Protein 4XQC (pdb70)

InterPro domains:
  IPR005097 Saccharopine dehydrogenase, NADP binding domain [PF03435] (14-156)
  IPR023181 Homospermidine synthase-like, C-terminal [G3DSA:3.30.360.30] (160-470)
  IPR032095 Saccharopine dehydrogenase-like, C-terminal [PF16653] (160-441)

Structure (mmCIF, N/CA/C/O backbone):
data_4XQC
#
_entry.id   4XQC
#
_cell.length_a   60.075
_cell.length_b   109.791
_cell.length_c   157.342
_cell.angle_alpha   90.000
_cell.angle_beta   90.000
_cell.angle_gamma   90.000
#
_symmetry.space_group_name_H-M   'P 2 21 21'
#
loop_
_entity.id
_entity.type
_entity.pdbx_description
1 polymer 'Homospermidine synthase'
2 non-polymer NICOTINAMIDE-ADENINE-DINUCLEOTIDE
3 non-polymer 1,3-DIAMINOPROPANE
4 non-polymer 3-PYRIDINIUM-1-YLPROPANE-1-SULFONATE
5 non-polymer 'ACETATE ION'
6 water water
#
loop_
_atom_site.group_PDB
_atom_site.id
_atom_site.type_symbol
_atom_site.label_atom_id
_atom_site.label_alt_id
_atom_site.label_comp_id
_atom_site.label_asym_id
_atom_site.label_entity_id
_atom_site.label_seq_id
_atom_site.pdbx_PDB_ins_code
_atom_site.Cartn_x
_atom_site.Cartn_y
_atom_site.Cartn_z
_atom_site.occupancy
_atom_site.B_iso_or_equiv
_atom_site.auth_seq_id
_atom_site.auth_comp_id
_atom_site.auth_asym_id
_atom_site.auth_atom_id
_atom_site.pdbx_PDB_model_num
ATOM 1 N N . ASP A 1 1 ? -23.275 44.123 30.708 1.00 29.72 3 ASP A N 1
ATOM 2 C CA . ASP A 1 1 ? -22.023 44.849 30.545 1.00 30.86 3 ASP A CA 1
ATOM 3 C C . ASP A 1 1 ? -20.927 44.210 31.394 1.00 27.16 3 ASP A C 1
ATOM 4 O O . ASP A 1 1 ? -21.122 43.133 31.951 1.00 27.87 3 ASP A O 1
ATOM 12 N N . TRP A 1 2 ? -19.784 44.879 31.497 1.00 22.26 4 TRP A N 1
ATOM 13 C CA . TRP A 1 2 ? -18.611 44.281 32.125 1.00 19.07 4 TRP A CA 1
ATOM 14 C C . TRP A 1 2 ? -18.740 44.275 33.650 1.00 17.56 4 TRP A C 1
ATOM 15 O O . TRP A 1 2 ? -19.219 45.238 34.247 1.00 17.66 4 TRP A O 1
ATOM 36 N N . PRO A 1 3 ? -18.298 43.187 34.288 1.00 16.11 5 PRO A N 1
ATOM 37 C CA . PRO A 1 3 ? -18.385 43.142 35.747 1.00 15.95 5 PRO A CA 1
ATOM 38 C C . PRO A 1 3 ? -17.448 44.117 36.426 1.00 15.15 5 PRO A C 1
ATOM 39 O O . PRO A 1 3 ? -16.300 44.276 36.024 1.00 14.85 5 PRO A O 1
ATOM 50 N N . VAL A 1 4 ? -17.945 44.767 37.471 1.00 14.54 6 VAL A N 1
ATOM 51 C CA . VAL A 1 4 ? -17.107 45.584 38.330 1.00 14.64 6 VAL A CA 1
ATOM 52 C C . VAL A 1 4 ? -16.870 44.758 39.587 1.00 14.83 6 VAL A C 1
ATOM 53 O O . VAL A 1 4 ? -17.766 44.528 40.393 1.00 16.40 6 VAL A O 1
ATOM 66 N N . TYR A 1 5 ? -15.650 44.283 39.744 1.00 12.44 7 TYR A N 1
ATOM 67 C CA . TYR A 1 5 ? -15.368 43.288 40.758 1.00 12.19 7 TYR A CA 1
ATOM 68 C C . TYR A 1 5 ? -15.199 43.855 42.162 1.00 12.59 7 TYR A C 1
ATOM 69 O O . TYR A 1 5 ? -15.466 43.171 43.137 1.00 13.82 7 TYR A O 1
ATOM 87 N N . HIS A 1 6 ? -14.738 45.086 42.282 1.00 11.14 8 HIS A N 1
ATOM 88 C CA . HIS A 1 6 ? -14.316 45.583 43.589 1.00 11.89 8 HIS A CA 1
ATOM 89 C C . HIS A 1 6 ? -14.090 47.077 43.521 1.00 12.25 8 HIS A C 1
ATOM 90 O O . HIS A 1 6 ? -13.763 47.620 42.468 1.00 12.91 8 HIS A O 1
ATOM 104 N N . ARG A 1 7 ? -14.268 47.741 44.658 1.00 12.31 9 ARG A N 1
ATOM 105 C CA . ARG A 1 7 ? -13.865 49.121 44.803 1.00 14.23 9 ARG A CA 1
ATOM 106 C C . ARG A 1 7 ? -12.434 49.159 45.292 1.00 14.39 9 ARG A C 1
ATOM 107 O O . ARG A 1 7 ? -12.072 48.409 46.186 1.00 15.64 9 ARG A O 1
ATOM 128 N N . ILE A 1 8 ? -11.619 50.030 44.709 1.00 13.34 10 ILE A N 1
ATOM 129 C CA . ILE A 1 8 ? -10.298 50.304 45.229 1.00 12.17 10 ILE A CA 1
ATOM 130 C C . ILE A 1 8 ? -10.380 51.624 45.975 1.00 13.08 10 ILE A C 1
ATOM 131 O O . ILE A 1 8 ? -10.673 52.673 45.396 1.00 14.95 10 ILE A O 1
ATOM 147 N N . ASP A 1 9 ? -10.109 51.539 47.269 1.00 12.91 11 ASP A N 1
ATOM 148 C CA . ASP A 1 9 ? -10.362 52.619 48.215 1.00 14.52 11 ASP A CA 1
ATOM 149 C C . ASP A 1 9 ? -9.117 53.432 48.500 1.00 15.20 11 ASP A C 1
ATOM 150 O O . ASP A 1 9 ? -8.891 53.868 49.622 1.00 17.10 11 ASP A O 1
ATOM 159 N N . GLY A 1 10 ? -8.303 53.650 47.483 1.00 13.71 12 GLY A N 1
ATOM 160 C CA . GLY A 1 10 ? -7.037 54.314 47.655 1.00 12.31 12 GLY A CA 1
ATOM 161 C C . GLY A 1 10 ? -6.375 54.552 46.310 1.00 12.39 12 GLY A C 1
ATOM 162 O O . GLY A 1 10 ? -6.959 54.276 45.281 1.00 12.49 12 GLY A O 1
ATOM 166 N N . PRO A 1 11 ? -5.166 55.094 46.336 1.00 11.64 13 PRO A N 1
ATOM 167 C CA . PRO A 1 11 ? -4.445 55.394 45.102 1.00 11.55 13 PRO A CA 1
ATOM 168 C C . PRO A 1 11 ? -4.137 54.139 44.310 1.00 10.20 13 PRO A C 1
ATOM 169 O O . PRO A 1 11 ? -3.857 53.099 44.885 1.00 10.94 13 PRO A O 1
ATOM 180 N N . ILE A 1 12 ? -4.202 54.261 42.997 1.00 10.11 14 ILE A N 1
ATOM 181 C CA . ILE A 1 12 ? -3.727 53.216 42.099 1.00 9.84 14 ILE A CA 1
ATOM 182 C C . ILE A 1 12 ? -2.514 53.787 41.410 1.00 9.48 14 ILE A C 1
ATOM 183 O O . ILE A 1 12 ? -2.635 54.746 40.641 1.00 11.00 14 ILE A O 1
ATOM 199 N N . VAL A 1 13 ? -1.345 53.231 41.713 1.00 9.65 15 VAL A N 1
ATOM 200 C CA . VAL A 1 13 ? -0.092 53.726 41.189 1.00 10.15 15 VAL A CA 1
ATOM 201 C C . VAL A 1 13 ? 0.459 52.692 40.224 1.00 8.78 15 VAL A C 1
ATOM 202 O O . VAL A 1 13 ? 0.895 51.625 40.625 1.00 9.51 15 VAL A O 1
ATOM 215 N N . MET A 1 14 ? 0.393 53.030 38.942 1.00 9.08 16 MET A N 1
ATOM 216 C CA A MET A 1 14 ? 0.904 52.151 37.902 0.74 9.92 16 MET A CA 1
ATOM 217 C CA B MET A 1 14 ? 0.888 52.160 37.882 0.26 8.74 16 MET A CA 1
ATOM 218 C C . MET A 1 14 ? 2.313 52.566 37.538 1.00 9.08 16 MET A C 1
ATOM 219 O O . MET A 1 14 ? 2.546 53.667 37.048 1.00 9.96 16 MET A O 1
ATOM 246 N N . ILE A 1 15 ? 3.262 51.688 37.808 1.00 8.64 17 ILE A N 1
ATOM 247 C CA . ILE A 1 15 ? 4.644 51.946 37.487 1.00 9.03 17 ILE A CA 1
ATOM 248 C C . ILE A 1 15 ? 4.934 51.251 36.178 1.00 8.33 17 ILE A C 1
ATOM 249 O O . ILE A 1 15 ? 4.948 50.018 36.105 1.00 9.05 17 ILE A O 1
ATOM 265 N N . GLY A 1 16 ? 5.195 52.056 35.152 1.00 8.70 18 GLY A N 1
ATOM 266 C CA . GLY A 1 16 ? 5.444 51.530 33.819 1.00 9.56 18 GLY A CA 1
ATOM 267 C C . GLY A 1 16 ? 4.215 51.616 32.938 1.00 9.61 18 GLY A C 1
ATOM 268 O O . GLY A 1 16 ? 3.123 51.192 33.308 1.00 10.46 18 GLY A O 1
ATOM 272 N N . PHE A 1 17 ? 4.404 52.182 31.746 1.00 9.50 19 PHE A N 1
ATOM 273 C CA . PHE A 1 17 ? 3.328 52.352 30.788 1.00 8.95 19 PHE A CA 1
ATOM 274 C C . PHE A 1 17 ? 3.827 52.007 29.400 1.00 9.51 19 PHE A C 1
ATOM 275 O O . PHE A 1 17 ? 3.690 52.790 28.472 1.00 9.76 19 PHE A O 1
ATOM 292 N N . GLY A 1 18 ? 4.415 50.815 29.298 1.00 8.15 20 GLY A N 1
ATOM 293 C CA . GLY A 1 18 ? 4.791 50.223 28.026 1.00 8.74 20 GLY A CA 1
ATOM 294 C C . GLY A 1 18 ? 3.659 49.337 27.548 1.00 8.47 20 GLY A C 1
ATOM 295 O O . GLY A 1 18 ? 2.500 49.591 27.830 1.00 8.55 20 GLY A O 1
ATOM 299 N N . SER A 1 19 ? 3.994 48.279 26.814 1.00 7.76 21 SER A N 1
ATOM 300 C CA . SER A 1 19 ? 2.938 47.495 26.191 1.00 7.96 21 SER A CA 1
ATOM 301 C C . SER A 1 19 ? 1.969 46.902 27.224 1.00 8.95 21 SER A C 1
ATOM 302 O O . SER A 1 19 ? 0.770 46.871 26.985 1.00 8.90 21 SER A O 1
ATOM 310 N N . ILE A 1 20 ? 2.476 46.454 28.368 1.00 8.03 22 ILE A N 1
ATOM 311 C CA . ILE A 1 20 ? 1.582 45.854 29.356 1.00 8.32 22 ILE A CA 1
ATOM 312 C C . ILE A 1 20 ? 0.778 46.897 30.149 1.00 7.91 22 ILE A C 1
ATOM 313 O O . ILE A 1 20 ? -0.408 46.718 30.360 1.00 8.33 22 ILE A O 1
ATOM 329 N N . GLY A 1 21 ? 1.418 47.975 30.563 1.00 8.36 23 GLY A N 1
ATOM 330 C CA . GLY A 1 21 ? 0.685 49.033 31.246 1.00 8.90 23 GLY A CA 1
ATOM 331 C C . GLY A 1 21 ? -0.420 49.588 30.380 1.00 8.76 23 GLY A C 1
ATOM 332 O O . GLY A 1 21 ? -1.502 49.876 30.843 1.00 8.30 23 GLY A O 1
ATOM 336 N N . ARG A 1 22 ? -0.137 49.744 29.094 1.00 8.56 24 ARG A N 1
ATOM 337 C CA . ARG A 1 22 ? -1.124 50.282 28.191 1.00 8.50 24 ARG A CA 1
ATOM 338 C C . ARG A 1 22 ? -2.322 49.351 28.045 1.00 8.95 24 ARG A C 1
ATOM 339 O O . ARG A 1 22 ? -3.439 49.815 27.892 1.00 9.90 24 ARG A O 1
ATOM 360 N N . GLY A 1 23 ? -2.083 48.036 28.128 1.00 9.07 25 GLY A N 1
ATOM 361 C CA . GLY A 1 23 ? -3.172 47.077 28.027 1.00 8.74 25 GLY A CA 1
ATOM 362 C C . GLY A 1 23 ? -3.911 46.884 29.336 1.00 7.39 25 GLY A C 1
ATOM 363 O O . GLY A 1 23 ? -5.057 46.468 29.355 1.00 9.06 25 GLY A O 1
ATOM 367 N N . THR A 1 24 ? -3.225 47.159 30.439 1.00 8.10 26 THR A N 1
ATOM 368 C CA . THR A 1 24 ? -3.809 46.895 31.749 1.00 7.85 26 THR A CA 1
ATOM 369 C C . THR A 1 24 ? -4.669 48.067 32.200 1.00 8.34 26 THR A C 1
ATOM 370 O O . THR A 1 24 ? -5.702 47.861 32.832 1.00 9.28 26 THR A O 1
ATOM 381 N N . LEU A 1 25 ? -4.235 49.287 31.888 1.00 8.55 27 LEU A N 1
ATOM 382 C CA . LEU A 1 25 ? -5.001 50.464 32.287 1.00 10.21 27 LEU A CA 1
ATOM 383 C C . LEU A 1 25 ? -6.485 50.366 31.920 1.00 9.07 27 LEU A C 1
ATOM 384 O O . LEU A 1 25 ? -7.349 50.571 32.781 1.00 10.03 27 LEU A O 1
ATOM 400 N N . PRO A 1 26 ? -6.816 50.051 30.661 1.00 9.84 28 PRO A N 1
ATOM 401 C CA . PRO A 1 26 ? -8.252 49.999 30.367 1.00 11.18 28 PRO A CA 1
ATOM 402 C C . PRO A 1 26 ? -8.995 48.940 31.173 1.00 9.23 28 PRO A C 1
ATOM 403 O O . PRO A 1 26 ? -10.178 49.119 31.447 1.00 10.06 28 PRO A O 1
ATOM 414 N N . LEU A 1 27 ? -8.316 47.855 31.537 1.00 8.85 29 LEU A N 1
ATOM 415 C CA . LEU A 1 27 ? -8.985 46.789 32.280 1.00 7.80 29 LEU A CA 1
ATOM 416 C C . LEU A 1 27 ? -9.230 47.231 33.710 1.00 8.81 29 LEU A C 1
ATOM 417 O O . LEU A 1 27 ? -10.249 46.888 34.277 1.00 9.60 29 LEU A O 1
ATOM 433 N N . ILE A 1 28 ? -8.294 47.985 34.269 1.00 8.86 30 ILE A N 1
ATOM 434 C CA . ILE A 1 28 ? -8.455 48.502 35.626 1.00 9.45 30 ILE A CA 1
ATOM 435 C C . ILE A 1 28 ? -9.622 49.481 35.644 1.00 9.47 30 ILE A C 1
ATOM 436 O O . ILE A 1 28 ? -10.466 49.436 36.536 1.00 9.44 30 ILE A O 1
ATOM 452 N N . GLU A 1 29 ? -9.681 50.359 34.650 1.00 10.44 31 GLU A N 1
ATOM 453 C CA . GLU A 1 29 ? -10.764 51.337 34.571 1.00 10.75 31 GLU A CA 1
ATOM 454 C C . GLU A 1 29 ? -12.098 50.651 34.392 1.00 11.53 31 GLU A C 1
ATOM 455 O O . GLU A 1 29 ? -13.107 51.093 34.928 1.00 12.79 31 GLU A O 1
ATOM 467 N N . ARG A 1 30 ? -12.094 49.569 33.630 1.00 9.95 32 ARG A N 1
ATOM 468 C CA . ARG A 1 30 ? -13.297 48.837 33.310 1.00 10.85 32 ARG A CA 1
ATOM 469 C C . ARG A 1 30 ? -13.878 48.060 34.501 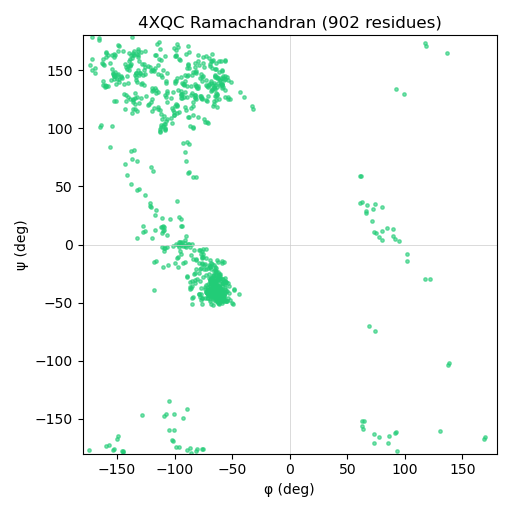1.00 11.70 32 ARG A C 1
ATOM 470 O O . ARG A 1 30 ? -15.091 48.018 34.701 1.00 11.59 32 ARG A O 1
ATOM 491 N N . HIS A 1 31 ? -13.005 47.448 35.281 1.00 10.45 33 HIS A N 1
ATOM 492 C CA . HIS A 1 31 ? -13.411 46.405 36.222 1.00 10.97 33 HIS A CA 1
ATOM 493 C C . HIS A 1 31 ? -13.345 46.801 37.695 1.00 10.45 33 HIS A C 1
ATOM 494 O O . HIS A 1 31 ? -13.746 46.010 38.555 1.00 10.96 33 HIS A O 1
ATOM 509 N N . PHE A 1 32 ? -12.834 47.984 37.998 1.00 10.69 34 PHE A N 1
ATOM 510 C CA . PHE A 1 32 ? -12.774 48.441 39.387 1.00 10.53 34 PHE A CA 1
ATOM 511 C C . PHE A 1 32 ? -13.449 49.794 39.546 1.00 10.82 34 PHE A C 1
ATOM 512 O O . PHE A 1 32 ? -13.428 50.611 38.642 1.00 11.99 34 PHE A O 1
ATOM 529 N N . ALA A 1 33 ? -14.064 50.003 40.705 1.00 12.29 35 ALA A N 1
ATOM 530 C CA . ALA A 1 33 ? -14.660 51.280 41.054 1.00 13.74 35 ALA A CA 1
ATOM 531 C C . ALA A 1 33 ? -13.660 52.110 41.838 1.00 13.12 35 ALA A C 1
ATOM 532 O O . ALA A 1 33 ? -13.064 51.635 42.801 1.00 14.03 35 ALA A O 1
ATOM 539 N N . PHE A 1 34 ? -13.482 53.349 41.397 1.00 12.30 36 PHE A N 1
ATOM 540 C CA . PHE A 1 34 ? -12.601 54.298 42.057 1.00 14.84 36 PHE A CA 1
ATOM 541 C C . PHE A 1 34 ? -12.768 55.645 41.384 1.00 16.67 36 PHE A C 1
ATOM 542 O O . PHE A 1 34 ? -13.141 55.721 40.223 1.00 17.65 36 PHE A O 1
ATOM 559 N N . ASP A 1 35 ? -12.488 56.712 42.117 1.00 19.70 37 ASP A N 1
ATOM 560 C CA . ASP A 1 35 ? -12.525 58.034 41.522 1.00 22.65 37 ASP A CA 1
ATOM 561 C C . ASP A 1 35 ? -11.341 58.174 40.596 1.00 21.54 37 ASP A C 1
ATOM 562 O O . ASP A 1 35 ? -10.248 57.748 40.938 1.00 18.40 37 ASP A O 1
ATOM 571 N N . ARG A 1 36 ? -11.575 58.742 39.413 1.00 22.75 38 ARG A N 1
ATOM 572 C CA . ARG A 1 36 ? -10.587 58.744 38.345 1.00 23.19 38 ARG A CA 1
ATOM 573 C C . ARG A 1 36 ? -9.285 59.368 38.793 1.00 19.89 38 ARG A C 1
ATOM 574 O O . ARG A 1 36 ? -8.216 58.909 38.409 1.00 21.04 38 ARG A O 1
ATOM 595 N N . SER A 1 37 ? -9.365 60.373 39.658 1.00 18.63 39 SER A N 1
ATOM 596 C CA . SER A 1 37 ? -8.161 61.079 40.064 1.00 16.64 39 SER A CA 1
ATOM 597 C C . SER A 1 37 ? -7.287 60.245 41.003 1.00 14.36 39 SER A C 1
ATOM 598 O O . SER A 1 37 ? -6.216 60.684 41.367 1.00 14.61 39 SER A O 1
ATOM 606 N N . LYS A 1 38 ? -7.751 59.056 41.382 1.00 13.07 40 LYS A N 1
ATOM 607 C CA . LYS A 1 38 ? -6.958 58.159 42.232 1.00 12.79 40 LYS A CA 1
ATOM 608 C C . LYS A 1 38 ? -5.813 57.483 41.492 1.00 11.63 40 LYS A C 1
ATOM 609 O O . LYS A 1 38 ? -4.857 57.007 42.095 1.00 11.28 40 LYS A O 1
ATOM 628 N N . LEU A 1 39 ? -5.925 57.429 40.174 1.00 11.57 41 LEU A N 1
ATOM 629 C CA . LEU A 1 39 ? -4.975 56.653 39.370 1.00 10.59 41 LEU A CA 1
ATOM 630 C C . LEU A 1 39 ? -3.887 57.552 38.819 1.00 10.10 41 LEU A C 1
ATOM 631 O O . LEU A 1 39 ? -4.156 58.613 38.305 1.00 10.86 41 LEU A O 1
ATOM 647 N N . VAL A 1 40 ? -2.655 57.113 38.958 1.00 10.05 42 VAL A N 1
ATOM 648 C CA . VAL A 1 40 ? -1.527 57.835 38.401 1.00 9.94 42 VAL A CA 1
ATOM 649 C C . VAL A 1 40 ? -0.524 56.834 37.829 1.00 8.64 42 VAL A C 1
ATOM 650 O O . VAL A 1 40 ? -0.262 55.793 38.422 1.00 9.23 42 VAL A O 1
ATOM 663 N N . VAL A 1 41 ? 0.015 57.176 36.675 1.00 9.47 43 VAL A N 1
ATOM 664 C CA . VAL A 1 41 ? 0.989 56.362 35.966 1.00 10.43 43 VAL A CA 1
ATOM 665 C C . VAL A 1 41 ? 2.346 57.019 36.087 1.00 10.61 43 VAL A C 1
ATOM 666 O O . VAL A 1 41 ? 2.457 58.241 35.950 1.00 10.41 43 VAL A O 1
ATOM 679 N N . ILE A 1 42 ? 3.386 56.222 36.300 1.00 11.26 44 ILE A N 1
ATOM 680 C CA . ILE A 1 42 ? 4.747 56.723 36.385 1.00 10.87 44 ILE A CA 1
ATOM 681 C C . ILE A 1 42 ? 5.599 56.016 35.332 1.00 10.30 44 ILE A C 1
ATOM 682 O O . ILE A 1 42 ? 5.701 54.787 35.334 1.00 10.90 44 ILE A O 1
ATOM 698 N N . ASP A 1 43 ? 6.196 56.789 34.416 1.00 9.92 45 ASP A N 1
ATOM 699 C CA . ASP A 1 43 ? 7.064 56.216 33.391 1.00 9.77 45 ASP A CA 1
ATOM 700 C C . ASP A 1 43 ? 7.936 57.339 32.844 1.00 10.41 45 ASP A C 1
ATOM 701 O O . ASP A 1 43 ? 7.439 58.434 32.650 1.00 10.77 45 ASP A O 1
ATOM 710 N N . PRO A 1 44 ? 9.245 57.093 32.666 1.00 10.61 46 PRO A N 1
ATOM 711 C CA . PRO A 1 44 ? 10.128 58.164 32.173 1.00 11.12 46 PRO A CA 1
ATOM 712 C C . PRO A 1 44 ? 9.976 58.533 30.689 1.00 11.81 46 PRO A C 1
ATOM 713 O O . PRO A 1 44 ? 10.487 59.571 30.258 1.00 12.78 46 PRO A O 1
ATOM 724 N N . SER A 1 45 ? 9.261 57.726 29.927 1.00 11.70 47 SER A N 1
ATOM 725 C CA . SER A 1 45 ? 9.238 57.868 28.476 1.00 13.65 47 SER A CA 1
ATOM 726 C C . SER A 1 45 ? 8.279 58.950 27.965 1.00 13.16 47 SER A C 1
ATOM 727 O O . SER A 1 45 ? 7.136 59.067 28.399 1.00 13.15 47 SER A O 1
ATOM 735 N N . ASP A 1 46 ? 8.767 59.735 27.002 1.00 14.96 48 ASP A N 1
ATOM 736 C CA . ASP A 1 46 ? 7.942 60.724 26.327 1.00 14.99 48 ASP A CA 1
ATOM 737 C C . ASP A 1 46 ? 6.803 60.084 25.565 1.00 15.16 48 ASP A C 1
ATOM 738 O O . ASP A 1 46 ? 5.708 60.600 25.556 1.00 15.44 48 ASP A O 1
ATOM 747 N N . GLU A 1 47 ? 7.088 58.973 24.894 1.00 15.28 49 GLU A N 1
ATOM 748 C CA . GLU A 1 47 ? 6.058 58.233 24.172 1.00 16.25 49 GLU A CA 1
ATOM 749 C C . GLU A 1 47 ? 4.931 57.827 25.120 1.00 13.36 49 GLU A C 1
ATOM 750 O O . GLU A 1 47 ? 3.765 57.948 24.789 1.00 13.37 49 GLU A O 1
ATOM 762 N N . ALA A 1 48 ? 5.295 57.347 26.299 1.00 13.22 50 ALA A N 1
ATOM 763 C CA . ALA A 1 48 ? 4.301 56.937 27.274 1.00 12.88 50 ALA A CA 1
ATOM 764 C C . ALA A 1 48 ? 3.494 58.139 27.770 1.00 12.64 50 ALA A C 1
ATOM 765 O O . ALA A 1 48 ? 2.285 58.057 27.902 1.00 12.43 50 ALA A O 1
ATOM 772 N N . ARG A 1 49 ? 4.183 59.245 28.031 1.00 12.46 51 ARG A N 1
ATOM 773 C CA . ARG A 1 49 ? 3.501 60.442 28.506 1.00 12.84 51 ARG A CA 1
ATOM 774 C C . ARG A 1 49 ? 2.420 60.863 27.508 1.00 13.35 51 ARG A C 1
ATOM 775 O O . ARG A 1 49 ? 1.299 61.159 27.884 1.00 14.17 51 ARG A O 1
ATOM 796 N N . LYS A 1 50 ? 2.774 60.903 26.228 1.00 14.09 52 LYS A N 1
ATOM 797 C CA . LYS A 1 50 ? 1.822 61.357 25.228 1.00 14.67 52 LYS A CA 1
ATOM 798 C C . LYS A 1 50 ? 0.595 60.461 25.157 1.00 15.34 52 LYS A C 1
ATOM 799 O O . LYS A 1 50 ? -0.514 60.938 24.989 1.00 15.71 52 LYS A O 1
ATOM 818 N N . LEU A 1 51 ? 0.791 59.155 25.285 1.00 15.44 53 LEU A N 1
ATOM 819 C CA . LEU A 1 51 ? -0.327 58.238 25.238 1.00 16.83 53 LEU A CA 1
ATOM 820 C C . LEU A 1 51 ? -1.184 58.395 26.489 1.00 16.12 53 LEU A C 1
ATOM 821 O O . LEU A 1 51 ? -2.413 58.337 26.420 1.00 17.27 53 LEU A O 1
ATOM 837 N N . ALA A 1 52 ? -0.531 58.594 27.629 1.00 14.99 54 ALA A N 1
ATOM 838 C CA . ALA A 1 52 ? -1.253 58.793 28.883 1.00 13.28 54 ALA A CA 1
ATOM 839 C C . ALA A 1 52 ? -2.096 60.060 28.807 1.00 13.32 54 ALA A C 1
ATOM 840 O O . ALA A 1 52 ? -3.250 60.093 29.244 1.00 15.57 54 ALA A O 1
ATOM 847 N N . GLU A 1 53 ? -1.511 61.112 28.251 1.00 13.38 55 GLU A N 1
ATOM 848 C CA . GLU A 1 53 ? -2.239 62.366 28.087 1.00 16.67 55 GLU A CA 1
ATOM 849 C C . GLU A 1 53 ? -3.488 62.152 27.242 1.00 18.11 55 GLU A C 1
ATOM 850 O O . GLU A 1 53 ? -4.553 62.643 27.580 1.00 18.48 55 GLU A O 1
ATOM 862 N N . ALA A 1 54 ? -3.355 61.407 26.153 1.00 18.48 56 ALA A N 1
ATOM 863 C CA . ALA A 1 54 ? -4.489 61.135 25.267 1.00 20.22 56 ALA A CA 1
ATOM 864 C C . ALA A 1 54 ? -5.559 60.289 25.944 1.00 21.03 56 ALA A C 1
ATOM 865 O O . ALA A 1 54 ? -6.724 60.347 25.574 1.00 22.49 56 ALA A O 1
ATOM 872 N N A ARG A 1 55 ? -5.160 59.503 26.937 0.56 20.17 57 ARG A N 1
ATOM 873 N N B ARG A 1 55 ? -5.153 59.499 26.932 0.44 20.62 57 ARG A N 1
ATOM 874 C CA A ARG A 1 55 ? -6.105 58.652 27.654 0.56 21.76 57 ARG A CA 1
ATOM 875 C CA B ARG A 1 55 ? -6.085 58.644 27.663 0.44 21.97 57 ARG A CA 1
ATOM 876 C C A ARG A 1 55 ? -6.654 59.352 28.896 0.56 20.67 57 ARG A C 1
ATOM 877 C C B ARG A 1 55 ? -6.657 59.354 28.890 0.44 20.67 57 ARG A C 1
ATOM 878 O O A ARG A 1 55 ? -7.450 58.779 29.649 0.56 22.32 57 ARG A O 1
ATOM 879 O O B ARG A 1 55 ? -7.474 58.789 29.626 0.44 22.05 57 ARG A O 1
ATOM 920 N N . GLY A 1 56 ? -6.229 60.593 29.105 1.00 18.15 58 GLY A N 1
ATOM 921 C CA . GLY A 1 56 ? -6.772 61.419 30.175 1.00 17.22 58 GLY A CA 1
ATOM 922 C C . GLY A 1 56 ? -6.388 61.026 31.590 1.00 16.43 58 GLY A C 1
ATOM 923 O O . GLY A 1 56 ? -7.100 61.347 32.537 1.00 18.35 58 GLY A O 1
ATOM 927 N N . VAL A 1 57 ? -5.257 60.356 31.745 1.00 13.32 59 VAL A N 1
ATOM 928 C CA . VAL A 1 57 ? -4.855 59.903 33.070 1.00 12.88 59 VAL A CA 1
ATOM 929 C C . VAL A 1 57 ? -3.655 60.689 33.564 1.00 13.85 59 VAL A C 1
ATOM 930 O O . VAL A 1 57 ? -2.833 61.183 32.793 1.00 13.64 59 VAL A O 1
ATOM 943 N N . ARG A 1 58 ? -3.591 60.822 34.880 1.00 12.53 60 ARG A N 1
ATOM 944 C CA . ARG A 1 58 ? -2.466 61.452 35.537 1.00 11.18 60 ARG A CA 1
ATOM 945 C C . ARG A 1 58 ? -1.180 60.704 35.206 1.00 10.46 60 ARG A C 1
ATOM 946 O O . ARG A 1 58 ? -1.155 59.479 35.239 1.00 10.71 60 ARG A O 1
ATOM 967 N N . PHE A 1 59 ? -0.113 61.440 34.951 1.00 11.23 61 PHE A N 1
ATOM 968 C CA . PHE A 1 59 ? 1.141 60.836 34.531 1.00 10.88 61 PHE A CA 1
ATOM 969 C C . PHE A 1 59 ? 2.293 61.608 35.125 1.00 10.39 61 PHE A C 1
ATOM 970 O O . PHE A 1 59 ? 2.322 62.834 35.046 1.00 11.72 61 PHE A O 1
ATOM 987 N N . ILE A 1 60 ? 3.217 60.895 35.749 1.00 10.82 62 ILE A N 1
ATOM 988 C CA . ILE A 1 60 ? 4.421 61.495 36.280 1.00 10.57 62 ILE A CA 1
ATOM 989 C C . ILE A 1 60 ? 5.589 60.940 35.498 1.00 12.13 62 ILE A C 1
ATOM 990 O O . ILE A 1 60 ? 5.832 59.736 35.512 1.00 12.72 62 ILE A O 1
ATOM 1006 N N . GLN A 1 61 ? 6.286 61.819 34.787 1.00 11.77 63 GLN A N 1
ATOM 1007 C CA . GLN A 1 61 ? 7.353 61.390 33.909 1.00 11.85 63 GLN A CA 1
ATOM 1008 C C . GLN A 1 61 ? 8.647 61.308 34.676 1.00 12.55 63 GLN A C 1
ATOM 1009 O O . GLN A 1 61 ? 9.416 62.267 34.744 1.00 14.99 63 GLN A O 1
ATOM 1023 N N . GLN A 1 62 ? 8.871 60.161 35.299 1.00 11.51 64 GLN A N 1
ATOM 1024 C CA . GLN A 1 62 ? 10.035 59.969 36.137 1.00 12.60 64 GLN A CA 1
ATOM 1025 C C . GLN A 1 62 ? 10.431 58.499 36.136 1.00 12.88 64 GLN A C 1
ATOM 1026 O O . GLN A 1 62 ? 9.565 57.635 36.210 1.00 13.72 64 GLN A O 1
ATOM 1040 N N . ALA A 1 63 ? 11.729 58.229 36.048 1.00 12.69 65 ALA A N 1
ATOM 1041 C CA . ALA A 1 63 ? 12.252 56.887 36.279 1.00 11.90 65 ALA A CA 1
ATOM 1042 C C . ALA A 1 63 ? 12.304 56.633 37.768 1.00 11.97 65 ALA A C 1
ATOM 1043 O O . ALA A 1 63 ? 12.852 57.450 38.526 1.00 13.08 65 ALA A O 1
ATOM 1050 N N . VAL A 1 64 ? 11.721 55.519 38.194 1.00 12.40 66 VAL A N 1
ATOM 1051 C CA . VAL A 1 64 ? 11.846 55.066 39.567 1.00 12.78 66 VAL A CA 1
ATOM 1052 C C . VAL A 1 64 ? 13.219 54.433 39.748 1.00 12.91 66 VAL A C 1
ATOM 1053 O O . VAL A 1 64 ? 13.603 53.530 39.018 1.00 12.27 66 VAL A O 1
ATOM 1066 N N . THR A 1 65 ? 13.966 54.902 40.732 1.00 12.77 67 THR A N 1
ATOM 1067 C CA . THR A 1 65 ? 15.321 54.433 40.935 1.00 13.23 67 THR A CA 1
ATOM 1068 C C . THR A 1 65 ? 15.564 54.076 42.384 1.00 13.47 67 THR A C 1
ATOM 1069 O O . THR A 1 65 ? 14.768 54.390 43.239 1.00 13.60 67 THR A O 1
ATOM 1080 N N . ARG A 1 66 ? 16.682 53.415 42.644 1.00 15.05 68 ARG A N 1
ATOM 1081 C CA . ARG A 1 66 ? 17.022 53.028 43.998 1.00 18.45 68 ARG A CA 1
ATOM 1082 C C . ARG A 1 66 ? 17.111 54.295 44.840 1.00 17.18 68 ARG A C 1
ATOM 1083 O O . ARG A 1 66 ? 16.792 54.292 46.024 1.00 19.27 68 ARG A O 1
ATOM 1104 N N A ASP A 1 67 ? 17.505 55.395 44.213 0.53 17.63 69 ASP A N 1
ATOM 1105 N N B ASP A 1 67 ? 17.540 55.388 44.245 0.47 17.63 69 ASP A N 1
ATOM 1106 C CA A ASP A 1 67 ? 17.745 56.629 44.957 0.53 18.95 69 ASP A CA 1
ATOM 1107 C CA B ASP A 1 67 ? 17.753 56.665 44.978 0.47 18.95 69 ASP A CA 1
ATOM 1108 C C A ASP A 1 67 ? 16.474 57.429 45.245 0.53 17.67 69 ASP A C 1
ATOM 1109 C C B ASP A 1 67 ? 16.481 57.453 45.222 0.47 17.67 69 ASP A C 1
ATOM 1110 O O A ASP A 1 67 ? 16.426 58.157 46.229 0.53 19.88 69 ASP A O 1
ATOM 1111 O O B ASP A 1 67 ? 16.397 58.103 46.223 0.47 19.88 69 ASP A O 1
ATOM 1128 N N . ASN A 1 68 ? 15.422 57.270 44.440 1.00 15.26 70 ASN A N 1
ATOM 1129 C CA . ASN A 1 68 ? 14.218 58.084 44.627 1.00 15.52 70 ASN A CA 1
ATOM 1130 C C . ASN A 1 68 ? 12.941 57.322 44.991 1.00 16.17 70 ASN A C 1
ATOM 1131 O O . ASN A 1 68 ? 11.907 57.928 45.255 1.00 16.70 70 ASN A O 1
ATOM 1142 N N . TYR A 1 69 ? 12.995 55.990 45.007 1.00 14.40 71 TYR A N 1
ATOM 1143 C CA . TYR A 1 69 ? 11.738 55.252 45.045 1.00 12.28 71 TYR A CA 1
ATOM 1144 C C . TYR A 1 69 ? 10.951 55.461 46.346 1.00 12.78 71 TYR A C 1
ATOM 1145 O O . TYR A 1 69 ? 9.742 55.498 46.327 1.00 12.84 71 TYR A O 1
ATOM 1163 N N . ARG A 1 70 ? 11.646 55.621 47.469 1.00 13.94 72 ARG A N 1
ATOM 1164 C CA . ARG A 1 70 ? 10.944 55.847 48.719 1.00 14.35 72 ARG A CA 1
ATOM 1165 C C . ARG A 1 70 ? 10.281 57.213 48.745 1.00 14.47 72 ARG A C 1
ATOM 1166 O O . ARG A 1 70 ? 9.131 57.324 49.095 1.00 15.66 72 ARG A O 1
ATOM 1187 N N . GLU A 1 71 ? 11.028 58.233 48.349 1.00 14.24 73 GLU A N 1
ATOM 1188 C CA . GLU A 1 71 ? 10.510 59.600 48.356 1.00 15.70 73 GLU A CA 1
ATOM 1189 C C . GLU A 1 71 ? 9.367 59.781 47.385 1.00 15.43 73 GLU A C 1
ATOM 1190 O O . GLU A 1 71 ? 8.458 60.557 47.618 1.00 15.85 73 GLU A O 1
ATOM 1202 N N . LEU A 1 72 ? 9.392 59.030 46.290 1.00 16.17 74 LEU A N 1
ATOM 1203 C CA . LEU A 1 72 ? 8.343 59.137 45.289 1.00 15.95 74 LEU A CA 1
ATOM 1204 C C . LEU A 1 72 ? 7.132 58.269 45.646 1.00 15.94 74 LEU A C 1
ATOM 1205 O O . LEU A 1 72 ? 6.001 58.726 45.647 1.00 16.14 74 LEU A O 1
ATOM 1221 N N . LEU A 1 73 ? 7.370 56.995 45.943 1.00 14.21 75 LEU A N 1
ATOM 1222 C CA . LEU A 1 73 ? 6.254 56.076 46.043 1.00 14.85 75 LEU A CA 1
ATOM 1223 C C . LEU A 1 73 ? 5.501 56.073 47.368 1.00 14.33 75 LEU A C 1
ATOM 1224 O O . LEU A 1 73 ? 4.330 55.781 47.398 1.00 14.68 75 LEU A O 1
ATOM 1240 N N . VAL A 1 74 ? 6.177 56.368 48.469 1.00 12.92 76 VAL A N 1
ATOM 1241 C CA . VAL A 1 74 ? 5.482 56.323 49.747 1.00 12.83 76 VAL A CA 1
ATOM 1242 C C . VAL A 1 74 ? 4.336 57.348 49.818 1.00 12.53 76 VAL A C 1
ATOM 1243 O O . VAL A 1 74 ? 3.237 56.988 50.150 1.00 12.56 76 VAL A O 1
ATOM 1256 N N . PRO A 1 75 ? 4.590 58.627 49.471 1.00 13.29 77 PRO A N 1
ATOM 1257 C CA . PRO A 1 75 ? 3.453 59.565 49.498 1.00 14.16 77 PRO A CA 1
ATOM 1258 C C . PRO A 1 75 ? 2.341 59.167 48.523 1.00 13.99 77 PRO A C 1
ATOM 1259 O O . PRO A 1 75 ? 1.174 59.255 48.836 1.00 14.32 77 PRO A O 1
ATOM 1270 N N . LEU A 1 76 ? 2.716 58.669 47.352 1.00 13.47 78 LEU A N 1
ATOM 1271 C CA . LEU A 1 76 ? 1.710 58.354 46.352 1.00 12.70 78 LEU A CA 1
ATOM 1272 C C . LEU A 1 76 ? 0.843 57.184 46.799 1.00 13.73 78 LEU A C 1
ATOM 1273 O O . LEU A 1 76 ? -0.361 57.188 46.614 1.00 14.19 78 LEU A O 1
ATOM 1289 N N . LEU A 1 77 ? 1.459 56.183 47.408 1.00 12.03 79 LEU A N 1
ATOM 1290 C CA . LEU A 1 77 ? 0.712 54.984 47.795 1.00 13.18 79 LEU A CA 1
ATOM 1291 C C . LEU A 1 77 ? -0.102 55.165 49.067 1.00 12.94 79 LEU A C 1
ATOM 1292 O O . LEU A 1 77 ? -1.007 54.382 49.335 1.00 14.32 79 LEU A O 1
ATOM 1308 N N . THR A 1 78 ? 0.209 56.210 49.832 1.00 13.18 80 THR A N 1
ATOM 1309 C CA . THR A 1 78 ? -0.469 56.447 51.110 1.00 14.10 80 THR A CA 1
ATOM 1310 C C . THR A 1 78 ? -1.379 57.668 51.069 1.00 15.25 80 THR A C 1
ATOM 1311 O O . THR A 1 78 ? -1.779 58.195 52.103 1.00 17.60 80 THR A O 1
ATOM 1322 N N . ALA A 1 79 ? -1.704 58.140 49.880 1.00 13.90 81 ALA A N 1
ATOM 1323 C CA . ALA A 1 79 ? -2.547 59.332 49.782 1.00 14.41 81 ALA A CA 1
ATOM 1324 C C . ALA A 1 79 ? -3.962 59.148 50.354 1.00 15.58 81 ALA A C 1
ATOM 1325 O O . ALA A 1 79 ? -4.640 60.133 50.649 1.00 18.28 81 ALA A O 1
ATOM 1332 N N . GLY A 1 80 ? -4.428 57.910 50.482 1.00 16.91 82 GLY A N 1
ATOM 1333 C CA . GLY A 1 80 ? -5.690 57.623 51.153 1.00 17.23 82 GLY A CA 1
ATOM 1334 C C . GLY A 1 80 ? -6.892 57.546 50.224 1.00 16.09 82 GLY A C 1
ATOM 1335 O O . GLY A 1 80 ? -6.746 57.703 49.035 1.00 16.42 82 GLY A O 1
ATOM 1339 N N . PRO A 1 81 ? -8.099 57.337 50.772 1.00 15.45 83 PRO A N 1
ATOM 1340 C CA . PRO A 1 81 ? -8.373 57.283 52.211 1.00 15.79 83 PRO A CA 1
ATOM 1341 C C . PRO A 1 81 ? -8.037 55.938 52.808 1.00 16.45 83 PRO A C 1
ATOM 1342 O O . PRO A 1 81 ? -7.880 55.819 54.028 1.00 20.19 83 PRO A O 1
ATOM 1353 N N . GLY A 1 82 ? -7.975 54.927 51.958 1.00 16.17 84 GLY A N 1
ATOM 1354 C CA . GLY A 1 82 ? -7.759 53.581 52.417 1.00 16.63 84 GLY A CA 1
ATOM 1355 C C . GLY A 1 82 ? -6.616 52.986 51.655 1.00 15.53 84 GLY A C 1
ATOM 1356 O O . GLY A 1 82 ? -5.687 53.669 51.257 1.00 16.48 84 GLY A O 1
ATOM 1360 N N . GLN A 1 83 ? -6.739 51.697 51.436 1.00 13.01 85 GLN A N 1
ATOM 1361 C CA . GLN A 1 83 ? -5.670 50.911 50.873 1.00 12.37 85 GLN A CA 1
ATOM 1362 C C . GLN A 1 83 ? -5.524 51.130 49.368 1.00 12.80 85 GLN A C 1
ATOM 1363 O O . GLN A 1 83 ? -6.469 50.942 48.603 1.00 13.41 85 GLN A O 1
ATOM 1377 N N . GLY A 1 84 ? -4.314 51.495 48.973 1.00 11.70 86 GLY A N 1
ATOM 1378 C CA . GLY A 1 84 ? -3.986 51.658 47.563 1.00 13.35 86 GLY A CA 1
ATOM 1379 C C . GLY A 1 84 ? -3.486 50.364 46.936 1.00 11.46 86 GLY A C 1
ATOM 1380 O O . GLY A 1 84 ? -3.434 49.305 47.571 1.00 11.15 86 GLY A O 1
ATOM 1384 N N . PHE A 1 85 ? -3.104 50.476 45.674 1.00 10.59 87 PHE A N 1
ATOM 1385 C CA . PHE A 1 85 ? -2.665 49.343 44.901 1.00 9.87 87 PHE A CA 1
ATOM 1386 C C . PHE A 1 85 ? -1.530 49.802 44.000 1.00 9.75 87 PHE A C 1
ATOM 1387 O O . PHE A 1 85 ? -1.710 50.681 43.151 1.00 9.91 87 PHE A O 1
ATOM 1404 N N . CYS A 1 86 ? -0.359 49.226 44.223 1.00 9.11 88 CYS A N 1
ATOM 1405 C CA . CYS A 1 86 ? 0.799 49.439 43.358 1.00 10.18 88 CYS A CA 1
ATOM 1406 C C . CYS A 1 86 ? 0.781 48.373 42.269 1.00 9.46 88 CYS A C 1
ATOM 1407 O O . CYS A 1 86 ? 0.885 47.186 42.557 1.00 8.99 88 CYS A O 1
ATOM 1415 N N . VAL A 1 87 ? 0.624 48.820 41.031 1.00 7.96 89 VAL A N 1
ATOM 1416 C CA . VAL A 1 87 ? 0.564 47.937 39.870 1.00 7.58 89 VAL A CA 1
ATOM 1417 C C . VAL A 1 87 ? 1.863 48.140 39.111 1.00 8.38 89 VAL A C 1
ATOM 1418 O O . VAL A 1 87 ? 2.033 49.123 38.405 1.00 8.55 89 VAL A O 1
ATOM 1431 N N . ASN A 1 88 ? 2.811 47.235 39.300 1.00 8.04 90 ASN A N 1
ATOM 1432 C CA . ASN A 1 88 ? 4.150 47.431 38.795 1.00 8.65 90 ASN A CA 1
ATOM 1433 C C . ASN A 1 88 ? 4.353 46.642 37.515 1.00 7.70 90 ASN A C 1
ATOM 1434 O O . ASN A 1 88 ? 4.379 45.417 37.532 1.00 8.62 90 ASN A O 1
ATOM 1445 N N . LEU A 1 89 ? 4.481 47.383 36.411 1.00 8.30 91 LEU A N 1
ATOM 1446 C CA . LEU A 1 89 ? 4.571 46.823 35.054 1.00 8.21 91 LEU A CA 1
ATOM 1447 C C . LEU A 1 89 ? 5.767 47.470 34.335 1.00 7.90 91 LEU A C 1
ATOM 1448 O O . LEU A 1 89 ? 5.695 47.906 33.192 1.00 8.88 91 LEU A O 1
ATOM 1464 N N . SER A 1 90 ? 6.885 47.506 35.020 1.00 7.65 92 SER A N 1
ATOM 1465 C CA . SER A 1 90 ? 8.035 48.269 34.558 1.00 7.83 92 SER A CA 1
ATOM 1466 C C . SER A 1 90 ? 9.225 47.376 34.231 1.00 8.54 92 SER A C 1
ATOM 1467 O O . SER A 1 90 ? 9.194 46.181 34.447 1.00 9.22 92 SER A O 1
ATOM 1475 N N . VAL A 1 91 ? 10.252 47.998 33.667 1.00 9.20 93 VAL A N 1
ATOM 1476 C CA . VAL A 1 91 ? 11.574 47.410 33.616 1.00 9.60 93 VAL A CA 1
ATOM 1477 C C . VAL A 1 91 ? 12.524 48.294 34.438 1.00 10.34 93 VAL A C 1
ATOM 1478 O O . VAL A 1 91 ? 12.188 49.434 34.762 1.00 10.56 93 VAL A O 1
ATOM 1491 N N . ASP A 1 92 ? 13.676 47.738 34.785 1.00 10.09 94 ASP A N 1
ATOM 1492 C CA . ASP A 1 92 ? 14.786 48.481 35.387 1.00 11.36 94 ASP A CA 1
ATOM 1493 C C . ASP A 1 92 ? 14.549 48.891 36.849 1.00 11.18 94 ASP A C 1
ATOM 1494 O O . ASP A 1 92 ? 15.341 49.660 37.397 1.00 11.54 94 ASP A O 1
ATOM 1503 N N . THR A 1 93 ? 13.502 48.353 37.467 1.00 9.79 95 THR A N 1
ATOM 1504 C CA . THR A 1 93 ? 13.153 48.668 38.854 1.00 9.88 95 THR A CA 1
ATOM 1505 C C . THR A 1 93 ? 13.161 47.386 39.675 1.00 9.19 95 THR A C 1
ATOM 1506 O O . THR A 1 93 ? 12.909 46.304 39.156 1.00 11.50 95 THR A O 1
ATOM 1517 N N . SER A 1 94 ? 13.422 47.498 40.973 1.00 9.74 96 SER A N 1
ATOM 1518 C CA . SER A 1 94 ? 13.472 46.327 41.832 1.00 9.92 96 SER A CA 1
ATOM 1519 C C . SER A 1 94 ? 12.087 45.937 42.303 1.00 9.05 96 SER A C 1
ATOM 1520 O O . SER A 1 94 ? 11.472 46.628 43.089 1.00 9.28 96 SER A O 1
ATOM 1528 N N . SER A 1 95 ? 11.615 44.800 41.818 1.00 9.63 97 SER A N 1
ATOM 1529 C CA . SER A 1 95 ? 10.352 44.261 42.276 1.00 7.72 97 SER A CA 1
ATOM 1530 C C . SER A 1 95 ? 10.367 44.033 43.775 1.00 8.94 97 SER A C 1
ATOM 1531 O O . SER A 1 95 ? 9.395 44.301 44.452 1.00 9.92 97 SER A O 1
ATOM 1539 N N . LEU A 1 96 ? 11.472 43.480 44.260 1.00 9.34 98 LEU A N 1
ATOM 1540 C CA . LEU A 1 96 ? 11.589 43.178 45.673 1.00 10.65 98 LEU A CA 1
ATOM 1541 C C . LEU A 1 96 ? 11.483 44.440 46.525 1.00 10.83 98 LEU A C 1
ATOM 1542 O O . LEU A 1 96 ? 10.696 44.498 47.460 1.00 10.91 98 LEU A O 1
ATOM 1558 N N . ASP A 1 97 ? 12.258 45.454 46.189 1.00 10.39 99 ASP A N 1
ATOM 1559 C CA . ASP A 1 97 ? 12.262 46.661 47.015 1.00 9.67 99 ASP A CA 1
ATOM 1560 C C . ASP A 1 97 ? 10.930 47.408 46.945 1.00 10.07 99 ASP A C 1
ATOM 1561 O O . ASP A 1 97 ? 10.463 47.947 47.936 1.00 10.47 99 ASP A O 1
ATOM 1570 N N . ILE A 1 98 ? 10.319 47.455 45.765 1.00 10.75 100 ILE A N 1
ATOM 1571 C CA . ILE A 1 98 ? 9.050 48.155 45.627 1.00 10.31 100 ILE A CA 1
ATOM 1572 C C . ILE A 1 98 ? 7.934 47.385 46.352 1.00 10.29 100 ILE A C 1
ATOM 1573 O O . ILE A 1 98 ? 7.096 47.971 47.023 1.00 12.14 100 ILE A O 1
ATOM 1589 N N . MET A 1 99 ? 7.935 46.065 46.211 1.00 9.65 101 MET A N 1
ATOM 1590 C CA . MET A 1 99 ? 7.005 45.221 46.925 1.00 10.47 101 MET A CA 1
ATOM 1591 C C . MET A 1 99 ? 7.107 45.428 48.432 1.00 11.04 101 MET A C 1
ATOM 1592 O O . MET A 1 99 ? 6.101 45.571 49.120 1.00 12.06 101 MET A O 1
ATOM 1606 N N . GLU A 1 100 ? 8.330 45.423 48.927 1.00 10.62 102 GLU A N 1
ATOM 1607 C CA . GLU A 1 100 ? 8.545 45.585 50.372 1.00 10.77 102 GLU A CA 1
ATOM 1608 C C . GLU A 1 100 ? 8.071 46.954 50.848 1.00 11.11 102 GLU A C 1
ATOM 1609 O O . GLU A 1 100 ? 7.462 47.071 51.907 1.00 11.92 102 GLU A O 1
ATOM 1621 N N . LEU A 1 101 ? 8.298 47.972 50.031 1.00 10.04 103 LEU A N 1
ATOM 1622 C CA A LEU A 1 101 ? 7.856 49.314 50.357 0.60 11.65 103 LEU A CA 1
ATOM 1623 C CA B LEU A 1 101 ? 7.849 49.327 50.340 0.40 11.12 103 LEU A CA 1
ATOM 1624 C C . LEU A 1 101 ? 6.333 49.377 50.386 1.00 11.49 103 LEU A C 1
ATOM 1625 O O . LEU A 1 101 ? 5.743 49.969 51.290 1.00 11.63 103 LEU A O 1
ATOM 1656 N N . ALA A 1 102 ? 5.684 48.791 49.388 1.00 10.45 104 ALA A N 1
ATOM 1657 C CA . ALA A 1 102 ? 4.228 48.773 49.349 1.00 11.75 104 ALA A CA 1
ATOM 1658 C C . ALA A 1 102 ? 3.688 48.084 50.605 1.00 12.07 104 ALA A C 1
ATOM 1659 O O . ALA A 1 102 ? 2.815 48.606 51.281 1.00 12.54 104 ALA A O 1
ATOM 1666 N N . ARG A 1 103 ? 4.247 46.929 50.937 1.00 11.18 105 ARG A N 1
ATOM 1667 C CA . ARG A 1 103 ? 3.805 46.195 52.123 1.00 12.25 105 ARG A CA 1
ATOM 1668 C C . ARG A 1 103 ? 4.009 46.967 53.419 1.00 12.86 105 ARG A C 1
ATOM 1669 O O . ARG A 1 103 ? 3.140 46.939 54.287 1.00 13.99 105 ARG A O 1
ATOM 1690 N N . GLU A 1 104 ? 5.155 47.613 53.555 1.00 13.14 106 GLU A N 1
ATOM 1691 C CA . GLU A 1 104 ? 5.458 48.375 54.769 1.00 15.19 106 GLU A CA 1
ATOM 1692 C C . GLU A 1 104 ? 4.448 49.502 54.971 1.00 14.73 106 GLU A C 1
ATOM 1693 O O . GLU A 1 104 ? 4.236 49.971 56.086 1.00 15.90 106 GLU A O 1
ATOM 1705 N N . ASN A 1 105 ? 3.861 49.957 53.869 1.00 14.01 107 ASN A N 1
ATOM 1706 C CA . ASN A 1 105 ? 2.913 51.062 53.883 1.00 13.79 107 ASN A CA 1
ATOM 1707 C C . ASN A 1 105 ? 1.470 50.653 53.668 1.00 14.44 107 ASN A C 1
ATOM 1708 O O . ASN A 1 105 ? 0.593 51.499 53.524 1.00 16.46 107 ASN A O 1
ATOM 1719 N N . GLY A 1 106 ? 1.209 49.355 53.659 1.00 13.70 108 GLY A N 1
ATOM 1720 C CA . GLY A 1 106 ? -0.155 48.873 53.642 1.00 13.01 108 GLY A CA 1
ATOM 1721 C C . GLY A 1 106 ? -0.842 48.875 52.286 1.00 11.18 108 GLY A C 1
ATOM 1722 O O . GLY A 1 106 ? -2.049 48.670 52.201 1.00 12.48 108 GLY A O 1
ATOM 1726 N N . ALA A 1 107 ? -0.064 49.090 51.229 1.00 10.57 109 ALA A N 1
ATOM 1727 C CA . ALA A 1 107 ? -0.604 49.050 49.872 1.00 10.75 109 ALA A CA 1
ATOM 1728 C C . ALA A 1 107 ? -0.483 47.642 49.288 1.00 11.08 109 ALA A C 1
ATOM 1729 O O . ALA A 1 107 ? 0.504 46.958 49.501 1.00 10.79 109 ALA A O 1
ATOM 1736 N N . LEU A 1 108 ? -1.510 47.231 48.561 1.00 9.42 110 LEU A N 1
ATOM 1737 C CA . LEU A 1 108 ? -1.448 46.001 47.788 1.00 9.95 110 LEU A CA 1
ATOM 1738 C C . LEU A 1 108 ? -0.452 46.193 46.652 1.00 9.37 110 LEU A C 1
ATOM 1739 O O . LEU A 1 108 ? -0.160 47.300 46.256 1.00 9.80 110 LEU A O 1
ATOM 1755 N N . TYR A 1 109 ? 0.058 45.085 46.143 1.00 9.09 111 TYR A N 1
ATOM 1756 C CA . TYR A 1 109 ? 1.109 45.108 45.132 1.00 9.00 111 TYR A CA 1
ATOM 1757 C C . TYR A 1 109 ? 0.948 43.944 44.164 1.00 7.57 111 TYR A C 1
ATOM 1758 O O . TYR A 1 109 ? 0.579 42.839 44.562 1.00 8.62 111 TYR A O 1
ATOM 1776 N N . ILE A 1 110 ? 1.243 44.189 42.899 1.00 7.86 112 ILE A N 1
ATOM 1777 C CA . ILE A 1 110 ? 1.327 43.122 41.913 1.00 7.70 112 ILE A CA 1
ATOM 1778 C C . ILE A 1 110 ? 2.398 43.452 40.878 1.00 8.25 112 ILE A C 1
ATOM 1779 O O . ILE A 1 110 ? 2.618 44.616 40.558 1.00 7.86 112 ILE A O 1
ATOM 1795 N N . ASP A 1 111 ? 3.087 42.418 40.395 1.00 7.66 113 ASP A N 1
ATOM 1796 C CA . ASP A 1 111 ? 3.992 42.576 39.270 1.00 7.79 113 ASP A CA 1
ATOM 1797 C C . ASP A 1 111 ? 3.946 41.315 38.412 1.00 7.76 113 ASP A C 1
ATOM 1798 O O . ASP A 1 111 ? 3.169 40.396 38.695 1.00 8.25 113 ASP A O 1
ATOM 1807 N N . THR A 1 112 ? 4.777 41.298 37.362 1.00 7.76 114 THR A N 1
ATOM 1808 C CA . THR A 1 112 ? 4.746 40.221 36.386 1.00 7.23 114 THR A CA 1
ATOM 1809 C C . THR A 1 112 ? 6.134 39.620 36.189 1.00 6.92 114 THR A C 1
ATOM 1810 O O . THR A 1 112 ? 6.335 38.826 35.275 1.00 7.61 114 THR A O 1
ATOM 1821 N N . VAL A 1 113 ? 7.075 39.979 37.054 1.00 7.45 115 VAL A N 1
ATOM 1822 C CA . VAL A 1 113 ? 8.464 39.578 36.923 1.00 8.36 115 VAL A CA 1
ATOM 1823 C C . VAL A 1 113 ? 9.201 39.990 38.189 1.00 7.88 115 VAL A C 1
ATOM 1824 O O . VAL A 1 113 ? 8.817 40.965 38.829 1.00 8.69 115 VAL A O 1
ATOM 1837 N N . VAL A 1 114 ? 10.244 39.245 38.551 1.00 7.73 116 VAL A N 1
ATOM 1838 C CA . VAL A 1 114 ? 11.145 39.669 39.628 1.00 8.40 116 VAL A CA 1
ATOM 1839 C C . VAL A 1 114 ? 12.273 40.429 38.955 1.00 8.54 116 VAL A C 1
ATOM 1840 O O . VAL A 1 114 ? 13.280 39.862 38.544 1.00 9.87 116 VAL A O 1
ATOM 1853 N N . GLU A 1 115 ? 12.039 41.719 38.780 1.00 9.12 117 GLU A N 1
ATOM 1854 C CA . GLU A 1 115 ? 12.987 42.584 38.091 1.00 9.77 117 GLU A CA 1
ATOM 1855 C C . GLU A 1 115 ? 13.973 43.161 39.097 1.00 9.46 117 GLU A C 1
ATOM 1856 O O . GLU A 1 115 ? 13.603 43.423 40.231 1.00 9.32 117 GLU A O 1
ATOM 1868 N N . PRO A 1 116 ? 15.224 43.334 38.690 1.00 10.03 118 PRO A N 1
ATOM 1869 C CA . PRO A 1 116 ? 16.215 43.985 39.551 1.00 10.79 118 PRO A CA 1
ATOM 1870 C C . PRO A 1 116 ? 16.387 45.453 39.187 1.00 11.30 118 PRO A C 1
ATOM 1871 O O . PRO A 1 116 ? 16.012 45.887 38.109 1.00 11.23 118 PRO A O 1
ATOM 1882 N N . TRP A 1 117 ? 16.981 46.222 40.089 1.00 10.89 119 TRP A N 1
ATOM 1883 C CA . TRP A 1 117 ? 17.354 47.589 39.743 1.00 11.18 119 TRP A CA 1
ATOM 1884 C C . TRP A 1 117 ? 18.280 47.596 38.541 1.00 13.44 119 TRP A C 1
ATOM 1885 O O . TRP A 1 117 ? 19.116 46.710 38.387 1.00 13.48 119 TRP A O 1
ATOM 1906 N N . LEU A 1 118 ? 18.129 48.620 37.717 1.00 13.46 120 LEU A N 1
ATOM 1907 C CA . LEU A 1 118 ? 19.002 48.838 36.577 1.00 15.66 120 LEU A CA 1
ATOM 1908 C C . LEU A 1 118 ? 20.472 48.617 36.923 1.00 16.50 120 LEU A C 1
ATOM 1909 O O . LEU A 1 118 ? 20.952 49.120 37.935 1.00 16.71 120 LEU A O 1
ATOM 1925 N N . GLY A 1 119 ? 21.169 47.845 36.090 1.00 17.46 121 GLY A N 1
ATOM 1926 C CA . GLY A 1 119 ? 22.591 47.578 36.282 1.00 19.01 121 GLY A CA 1
ATOM 1927 C C . GLY A 1 119 ? 22.884 46.115 36.521 1.00 20.68 121 GLY A C 1
ATOM 1928 O O . GLY A 1 119 ? 23.939 45.599 36.162 1.00 21.94 121 GLY A O 1
ATOM 1932 N N . PHE A 1 120 ? 21.920 45.436 37.112 1.00 19.13 122 PHE A N 1
ATOM 1933 C CA . PHE A 1 120 ? 22.051 44.034 37.474 1.00 19.85 122 PHE A CA 1
ATOM 1934 C C . PHE A 1 120 ? 22.287 43.060 36.300 1.00 21.50 122 PHE A C 1
ATOM 1935 O O . PHE A 1 120 ? 23.192 42.225 36.347 1.00 23.52 122 PHE A O 1
ATOM 1952 N N . TYR A 1 121 ? 21.452 43.127 35.274 1.00 22.64 123 TYR A N 1
ATOM 1953 C CA . TYR A 1 121 ? 21.417 42.080 34.242 1.00 23.57 123 TYR A CA 1
ATOM 1954 C C . TYR A 1 121 ? 22.709 41.974 33.433 1.00 26.06 123 TYR A C 1
ATOM 1955 O O . TYR A 1 121 ? 22.955 40.948 32.797 1.00 25.93 123 TYR A O 1
ATOM 1973 N N . PHE A 1 122 ? 23.528 43.026 33.452 1.00 27.78 124 PHE A N 1
ATOM 1974 C CA . PHE A 1 122 ? 24.746 43.067 32.641 1.00 28.87 124 PHE A CA 1
ATOM 1975 C C . PHE A 1 122 ? 25.972 43.396 33.485 1.00 29.52 124 PHE A C 1
ATOM 1976 O O . PHE A 1 122 ? 27.030 43.743 32.956 1.00 29.88 124 PHE A O 1
ATOM 1993 N N . ASP A 1 123 ? 25.826 43.266 34.798 1.00 29.52 125 ASP A N 1
ATOM 1994 C CA . ASP A 1 123 ? 26.918 43.529 35.723 1.00 29.64 125 ASP A CA 1
ATOM 1995 C C . ASP A 1 123 ? 27.998 42.473 35.503 1.00 29.17 125 ASP A C 1
ATOM 1996 O O . ASP A 1 123 ? 27.738 41.287 35.681 1.00 28.92 125 ASP A O 1
ATOM 2005 N N . PRO A 1 124 ? 29.216 42.897 35.121 1.00 30.81 126 PRO A N 1
ATOM 2006 C CA . PRO A 1 124 ? 30.258 41.918 34.791 1.00 31.39 126 PRO A CA 1
ATOM 2007 C C . PRO A 1 124 ? 30.791 41.160 36.004 1.00 30.70 126 PRO A C 1
ATOM 2008 O O . PRO A 1 124 ? 31.393 40.102 35.827 1.00 32.70 126 PRO A O 1
ATOM 2019 N N . ASP A 1 125 ? 30.564 41.683 37.203 1.00 29.51 127 ASP A N 1
ATOM 2020 C CA . ASP A 1 125 ? 31.079 41.065 38.422 1.00 30.26 127 ASP A CA 1
ATOM 2021 C C . ASP A 1 125 ? 30.137 40.019 39.020 1.00 29.52 127 ASP A C 1
ATOM 2022 O O . ASP A 1 125 ? 30.436 39.426 40.056 1.00 29.31 127 ASP A O 1
ATOM 2031 N N . LEU A 1 126 ? 28.996 39.801 38.376 1.00 27.39 128 LEU A N 1
ATOM 2032 C CA . LEU A 1 126 ? 28.073 38.756 38.800 1.00 25.74 128 LEU A CA 1
ATOM 2033 C C . LEU A 1 126 ? 28.370 37.442 38.093 1.00 24.87 128 LEU A C 1
ATOM 2034 O O . LEU A 1 126 ? 28.509 37.401 36.875 1.00 27.06 128 LEU A O 1
ATOM 2050 N N . LYS A 1 127 ? 28.453 36.369 38.870 1.00 23.93 129 LYS A N 1
ATOM 2051 C CA . LYS A 1 127 ? 28.530 35.027 38.310 1.00 23.17 129 LYS A CA 1
ATOM 2052 C C . LYS A 1 127 ? 27.178 34.687 37.678 1.00 20.56 129 LYS A C 1
ATOM 2053 O O . LYS A 1 127 ? 26.156 35.218 38.101 1.00 19.57 129 LYS A O 1
ATOM 2072 N N . PRO A 1 128 ? 27.166 33.794 36.677 1.00 19.16 130 PRO A N 1
ATOM 2073 C CA . PRO A 1 128 ? 25.909 33.375 36.048 1.00 18.85 130 PRO A CA 1
ATOM 2074 C C . PRO A 1 128 ? 24.818 32.967 37.052 1.00 17.44 130 PRO A C 1
ATOM 2075 O O . PRO A 1 128 ? 23.676 33.358 36.868 1.00 17.08 130 PRO A O 1
ATOM 2086 N N A GLU A 1 129 ? 25.160 32.231 38.105 0.79 17.10 131 GLU A N 1
ATOM 2087 N N B GLU A 1 129 ? 25.156 32.256 38.085 0.21 17.10 131 GLU A N 1
ATOM 2088 C CA A GLU A 1 129 ? 24.160 31.797 39.081 0.79 17.71 131 GLU A CA 1
ATOM 2089 C CA B GLU A 1 129 ? 24.189 31.845 39.024 0.21 17.71 131 GLU A CA 1
ATOM 2090 C C A GLU A 1 129 ? 23.438 32.995 39.672 0.79 15.60 131 GLU A C 1
ATOM 2091 C C B GLU A 1 129 ? 23.451 33.014 39.637 0.21 15.60 131 GLU A C 1
ATOM 2092 O O A GLU A 1 129 ? 22.231 32.966 39.899 0.79 15.81 131 GLU A O 1
ATOM 2093 O O B GLU A 1 129 ? 22.279 32.950 39.881 0.21 15.81 131 GLU A O 1
ATOM 2116 N N . ALA A 1 130 ? 24.197 34.051 39.934 1.00 15.29 132 ALA A N 1
ATOM 2117 C CA . ALA A 1 130 ? 23.647 35.243 40.548 1.00 16.96 132 ALA A CA 1
ATOM 2118 C C . ALA A 1 130 ? 22.712 35.994 39.607 1.00 15.93 132 ALA A C 1
ATOM 2119 O O . ALA A 1 130 ? 21.891 36.765 40.050 1.00 18.13 132 ALA A O 1
ATOM 2126 N N A ARG A 1 131 ? 22.844 35.751 38.306 0.38 15.24 133 ARG A N 1
ATOM 2127 N N B ARG A 1 131 ? 22.845 35.767 38.305 0.62 15.04 133 ARG A N 1
ATOM 2128 C CA A ARG A 1 131 ? 21.984 36.387 37.309 0.38 14.92 133 ARG A CA 1
ATOM 2129 C CA B ARG A 1 131 ? 21.967 36.409 37.325 0.62 14.98 133 ARG A CA 1
ATOM 2130 C C A ARG A 1 131 ? 20.732 35.565 37.033 0.38 14.24 133 ARG A C 1
ATOM 2131 C C B ARG A 1 131 ? 20.748 35.549 37.012 0.62 14.12 133 ARG A C 1
ATOM 2132 O O A ARG A 1 131 ? 19.922 35.934 36.183 0.38 14.81 133 ARG A O 1
ATOM 2133 O O B ARG A 1 131 ? 19.966 35.884 36.122 0.62 15.25 133 ARG A O 1
ATOM 2174 N N . SER A 1 132 ? 20.570 34.457 37.744 1.00 13.57 134 SER A N 1
ATOM 2175 C CA . SER A 1 132 ? 19.484 33.529 37.467 1.00 12.47 134 SER A CA 1
ATOM 2176 C C . SER A 1 132 ? 18.158 33.978 38.053 1.00 10.41 134 SER A C 1
ATOM 2177 O O . SER A 1 132 ? 18.104 34.656 39.076 1.00 11.29 134 SER A O 1
ATOM 2185 N N . ASN A 1 133 ? 17.070 33.579 37.405 1.00 10.02 135 ASN A N 1
ATOM 2186 C CA . ASN A 1 133 ? 15.765 33.814 37.990 1.00 10.09 135 ASN A CA 1
ATOM 2187 C C . ASN A 1 133 ? 15.533 33.008 39.258 1.00 10.52 135 ASN A C 1
ATOM 2188 O O . ASN A 1 133 ? 14.766 33.419 40.097 1.00 9.12 135 ASN A O 1
ATOM 2199 N N . TYR A 1 134 ? 16.194 31.866 39.398 1.00 10.67 136 TYR A N 1
ATOM 2200 C CA . TYR A 1 134 ? 16.137 31.120 40.661 1.00 10.09 136 TYR A CA 1
ATOM 2201 C C . TYR A 1 134 ? 16.615 32.008 41.802 1.00 10.00 136 TYR A C 1
ATOM 2202 O O . TYR A 1 134 ? 15.937 32.135 42.802 1.00 10.45 136 TYR A O 1
ATOM 2220 N N . ALA A 1 135 ? 17.752 32.656 41.617 1.00 10.90 137 ALA A N 1
ATOM 2221 C CA . ALA A 1 135 ? 18.287 33.526 42.665 1.00 11.07 137 ALA A CA 1
ATOM 2222 C C . ALA A 1 135 ? 17.388 34.734 42.943 1.00 10.40 137 ALA A C 1
ATOM 2223 O O . ALA A 1 135 ? 17.178 35.113 44.089 1.00 10.51 137 ALA A O 1
ATOM 2230 N N . LEU A 1 136 ? 16.839 35.343 41.901 1.00 9.35 138 LEU A N 1
ATOM 2231 C CA . LEU A 1 136 ? 15.927 36.458 42.107 1.00 9.76 138 LEU A CA 1
ATOM 2232 C C . LEU A 1 136 ? 14.675 35.987 42.843 1.00 10.43 138 LEU A C 1
ATOM 2233 O O . LEU A 1 136 ? 14.211 36.645 43.759 1.00 10.37 138 LEU A O 1
ATOM 2249 N N . ARG A 1 137 ? 14.137 34.836 42.472 1.00 9.25 139 ARG A N 1
ATOM 2250 C CA . ARG A 1 137 ? 12.977 34.317 43.152 1.00 9.75 139 ARG A CA 1
ATOM 2251 C C . ARG A 1 137 ? 13.314 34.032 44.624 1.00 9.83 139 ARG A C 1
ATOM 2252 O O . ARG A 1 137 ? 12.479 34.252 45.503 1.00 9.41 139 ARG A O 1
ATOM 2273 N N . GLU A 1 138 ? 14.519 33.536 44.897 1.00 8.92 140 GLU A N 1
ATOM 2274 C CA . GLU A 1 138 ? 14.851 33.258 46.298 1.00 9.90 140 GLU A CA 1
ATOM 2275 C C . GLU A 1 138 ? 14.794 34.522 47.165 1.00 10.45 140 GLU A C 1
ATOM 2276 O O . GLU A 1 138 ? 14.486 34.433 48.345 1.00 10.39 140 GLU A O 1
ATOM 2288 N N . THR A 1 139 ? 15.055 35.687 46.592 1.00 10.19 141 THR A N 1
ATOM 2289 C CA . THR A 1 139 ? 14.964 36.912 47.393 1.00 10.64 141 THR A CA 1
ATOM 2290 C C . THR A 1 139 ? 13.530 37.149 47.824 1.00 10.15 141 THR A C 1
ATOM 2291 O O . THR A 1 139 ? 13.274 37.621 48.925 1.00 10.65 141 THR A O 1
ATOM 2302 N N . VAL A 1 140 ? 12.572 36.794 46.978 1.00 10.80 142 VAL A N 1
ATOM 2303 C CA . VAL A 1 140 ? 11.169 36.942 47.320 1.00 10.91 142 VAL A CA 1
ATOM 2304 C C . VAL A 1 140 ? 10.761 35.906 48.378 1.00 10.78 142 VAL A C 1
ATOM 2305 O O . VAL A 1 140 ? 10.018 36.214 49.314 1.00 11.94 142 VAL A O 1
ATOM 2318 N N . LEU A 1 141 ? 11.233 34.672 48.228 1.00 9.97 143 LEU A N 1
ATOM 2319 C CA . LEU A 1 141 ? 10.911 33.632 49.205 1.00 10.87 143 LEU A CA 1
ATOM 2320 C C . LEU A 1 141 ? 11.479 33.990 50.570 1.00 12.23 143 LEU A C 1
ATOM 2321 O O . LEU A 1 141 ? 10.840 33.734 51.580 1.00 12.81 143 LEU A O 1
ATOM 2337 N N . ALA A 1 142 ? 12.658 34.595 50.571 1.00 11.68 144 ALA A N 1
ATOM 2338 C CA . ALA A 1 142 ? 13.296 35.009 51.818 1.00 11.94 144 ALA A CA 1
ATOM 2339 C C . ALA A 1 142 ? 12.493 36.129 52.458 1.00 12.22 144 ALA A C 1
ATOM 2340 O O . ALA A 1 142 ? 12.296 36.131 53.675 1.00 12.83 144 ALA A O 1
ATOM 2347 N N . ALA A 1 143 ? 12.038 37.080 51.649 1.00 11.04 145 ALA A N 1
ATOM 2348 C CA . ALA A 1 143 ? 11.230 38.186 52.162 1.00 11.66 145 ALA A CA 1
ATOM 2349 C C . ALA A 1 143 ? 9.980 37.624 52.826 1.00 12.70 145 ALA A C 1
ATOM 2350 O O . ALA A 1 143 ? 9.537 38.110 53.857 1.00 12.72 145 ALA A O 1
ATOM 2357 N N . ARG A 1 144 ? 9.400 36.595 52.241 1.00 12.74 146 ARG A N 1
ATOM 2358 C CA . ARG A 1 144 ? 8.206 35.987 52.800 1.00 12.70 146 ARG A CA 1
ATOM 2359 C C . ARG A 1 144 ? 8.477 35.285 54.129 1.00 12.96 146 ARG A C 1
ATOM 2360 O O . ARG A 1 144 ? 7.670 35.392 55.058 1.00 12.63 146 ARG A O 1
ATOM 2381 N N . ARG A 1 145 ? 9.599 34.581 54.214 1.00 12.84 147 ARG A N 1
ATOM 2382 C CA . ARG A 1 145 ? 9.961 33.933 55.487 1.00 13.54 147 ARG A CA 1
ATOM 2383 C C . ARG A 1 145 ? 10.216 34.984 56.548 1.00 15.02 147 ARG A C 1
ATOM 2384 O O . ARG A 1 145 ? 9.873 34.789 57.720 1.00 17.15 147 ARG A O 1
ATOM 2405 N N . ASN A 1 146 ? 10.822 36.090 56.143 1.00 14.79 148 ASN A N 1
ATOM 2406 C CA . ASN A 1 146 ? 11.186 37.151 57.085 1.00 15.90 148 ASN A CA 1
ATOM 2407 C C . ASN A 1 146 ? 9.967 37.867 57.640 1.00 16.97 148 ASN A C 1
ATOM 2408 O O . ASN A 1 146 ? 9.960 38.283 58.804 1.00 16.63 148 ASN A O 1
ATOM 2419 N N . LYS A 1 147 ? 8.946 38.039 56.810 1.00 15.77 149 LYS A N 1
ATOM 2420 C CA A LYS A 1 147 ? 7.737 38.746 57.207 0.23 15.29 149 LYS A CA 1
ATOM 2421 C CA B LYS A 1 147 ? 7.740 38.743 57.206 0.77 14.70 149 LYS A CA 1
ATOM 2422 C C . LYS A 1 147 ? 6.501 38.010 56.709 1.00 14.81 149 LYS A C 1
ATOM 2423 O O . LYS A 1 147 ? 5.882 38.411 55.721 1.00 15.42 149 LYS A O 1
ATOM 2459 N N . PRO A 1 148 ? 6.142 36.921 57.385 1.00 15.83 150 PRO A N 1
ATOM 2460 C CA . PRO A 1 148 ? 4.984 36.152 56.939 1.00 16.64 150 PRO A CA 1
ATOM 2461 C C . PRO A 1 148 ? 3.675 36.907 57.146 1.00 16.49 150 PRO A C 1
ATOM 2462 O O . PRO A 1 148 ? 3.593 37.796 57.996 1.00 18.09 150 PRO A O 1
ATOM 2473 N N . GLY A 1 149 ? 2.661 36.564 56.360 1.00 16.67 151 GLY A N 1
ATOM 2474 C CA . GLY A 1 149 ? 1.396 37.260 56.426 1.00 15.87 151 GLY A CA 1
ATOM 2475 C C . GLY A 1 149 ? 1.543 38.721 56.052 1.00 14.65 151 GLY A C 1
ATOM 2476 O O . GLY A 1 149 ? 2.485 39.098 55.366 1.00 14.69 151 GLY A O 1
ATOM 2480 N N . GLY A 1 150 ? 0.615 39.542 56.529 1.00 14.44 152 GLY A N 1
ATOM 2481 C CA . GLY A 1 150 ? 0.606 40.948 56.190 1.00 15.62 152 GLY A CA 1
ATOM 2482 C C . GLY A 1 150 ? -0.117 41.197 54.872 1.00 14.33 152 GLY A C 1
ATOM 2483 O O . GLY A 1 150 ? -0.768 40.315 54.331 1.00 14.58 152 GLY A O 1
ATOM 2487 N N . THR A 1 151 ? -0.009 42.418 54.383 1.00 12.10 153 THR A N 1
ATOM 2488 C CA . THR A 1 151 ? -0.688 42.848 53.169 1.00 12.62 153 THR A CA 1
ATOM 2489 C C . THR A 1 151 ? -0.273 41.985 51.974 1.00 11.52 153 THR A C 1
ATOM 2490 O O . THR A 1 151 ? 0.882 41.636 51.806 1.00 13.02 153 THR A O 1
ATOM 2501 N N . THR A 1 152 ? -1.256 41.623 51.166 1.00 8.70 154 THR A N 1
ATOM 2502 C CA . THR A 1 152 ? -1.017 40.799 49.995 1.00 8.74 154 THR A CA 1
ATOM 2503 C C . THR A 1 152 ? -0.150 41.509 48.974 1.00 8.63 154 THR A C 1
ATOM 2504 O O . THR A 1 152 ? -0.373 42.677 48.636 1.00 10.30 154 THR A O 1
ATOM 2515 N N . ALA A 1 153 ? 0.839 40.767 48.489 1.00 8.24 155 ALA A N 1
ATOM 2516 C CA . ALA A 1 153 ? 1.682 41.208 47.382 1.00 8.66 155 ALA A CA 1
ATOM 2517 C C . ALA A 1 153 ? 1.831 40.026 46.467 1.00 8.59 155 ALA A C 1
ATOM 2518 O O . ALA A 1 153 ? 2.277 38.978 46.888 1.00 9.87 155 ALA A O 1
ATOM 2525 N N . VAL A 1 154 ? 1.438 40.204 45.212 1.00 8.37 156 VAL A N 1
ATOM 2526 C CA . VAL A 1 154 ? 1.445 39.135 44.235 1.00 8.66 156 VAL A CA 1
ATOM 2527 C C . VAL A 1 154 ? 2.651 39.260 43.314 1.00 9.17 156 VAL A C 1
ATOM 2528 O O . VAL A 1 154 ? 2.782 40.237 42.579 1.00 9.38 156 VAL A O 1
ATOM 2541 N N . SER A 1 155 ? 3.540 38.276 43.383 1.00 8.46 157 SER A N 1
ATOM 2542 C CA . SER A 1 155 ? 4.742 38.233 42.563 1.00 8.42 157 SER A CA 1
ATOM 2543 C C . SER A 1 155 ? 4.500 37.413 41.293 1.00 7.81 157 SER A C 1
ATOM 2544 O O . SER A 1 155 ? 3.966 36.317 41.332 1.00 9.56 157 SER A O 1
ATOM 2552 N N . CYS A 1 156 ? 4.911 37.979 40.165 1.00 8.05 158 CYS A N 1
ATOM 2553 C CA . CYS A 1 156 ? 4.954 37.247 38.890 1.00 6.79 158 CYS A CA 1
ATOM 2554 C C . CYS A 1 156 ? 3.590 36.742 38.451 1.00 8.40 158 CYS A C 1
ATOM 2555 O O . CYS A 1 156 ? 3.411 35.558 38.228 1.00 8.95 158 CYS A O 1
ATOM 2563 N N . CYS A 1 157 ? 2.659 37.676 38.283 1.00 7.57 159 CYS A N 1
ATOM 2564 C CA . CYS A 1 157 ? 1.301 37.369 37.875 1.00 8.09 159 CYS A CA 1
ATOM 2565 C C . CYS A 1 157 ? 0.954 38.080 36.574 1.00 7.84 159 CYS A C 1
ATOM 2566 O O . CYS A 1 157 ? 0.061 38.901 36.514 1.00 8.65 159 CYS A O 1
ATOM 2574 N N . GLY A 1 158 ? 1.644 37.648 35.531 1.00 7.58 160 GLY A N 1
ATOM 2575 C CA . GLY A 1 158 ? 1.271 37.968 34.158 1.00 7.62 160 GLY A CA 1
ATOM 2576 C C . GLY A 1 158 ? 0.742 36.724 33.477 1.00 7.61 160 GLY A C 1
ATOM 2577 O O . GLY A 1 158 ? 0.084 35.897 34.100 1.00 7.22 160 GLY A O 1
ATOM 2581 N N . ALA A 1 159 ? 0.983 36.615 32.176 1.00 7.34 161 ALA A N 1
ATOM 2582 C CA . ALA A 1 159 ? 0.579 35.427 31.436 1.00 6.93 161 ALA A CA 1
ATOM 2583 C C . ALA A 1 159 ? 1.485 34.251 31.766 1.00 7.10 161 ALA A C 1
ATOM 2584 O O . ALA A 1 159 ? 1.017 33.139 31.986 1.00 7.97 161 ALA A O 1
ATOM 2591 N N . ASN A 1 160 ? 2.778 34.506 31.771 1.00 6.93 162 ASN A N 1
ATOM 2592 C CA . ASN A 1 160 ? 3.763 33.469 31.998 1.00 7.38 162 ASN A CA 1
ATOM 2593 C C . ASN A 1 160 ? 5.082 34.131 32.321 1.00 7.65 162 ASN A C 1
ATOM 2594 O O . ASN A 1 160 ? 5.743 34.657 31.449 1.00 8.51 162 ASN A O 1
ATOM 2605 N N . PRO A 1 161 ? 5.442 34.183 33.607 1.00 7.55 163 PRO A N 1
ATOM 2606 C CA . PRO A 1 161 ? 4.743 33.599 34.760 1.00 7.20 163 PRO A CA 1
ATOM 2607 C C . PRO A 1 161 ? 3.406 34.240 35.065 1.00 7.11 163 PRO A C 1
ATOM 2608 O O . PRO A 1 161 ? 3.178 35.414 34.774 1.00 7.91 163 PRO A O 1
ATOM 2619 N N . GLY A 1 162 ? 2.523 33.439 35.643 1.00 8.59 164 GLY A N 1
ATOM 2620 C CA . GLY A 1 162 ? 1.249 33.902 36.162 1.00 8.34 164 GLY A CA 1
ATOM 2621 C C . GLY A 1 162 ? 0.165 32.909 35.816 1.00 6.63 164 GLY A C 1
ATOM 2622 O O . GLY A 1 162 ? 0.031 31.853 36.434 1.00 8.23 164 GLY A O 1
ATOM 2626 N N . MET A 1 163 ? -0.597 33.263 34.790 1.00 7.96 165 MET A N 1
ATOM 2627 C CA . MET A 1 163 ? -1.689 32.432 34.307 1.00 7.79 165 MET A CA 1
ATOM 2628 C C . MET A 1 163 ? -1.311 30.971 34.105 1.00 7.48 165 MET A C 1
ATOM 2629 O O . MET A 1 163 ? -2.108 30.078 34.410 1.00 7.03 165 MET A O 1
ATOM 2643 N N . VAL A 1 164 ? -0.118 30.712 33.599 1.00 7.53 166 VAL A N 1
ATOM 2644 C CA . VAL A 1 164 ? 0.241 29.331 33.332 1.00 7.09 166 VAL A CA 1
ATOM 2645 C C . VAL A 1 164 ? 0.238 28.465 34.585 1.00 6.83 166 VAL A C 1
ATOM 2646 O O . VAL A 1 164 ? 0.009 27.271 34.469 1.00 8.05 166 VAL A O 1
ATOM 2659 N N . SER A 1 165 ? 0.441 29.040 35.773 1.00 7.87 167 SER A N 1
ATOM 2660 C CA . SER A 1 165 ? 0.329 28.248 36.998 1.00 8.06 167 SER A CA 1
ATOM 2661 C C . SER A 1 165 ? -1.104 27.767 37.197 1.00 8.63 167 SER A C 1
ATOM 2662 O O . SER A 1 165 ? -1.322 26.642 37.651 1.00 9.53 167 SER A O 1
ATOM 2670 N N . TRP A 1 166 ? -2.076 28.598 36.848 1.00 9.08 168 TRP A N 1
ATOM 2671 C CA . TRP A 1 166 ? -3.484 28.222 36.938 1.00 9.50 168 TRP A CA 1
ATOM 2672 C C . TRP A 1 166 ? -3.801 27.154 35.903 1.00 8.09 168 TRP A C 1
ATOM 2673 O O . TRP A 1 166 ? -4.533 26.214 36.171 1.00 9.00 168 TRP A O 1
ATOM 2694 N N . PHE A 1 167 ? -3.246 27.302 34.702 1.00 7.82 169 PHE A N 1
ATOM 2695 C CA . PHE A 1 167 ? -3.419 26.278 33.670 1.00 8.40 169 PHE A CA 1
ATOM 2696 C C . PHE A 1 167 ? -2.848 24.937 34.136 1.00 8.91 169 PHE A C 1
ATOM 2697 O O . PHE A 1 167 ? -3.405 23.908 33.802 1.00 8.67 169 PHE A O 1
ATOM 2714 N N . VAL A 1 168 ? -1.714 24.921 34.825 1.00 8.38 170 VAL A N 1
ATOM 2715 C CA . VAL A 1 168 ? -1.166 23.635 35.306 1.00 8.46 170 VAL A CA 1
ATOM 2716 C C . VAL A 1 168 ? -2.170 22.954 36.230 1.00 9.27 170 VAL A C 1
ATOM 2717 O O . VAL A 1 168 ? -2.406 21.763 36.115 1.00 9.54 170 VAL A O 1
ATOM 2730 N N . LYS A 1 169 ? -2.768 23.716 37.133 1.00 8.84 171 LYS A N 1
ATOM 2731 C CA . LYS A 1 169 ? -3.745 23.130 38.053 1.00 9.05 171 LYS A CA 1
ATOM 2732 C C . LYS A 1 169 ? -4.948 22.611 37.278 1.00 9.52 171 LYS A C 1
ATOM 2733 O O . LYS A 1 169 ? -5.420 21.517 37.531 1.00 10.42 171 LYS A O 1
ATOM 2752 N N . GLN A 1 170 ? -5.443 23.375 36.309 1.00 8.77 172 GLN A N 1
ATOM 2753 C CA . GLN A 1 170 ? -6.600 22.914 35.560 1.00 9.39 172 GLN A CA 1
ATOM 2754 C C . GLN A 1 170 ? -6.238 21.688 34.726 1.00 9.34 172 GLN A C 1
ATOM 2755 O O . GLN A 1 170 ? -7.029 20.747 34.589 1.00 10.41 172 GLN A O 1
ATOM 2769 N N . ALA A 1 171 ? -5.033 21.696 34.179 1.00 8.63 173 ALA A N 1
ATOM 2770 C CA . ALA A 1 171 ? -4.583 20.570 33.370 1.00 10.39 173 ALA A CA 1
ATOM 2771 C C . ALA A 1 171 ? -4.488 19.304 34.203 1.00 10.43 173 ALA A C 1
ATOM 2772 O O . ALA A 1 171 ? -4.839 18.224 33.725 1.00 9.81 173 ALA A O 1
ATOM 2779 N N . LEU A 1 172 ? -3.988 19.410 35.432 1.00 9.87 174 LEU A N 1
ATOM 2780 C CA . LEU A 1 172 ? -3.908 18.240 36.309 1.00 10.42 174 LEU A CA 1
ATOM 2781 C C . LEU A 1 172 ? -5.291 17.678 36.613 1.00 10.65 174 LEU A C 1
ATOM 2782 O O . LEU A 1 172 ? -5.477 16.482 36.599 1.00 11.60 174 LEU A O 1
ATOM 2798 N N . VAL A 1 173 ? -6.247 18.550 36.897 1.00 10.69 175 VAL A N 1
ATOM 2799 C CA . VAL A 1 173 ? -7.622 18.140 37.159 1.00 12.46 175 VAL A CA 1
ATOM 2800 C C . VAL A 1 173 ? -8.211 17.456 35.939 1.00 11.32 175 VAL A C 1
ATOM 2801 O O . VAL A 1 173 ? -8.913 16.455 36.047 1.00 12.13 175 VAL A O 1
ATOM 2814 N N . ASN A 1 174 ? -7.926 18.001 34.769 1.00 11.05 176 ASN A N 1
ATOM 2815 C CA . ASN A 1 174 ? -8.456 17.449 33.542 1.00 11.79 176 ASN A CA 1
ATOM 2816 C C . ASN A 1 174 ? -7.840 16.092 33.239 1.00 10.70 176 ASN A C 1
ATOM 2817 O O . ASN A 1 174 ? -8.546 15.180 32.840 1.00 11.36 176 ASN A O 1
ATOM 2828 N N . LEU A 1 175 ? -6.529 15.957 33.408 1.00 10.41 177 LEU A N 1
ATOM 2829 C CA . LEU A 1 175 ? -5.880 14.666 33.193 1.00 12.03 177 LEU A CA 1
ATOM 2830 C C . LEU A 1 175 ? -6.499 13.600 34.083 1.00 11.96 177 LEU A C 1
ATOM 2831 O O . LEU A 1 175 ? -6.774 12.502 33.624 1.00 13.11 177 LEU A O 1
ATOM 2847 N N . ALA A 1 176 ? -6.697 13.922 35.353 1.00 11.28 178 ALA A N 1
ATOM 2848 C CA . ALA A 1 176 ? -7.312 12.969 36.268 1.00 11.10 178 ALA A CA 1
ATOM 2849 C C . ALA A 1 176 ? -8.710 12.609 35.797 1.00 11.06 178 ALA A C 1
ATOM 2850 O O . ALA A 1 176 ? -9.067 11.424 35.744 1.00 12.82 178 ALA A O 1
ATOM 2857 N N . ALA A 1 177 ? -9.510 13.605 35.451 1.00 11.22 179 ALA A N 1
ATOM 2858 C CA . ALA A 1 177 ? -10.879 13.346 34.989 1.00 12.92 179 ALA A CA 1
ATOM 2859 C C . ALA A 1 177 ? -10.885 12.486 33.733 1.00 14.36 179 ALA A C 1
ATOM 2860 O O . ALA A 1 177 ? -11.687 11.570 33.594 1.00 14.84 179 ALA A O 1
ATOM 2867 N N . ASP A 1 178 ? -9.974 12.760 32.824 1.00 13.55 180 ASP A N 1
ATOM 2868 C CA . ASP A 1 178 ? -9.933 12.040 31.563 1.00 14.03 180 ASP A CA 1
ATOM 2869 C C . ASP A 1 178 ? -9.496 10.586 31.734 1.00 14.96 180 ASP A C 1
ATOM 2870 O O . ASP A 1 178 ? -9.720 9.769 30.843 1.00 16.90 180 ASP A O 1
ATOM 2879 N N . LEU A 1 179 ? -8.858 10.271 32.856 1.00 14.96 181 LEU A N 1
ATOM 2880 C CA . LEU A 1 179 ? -8.490 8.893 33.186 1.00 17.15 181 LEU A CA 1
ATOM 2881 C C . LEU A 1 179 ? -9.587 8.172 33.977 1.00 18.35 181 LEU A C 1
ATOM 2882 O O . LEU A 1 179 ? -9.442 6.994 34.314 1.00 20.84 181 LEU A O 1
ATOM 2898 N N . GLY A 1 180 ? -10.675 8.868 34.286 1.00 18.39 182 GLY A N 1
ATOM 2899 C CA . GLY A 1 180 ? -11.749 8.296 35.080 1.00 19.32 182 GLY A CA 1
ATOM 2900 C C . GLY A 1 180 ? -11.528 8.384 36.579 1.00 19.59 182 GLY A C 1
ATOM 2901 O O . GLY A 1 180 ? -12.211 7.698 37.368 1.00 19.91 182 GLY A O 1
ATOM 2905 N N . VAL A 1 181 ? -10.564 9.198 36.986 1.00 19.88 183 VAL A N 1
ATOM 2906 C CA . VAL A 1 181 ? -10.315 9.445 38.389 1.00 19.61 183 VAL A CA 1
ATOM 2907 C C . VAL A 1 181 ? -11.228 10.567 38.853 1.00 20.98 183 VAL A C 1
ATOM 2908 O O . VAL A 1 181 ? -11.140 11.693 38.354 1.00 24.21 183 VAL A O 1
ATOM 2921 N N . THR A 1 182 ? -12.106 10.259 39.797 1.00 21.83 184 THR A N 1
ATOM 2922 C CA . THR A 1 182 ? -13.068 11.231 40.307 1.00 23.16 184 THR A CA 1
ATOM 2923 C C . THR A 1 182 ? -12.749 11.566 41.756 1.00 25.28 184 THR A C 1
ATOM 2924 O O . THR A 1 182 ? -11.952 10.891 42.398 1.00 26.21 184 THR A O 1
ATOM 2935 N N . GLY A 1 183 ? -13.381 12.608 42.273 1.00 28.45 185 GLY A N 1
ATOM 2936 C CA . GLY A 1 183 ? -13.316 12.886 43.692 1.00 30.76 185 GLY A CA 1
ATOM 2937 C C . GLY A 1 183 ? -12.966 14.320 43.994 1.00 32.06 185 GLY A C 1
ATOM 2938 O O . GLY A 1 183 ? -13.115 15.201 43.149 1.00 33.16 185 GLY A O 1
ATOM 2942 N N . GLU A 1 184 ? -12.501 14.549 45.213 1.00 32.19 186 GLU A N 1
ATOM 2943 C CA . GLU A 1 184 ? -12.157 15.893 45.646 1.00 32.28 186 GLU A CA 1
ATOM 2944 C C . GLU A 1 184 ? -10.886 16.387 44.954 1.00 31.52 186 GLU A C 1
ATOM 2945 O O . GLU A 1 184 ? -9.853 15.726 44.931 1.00 32.84 186 GLU A O 1
ATOM 2957 N N . GLU A 1 185 ? -11.001 17.566 44.372 1.00 29.86 187 GLU A N 1
ATOM 2958 C CA . GLU A 1 185 ? -9.872 18.292 43.827 1.00 27.77 187 GLU A CA 1
ATOM 2959 C C . GLU A 1 185 ? -8.872 18.600 44.949 1.00 22.68 187 GLU A C 1
ATOM 2960 O O . GLU A 1 185 ? -9.266 18.801 46.084 1.00 22.93 187 GLU A O 1
ATOM 2972 N N . PRO A 1 186 ? -7.566 18.654 44.635 1.00 19.27 188 PRO A N 1
ATOM 2973 C CA . PRO A 1 186 ? -6.595 19.034 45.663 1.00 17.20 188 PRO A CA 1
ATOM 2974 C C . PRO A 1 186 ? -6.888 20.407 46.219 1.00 17.44 188 PRO A C 1
ATOM 2975 O O . PRO A 1 186 ? -7.427 21.252 45.503 1.00 17.56 188 PRO A O 1
ATOM 2986 N N . THR A 1 187 ? -6.537 20.624 47.481 1.00 18.64 189 THR A N 1
ATOM 2987 C CA . THR A 1 187 ? -6.721 21.922 48.107 1.00 20.04 189 THR A CA 1
ATOM 2988 C C . THR A 1 187 ? -5.373 22.496 48.520 1.00 20.70 189 THR A C 1
ATOM 2989 O O . THR A 1 187 ? -5.122 23.680 48.341 1.00 25.76 189 THR A O 1
ATOM 3000 N N . THR A 1 188 ? -4.485 21.656 49.025 1.00 17.64 190 THR A N 1
ATOM 3001 C CA . THR A 1 188 ? -3.210 22.112 49.542 1.00 16.00 190 THR A CA 1
ATOM 3002 C C . THR A 1 188 ? -2.091 21.904 48.522 1.00 14.64 190 THR A C 1
ATOM 3003 O O . THR A 1 188 ? -2.226 21.114 47.598 1.00 14.80 190 THR A O 1
ATOM 3014 N N . ARG A 1 189 ? -0.980 22.595 48.722 1.00 14.06 191 ARG A N 1
ATOM 3015 C CA . ARG A 1 189 ? 0.192 22.433 47.876 1.00 13.86 191 ARG A CA 1
ATOM 3016 C C . ARG A 1 189 ? 0.604 20.963 47.812 1.00 13.96 191 ARG A C 1
ATOM 3017 O O . ARG A 1 189 ? 0.891 20.412 46.752 1.00 12.12 191 ARG A O 1
ATOM 3038 N N . GLU A 1 190 ? 0.644 20.330 48.970 1.00 15.55 192 GLU A N 1
ATOM 3039 C CA . GLU A 1 190 ? 1.093 18.967 49.056 1.00 14.85 192 GLU A CA 1
ATOM 3040 C C . GLU A 1 190 ? 0.181 18.060 48.222 1.00 13.43 192 GLU A C 1
ATOM 3041 O O . GLU A 1 190 ? 0.658 17.157 47.534 1.00 14.81 192 GLU A O 1
ATOM 3053 N N . GLU A 1 191 ? -1.116 18.326 48.247 1.00 13.61 193 GLU A N 1
ATOM 3054 C CA . GLU A 1 191 ? -2.068 17.533 47.485 1.00 13.19 193 GLU A CA 1
ATOM 3055 C C . GLU A 1 191 ? -1.886 17.742 45.979 1.00 11.48 193 GLU A C 1
ATOM 3056 O O . GLU A 1 191 ? -2.005 16.807 45.205 1.00 12.04 193 GLU A O 1
ATOM 3068 N N . TRP A 1 192 ? -1.606 18.973 45.564 1.00 11.79 194 TRP A N 1
ATOM 3069 C CA . TRP A 1 192 ? -1.343 19.236 44.141 1.00 10.61 194 TRP A CA 1
ATOM 3070 C C . TRP A 1 192 ? -0.089 18.508 43.678 1.00 9.87 194 TRP A C 1
ATOM 3071 O O . TRP A 1 192 ? -0.062 17.888 42.619 1.00 10.11 194 TRP A O 1
ATOM 3092 N N . ALA A 1 193 ? 0.957 18.593 44.480 1.00 10.10 195 ALA A N 1
ATOM 3093 C CA . ALA A 1 193 ? 2.196 17.907 44.166 1.00 10.45 195 ALA A CA 1
ATOM 3094 C C . ALA A 1 193 ? 1.980 16.394 44.035 1.00 11.16 195 ALA A C 1
ATOM 3095 O O . ALA A 1 193 ? 2.464 15.754 43.096 1.00 10.86 195 ALA A O 1
ATOM 3102 N N . ARG A 1 194 ? 1.219 15.830 44.958 1.00 11.30 196 ARG A N 1
ATOM 3103 C CA . ARG A 1 194 ? 0.942 14.405 44.907 1.00 11.75 196 ARG A CA 1
ATOM 3104 C C . ARG A 1 194 ? 0.083 14.030 43.713 1.00 11.57 196 ARG A C 1
ATOM 3105 O O . ARG A 1 194 ? 0.246 12.967 43.154 1.00 12.63 196 ARG A O 1
ATOM 3126 N N . LEU A 1 195 ? -0.806 14.914 43.286 1.00 11.91 197 LEU A N 1
ATOM 3127 C CA . LEU A 1 195 ? -1.607 14.623 42.108 1.00 11.75 197 LEU A CA 1
ATOM 3128 C C . LEU A 1 195 ? -0.705 14.523 40.889 1.00 11.49 197 LEU A C 1
ATOM 3129 O O . LEU A 1 195 ? -0.823 13.602 40.081 1.00 10.57 197 LEU A O 1
ATOM 3145 N N . ALA A 1 196 ? 0.224 15.453 40.754 1.00 10.74 198 ALA A N 1
ATOM 3146 C CA . ALA A 1 196 ? 1.146 15.403 39.628 1.00 10.52 198 ALA A CA 1
ATOM 3147 C C . ALA A 1 196 ? 1.993 14.134 39.675 1.00 11.01 198 ALA A C 1
ATOM 3148 O O . ALA A 1 196 ? 2.179 13.440 38.666 1.00 11.03 198 ALA A O 1
ATOM 3155 N N . MET A 1 197 ? 2.478 13.794 40.860 1.00 10.98 199 MET A N 1
ATOM 3156 C CA . MET A 1 197 ? 3.247 12.564 41.047 1.00 10.93 199 MET A CA 1
ATOM 3157 C C . MET A 1 197 ? 2.424 11.338 40.710 1.00 10.17 199 MET A C 1
ATOM 3158 O O . MET A 1 197 ? 2.881 10.460 39.982 1.00 11.33 199 MET A O 1
ATOM 3172 N N . ASP A 1 198 ? 1.199 11.301 41.209 1.00 9.63 200 ASP A N 1
ATOM 3173 C CA . ASP A 1 198 ? 0.362 10.113 41.096 1.00 10.67 200 ASP A CA 1
ATOM 3174 C C . ASP A 1 198 ? -0.035 9.894 39.642 1.00 11.48 200 ASP A C 1
ATOM 3175 O O . ASP A 1 198 ? -0.092 8.766 39.171 1.00 11.38 200 ASP A O 1
ATOM 3184 N N . LEU A 1 199 ? -0.290 10.982 38.919 1.00 11.82 201 LEU A N 1
ATOM 3185 C CA . LEU A 1 199 ? -0.629 10.895 37.500 1.00 12.64 201 LEU A CA 1
ATOM 3186 C C . LEU A 1 199 ? 0.573 10.595 36.608 1.00 12.96 201 LEU A C 1
ATOM 3187 O O . LEU A 1 199 ? 0.404 10.320 35.434 1.00 12.79 201 LEU A O 1
ATOM 3203 N N . GLY A 1 200 ? 1.776 10.664 37.148 1.00 11.95 202 GLY A N 1
ATOM 3204 C CA . GLY A 1 200 ? 2.971 10.350 36.385 1.00 11.30 202 GLY A CA 1
ATOM 3205 C C . GLY A 1 200 ? 3.419 11.488 35.485 1.00 10.96 202 GLY A C 1
ATOM 3206 O O . GLY A 1 200 ? 3.965 11.245 34.414 1.00 11.58 202 GLY A O 1
ATOM 3210 N N . VAL A 1 201 ? 3.185 12.725 35.908 1.00 10.31 203 VAL A N 1
ATOM 3211 C CA . VAL A 1 201 ? 3.657 13.875 35.137 1.00 11.01 203 VAL A CA 1
ATOM 3212 C C . VAL A 1 201 ? 5.166 14.016 35.322 1.00 11.80 203 VAL A C 1
ATOM 3213 O O . VAL A 1 201 ? 5.644 14.392 36.384 1.00 15.08 203 VAL A O 1
ATOM 3226 N N . LYS A 1 202 ? 5.931 13.701 34.287 1.00 10.28 204 LYS A N 1
ATOM 3227 C CA . LYS A 1 202 ? 7.374 13.784 34.366 1.00 10.45 204 LYS A CA 1
ATOM 3228 C C . LYS A 1 202 ? 7.878 15.217 34.258 1.00 9.43 204 LYS A C 1
ATOM 3229 O O . LYS A 1 202 ? 8.853 15.601 34.894 1.00 10.37 204 LYS A O 1
ATOM 3248 N N . GLY A 1 203 ? 7.211 15.996 33.414 1.00 9.25 205 GLY A N 1
ATOM 3249 C CA . GLY A 1 203 ? 7.604 17.375 33.254 1.00 9.59 205 GLY A CA 1
ATOM 3250 C C . GLY A 1 203 ? 6.544 18.177 32.546 1.00 8.90 205 GLY A C 1
ATOM 3251 O O . GLY A 1 203 ? 5.518 17.657 32.130 1.00 8.94 205 GLY A O 1
ATOM 3255 N N . ILE A 1 204 ? 6.829 19.478 32.455 1.00 7.51 206 ILE A N 1
ATOM 3256 C CA . ILE A 1 204 ? 5.915 20.460 31.923 1.00 7.22 206 ILE A CA 1
ATOM 3257 C C . ILE A 1 204 ? 6.702 21.466 31.084 1.00 8.10 206 ILE A C 1
ATOM 3258 O O . ILE A 1 204 ? 7.657 22.039 31.556 1.00 8.80 206 ILE A O 1
ATOM 3274 N N . HIS A 1 205 ? 6.291 21.700 29.836 1.00 7.36 207 HIS A N 1
ATOM 3275 C CA . HIS A 1 205 ? 6.788 22.858 29.102 1.00 7.53 207 HIS A CA 1
ATOM 3276 C C . HIS A 1 205 ? 5.763 23.952 29.172 1.00 8.27 207 HIS A C 1
ATOM 3277 O O . HIS A 1 205 ? 4.565 23.709 29.041 1.00 8.71 207 HIS A O 1
ATOM 3291 N N . ILE A 1 206 ? 6.255 25.176 29.331 1.00 7.50 208 ILE A N 1
ATOM 3292 C CA . ILE A 1 206 ? 5.432 26.333 29.052 1.00 8.34 208 ILE A CA 1
ATOM 3293 C C . ILE A 1 206 ? 5.601 26.498 27.549 1.00 7.43 208 ILE A C 1
ATOM 3294 O O . ILE A 1 206 ? 6.603 26.981 27.070 1.00 7.84 208 ILE A O 1
ATOM 3310 N N . ALA A 1 207 ? 4.601 26.014 26.831 1.00 7.60 209 ALA A N 1
ATOM 3311 C CA . ALA A 1 207 ? 4.709 25.764 25.407 1.00 8.21 209 ALA A CA 1
ATOM 3312 C C . ALA A 1 207 ? 3.920 26.831 24.664 1.00 8.24 209 ALA A C 1
ATOM 3313 O O . ALA A 1 207 ? 2.702 26.869 24.708 1.00 8.27 209 ALA A O 1
ATOM 3320 N N . GLU A 1 208 ? 4.659 27.736 24.015 1.00 7.67 210 GLU A N 1
ATOM 3321 C CA . GLU A 1 208 ? 4.082 28.932 23.445 1.00 7.35 210 GLU A CA 1
ATOM 3322 C C . GLU A 1 208 ? 4.500 29.094 21.980 1.00 7.79 210 GLU A C 1
ATOM 3323 O O . GLU A 1 208 ? 5.647 28.870 21.636 1.00 7.64 210 GLU A O 1
ATOM 3335 N N . ARG A 1 209 ? 3.534 29.490 21.155 1.00 7.82 211 ARG A N 1
ATOM 3336 C CA . ARG A 1 209 ? 3.770 29.829 19.762 1.00 7.71 211 ARG A CA 1
ATOM 3337 C C . ARG A 1 209 ? 2.993 31.085 19.451 1.00 8.20 211 ARG A C 1
ATOM 3338 O O . ARG A 1 209 ? 1.779 31.093 19.464 1.00 8.37 211 ARG A O 1
ATOM 3359 N N . ASP A 1 210 ? 3.739 32.153 19.182 1.00 7.24 212 ASP A N 1
ATOM 3360 C CA . ASP A 1 210 ? 3.164 33.430 18.776 1.00 7.37 212 ASP A CA 1
ATOM 3361 C C . ASP A 1 210 ? 3.240 33.510 17.260 1.00 7.35 212 ASP A C 1
ATOM 3362 O O . ASP A 1 210 ? 4.322 33.429 16.682 1.00 7.93 212 ASP A O 1
ATOM 3371 N N . THR A 1 211 ? 2.078 33.613 16.628 1.00 8.64 213 THR A N 1
ATOM 3372 C CA . THR A 1 211 ? 2.026 33.674 15.161 1.00 8.91 213 THR A CA 1
ATOM 3373 C C . THR A 1 211 ? 1.625 35.045 14.646 1.00 9.77 213 THR A C 1
ATOM 3374 O O . THR A 1 211 ? 1.311 35.212 13.470 1.00 11.01 213 THR A O 1
ATOM 3385 N N . GLN A 1 212 ? 1.677 36.055 15.501 1.00 9.15 214 GLN A N 1
ATOM 3386 C CA . GLN A 1 212 ? 1.370 37.409 15.056 1.00 10.22 214 GLN A CA 1
ATOM 3387 C C . GLN A 1 212 ? 2.406 37.920 14.033 1.00 11.14 214 GLN A C 1
ATOM 3388 O O . GLN A 1 212 ? 3.603 37.709 14.166 1.00 9.52 214 GLN A O 1
ATOM 3402 N N . ARG A 1 213 ? 1.888 38.542 12.976 1.00 12.56 215 ARG A N 1
ATOM 3403 C CA . ARG A 1 213 ? 2.704 38.989 11.836 1.00 14.37 215 ARG A CA 1
ATOM 3404 C C . ARG A 1 213 ? 2.354 40.430 11.544 1.00 14.65 215 ARG A C 1
ATOM 3405 O O . ARG A 1 213 ? 1.226 40.803 11.712 1.00 13.01 215 ARG A O 1
ATOM 3426 N N . ALA A 1 214 ? 3.325 41.232 11.101 1.00 14.99 216 ALA A N 1
ATOM 3427 C CA . ALA A 1 214 ? 3.078 42.649 10.879 1.00 17.03 216 ALA A CA 1
ATOM 3428 C C . ALA A 1 214 ? 2.816 42.952 9.410 1.00 15.94 216 ALA A C 1
ATOM 3429 O O . ALA A 1 214 ? 3.049 42.112 8.550 1.00 16.25 216 ALA A O 1
ATOM 3436 N N . SER A 1 215 ? 2.326 44.156 9.150 1.00 16.03 217 SER A N 1
ATOM 3437 C CA . SER A 1 215 ? 1.981 44.590 7.801 1.00 17.47 217 SER A CA 1
ATOM 3438 C C . SER A 1 215 ? 3.218 45.091 7.075 1.00 17.06 217 SER A C 1
ATOM 3439 O O . SER A 1 215 ? 3.155 45.434 5.905 1.00 19.72 217 SER A O 1
ATOM 3447 N N . PHE A 1 216 ? 4.336 45.140 7.777 1.00 15.19 218 PHE A N 1
ATOM 3448 C CA . PHE A 1 216 ? 5.609 45.483 7.174 1.00 14.95 218 PHE A CA 1
ATOM 3449 C C . PHE A 1 216 ? 6.575 44.380 7.523 1.00 14.90 218 PHE A C 1
ATOM 3450 O O . PHE A 1 216 ? 6.463 43.758 8.583 1.00 15.79 218 PHE A O 1
ATOM 3467 N N . PRO A 1 217 ? 7.538 44.138 6.645 1.00 15.47 219 PRO A N 1
ATOM 3468 C CA . PRO A 1 217 ? 8.531 43.106 6.927 1.00 16.45 219 PRO A CA 1
ATOM 3469 C C . PRO A 1 217 ? 9.535 43.579 7.957 1.00 15.87 219 PRO A C 1
ATOM 3470 O O . PRO A 1 217 ? 9.658 44.772 8.202 1.00 15.24 219 PRO A O 1
ATOM 3481 N N . LYS A 1 218 ? 10.241 42.636 8.568 1.00 17.04 220 LYS A N 1
ATOM 3482 C CA . LYS A 1 218 ? 11.191 42.990 9.599 1.00 15.24 220 LYS A CA 1
ATOM 3483 C C . LYS A 1 218 ? 12.280 43.885 9.024 1.00 13.98 220 LYS A C 1
ATOM 3484 O O . LYS A 1 218 ? 12.939 43.541 8.049 1.00 15.45 220 LYS A O 1
ATOM 3503 N N . PRO A 1 219 ? 12.467 45.044 9.635 1.00 13.84 221 PRO A N 1
ATOM 3504 C CA . PRO A 1 219 ? 13.553 45.911 9.172 1.00 12.60 221 PRO A CA 1
ATOM 3505 C C . PRO A 1 219 ? 14.920 45.432 9.617 1.00 12.57 221 PRO A C 1
ATOM 3506 O O . PRO A 1 219 ? 15.076 44.919 10.712 1.00 11.20 221 PRO A O 1
ATOM 3517 N N . PHE A 1 220 ? 15.917 45.624 8.769 1.00 13.28 222 PHE A N 1
ATOM 3518 C CA . PHE A 1 220 ? 17.284 45.302 9.120 1.00 12.93 222 PHE A CA 1
ATOM 3519 C C . PHE A 1 220 ? 17.691 46.118 10.343 1.00 11.83 222 PHE A C 1
ATOM 3520 O O . PHE A 1 220 ? 17.375 47.290 10.450 1.00 11.91 222 PHE A O 1
ATOM 3537 N N . ASP A 1 221 ? 18.385 45.468 11.266 1.00 11.34 223 ASP A N 1
ATOM 3538 C CA . ASP A 1 221 ? 18.953 46.135 12.434 1.00 10.41 223 ASP A CA 1
ATOM 3539 C C . ASP A 1 221 ? 17.874 46.777 13.305 1.00 10.47 223 ASP A C 1
ATOM 3540 O O . ASP A 1 221 ? 18.081 47.806 13.923 1.00 11.47 223 ASP A O 1
ATOM 3549 N N . VAL A 1 222 ? 16.730 46.111 13.373 1.00 9.65 224 VAL A N 1
ATOM 3550 C CA . VAL A 1 222 ? 15.671 46.498 14.283 1.00 9.67 224 VAL A CA 1
ATOM 3551 C C . VAL A 1 222 ? 15.172 45.208 14.906 1.00 8.53 224 VAL A C 1
ATOM 3552 O O . VAL A 1 222 ? 14.806 44.280 14.197 1.00 10.47 224 VAL A O 1
ATOM 3565 N N . PHE A 1 223 ? 15.181 45.146 16.228 1.00 8.57 225 PHE A N 1
ATOM 3566 C CA . PHE A 1 223 ? 14.618 44.010 16.949 1.00 8.81 225 PHE A CA 1
ATOM 3567 C C . PHE A 1 223 ? 13.116 44.238 17.043 1.00 8.95 225 PHE A C 1
ATOM 3568 O O . PHE A 1 223 ? 12.684 45.286 17.509 1.00 9.64 225 PHE A O 1
ATOM 3585 N N . VAL A 1 224 ? 12.325 43.242 16.646 1.00 8.33 226 VAL A N 1
ATOM 3586 C CA . VAL A 1 224 ? 10.876 43.346 16.646 1.00 8.83 226 VAL A CA 1
ATOM 3587 C C . VAL A 1 224 ? 10.296 42.270 17.562 1.00 8.03 226 VAL A C 1
ATOM 3588 O O . VAL A 1 224 ? 10.714 41.121 17.518 1.00 8.95 226 VAL A O 1
ATOM 3601 N N . ASN A 1 225 ? 9.330 42.651 18.393 1.00 8.02 227 ASN A N 1
ATOM 3602 C CA . ASN A 1 225 ? 8.666 41.704 19.276 1.00 8.47 227 ASN A CA 1
ATOM 3603 C C . ASN A 1 225 ? 7.233 42.156 19.506 1.00 7.87 227 ASN A C 1
ATOM 3604 O O . ASN A 1 225 ? 6.861 43.258 19.116 1.00 8.45 227 ASN A O 1
ATOM 3615 N N . THR A 1 226 ? 6.435 41.306 20.151 1.00 8.66 228 THR A N 1
ATOM 3616 C CA . THR A 1 226 ? 5.038 41.640 20.454 1.00 7.41 228 THR A CA 1
ATOM 3617 C C . THR A 1 226 ? 4.840 42.132 21.890 1.00 7.51 228 THR A C 1
ATOM 3618 O O . THR A 1 226 ? 3.720 42.432 22.295 1.00 7.97 228 THR A O 1
ATOM 3629 N N . TRP A 1 227 ? 5.932 42.188 22.633 1.00 7.15 229 TRP A N 1
ATOM 3630 C CA . TRP A 1 227 ? 5.953 42.731 23.991 1.00 7.12 229 TRP A CA 1
ATOM 3631 C C . TRP A 1 227 ? 7.385 43.215 24.214 1.00 7.54 229 TRP A C 1
ATOM 3632 O O . TRP A 1 227 ? 8.189 43.187 23.296 1.00 8.53 229 TRP A O 1
ATOM 3653 N N . SER A 1 228 ? 7.687 43.697 25.422 1.00 7.39 230 SER A N 1
ATOM 3654 C CA . SER A 1 228 ? 8.989 44.300 25.711 1.00 7.77 230 SER A CA 1
ATOM 3655 C C . SER A 1 228 ? 10.144 43.689 24.937 1.00 8.11 230 SER A C 1
ATOM 3656 O O . SER A 1 228 ? 10.440 42.521 25.074 1.00 8.62 230 SER A O 1
ATOM 3664 N N . VAL A 1 229 ? 10.806 44.505 24.126 1.00 8.32 231 VAL A N 1
ATOM 3665 C CA . VAL A 1 229 ? 12.082 44.079 23.559 1.00 8.52 231 VAL A CA 1
ATOM 3666 C C . VAL A 1 229 ? 13.146 44.083 24.641 1.00 8.46 231 VAL A C 1
ATOM 3667 O O . VAL A 1 229 ? 13.909 43.146 24.761 1.00 8.52 231 VAL A O 1
ATOM 3680 N N . GLU A 1 230 ? 13.196 45.148 25.439 1.00 8.30 232 GLU A N 1
ATOM 3681 C CA . GLU A 1 230 ? 14.212 45.216 26.486 1.00 8.76 232 GLU A CA 1
ATOM 3682 C C . GLU A 1 230 ? 14.068 44.033 27.444 1.00 9.14 232 GLU A C 1
ATOM 3683 O O . GLU A 1 230 ? 15.056 43.393 27.791 1.00 9.45 232 GLU A O 1
ATOM 3695 N N . GLY A 1 231 ? 12.836 43.747 27.856 1.00 8.97 233 GLY A N 1
ATOM 3696 C CA . GLY A 1 231 ? 12.603 42.658 28.782 1.00 9.62 233 GLY A CA 1
ATOM 3697 C C . GLY A 1 231 ? 12.889 41.301 28.184 1.00 8.91 233 GLY A C 1
ATOM 3698 O O . GLY A 1 231 ? 13.434 40.420 28.845 1.00 9.54 233 GLY A O 1
ATOM 3702 N N . PHE A 1 232 ? 12.548 41.117 26.913 1.00 8.81 234 PHE A N 1
ATOM 3703 C CA . PHE A 1 232 ? 12.779 39.830 26.254 1.00 8.61 234 PHE A CA 1
ATOM 3704 C C . PHE A 1 232 ? 14.269 39.597 26.086 1.00 8.51 234 PHE A C 1
ATOM 3705 O O . PHE A 1 232 ? 14.786 38.528 26.389 1.00 8.30 234 PHE A O 1
ATOM 3722 N N . VAL A 1 233 ? 14.971 40.620 25.637 1.00 7.57 235 VAL A N 1
ATOM 3723 C CA . VAL A 1 233 ? 16.411 40.469 25.458 1.00 8.92 235 VAL A CA 1
ATOM 3724 C C . VAL A 1 233 ? 17.094 40.216 26.808 1.00 9.81 235 VAL A C 1
ATOM 3725 O O . VAL A 1 233 ? 17.964 39.386 26.909 1.00 9.64 235 VAL A O 1
ATOM 3738 N N A SER A 1 234 ? 16.692 40.936 27.856 0.70 9.80 236 SER A N 1
ATOM 3739 N N B SER A 1 234 ? 16.668 40.937 27.834 0.30 9.88 236 SER A N 1
ATOM 3740 C CA A SER A 1 234 ? 17.302 40.715 29.166 0.70 10.71 236 SER A CA 1
ATOM 3741 C CA B SER A 1 234 ? 17.228 40.749 29.156 0.30 10.30 236 SER A CA 1
ATOM 3742 C C A SER A 1 234 ? 17.115 39.279 29.647 0.70 9.86 236 SER A C 1
ATOM 3743 C C B SER A 1 234 ? 17.107 39.302 29.632 0.30 10.29 236 SER A C 1
ATOM 3744 O O A SER A 1 234 ? 18.070 38.643 30.069 0.70 9.76 236 SER A O 1
ATOM 3745 O O B SER A 1 234 ? 18.091 38.694 30.045 0.30 10.63 236 SER A O 1
ATOM 3760 N N . GLU A 1 235 ? 15.904 38.746 29.573 1.00 10.13 237 GLU A N 1
ATOM 3761 C CA . GLU A 1 235 ? 15.717 37.366 29.995 1.00 10.02 237 GLU A CA 1
ATOM 3762 C C . GLU A 1 235 ? 16.416 36.392 29.030 1.00 8.39 237 GLU A C 1
ATOM 3763 O O . GLU A 1 235 ? 16.936 35.359 29.443 1.00 8.78 237 GLU A O 1
ATOM 3775 N N . GLY A 1 236 ? 16.471 36.767 27.759 1.00 8.06 238 GLY A N 1
ATOM 3776 C CA . GLY A 1 236 ? 17.099 35.939 26.746 1.00 9.74 238 GLY A CA 1
ATOM 3777 C C . GLY A 1 236 ? 18.593 35.792 26.952 1.00 9.99 238 GLY A C 1
ATOM 3778 O O . GLY A 1 236 ? 19.193 34.812 26.528 1.00 9.03 238 GLY A O 1
ATOM 3782 N N . LEU A 1 237 ? 19.201 36.778 27.604 1.00 8.79 239 LEU A N 1
ATOM 3783 C CA . LEU A 1 237 ? 20.633 36.773 27.845 1.00 8.61 239 LEU A CA 1
ATOM 3784 C C . LEU A 1 237 ? 21.004 36.243 29.231 1.00 9.72 239 LEU A C 1
ATOM 3785 O O . LEU A 1 237 ? 22.176 35.965 29.494 1.00 11.73 239 LEU A O 1
ATOM 3801 N N . GLN A 1 238 ? 20.012 36.074 30.095 1.00 9.08 240 GLN A N 1
ATOM 3802 C CA . GLN A 1 238 ? 20.202 35.327 31.328 1.00 9.10 240 GLN A CA 1
ATOM 3803 C C . GLN A 1 238 ? 20.452 33.860 30.996 1.00 8.55 240 GLN A C 1
ATOM 3804 O O . GLN A 1 238 ? 20.110 33.398 29.912 1.00 8.80 240 GLN A O 1
ATOM 3818 N N . PRO A 1 239 ? 21.058 33.116 31.924 1.00 9.04 241 PRO A N 1
ATOM 3819 C CA . PRO A 1 239 ? 21.290 31.700 31.658 1.00 9.36 241 PRO A CA 1
ATOM 3820 C C . PRO A 1 239 ? 19.994 30.971 31.320 1.00 8.26 241 PRO A C 1
ATOM 3821 O O . PRO A 1 239 ? 18.933 31.297 31.847 1.00 8.98 241 PRO A O 1
ATOM 3832 N N . ALA A 1 240 ? 20.067 29.996 30.427 1.00 8.77 242 ALA A N 1
ATOM 3833 C CA . ALA A 1 240 ? 18.954 29.076 30.255 1.00 10.17 242 ALA A CA 1
ATOM 3834 C C . ALA A 1 240 ? 18.679 28.441 31.600 1.00 9.56 242 ALA A C 1
ATOM 3835 O O . ALA A 1 240 ? 19.611 28.125 32.341 1.00 9.90 242 ALA A O 1
ATOM 3842 N N . GLU A 1 241 ? 17.413 28.231 31.928 1.00 8.57 243 GLU A N 1
ATOM 3843 C CA . GLU A 1 241 ? 17.101 27.793 33.273 1.00 7.98 243 GLU A CA 1
ATOM 3844 C C . GLU A 1 241 ? 15.865 26.934 33.258 1.00 8.70 243 GLU A C 1
ATOM 3845 O O . GLU A 1 241 ? 14.976 27.132 32.462 1.00 9.16 243 GLU A O 1
ATOM 3857 N N . LEU A 1 242 ? 15.823 25.962 34.156 1.00 9.45 244 LEU A N 1
ATOM 3858 C CA . LEU A 1 242 ? 14.694 25.058 34.223 1.00 10.79 244 LEU A CA 1
ATOM 3859 C C . LEU A 1 242 ? 14.511 24.478 35.610 1.00 9.53 244 LEU A C 1
ATOM 3860 O O . LEU A 1 242 ? 15.469 24.286 36.364 1.00 10.09 244 LEU A O 1
ATOM 3876 N N . GLY A 1 243 ? 13.256 24.246 35.946 1.00 9.04 245 GLY A N 1
ATOM 3877 C CA . GLY A 1 243 ? 12.931 23.400 37.074 1.00 8.17 245 GLY A CA 1
ATOM 3878 C C . GLY A 1 243 ? 13.296 21.987 36.670 1.00 7.70 245 GLY A C 1
ATOM 3879 O O . GLY A 1 243 ? 13.077 21.561 35.541 1.00 8.65 245 GLY A O 1
ATOM 3883 N N . TRP A 1 244 ? 13.898 21.257 37.597 1.00 9.63 246 TRP A N 1
ATOM 3884 C CA . TRP A 1 244 ? 14.595 20.035 37.250 1.00 9.70 246 TRP A CA 1
ATOM 3885 C C . TRP A 1 244 ? 13.912 18.835 37.861 1.00 10.13 246 TRP A C 1
ATOM 3886 O O . TRP A 1 244 ? 13.861 18.676 39.068 1.00 11.27 246 TRP A O 1
ATOM 3907 N N . GLY A 1 245 ? 13.447 17.938 37.013 1.00 10.30 247 GLY A N 1
ATOM 3908 C CA . GLY A 1 245 ? 12.627 16.837 37.448 1.00 10.84 247 GLY A CA 1
ATOM 3909 C C . GLY A 1 245 ? 13.400 15.670 38.008 1.00 11.73 247 GLY A C 1
ATOM 3910 O O . GLY A 1 245 ? 14.509 15.370 37.588 1.00 11.76 247 GLY A O 1
ATOM 3914 N N . THR A 1 246 ? 12.778 15.002 38.963 1.00 10.63 248 THR A N 1
ATOM 3915 C CA . THR A 1 246 ? 13.388 13.823 39.535 1.00 11.72 248 THR A CA 1
ATOM 3916 C C . THR A 1 246 ? 13.590 12.701 38.511 1.00 12.49 248 THR A C 1
ATOM 3917 O O . THR A 1 246 ? 14.462 11.862 38.704 1.00 13.77 248 THR A O 1
ATOM 3928 N N . PHE A 1 247 ? 12.808 12.687 37.428 1.00 11.62 249 PHE A N 1
ATOM 3929 C CA . PHE A 1 247 ? 12.918 11.591 36.449 1.00 12.11 249 PHE A CA 1
ATOM 3930 C C . PHE A 1 247 ? 14.138 11.744 35.566 1.00 11.61 249 PHE A C 1
ATOM 3931 O O . PHE A 1 247 ? 14.544 10.779 34.924 1.00 13.25 249 PHE A O 1
ATOM 3948 N N . GLU A 1 248 ? 14.729 12.929 35.523 1.00 12.16 250 GLU A N 1
ATOM 3949 C CA . GLU A 1 248 ? 15.829 13.183 34.590 1.00 11.96 250 GLU A CA 1
ATOM 3950 C C . GLU A 1 248 ? 17.045 12.345 34.949 1.00 13.11 250 GLU A C 1
ATOM 3951 O O . GLU A 1 248 ? 17.394 12.212 36.128 1.00 16.03 250 GLU A O 1
ATOM 3963 N N . ARG A 1 249 ? 17.704 11.801 33.927 1.00 12.53 251 ARG A N 1
ATOM 3964 C CA . ARG A 1 249 ? 18.885 10.967 34.154 1.00 13.68 251 ARG A CA 1
ATOM 3965 C C . ARG A 1 249 ? 20.146 11.519 33.486 1.00 14.80 251 ARG A C 1
ATOM 3966 O O . ARG A 1 249 ? 21.200 10.884 33.526 1.00 16.55 251 ARG A O 1
ATOM 3987 N N . TRP A 1 250 ? 20.042 12.707 32.899 1.00 14.10 252 TRP A N 1
ATOM 3988 C CA . TRP A 1 250 ? 21.152 13.347 32.201 1.00 13.79 252 TRP A CA 1
ATOM 3989 C C . TRP A 1 250 ? 21.010 14.870 32.233 1.00 13.20 252 TRP A C 1
ATOM 3990 O O . TRP A 1 250 ? 19.912 15.406 32.120 1.00 13.79 252 TRP A O 1
ATOM 4011 N N . MET A 1 251 ? 22.135 15.559 32.370 1.00 14.90 253 MET A N 1
ATOM 4012 C CA . MET A 1 251 ? 22.170 16.993 32.125 1.00 15.30 253 MET A CA 1
ATOM 4013 C C . MET A 1 251 ? 23.455 17.337 31.392 1.00 14.51 253 MET A C 1
ATOM 4014 O O . MET A 1 251 ? 24.418 16.587 31.448 1.00 15.98 253 MET A O 1
ATOM 4028 N N . PRO A 1 252 ? 23.474 18.474 30.701 1.00 14.41 254 PRO A N 1
ATOM 4029 C CA . PRO A 1 252 ? 24.660 18.885 29.956 1.00 14.62 254 PRO A CA 1
ATOM 4030 C C . PRO A 1 252 ? 25.835 19.151 30.876 1.00 15.67 254 PRO A C 1
ATOM 4031 O O . PRO A 1 252 ? 25.652 19.492 32.047 1.00 14.81 254 PRO A O 1
ATOM 4042 N N . ASP A 1 253 ? 27.034 19.041 30.325 1.00 16.76 255 ASP A N 1
ATOM 4043 C CA . ASP A 1 253 ? 28.241 19.332 31.082 1.00 17.63 255 ASP A CA 1
ATOM 4044 C C . ASP A 1 253 ? 28.218 20.742 31.663 1.00 15.74 255 ASP A C 1
ATOM 4045 O O . ASP A 1 253 ? 28.771 20.976 32.728 1.00 16.32 255 ASP A O 1
ATOM 4054 N N . ASN A 1 254 ? 27.580 21.672 30.952 1.00 15.33 256 ASN A N 1
ATOM 4055 C CA . ASN A 1 254 ? 27.552 23.075 31.381 1.00 14.48 256 ASN A CA 1
ATOM 4056 C C . ASN A 1 254 ? 26.323 23.424 32.213 1.00 14.67 256 ASN A C 1
ATOM 4057 O O . ASN A 1 254 ? 26.045 24.598 32.426 1.00 14.19 256 ASN A O 1
ATOM 4068 N N . ALA A 1 255 ? 25.636 22.396 32.708 1.00 14.31 257 ALA A N 1
ATOM 4069 C CA . ALA A 1 255 ? 24.543 22.588 33.661 1.00 14.48 257 ALA A CA 1
ATOM 4070 C C . ALA A 1 255 ? 25.093 22.694 35.069 1.00 13.04 257 ALA A C 1
ATOM 4071 O O . ALA A 1 255 ? 26.056 22.010 35.425 1.00 14.07 257 ALA A O 1
ATOM 4078 N N . ARG A 1 256 ? 24.432 23.518 35.867 1.00 12.34 258 ARG A N 1
ATOM 4079 C CA . ARG A 1 256 ? 24.809 23.754 37.253 1.00 12.79 258 ARG A CA 1
ATOM 4080 C C . ARG A 1 256 ? 23.567 23.838 38.129 1.00 12.98 258 ARG A C 1
ATOM 4081 O O . ARG A 1 256 ? 22.508 24.260 37.686 1.00 12.01 258 ARG A O 1
ATOM 4102 N N . GLY A 1 257 ? 23.727 23.434 39.386 1.00 13.80 259 GLY A N 1
ATOM 4103 C CA . GLY A 1 257 ? 22.686 23.532 40.385 1.00 13.07 259 GLY A CA 1
ATOM 4104 C C . GLY A 1 257 ? 22.913 24.736 41.276 1.00 12.72 259 GLY A C 1
ATOM 4105 O O . GLY A 1 257 ? 23.604 25.678 40.902 1.00 15.27 259 GLY A O 1
ATOM 4109 N N . HIS A 1 258 ? 22.305 24.705 42.455 1.00 12.42 260 HIS A N 1
ATOM 4110 C CA . HIS A 1 258 ? 22.385 25.799 43.413 1.00 12.66 260 HIS A CA 1
ATOM 4111 C C . HIS A 1 258 ? 22.690 25.240 44.797 1.00 12.96 260 HIS A C 1
ATOM 4112 O O . HIS A 1 258 ? 22.157 24.208 45.173 1.00 14.71 260 HIS A O 1
ATOM 4127 N N . ASP A 1 259 ? 23.519 25.952 45.547 1.00 12.98 261 ASP A N 1
ATOM 4128 C CA . ASP A 1 259 ? 23.874 25.525 46.901 1.00 13.59 261 ASP A CA 1
ATOM 4129 C C . ASP A 1 259 ? 22.709 25.625 47.869 1.00 12.42 261 ASP A C 1
ATOM 4130 O O . ASP A 1 259 ? 22.652 24.921 48.882 1.00 13.14 261 ASP A O 1
ATOM 4139 N N . SER A 1 260 ? 21.838 26.580 47.601 1.00 11.49 262 SER A N 1
ATOM 4140 C CA . SER A 1 260 ? 20.834 26.986 48.561 1.00 11.82 262 SER A CA 1
ATOM 4141 C C . SER A 1 260 ? 19.515 27.165 47.864 1.00 12.24 262 SER A C 1
ATOM 4142 O O . SER A 1 260 ? 19.417 26.993 46.646 1.00 12.29 262 SER A O 1
ATOM 4150 N N . GLY A 1 261 ? 18.509 27.502 48.645 1.00 11.75 263 GLY A N 1
ATOM 4151 C CA . GLY A 1 261 ? 17.196 27.783 48.115 1.00 12.16 263 GLY A CA 1
ATOM 4152 C C . GLY A 1 261 ? 16.276 26.592 48.077 1.00 11.80 263 GLY A C 1
ATOM 4153 O O . GLY A 1 261 ? 16.490 25.599 48.750 1.00 12.23 263 GLY A O 1
ATOM 4157 N N . CYS A 1 262 ? 15.225 26.689 47.269 1.00 11.31 264 CYS A N 1
ATOM 4158 C CA . CYS A 1 262 ? 14.163 25.697 47.311 1.00 11.22 264 CYS A CA 1
ATOM 4159 C C . CYS A 1 262 ? 14.577 24.350 46.741 1.00 10.87 264 CYS A C 1
ATOM 4160 O O . CYS A 1 262 ? 13.928 23.372 47.023 1.00 12.83 264 CYS A O 1
ATOM 4168 N N . GLY A 1 263 ? 15.630 24.328 45.934 1.00 10.44 265 GLY A N 1
ATOM 4169 C CA . GLY A 1 263 ? 16.207 23.086 45.458 1.00 11.31 265 GLY A CA 1
ATOM 4170 C C . GLY A 1 263 ? 15.724 22.617 44.101 1.00 11.31 265 GLY A C 1
ATOM 4171 O O . GLY A 1 263 ? 16.154 21.578 43.634 1.00 12.28 265 GLY A O 1
ATOM 4175 N N . ALA A 1 264 ? 14.871 23.412 43.456 1.00 9.67 266 ALA A N 1
ATOM 4176 C CA . ALA A 1 264 ? 14.129 22.918 42.302 1.00 9.90 266 ALA A CA 1
ATOM 4177 C C . ALA A 1 264 ? 14.742 23.206 40.946 1.00 10.91 266 ALA A C 1
ATOM 4178 O O . ALA A 1 264 ? 14.165 22.807 39.957 1.00 11.60 266 ALA A O 1
ATOM 4185 N N . GLY A 1 265 ? 15.879 23.878 40.900 1.00 10.94 267 GLY A N 1
ATOM 4186 C CA . GLY A 1 265 ? 16.381 24.417 39.640 1.00 11.77 267 GLY A CA 1
ATOM 4187 C C . GLY A 1 265 ? 17.764 23.987 39.212 1.00 10.44 267 GLY A C 1
ATOM 4188 O O . GLY A 1 265 ? 18.608 23.647 40.020 1.00 10.67 267 GLY A O 1
ATOM 4192 N N . ILE A 1 266 ? 17.973 24.009 37.903 1.00 10.12 268 ILE A N 1
ATOM 4193 C CA . ILE A 1 266 ? 19.306 24.055 37.341 1.00 9.68 268 ILE A CA 1
ATOM 4194 C C . ILE A 1 266 ? 19.373 25.191 36.326 1.00 9.18 268 ILE A C 1
ATOM 4195 O O . ILE A 1 266 ? 18.350 25.740 35.921 1.00 9.19 268 ILE A O 1
ATOM 4211 N N . TYR A 1 267 ? 20.581 25.555 35.950 1.00 9.98 269 TYR A N 1
ATOM 4212 C CA . TYR A 1 267 ? 20.765 26.537 34.899 1.00 10.12 269 TYR A CA 1
ATOM 4213 C C . TYR A 1 267 ? 21.903 26.059 34.021 1.00 9.53 269 TYR A C 1
ATOM 4214 O O . TYR A 1 267 ? 22.705 25.229 34.441 1.00 10.83 269 TYR A O 1
ATOM 4232 N N . LEU A 1 268 ? 21.950 26.570 32.798 1.00 9.24 270 LEU A N 1
ATOM 4233 C CA . LEU A 1 268 ? 23.009 26.216 31.854 1.00 9.70 270 LEU A CA 1
ATOM 4234 C C . LEU A 1 268 ? 23.871 27.445 31.633 1.00 10.35 270 LEU A C 1
ATOM 4235 O O . LEU A 1 268 ? 23.375 28.560 31.631 1.00 10.64 270 LEU A O 1
ATOM 4251 N N . LEU A 1 269 ? 25.170 27.235 31.438 1.00 10.30 271 LEU A N 1
ATOM 4252 C CA . LEU A 1 269 ? 26.092 28.345 31.231 1.00 11.75 271 LEU A CA 1
ATOM 4253 C C . LEU A 1 269 ? 26.081 28.842 29.778 1.00 11.55 271 LEU A C 1
ATOM 4254 O O . LEU A 1 269 ? 27.104 28.866 29.087 1.00 12.02 271 LEU A O 1
ATOM 4270 N N . GLN A 1 270 ? 24.898 29.251 29.338 1.00 10.55 272 GLN A N 1
ATOM 4271 C CA . GLN A 1 270 ? 24.712 29.792 28.005 1.00 10.36 272 GLN A CA 1
ATOM 4272 C C . GLN A 1 270 ? 23.384 30.558 28.006 1.00 10.09 272 GLN A C 1
ATOM 4273 O O . GLN A 1 270 ? 22.503 30.263 28.807 1.00 9.97 272 GLN A O 1
ATOM 4287 N N . PRO A 1 271 ? 23.232 31.532 27.105 1.00 9.93 273 PRO A N 1
ATOM 4288 C CA . PRO A 1 271 ? 22.026 32.357 27.109 1.00 10.00 273 PRO A CA 1
ATOM 4289 C C . PRO A 1 271 ? 20.798 31.586 26.643 1.00 9.01 273 PRO A C 1
ATOM 4290 O O . PRO A 1 271 ? 20.836 30.843 25.647 1.00 9.59 273 PRO A O 1
ATOM 4301 N N . GLY A 1 272 ? 19.688 31.747 27.355 1.00 8.66 274 GLY A N 1
ATOM 4302 C CA . GLY A 1 272 ? 18.509 30.964 27.050 1.00 7.88 274 GLY A CA 1
ATOM 4303 C C . GLY A 1 272 ? 17.904 31.259 25.688 1.00 8.25 274 GLY A C 1
ATOM 4304 O O . GLY A 1 272 ? 17.328 30.368 25.067 1.00 8.66 274 GLY A O 1
ATOM 4308 N N . ALA A 1 273 ? 18.010 32.502 25.210 1.00 8.45 275 ALA A N 1
ATOM 4309 C CA . ALA A 1 273 ? 17.411 32.816 23.907 1.00 8.36 275 ALA A CA 1
ATOM 4310 C C . ALA A 1 273 ? 18.226 32.284 22.747 1.00 9.29 275 ALA A C 1
ATOM 4311 O O . ALA A 1 273 ? 17.781 32.378 21.617 1.00 10.65 275 ALA A O 1
ATOM 4318 N N . ASN A 1 274 ? 19.398 31.728 23.032 1.00 8.13 276 ASN A N 1
ATOM 4319 C CA . ASN A 1 274 ? 20.173 31.020 22.004 1.00 9.26 276 ASN A CA 1
ATOM 4320 C C . ASN A 1 274 ? 20.307 29.547 22.386 1.00 10.36 276 ASN A C 1
ATOM 4321 O O . ASN A 1 274 ? 21.271 28.883 22.021 1.00 12.65 276 ASN A O 1
ATOM 4332 N N . THR A 1 275 ? 19.314 29.031 23.109 1.00 8.70 277 THR A N 1
ATOM 4333 C CA . THR A 1 275 ? 19.238 27.620 23.464 1.00 8.39 277 THR A CA 1
ATOM 4334 C C . THR A 1 275 ? 17.891 27.120 22.972 1.00 8.05 277 THR A C 1
ATOM 4335 O O . THR A 1 275 ? 16.876 27.719 23.268 1.00 8.53 277 THR A O 1
ATOM 4346 N N . ARG A 1 276 ? 17.889 26.028 22.209 1.00 8.60 278 ARG A N 1
ATOM 4347 C CA . ARG A 1 276 ? 16.673 25.484 21.602 1.00 9.02 278 ARG A CA 1
ATOM 4348 C C . ARG A 1 276 ? 16.303 24.160 22.256 1.00 8.76 278 ARG A C 1
ATOM 4349 O O . ARG A 1 276 ? 17.167 23.379 22.647 1.00 8.83 278 ARG A O 1
ATOM 4370 N N . VAL A 1 277 ? 15.002 23.948 22.378 1.00 8.32 279 VAL A N 1
ATOM 4371 C CA . VAL A 1 277 ? 14.407 22.723 22.865 1.00 8.26 279 VAL A CA 1
ATOM 4372 C C . VAL A 1 277 ? 13.322 22.278 21.902 1.00 7.41 279 VAL A C 1
ATOM 4373 O O . VAL A 1 277 ? 12.650 23.096 21.276 1.00 8.79 279 VAL A O 1
ATOM 4386 N N . ARG A 1 278 ? 13.164 20.966 21.794 1.00 8.37 280 ARG A N 1
ATOM 4387 C CA . ARG A 1 278 ? 12.076 20.367 21.022 1.00 8.46 280 ARG A CA 1
ATOM 4388 C C . ARG A 1 278 ? 10.799 20.348 21.839 1.00 9.08 280 ARG A C 1
ATOM 4389 O O . ARG A 1 278 ? 10.777 19.814 22.938 1.00 10.08 280 ARG A O 1
ATOM 4410 N N . SER A 1 279 ? 9.746 20.925 21.288 1.00 8.79 281 SER A N 1
ATOM 4411 C CA . SER A 1 279 ? 8.485 21.008 21.971 1.00 7.83 281 SER A CA 1
ATOM 4412 C C . SER A 1 279 ? 7.332 20.977 20.969 1.00 7.26 281 SER A C 1
ATOM 4413 O O . SER A 1 279 ? 7.528 20.632 19.805 1.00 7.91 281 SER A O 1
ATOM 4421 N N . TRP A 1 280 ? 6.145 21.348 21.428 1.00 7.91 282 TRP A N 1
ATOM 4422 C CA . TRP A 1 280 ? 4.931 21.109 20.671 1.00 7.79 282 TRP A CA 1
ATOM 4423 C C . TRP A 1 280 ? 3.809 21.993 21.186 1.00 7.69 282 TRP A C 1
ATOM 4424 O O . TRP A 1 280 ? 3.652 22.169 22.395 1.00 8.51 282 TRP A O 1
ATOM 4445 N N . THR A 1 281 ? 3.051 22.578 20.267 1.00 7.52 283 THR A N 1
ATOM 4446 C CA . THR A 1 281 ? 1.770 23.194 20.601 1.00 7.45 283 THR A CA 1
ATOM 4447 C C . THR A 1 281 ? 0.738 22.786 19.554 1.00 8.00 283 THR A C 1
ATOM 4448 O O . THR A 1 281 ? 1.098 22.269 18.510 1.00 8.10 283 THR A O 1
ATOM 4459 N N . PRO A 1 282 ? -0.538 23.026 19.829 1.00 8.70 284 PRO A N 1
ATOM 4460 C CA . PRO A 1 282 ? -1.526 22.497 18.893 1.00 10.17 284 PRO A CA 1
ATOM 4461 C C . PRO A 1 282 ? -1.447 23.125 17.508 1.00 9.68 284 PRO A C 1
ATOM 4462 O O . PRO A 1 282 ? -1.673 22.419 16.526 1.00 11.35 284 PRO A O 1
ATOM 4473 N N . THR A 1 283 ? -1.127 24.408 17.420 1.00 9.08 285 THR A N 1
ATOM 4474 C CA . THR A 1 283 ? -1.076 25.094 16.133 1.00 10.50 285 THR A CA 1
ATOM 4475 C C . THR A 1 283 ? 0.289 24.919 15.489 1.00 9.96 285 THR A C 1
ATOM 4476 O O . THR A 1 283 ? 0.394 24.775 14.269 1.00 10.87 285 THR A O 1
ATOM 4487 N N . ALA A 1 284 ? 1.345 24.907 16.285 1.00 9.65 286 ALA A N 1
ATOM 4488 C CA . ALA A 1 284 ? 2.692 24.720 15.749 1.00 9.35 286 ALA A CA 1
ATOM 4489 C C . ALA A 1 284 ? 2.987 23.275 15.372 1.00 8.97 286 ALA A C 1
ATOM 4490 O O . ALA A 1 284 ? 3.841 22.990 14.543 1.00 10.37 286 ALA A O 1
ATOM 4497 N N A MET A 1 285 ? 2.292 22.358 16.029 0.54 8.44 287 MET A N 1
ATOM 4498 N N B MET A 1 285 ? 2.283 22.364 16.030 0.46 8.26 287 MET A N 1
ATOM 4499 C CA A MET A 1 285 ? 2.731 20.970 16.100 0.54 9.49 287 MET A CA 1
ATOM 4500 C CA B MET A 1 285 ? 2.715 20.976 16.132 0.46 8.68 287 MET A CA 1
ATOM 4501 C C A MET A 1 285 ? 4.167 20.969 16.607 0.54 8.87 287 MET A C 1
ATOM 4502 C C B MET A 1 285 ? 4.169 20.972 16.608 0.46 8.46 287 MET A C 1
ATOM 4503 O O A MET A 1 285 ? 4.520 21.801 17.438 0.54 9.15 287 MET A O 1
ATOM 4504 O O B MET A 1 285 ? 4.533 21.807 17.431 0.46 8.64 287 MET A O 1
ATOM 4531 N N . ALA A 1 286 ? 5.008 20.062 16.134 1.00 8.98 288 ALA A N 1
ATOM 4532 C CA . ALA A 1 286 ? 6.385 20.016 16.617 1.00 9.79 288 ALA A CA 1
ATOM 4533 C C . ALA A 1 286 ? 7.125 21.271 16.222 1.00 9.15 288 ALA A C 1
ATOM 4534 O O . ALA A 1 286 ? 7.065 21.698 15.074 1.00 8.86 288 ALA A O 1
ATOM 4541 N N . GLN A 1 287 ? 7.827 21.873 17.176 1.00 7.97 289 GLN A N 1
ATOM 4542 C CA . GLN A 1 287 ? 8.572 23.108 16.908 1.00 8.35 289 GLN A CA 1
ATOM 4543 C C . GLN A 1 287 ? 9.764 23.221 17.838 1.00 8.04 289 GLN A C 1
ATOM 4544 O O . GLN A 1 287 ? 9.844 22.539 18.848 1.00 8.78 289 GLN A O 1
ATOM 4558 N N . TYR A 1 288 ? 10.696 24.081 17.491 1.00 7.74 290 TYR A N 1
ATOM 4559 C CA . TYR A 1 288 ? 11.686 24.520 18.450 1.00 7.71 290 TYR A CA 1
ATOM 4560 C C . TYR A 1 288 ? 11.114 25.628 19.314 1.00 8.40 290 TYR A C 1
ATOM 4561 O O . TYR A 1 288 ? 10.441 26.540 18.825 1.00 8.78 290 TYR A O 1
ATOM 4579 N N . GLY A 1 289 ? 11.403 25.544 20.606 1.00 7.41 291 GLY A N 1
ATOM 4580 C CA . GLY A 1 289 ? 11.218 26.662 21.512 1.00 7.22 291 GLY A CA 1
ATOM 4581 C C . GLY A 1 289 ? 12.587 27.112 21.952 1.00 8.43 291 GLY A C 1
ATOM 4582 O O . GLY A 1 289 ? 13.541 26.345 21.904 1.00 8.80 291 GLY A O 1
ATOM 4586 N N . PHE A 1 290 ? 12.677 28.352 22.412 1.00 8.31 292 PHE A N 1
ATOM 4587 C CA . PHE A 1 290 ? 13.875 28.820 23.090 1.00 7.79 292 PHE A CA 1
ATOM 4588 C C . PHE A 1 290 ? 13.721 28.621 24.593 1.00 7.76 292 PHE A C 1
ATOM 4589 O O . PHE A 1 290 ? 12.653 28.837 25.148 1.00 8.21 292 PHE A O 1
ATOM 4606 N N . LEU A 1 291 ? 14.798 28.155 25.214 1.00 8.05 293 LEU A N 1
ATOM 4607 C CA . LEU A 1 291 ? 14.802 27.807 26.633 1.00 7.83 293 LEU A CA 1
ATOM 4608 C C . LEU A 1 291 ? 15.135 29.037 27.482 1.00 7.47 293 LEU A C 1
ATOM 4609 O O . LEU A 1 291 ? 16.145 29.103 28.183 1.00 9.34 293 LEU A O 1
ATOM 4625 N N . VAL A 1 292 ? 14.260 30.029 27.383 1.00 7.82 294 VAL A N 1
ATOM 4626 C CA . VAL A 1 292 ? 14.436 31.279 28.071 1.00 6.58 294 VAL A CA 1
ATOM 4627 C C . VAL A 1 292 ? 14.012 31.115 29.531 1.00 6.93 294 VAL A C 1
ATOM 4628 O O . VAL A 1 292 ? 13.000 30.524 29.835 1.00 8.60 294 VAL A O 1
ATOM 4641 N N . THR A 1 293 ? 14.834 31.634 30.434 1.00 7.54 295 THR A N 1
ATOM 4642 C CA . THR A 1 293 ? 14.526 31.513 31.844 1.00 7.10 295 THR A CA 1
ATOM 4643 C C . THR A 1 293 ? 13.262 32.284 32.196 1.00 7.69 295 THR A C 1
ATOM 4644 O O . THR A 1 293 ? 12.993 33.344 31.631 1.00 9.20 295 THR A O 1
ATOM 4655 N N . HIS A 1 294 ? 12.490 31.725 33.118 1.00 8.09 296 HIS A N 1
ATOM 4656 C CA . HIS A 1 294 ? 11.229 32.285 33.550 1.00 8.71 296 HIS A CA 1
ATOM 4657 C C . HIS A 1 294 ? 11.020 31.872 34.989 1.00 8.25 296 HIS A C 1
ATOM 4658 O O . HIS A 1 294 ? 11.373 30.771 35.387 1.00 9.45 296 HIS A O 1
ATOM 4672 N N . ASN A 1 295 ? 10.391 32.762 35.753 1.00 7.64 297 ASN A N 1
ATOM 4673 C CA . ASN A 1 295 ? 10.106 32.492 37.149 1.00 7.90 297 ASN A CA 1
ATOM 4674 C C . ASN A 1 295 ? 9.322 31.197 37.357 1.00 7.90 297 ASN A C 1
ATOM 4675 O O . ASN A 1 295 ? 9.617 30.437 38.294 1.00 8.25 297 ASN A O 1
ATOM 4686 N N . GLU A 1 296 ? 8.345 30.922 36.493 1.00 7.39 298 GLU A N 1
ATOM 4687 C CA . GLU A 1 296 ? 7.449 29.795 36.729 1.00 8.26 298 GLU A CA 1
ATOM 4688 C C . GLU A 1 296 ? 8.155 28.480 36.474 1.00 7.77 298 GLU A C 1
ATOM 4689 O O . GLU A 1 296 ? 7.720 27.466 36.957 1.00 8.29 298 GLU A O 1
ATOM 4701 N N . SER A 1 297 ? 9.237 28.488 35.711 1.00 7.58 299 SER A N 1
ATOM 4702 C CA . SER A 1 297 ? 9.996 27.258 35.514 1.00 7.89 299 SER A CA 1
ATOM 4703 C C . SER A 1 297 ? 10.412 26.714 36.869 1.00 7.89 299 SER A C 1
ATOM 4704 O O . SER A 1 297 ? 10.328 25.520 37.119 1.00 9.00 299 SER A O 1
ATOM 4712 N N . ILE A 1 298 ? 10.816 27.624 37.758 1.00 8.86 300 ILE A N 1
ATOM 4713 C CA . ILE A 1 298 ? 11.191 27.234 39.108 1.00 9.17 300 ILE A CA 1
ATOM 4714 C C . ILE A 1 298 ? 9.958 27.133 39.995 1.00 9.25 300 ILE A C 1
ATOM 4715 O O . ILE A 1 298 ? 9.815 26.163 40.726 1.00 9.05 300 ILE A O 1
ATOM 4731 N N . SER A 1 299 ? 9.051 28.102 39.937 1.00 7.76 301 SER A N 1
ATOM 4732 C CA . SER A 1 299 ? 7.961 28.122 40.909 1.00 8.34 301 SER A CA 1
ATOM 4733 C C . SER A 1 299 ? 7.008 26.931 40.762 1.00 7.99 301 SER A C 1
ATOM 4734 O O . SER A 1 299 ? 6.536 26.390 41.754 1.00 8.56 301 SER A O 1
ATOM 4742 N N . ILE A 1 300 ? 6.745 26.499 39.532 1.00 7.72 302 ILE A N 1
ATOM 4743 C CA . ILE A 1 300 ? 5.856 25.372 39.313 1.00 8.10 302 ILE A CA 1
ATOM 4744 C C . ILE A 1 300 ? 6.523 24.077 39.742 1.00 8.78 302 ILE A C 1
ATOM 4745 O O . ILE A 1 300 ? 5.884 23.241 40.378 1.00 9.15 302 ILE A O 1
ATOM 4761 N N . ALA A 1 301 ? 7.801 23.912 39.426 1.00 8.56 303 ALA A N 1
ATOM 4762 C CA . ALA A 1 301 ? 8.534 22.709 39.833 1.00 8.44 303 ALA A CA 1
ATOM 4763 C C . ALA A 1 301 ? 8.583 22.637 41.357 1.00 8.19 303 ALA A C 1
ATOM 4764 O O . ALA A 1 301 ? 8.437 21.570 41.942 1.00 9.15 303 ALA A O 1
ATOM 4771 N N . ASP A 1 302 ? 8.831 23.777 41.992 1.00 8.43 304 ASP A N 1
ATOM 4772 C CA . ASP A 1 302 ? 8.871 23.845 43.457 1.00 9.41 304 ASP A CA 1
ATOM 4773 C C . ASP A 1 302 ? 7.492 23.515 44.019 1.00 9.37 304 ASP A C 1
ATOM 4774 O O . ASP A 1 302 ? 7.364 22.672 44.907 1.00 10.58 304 ASP A O 1
ATOM 4783 N N . PHE A 1 303 ? 6.455 24.152 43.482 1.00 9.50 305 PHE A N 1
ATOM 4784 C CA . PHE A 1 303 ? 5.106 23.920 43.954 1.00 10.03 305 PHE A CA 1
ATOM 4785 C C . PHE A 1 303 ? 4.718 22.436 43.921 1.00 9.02 305 PHE A C 1
ATOM 4786 O O . PHE A 1 303 ? 4.081 21.928 44.846 1.00 10.83 305 PHE A O 1
ATOM 4803 N N . LEU A 1 304 ? 5.119 21.741 42.865 1.00 9.00 306 LEU A N 1
ATOM 4804 C CA . LEU A 1 304 ? 4.736 20.355 42.660 1.00 8.75 306 LEU A CA 1
ATOM 4805 C C . LEU A 1 304 ? 5.765 19.346 43.184 1.00 9.67 306 LEU A C 1
ATOM 4806 O O . LEU A 1 304 ? 5.789 18.187 42.771 1.00 10.32 306 LEU A O 1
ATOM 4822 N N . THR A 1 305 ? 6.594 19.777 44.118 1.00 9.43 307 THR A N 1
ATOM 4823 C CA . THR A 1 305 ? 7.569 18.897 44.749 1.00 9.99 307 THR A CA 1
ATOM 4824 C C . THR A 1 305 ? 6.957 18.138 45.920 1.00 10.47 307 THR A C 1
ATOM 4825 O O . THR A 1 305 ? 6.326 18.731 46.790 1.00 11.31 307 THR A O 1
ATOM 4836 N N . VAL A 1 306 ? 7.162 16.826 45.922 1.00 10.99 308 VAL A N 1
ATOM 4837 C CA . VAL A 1 306 ? 6.784 15.963 47.039 1.00 10.72 308 VAL A CA 1
ATOM 4838 C C . VAL A 1 306 ? 8.064 15.575 47.722 1.00 12.57 308 VAL A C 1
ATOM 4839 O O . VAL A 1 306 ? 9.008 15.125 47.069 1.00 13.72 308 VAL A O 1
ATOM 4852 N N . ARG A 1 307 ? 8.084 15.732 49.047 1.00 14.04 309 ARG A N 1
ATOM 4853 C CA . ARG A 1 307 ? 9.234 15.369 49.864 1.00 15.64 309 ARG A CA 1
ATOM 4854 C C . ARG A 1 307 ? 8.899 14.215 50.796 1.00 17.32 309 ARG A C 1
ATOM 4855 O O . ARG A 1 307 ? 7.744 14.015 51.150 1.00 19.32 309 ARG A O 1
ATOM 4876 N N . ASP A 1 308 ? 9.923 13.474 51.189 1.00 19.65 310 ASP A N 1
ATOM 4877 C CA . ASP A 1 308 ? 9.740 12.412 52.175 1.00 21.67 310 ASP A CA 1
ATOM 4878 C C . ASP A 1 308 ? 9.839 12.993 53.578 1.00 24.33 310 ASP A C 1
ATOM 4879 O O . ASP A 1 308 ? 10.025 14.187 53.741 1.00 25.87 310 ASP A O 1
ATOM 4888 N N . ALA A 1 309 ? 9.711 12.138 54.590 1.00 26.05 311 ALA A N 1
ATOM 4889 C CA . ALA A 1 309 ? 9.705 12.589 55.981 1.00 26.17 311 ALA A CA 1
ATOM 4890 C C . ALA A 1 309 ? 10.978 13.347 56.342 1.00 26.51 311 ALA A C 1
ATOM 4891 O O . ALA A 1 309 ? 10.949 14.270 57.152 1.00 28.92 311 ALA A O 1
ATOM 4898 N N . ALA A 1 310 ? 12.095 12.955 55.743 1.00 25.30 312 ALA A N 1
ATOM 4899 C CA . ALA A 1 310 ? 13.373 13.603 56.012 1.00 25.42 312 ALA A CA 1
ATOM 4900 C C . ALA A 1 310 ? 13.527 14.928 55.259 1.00 25.46 312 ALA A C 1
ATOM 4901 O O . ALA A 1 310 ? 14.527 15.629 55.420 1.00 26.49 312 ALA A O 1
ATOM 4908 N N . GLY A 1 311 ? 12.550 15.254 54.415 1.00 24.27 313 GLY A N 1
ATOM 4909 C CA . GLY A 1 311 ? 12.561 16.506 53.679 1.00 24.39 313 GLY A CA 1
ATOM 4910 C C . GLY A 1 311 ? 13.266 16.431 52.338 1.00 22.86 313 GLY A C 1
ATOM 4911 O O . GLY A 1 311 ? 13.462 17.451 51.684 1.00 23.47 313 GLY A O 1
ATOM 4915 N N . GLN A 1 312 ? 13.654 15.230 51.923 1.00 21.65 314 GLN A N 1
ATOM 4916 C CA . GLN A 1 312 ? 14.289 15.050 50.630 1.00 22.17 314 GLN A CA 1
ATOM 4917 C C . GLN A 1 312 ? 13.223 15.036 49.541 1.00 18.77 314 GLN A C 1
ATOM 4918 O O . GLN A 1 312 ? 12.187 14.403 49.690 1.00 17.70 314 GLN A O 1
ATOM 4932 N N . ALA A 1 313 ? 13.484 15.737 48.444 1.00 18.85 315 ALA A N 1
ATOM 4933 C CA . ALA A 1 313 ? 12.587 15.677 47.299 1.00 17.94 315 ALA A CA 1
ATOM 4934 C C . ALA A 1 313 ? 12.567 14.268 46.727 1.00 18.32 315 ALA A C 1
ATOM 4935 O O . ALA A 1 313 ? 13.623 13.716 46.399 1.00 22.34 315 ALA A O 1
ATOM 4942 N N . VAL A 1 314 ? 11.386 13.673 46.624 1.00 16.75 316 VAL A N 1
ATOM 4943 C CA . VAL A 1 314 ? 11.280 12.370 45.979 1.00 15.53 316 VAL A CA 1
ATOM 4944 C C . VAL A 1 314 ? 10.555 12.450 44.638 1.00 13.59 316 VAL A C 1
ATOM 4945 O O . VAL A 1 314 ? 10.675 11.559 43.820 1.00 16.25 316 VAL A O 1
ATOM 4958 N N . TYR A 1 315 ? 9.795 13.517 44.434 1.00 12.68 317 TYR A N 1
ATOM 4959 C CA . TYR A 1 315 ? 9.182 13.771 43.132 1.00 11.67 317 TYR A CA 1
ATOM 4960 C C . TYR A 1 315 ? 9.183 15.265 42.874 1.00 10.37 317 TYR A C 1
ATOM 4961 O O . TYR A 1 315 ? 8.890 16.055 43.757 1.00 10.91 317 TYR A O 1
ATOM 4979 N N . ARG A 1 316 ? 9.497 15.622 41.635 1.00 10.26 318 ARG A N 1
ATOM 4980 C CA . ARG A 1 316 ? 9.417 16.987 41.163 1.00 11.37 318 ARG A CA 1
ATOM 4981 C C . ARG A 1 316 ? 9.361 16.893 39.649 1.00 8.81 318 ARG A C 1
ATOM 4982 O O . ARG A 1 316 ? 10.069 16.094 39.079 1.00 9.77 318 ARG A O 1
ATOM 5003 N N . PRO A 1 317 ? 8.499 17.687 38.993 1.00 8.31 319 PRO A N 1
ATOM 5004 C CA . PRO A 1 317 ? 8.503 17.685 37.530 1.00 8.26 319 PRO A CA 1
ATOM 5005 C C . PRO A 1 317 ? 9.590 18.595 36.983 1.00 8.94 319 PRO A C 1
ATOM 5006 O O . PRO A 1 317 ? 9.935 19.583 37.593 1.00 9.01 319 PRO A O 1
ATOM 5017 N N . THR A 1 318 ? 10.131 18.244 35.824 1.00 8.30 320 THR A N 1
ATOM 5018 C CA . THR A 1 318 ? 10.879 19.224 35.049 1.00 8.66 320 THR A CA 1
ATOM 5019 C C . THR A 1 318 ? 9.890 20.312 34.613 1.00 8.29 320 THR A C 1
ATOM 5020 O O . THR A 1 318 ? 8.733 20.030 34.377 1.00 8.59 320 THR A O 1
ATOM 5031 N N . CYS A 1 319 ? 10.351 21.552 34.560 1.00 7.80 321 CYS A N 1
ATOM 5032 C CA . CYS A 1 319 ? 9.494 22.637 34.097 1.00 8.60 321 CYS A CA 1
ATOM 5033 C C . CYS A 1 319 ? 10.331 23.706 33.462 1.00 8.40 321 CYS A C 1
ATOM 5034 O O . CYS A 1 319 ? 11.248 24.221 34.071 1.00 8.51 321 CYS A O 1
ATOM 5042 N N . HIS A 1 320 ? 10.020 24.033 32.213 1.00 7.21 322 HIS A N 1
ATOM 5043 C CA . HIS A 1 320 ? 10.690 25.161 31.577 1.00 7.79 322 HIS A CA 1
ATOM 5044 C C . HIS A 1 320 ? 9.923 25.720 30.402 1.00 7.65 322 HIS A C 1
ATOM 5045 O O . HIS A 1 320 ? 8.997 25.124 29.884 1.00 7.99 322 HIS A O 1
ATOM 5059 N N . TYR A 1 321 ? 10.338 26.913 30.026 1.00 7.39 323 TYR A N 1
ATOM 5060 C CA . TYR A 1 321 ? 9.809 27.600 28.861 1.00 7.04 323 TYR A CA 1
ATOM 5061 C C . TYR A 1 321 ? 10.313 26.934 27.587 1.00 7.95 323 TYR A C 1
ATOM 5062 O O . TYR A 1 321 ? 11.443 26.467 27.507 1.00 8.57 323 TYR A O 1
ATOM 5080 N N . ALA A 1 322 ? 9.416 26.867 26.615 1.00 7.11 324 ALA A N 1
ATOM 5081 C CA . ALA A 1 322 ? 9.758 26.404 25.275 1.00 7.02 324 ALA A CA 1
ATOM 5082 C C . ALA A 1 322 ? 9.081 27.407 24.336 1.00 7.28 324 ALA A C 1
ATOM 5083 O O . ALA A 1 322 ? 7.984 27.187 23.851 1.00 8.59 324 ALA A O 1
ATOM 5090 N N . TYR A 1 323 ? 9.742 28.543 24.146 1.00 7.10 325 TYR A N 1
ATOM 5091 C CA . TYR A 1 323 ? 9.111 29.706 23.524 1.00 6.43 325 TYR A CA 1
ATOM 5092 C C . TYR A 1 323 ? 9.436 29.829 22.054 1.00 7.01 325 TYR A C 1
ATOM 5093 O O . TYR A 1 323 ? 10.582 29.976 21.703 1.00 7.32 325 TYR A O 1
ATOM 5111 N N . HIS A 1 324 ? 8.399 29.802 21.232 1.00 6.58 326 HIS A N 1
ATOM 5112 C CA . HIS A 1 324 ? 8.546 30.206 19.827 1.00 7.49 326 HIS A CA 1
ATOM 5113 C C . HIS A 1 324 ? 7.834 31.544 19.698 1.00 8.37 326 HIS A C 1
ATOM 5114 O O . HIS A 1 324 ? 6.619 31.607 19.595 1.00 8.09 326 HIS A O 1
ATOM 5128 N N . PRO A 1 325 ? 8.604 32.620 19.708 1.00 6.35 327 PRO A N 1
ATOM 5129 C CA . PRO A 1 325 ? 7.998 33.944 19.581 1.00 7.16 327 PRO A CA 1
ATOM 5130 C C . PRO A 1 325 ? 7.585 34.206 18.143 1.00 7.02 327 PRO A C 1
ATOM 5131 O O . PRO A 1 325 ? 7.683 33.319 17.277 1.00 7.22 327 PRO A O 1
ATOM 5142 N N . CYS A 1 326 ? 7.098 35.405 17.876 1.00 7.79 328 CYS A N 1
ATOM 5143 C CA . CYS A 1 326 ? 6.650 35.706 16.535 1.00 7.65 328 CYS A CA 1
ATOM 5144 C C . CYS A 1 326 ? 7.823 35.593 15.555 1.00 7.80 328 CYS A C 1
ATOM 5145 O O . CYS A 1 326 ? 8.992 35.664 15.921 1.00 7.78 328 CYS A O 1
ATOM 5153 N N . ASN A 1 327 ? 7.480 35.384 14.293 1.00 7.56 329 ASN A N 1
ATOM 5154 C CA . ASN A 1 327 ? 8.504 35.213 13.275 1.00 7.85 329 ASN A CA 1
ATOM 5155 C C . ASN A 1 327 ? 9.529 36.341 13.270 1.00 8.64 329 ASN A C 1
ATOM 5156 O O . ASN A 1 327 ? 10.718 36.109 13.119 1.00 8.42 329 ASN A O 1
ATOM 5167 N N . ASP A 1 328 ? 9.071 37.573 13.422 1.00 8.28 330 ASP A N 1
ATOM 5168 C CA . ASP A 1 328 ? 10.012 38.675 13.378 1.00 8.23 330 ASP A CA 1
ATOM 5169 C C . ASP A 1 328 ? 10.939 38.688 14.584 1.00 7.89 330 ASP A C 1
ATOM 5170 O O . ASP A 1 328 ? 12.070 39.123 14.464 1.00 7.93 330 ASP A O 1
ATOM 5179 N N . ALA A 1 329 ? 10.460 38.169 15.714 1.00 8.10 331 ALA A N 1
ATOM 5180 C CA . ALA A 1 329 ? 11.314 37.972 16.887 1.00 7.62 331 ALA A CA 1
ATOM 5181 C C . ALA A 1 329 ? 12.332 36.846 16.690 1.00 8.06 331 ALA A C 1
ATOM 5182 O O . ALA A 1 329 ? 13.476 36.947 17.119 1.00 8.08 331 ALA A O 1
ATOM 5189 N N . VAL A 1 330 ? 11.913 35.776 16.025 1.00 7.15 332 VAL A N 1
ATOM 5190 C CA . VAL A 1 330 ? 12.845 34.706 15.658 1.00 7.37 332 VAL A CA 1
ATOM 5191 C C . VAL A 1 330 ? 13.975 35.295 14.799 1.00 8.47 332 VAL A C 1
ATOM 5192 O O . VAL A 1 330 ? 15.151 35.058 15.050 1.00 8.71 332 VAL A O 1
ATOM 5205 N N . LEU A 1 331 ? 13.602 36.089 13.799 1.00 7.99 333 LEU A N 1
ATOM 5206 C CA . LEU A 1 331 ? 14.613 36.717 12.955 1.00 8.72 333 LEU A CA 1
ATOM 5207 C C . LEU A 1 331 ? 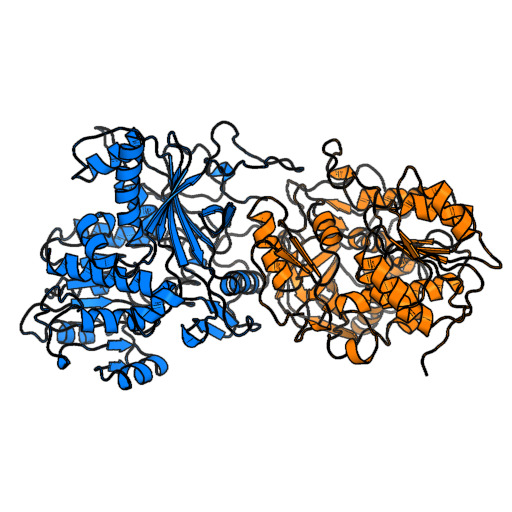15.467 37.687 13.763 1.00 7.95 333 LEU A C 1
ATOM 5208 O O . LEU A 1 331 ? 16.666 37.819 13.547 1.00 8.70 333 LEU A O 1
ATOM 5224 N N . SER A 1 332 ? 14.833 38.374 14.707 1.00 7.22 334 SER A N 1
ATOM 5225 C CA . SER A 1 332 ? 15.559 39.335 15.545 1.00 7.08 334 SER A CA 1
ATOM 5226 C C . SER A 1 332 ? 16.626 38.659 16.417 1.00 8.39 334 SER A C 1
ATOM 5227 O O . SER A 1 332 ? 17.710 39.199 16.610 1.00 8.13 334 SER A O 1
ATOM 5235 N N . LEU A 1 333 ? 16.309 37.477 16.932 1.00 8.17 335 LEU A N 1
ATOM 5236 C CA . LEU A 1 333 ? 17.284 36.745 17.734 1.00 8.64 335 LEU A CA 1
ATOM 5237 C C . LEU A 1 333 ? 18.448 36.260 16.877 1.00 8.56 335 LEU A C 1
ATOM 5238 O O . LEU A 1 333 ? 19.597 36.340 17.263 1.00 8.52 335 LEU A O 1
ATOM 5254 N N . HIS A 1 334 ? 18.122 35.763 15.697 1.00 8.95 336 HIS A N 1
ATOM 5255 C CA . HIS A 1 334 ? 19.148 35.291 14.765 1.00 8.62 336 HIS A CA 1
ATOM 5256 C C . HIS A 1 334 ? 20.081 36.451 14.403 1.00 9.14 336 HIS A C 1
ATOM 5257 O O . HIS A 1 334 ? 21.275 36.282 14.315 1.00 9.17 336 HIS A O 1
ATOM 5271 N N . GLU A 1 335 ? 19.506 37.626 14.177 1.00 8.40 337 GLU A N 1
ATOM 5272 C CA . GLU A 1 335 ? 20.282 38.822 13.875 1.00 8.07 337 GLU A CA 1
ATOM 5273 C C . GLU A 1 335 ? 21.161 39.255 15.050 1.00 8.55 337 GLU A C 1
ATOM 5274 O O . GLU A 1 335 ? 22.341 39.561 14.887 1.00 9.37 337 GLU A O 1
ATOM 5286 N N . MET A 1 336 ? 20.568 39.289 16.238 1.00 8.82 338 MET A N 1
ATOM 5287 C CA . MET A 1 336 ? 21.270 39.765 17.411 1.00 9.47 338 MET A CA 1
ATOM 5288 C C . MET A 1 336 ? 22.408 38.830 17.797 1.00 9.49 338 MET A C 1
ATOM 5289 O O . MET A 1 336 ? 23.532 39.270 17.997 1.00 9.59 338 MET A O 1
ATOM 5303 N N . PHE A 1 337 ? 22.120 37.549 17.937 1.00 8.94 339 PHE A N 1
ATOM 5304 C CA . PHE A 1 337 ? 23.159 36.601 18.320 1.00 9.80 339 PHE A CA 1
ATOM 5305 C C . PHE A 1 337 ? 24.214 36.487 17.212 1.00 9.54 339 PHE A C 1
ATOM 5306 O O . PHE A 1 337 ? 25.393 36.377 17.486 1.00 10.25 339 PHE A O 1
ATOM 5323 N N . GLY A 1 338 ? 23.788 36.610 15.966 1.00 8.97 340 GLY A N 1
ATOM 5324 C CA . GLY A 1 338 ? 24.721 36.538 14.850 1.00 9.78 340 GLY A CA 1
ATOM 5325 C C . GLY A 1 338 ? 25.645 37.737 14.775 1.00 10.51 340 GLY A C 1
ATOM 5326 O O . GLY A 1 338 ? 26.770 37.626 14.316 1.00 10.49 340 GLY A O 1
ATOM 5330 N N A SER A 1 339 ? 25.149 38.888 15.225 0.11 11.28 341 SER A N 1
ATOM 5331 N N B SER A 1 339 ? 25.159 38.879 15.246 0.60 9.90 341 SER A N 1
ATOM 5332 N N C SER A 1 339 ? 25.169 38.890 15.233 0.29 10.43 341 SER A N 1
ATOM 5333 C CA A SER A 1 339 ? 25.932 40.121 15.243 0.11 12.52 341 SER A CA 1
ATOM 5334 C CA B SER A 1 339 ? 25.928 40.120 15.242 0.60 11.92 341 SER A CA 1
ATOM 5335 C CA C SER A 1 339 ? 25.987 40.099 15.220 0.29 12.65 341 SER A CA 1
ATOM 5336 C C A SER A 1 339 ? 26.797 40.187 16.492 0.11 12.73 341 SER A C 1
ATOM 5337 C C B SER A 1 339 ? 26.783 40.207 16.497 0.60 12.21 341 SER A C 1
ATOM 5338 C C C SER A 1 339 ? 26.801 40.202 16.501 0.29 12.56 341 SER A C 1
ATOM 5339 O O A SER A 1 339 ? 27.864 40.800 16.491 0.11 13.58 341 SER A O 1
ATOM 5340 O O B SER A 1 339 ? 27.822 40.863 16.506 0.60 13.34 341 SER A O 1
ATOM 5341 O O C SER A 1 339 ? 27.839 40.859 16.530 0.29 13.84 341 SER A O 1
ATOM 5363 N N . GLY A 1 340 ? 26.322 39.556 17.560 1.00 12.31 342 GLY A N 1
ATOM 5364 C CA . GLY A 1 340 ? 26.989 39.616 18.848 1.00 14.16 342 GLY A CA 1
ATOM 5365 C C . GLY A 1 340 ? 26.663 40.874 19.617 1.00 15.38 342 GLY A C 1
ATOM 5366 O O . GLY A 1 340 ? 27.343 41.173 20.597 1.00 18.23 342 GLY A O 1
ATOM 5370 N N . LYS A 1 341 ? 25.650 41.610 19.181 1.00 14.76 343 LYS A N 1
ATOM 5371 C CA . LYS A 1 341 ? 25.244 42.827 19.873 1.00 15.47 343 LYS A CA 1
ATOM 5372 C C . LYS A 1 341 ? 23.792 43.151 19.584 1.00 13.33 343 LYS A C 1
ATOM 5373 O O . LYS A 1 341 ? 23.238 42.725 18.575 1.00 12.89 343 LYS A O 1
ATOM 5392 N N . ARG A 1 342 ? 23.186 43.903 20.485 1.00 13.95 344 ARG A N 1
ATOM 5393 C CA . ARG A 1 342 ? 21.837 44.393 20.292 1.00 14.20 344 ARG A CA 1
ATOM 5394 C C . ARG A 1 342 ? 21.749 45.275 19.059 1.00 14.10 344 ARG A C 1
ATOM 5395 O O . ARG A 1 342 ? 22.630 46.087 18.771 1.00 13.79 344 ARG A O 1
ATOM 5416 N N . GLN A 1 343 ? 20.649 45.128 18.346 1.00 12.65 345 GLN A N 1
ATOM 5417 C CA . GLN A 1 343 ? 20.343 45.992 17.221 1.00 12.00 345 GLN A CA 1
ATOM 5418 C C . GLN A 1 343 ? 20.339 47.463 17.640 1.00 13.03 345 GLN A C 1
ATOM 5419 O O . GLN A 1 343 ? 20.117 47.781 18.809 1.00 13.48 345 GLN A O 1
ATOM 5433 N N . SER A 1 344 ? 20.526 48.345 16.664 1.00 13.77 346 SER A N 1
ATOM 5434 C CA . SER A 1 344 ? 20.525 49.800 16.893 1.00 13.29 346 SER A CA 1
ATOM 5435 C C . SER A 1 344 ? 19.179 50.321 17.373 1.00 12.80 346 SER A C 1
ATOM 5436 O O . SER A 1 344 ? 19.121 51.354 18.027 1.00 14.19 346 SER A O 1
ATOM 5444 N N . ASP A 1 345 ? 18.103 49.608 17.045 1.00 12.57 347 ASP A N 1
ATOM 5445 C CA . ASP A 1 345 ? 16.755 50.088 17.305 1.00 12.84 347 ASP A CA 1
ATOM 5446 C C . ASP A 1 345 ? 15.847 48.887 17.552 1.00 11.18 347 ASP A C 1
ATOM 5447 O O . ASP A 1 345 ? 16.219 47.754 17.292 1.00 11.24 347 ASP A O 1
ATOM 5456 N N . TRP A 1 346 ? 14.667 49.161 18.070 1.00 11.20 348 TRP A N 1
ATOM 5457 C CA . TRP A 1 346 ? 13.696 48.111 18.297 1.00 10.64 348 TRP A CA 1
ATOM 5458 C C . TRP A 1 346 ? 12.300 48.666 18.231 1.00 10.02 348 TRP A C 1
ATOM 5459 O O . TRP A 1 346 ? 12.094 49.870 18.323 1.00 11.28 348 TRP A O 1
ATOM 5480 N N . ARG A 1 347 ? 11.330 47.774 18.088 1.00 9.99 349 ARG A N 1
ATOM 5481 C CA . ARG A 1 347 ? 9.945 48.189 18.122 1.00 11.04 349 ARG A CA 1
ATOM 5482 C C . ARG A 1 347 ? 9.065 47.032 18.567 1.00 10.02 349 ARG A C 1
ATOM 5483 O O . ARG A 1 347 ? 9.377 45.869 18.334 1.00 9.49 349 ARG A O 1
ATOM 5504 N N . ILE A 1 348 ? 7.962 47.392 19.199 1.00 9.72 350 ILE A N 1
ATOM 5505 C CA . ILE A 1 348 ? 6.969 46.447 19.673 1.00 9.44 350 ILE A CA 1
ATOM 5506 C C . ILE A 1 348 ? 5.778 46.598 18.752 1.00 10.22 350 ILE A C 1
ATOM 5507 O O . ILE A 1 348 ? 5.306 47.721 18.522 1.00 10.11 350 ILE A O 1
ATOM 5523 N N . LEU A 1 349 ? 5.322 45.496 18.191 1.00 9.46 351 LEU A N 1
ATOM 5524 C CA . LEU A 1 349 ? 4.185 45.530 17.278 1.00 9.46 351 LEU A CA 1
ATOM 5525 C C . LEU A 1 349 ? 2.893 45.947 17.960 1.00 9.88 351 LEU A C 1
ATOM 5526 O O . LEU A 1 349 ? 2.463 45.349 18.943 1.00 11.35 351 LEU A O 1
ATOM 5542 N N . ASP A 1 350 ? 2.292 47.001 17.415 1.00 10.85 352 ASP A N 1
ATOM 5543 C CA . ASP A 1 350 ? 0.993 47.488 17.839 1.00 11.93 352 ASP A CA 1
ATOM 5544 C C . ASP A 1 350 ? -0.088 46.664 17.172 1.00 11.02 352 ASP A C 1
ATOM 5545 O O . ASP A 1 350 ? 0.114 46.117 16.076 1.00 11.64 352 ASP A O 1
ATOM 5554 N N . GLU A 1 351 ? -1.267 46.623 17.772 1.00 10.94 353 GLU A N 1
ATOM 5555 C CA . GLU A 1 351 ? -2.349 45.880 17.156 1.00 12.53 353 GLU A CA 1
ATOM 5556 C C . GLU A 1 351 ? -2.646 46.436 15.755 1.00 14.14 353 GLU A C 1
ATOM 5557 O O . GLU A 1 351 ? -3.003 45.674 14.854 1.00 15.35 353 GLU A O 1
ATOM 5569 N N . THR A 1 352 ? -2.466 47.742 15.569 1.00 14.20 354 THR A N 1
ATOM 5570 C CA . THR A 1 352 ? -2.761 48.351 14.264 1.00 15.40 354 THR A CA 1
ATOM 5571 C C . THR A 1 352 ? -1.778 47.898 13.195 1.00 15.18 354 THR A C 1
ATOM 5572 O O . THR A 1 352 ? -2.030 48.090 12.003 1.00 18.38 354 THR A O 1
ATOM 5583 N N . GLU A 1 353 ? -0.653 47.325 13.612 1.00 14.25 355 GLU A N 1
ATOM 5584 C CA . GLU A 1 353 ? 0.380 46.867 12.698 1.00 15.57 355 GLU A CA 1
ATOM 5585 C C . GLU A 1 353 ? 0.291 45.369 12.416 1.00 15.24 355 GLU A C 1
ATOM 5586 O O . GLU A 1 353 ? 0.948 44.861 11.527 1.00 18.99 355 GLU A O 1
ATOM 5598 N N . ILE A 1 354 ? -0.520 44.650 13.175 1.00 14.40 356 ILE A N 1
ATOM 5599 C CA . ILE A 1 354 ? -0.549 43.208 13.066 1.00 13.33 356 ILE A CA 1
ATOM 5600 C C . ILE A 1 354 ? -1.641 42.794 12.105 1.00 13.91 356 ILE A C 1
ATOM 5601 O O . ILE A 1 354 ? -2.783 43.198 12.258 1.00 15.87 356 ILE A O 1
ATOM 5617 N N . VAL A 1 355 ? -1.272 42.000 11.106 1.00 13.26 357 VAL A N 1
ATOM 5618 C CA . VAL A 1 355 ? -2.220 41.582 10.067 1.00 14.48 357 VAL A CA 1
ATOM 5619 C C . VAL A 1 355 ? -3.048 40.361 10.453 1.00 13.48 357 VAL A C 1
ATOM 5620 O O . VAL A 1 355 ? -4.204 40.238 10.059 1.00 14.34 357 VAL A O 1
ATOM 5633 N N . ASP A 1 356 ? -2.471 39.474 11.255 1.00 12.33 358 ASP A N 1
ATOM 5634 C CA . ASP A 1 356 ? -3.173 38.296 11.719 1.00 11.74 358 ASP A CA 1
ATOM 5635 C C . ASP A 1 356 ? -2.329 37.594 12.777 1.00 10.69 358 ASP A C 1
ATOM 5636 O O . ASP A 1 356 ? -1.244 38.045 13.074 1.00 11.17 358 ASP A O 1
ATOM 5645 N N . GLY A 1 357 ? -2.856 36.506 13.313 1.00 9.83 359 GLY A N 1
ATOM 5646 C CA . GLY A 1 357 ? -2.129 35.659 14.242 1.00 10.28 359 GLY A CA 1
ATOM 5647 C C . GLY A 1 357 ? -2.722 35.555 15.623 1.00 10.04 359 GLY A C 1
ATOM 5648 O O . GLY A 1 357 ? -3.677 36.232 15.980 1.00 9.87 359 GLY A O 1
ATOM 5652 N N . ILE A 1 358 ? -2.104 34.663 16.387 1.00 8.05 360 ILE A N 1
ATOM 5653 C CA . ILE A 1 358 ? -2.543 34.331 17.738 1.00 8.28 360 ILE A CA 1
ATOM 5654 C C . ILE A 1 358 ? -1.322 34.267 18.651 1.00 8.27 360 ILE A C 1
ATOM 5655 O O . ILE A 1 358 ? -0.190 34.192 18.216 1.00 9.45 360 ILE A O 1
ATOM 5671 N N . ASP A 1 359 ? -1.593 34.328 19.946 1.00 7.88 361 ASP A N 1
ATOM 5672 C CA . ASP A 1 359 ? -0.577 33.971 20.919 1.00 7.81 361 ASP A CA 1
ATOM 5673 C C . ASP A 1 359 ? -1.046 32.704 21.590 1.00 8.37 361 ASP A C 1
ATOM 5674 O O . ASP A 1 359 ? -1.898 32.716 22.463 1.00 8.78 361 ASP A O 1
ATOM 5683 N N . GLU A 1 360 ? -0.521 31.594 21.103 1.00 7.47 362 GLU A N 1
ATOM 5684 C CA . GLU A 1 360 ? -0.912 30.318 21.627 1.00 7.48 362 GLU A CA 1
ATOM 5685 C C . GLU A 1 360 ? -0.021 29.982 22.805 1.00 8.10 362 GLU A C 1
ATOM 5686 O O . GLU A 1 360 ? 1.140 29.717 22.639 1.00 9.24 362 GLU A O 1
ATOM 5698 N N . LEU A 1 361 ? -0.605 30.015 24.002 1.00 7.36 363 LEU A N 1
ATOM 5699 C CA . LEU A 1 361 ? 0.181 29.923 25.216 1.00 7.96 363 LEU A CA 1
ATOM 5700 C C . LEU A 1 361 ? -0.492 28.953 26.146 1.00 7.76 363 LEU A C 1
ATOM 5701 O O . LEU A 1 361 ? -1.631 29.151 26.547 1.00 7.97 363 LEU A O 1
ATOM 5717 N N . GLY A 1 362 ? 0.240 27.909 26.501 1.00 7.39 364 GLY A N 1
ATOM 5718 C CA . GLY A 1 362 ? -0.294 26.893 27.364 1.00 7.25 364 GLY A CA 1
ATOM 5719 C C . GLY A 1 362 ? 0.792 26.102 28.032 1.00 7.55 364 GLY A C 1
ATOM 5720 O O . GLY A 1 362 ? 1.979 26.407 27.932 1.00 7.99 364 GLY A O 1
ATOM 5724 N N . VAL A 1 363 ? 0.345 25.071 28.729 1.00 7.47 365 VAL A N 1
ATOM 5725 C CA . VAL A 1 363 ? 1.228 24.177 29.431 1.00 7.62 365 VAL A CA 1
ATOM 5726 C C . VAL A 1 363 ? 1.108 22.786 28.835 1.00 8.80 365 VAL A C 1
ATOM 5727 O O . VAL A 1 363 ? 0.017 22.306 28.577 1.00 9.13 365 VAL A O 1
ATOM 5740 N N . LEU A 1 364 ? 2.262 22.176 28.613 1.00 7.69 366 LEU A N 1
ATOM 5741 C CA . LEU A 1 364 ? 2.359 20.857 28.003 1.00 7.78 366 LEU A CA 1
ATOM 5742 C C . LEU A 1 364 ? 2.860 19.905 29.077 1.00 7.89 366 LEU A C 1
ATOM 5743 O O . LEU A 1 364 ? 4.036 19.900 29.413 1.00 8.22 366 LEU A O 1
ATOM 5759 N N . LEU A 1 365 ? 1.938 19.121 29.615 1.00 8.09 367 LEU A N 1
ATOM 5760 C CA . LEU A 1 365 ? 2.256 18.146 30.645 1.00 9.77 367 LEU A CA 1
ATOM 5761 C C . LEU A 1 365 ? 2.555 16.836 29.969 1.00 8.91 367 LEU A C 1
ATOM 5762 O O . LEU A 1 365 ? 1.736 16.360 29.177 1.00 9.60 367 LEU A O 1
ATOM 5778 N N . TYR A 1 366 ? 3.710 16.254 30.274 1.00 8.35 368 TYR A N 1
ATOM 5779 C CA . TYR A 1 366 ? 4.113 15.034 29.592 1.00 7.89 368 TYR A CA 1
ATOM 5780 C C . TYR A 1 366 ? 4.582 13.931 30.522 1.00 8.76 368 TYR A C 1
ATOM 5781 O O . TYR A 1 366 ? 4.968 14.172 31.660 1.00 10.25 368 TYR A O 1
ATOM 5799 N N . GLY A 1 367 ? 4.579 12.716 29.982 1.00 9.85 369 GLY A N 1
ATOM 5800 C CA . GLY A 1 367 ? 5.117 11.559 30.688 1.00 11.01 369 GLY A CA 1
ATOM 5801 C C . GLY A 1 367 ? 4.070 10.645 31.310 1.00 11.89 369 GLY A C 1
ATOM 5802 O O . GLY A 1 367 ? 4.369 9.536 31.741 1.00 12.45 369 GLY A O 1
ATOM 5806 N N . HIS A 1 368 ? 2.851 11.148 31.387 1.00 11.62 370 HIS A N 1
ATOM 5807 C CA . HIS A 1 368 ? 1.739 10.428 31.977 1.00 11.74 370 HIS A CA 1
ATOM 5808 C C . HIS A 1 368 ? 1.191 9.433 30.958 1.00 12.95 370 HIS A C 1
ATOM 5809 O O . HIS A 1 368 ? 1.723 9.286 29.864 1.00 12.79 370 HIS A O 1
ATOM 5823 N N . GLY A 1 369 ? 0.116 8.749 31.317 1.00 12.92 371 GLY A N 1
ATOM 5824 C CA . GLY A 1 369 ? -0.375 7.665 30.495 1.00 13.91 371 GLY A CA 1
ATOM 5825 C C . GLY A 1 369 ? -0.878 8.043 29.116 1.00 14.88 371 GLY A C 1
ATOM 5826 O O . GLY A 1 369 ? -0.941 7.185 28.246 1.00 18.49 371 GLY A O 1
ATOM 5830 N N . LYS A 1 370 ? -1.248 9.309 28.920 1.00 13.69 372 LYS A N 1
ATOM 5831 C CA . LYS A 1 370 ? -1.730 9.777 27.622 1.00 11.71 372 LYS A CA 1
ATOM 5832 C C . LYS A 1 370 ? -0.644 10.601 26.907 1.00 11.86 372 LYS A C 1
ATOM 5833 O O . LYS A 1 370 ? -0.922 11.361 25.997 1.00 11.86 372 LYS A O 1
ATOM 5852 N N . ASN A 1 371 ? 0.590 10.368 27.323 1.00 11.12 373 ASN A N 1
ATOM 5853 C CA . ASN A 1 371 ? 1.800 10.941 26.746 1.00 11.31 373 ASN A CA 1
ATOM 5854 C C . ASN A 1 371 ? 1.985 12.435 26.964 1.00 11.00 373 ASN A C 1
ATOM 5855 O O . ASN A 1 371 ? 2.870 12.825 27.701 1.00 11.55 373 ASN A O 1
ATOM 5866 N N . ALA A 1 372 ? 1.174 13.252 26.309 1.00 9.02 374 ALA A N 1
ATOM 5867 C CA . ALA A 1 372 ? 1.320 14.700 26.425 1.00 10.16 374 ALA A CA 1
ATOM 5868 C C . ALA A 1 372 ? -0.023 15.359 26.246 1.00 9.57 374 ALA A C 1
ATOM 5869 O O . ALA A 1 372 ? -0.851 14.913 25.459 1.00 9.82 374 ALA A O 1
ATOM 5876 N N . TYR A 1 373 ? -0.227 16.412 27.026 1.00 8.96 375 TYR A N 1
ATOM 5877 C CA . TYR A 1 373 ? -1.469 17.162 27.043 1.00 9.34 375 TYR A CA 1
ATOM 5878 C C . TYR A 1 373 ? -1.118 18.640 27.122 1.00 8.45 375 TYR A C 1
ATOM 5879 O O . TYR A 1 373 ? -0.392 19.049 28.026 1.00 9.14 375 TYR A O 1
ATOM 5897 N N . TRP A 1 374 ? -1.636 19.421 26.183 1.00 8.26 376 TRP A N 1
ATOM 5898 C CA . TRP A 1 374 ? -1.417 20.861 26.161 1.00 7.71 376 TRP A CA 1
ATOM 5899 C C . TRP A 1 374 ? -2.713 21.537 26.541 1.00 9.06 376 TRP A C 1
ATOM 5900 O O . TRP A 1 374 ? -3.755 21.239 25.990 1.00 9.54 376 TRP A O 1
ATOM 5921 N N . TYR A 1 375 ? -2.644 22.431 27.513 1.00 8.47 377 TYR A N 1
ATOM 5922 C CA . TYR A 1 375 ? -3.818 23.170 27.951 1.00 8.85 377 TYR A CA 1
ATOM 5923 C C . TYR A 1 375 ? -3.501 24.656 27.974 1.00 8.55 377 TYR A C 1
ATOM 5924 O O . TYR A 1 375 ? -2.513 25.071 28.578 1.00 8.26 377 TYR A O 1
ATOM 5942 N N . GLY A 1 376 ? -4.318 25.446 27.293 1.00 8.22 378 GLY A N 1
ATOM 5943 C CA . GLY A 1 376 ? -4.070 26.876 27.288 1.00 8.81 378 GLY A CA 1
ATOM 5944 C C . GLY A 1 376 ? -4.898 27.662 26.305 1.00 8.60 378 GLY A C 1
ATOM 5945 O O . GLY A 1 376 ? -5.878 27.173 25.760 1.00 9.04 378 GLY A O 1
ATOM 5949 N N . SER A 1 377 ? -4.454 28.892 26.091 1.00 8.14 379 SER A N 1
ATOM 5950 C CA . SER A 1 377 ? -5.174 29.894 25.328 1.00 7.82 379 SER A CA 1
ATOM 5951 C C . SER A 1 377 ? -4.702 29.999 23.889 1.00 8.09 379 SER A C 1
ATOM 5952 O O . SER A 1 377 ? -3.522 29.906 23.623 1.00 7.96 379 SER A O 1
ATOM 5960 N N . GLN A 1 378 ? -5.655 30.234 22.992 1.00 8.52 380 GLN A N 1
ATOM 5961 C CA . GLN A 1 378 ? -5.348 30.425 21.577 1.00 8.43 380 GLN A CA 1
ATOM 5962 C C . GLN A 1 378 ? -5.826 31.785 21.095 1.00 8.45 380 GLN A C 1
ATOM 5963 O O . GLN A 1 378 ? -6.236 31.946 19.963 1.00 9.24 380 GLN A O 1
ATOM 5977 N N . LEU A 1 379 ? -5.727 32.773 21.966 1.00 7.98 381 LEU A N 1
ATOM 5978 C CA . LEU A 1 379 ? -6.246 34.089 21.707 1.00 7.72 381 LEU A CA 1
ATOM 5979 C C . LEU A 1 379 ? -5.696 34.707 20.429 1.00 8.52 381 LEU A C 1
ATOM 5980 O O . LEU A 1 379 ? -4.508 34.830 20.253 1.00 8.50 381 LEU A O 1
ATOM 5996 N N . SER A 1 380 ? -6.608 35.145 19.563 1.00 8.38 382 SER A N 1
ATOM 5997 C CA . SER A 1 380 ? -6.239 35.760 18.299 1.00 7.85 382 SER A CA 1
ATOM 5998 C C . SER A 1 380 ? -6.228 37.273 18.403 1.00 8.32 382 SER A C 1
ATOM 5999 O O . SER A 1 380 ? -6.865 37.858 19.254 1.00 8.10 382 SER A O 1
ATOM 6007 N N . ILE A 1 381 ? -5.516 37.907 17.481 1.00 9.00 383 ILE A N 1
ATOM 6008 C CA . ILE A 1 381 ? -5.491 39.361 17.416 1.00 9.38 383 ILE A CA 1
ATOM 6009 C C . ILE A 1 381 ? -6.882 39.914 17.094 1.00 9.26 383 ILE A C 1
ATOM 6010 O O . ILE A 1 381 ? -7.293 40.939 17.644 1.00 9.15 383 ILE A O 1
ATOM 6026 N N . GLU A 1 382 ? -7.631 39.214 16.252 1.00 10.42 384 GLU A N 1
ATOM 6027 C CA . GLU A 1 382 ? -8.942 39.743 15.878 1.00 10.56 384 GLU A CA 1
ATOM 6028 C C . GLU A 1 382 ? -9.889 39.730 17.077 1.00 9.75 384 GLU A C 1
ATOM 6029 O O . GLU A 1 382 ? -10.655 40.664 17.276 1.00 11.03 384 GLU A O 1
ATOM 6041 N N . GLU A 1 383 ? -9.860 38.658 17.870 1.00 9.84 385 GLU A N 1
ATOM 6042 C CA . GLU A 1 383 ? -10.702 38.633 19.068 1.00 10.06 385 GLU A CA 1
ATOM 6043 C C . GLU A 1 383 ? -10.250 39.692 20.065 1.00 9.45 385 GLU A C 1
ATOM 6044 O O . GLU A 1 383 ? -11.071 40.371 20.673 1.00 9.54 385 GLU A O 1
ATOM 6056 N N . THR A 1 384 ? -8.944 39.827 20.220 1.00 9.13 386 THR A N 1
ATOM 6057 C CA . THR A 1 384 ? -8.377 40.825 21.110 1.00 8.51 386 THR A CA 1
ATOM 6058 C C . THR A 1 384 ? -8.986 42.193 20.828 1.00 9.02 386 THR A C 1
ATOM 6059 O O . THR A 1 384 ? -9.455 42.884 21.726 1.00 9.50 386 THR A O 1
ATOM 6070 N N . ARG A 1 385 ? -8.989 42.591 19.564 1.00 8.62 387 ARG A N 1
ATOM 6071 C CA . ARG A 1 385 ? -9.450 43.922 19.207 1.00 10.50 387 ARG A CA 1
ATOM 6072 C C . ARG A 1 385 ? -10.914 44.130 19.543 1.00 12.90 387 ARG A C 1
ATOM 6073 O O . ARG A 1 385 ? -11.330 45.244 19.829 1.00 13.89 387 ARG A O 1
ATOM 6094 N N . ARG A 1 386 ? -11.684 43.057 19.510 1.00 11.84 388 ARG A N 1
ATOM 6095 C CA . ARG A 1 386 ? -13.108 43.133 19.828 1.00 12.80 388 ARG A CA 1
ATOM 6096 C C . ARG A 1 386 ? -13.373 43.392 21.290 1.00 13.13 388 ARG A C 1
ATOM 6097 O O . ARG A 1 386 ? -14.413 43.955 21.631 1.00 14.54 388 ARG A O 1
ATOM 6118 N N . ILE A 1 387 ? -12.466 42.944 22.160 1.00 11.09 389 ILE A N 1
ATOM 6119 C CA . ILE A 1 387 ? -12.780 42.862 23.587 1.00 11.15 389 ILE A CA 1
ATOM 6120 C C . ILE A 1 387 ? -11.930 43.727 24.508 1.00 10.68 389 ILE A C 1
ATOM 6121 O O . ILE A 1 387 ? -12.308 43.927 25.660 1.00 10.71 389 ILE A O 1
ATOM 6137 N N . ALA A 1 388 ? -10.807 44.248 24.036 1.00 10.01 390 ALA A N 1
ATOM 6138 C CA . ALA A 1 388 ? -9.973 45.106 24.861 1.00 9.86 390 ALA A CA 1
ATOM 6139 C C . ALA A 1 388 ? -9.104 45.979 23.984 1.00 9.84 390 ALA A C 1
ATOM 6140 O O . ALA A 1 388 ? -8.552 45.487 23.006 1.00 12.24 390 ALA A O 1
ATOM 6147 N N . PRO A 1 389 ? -8.981 47.269 24.326 1.00 10.31 391 PRO A N 1
ATOM 6148 C CA . PRO A 1 389 ? -8.223 48.213 23.495 1.00 10.63 391 PRO A CA 1
ATOM 6149 C C . PRO A 1 389 ? -6.743 48.270 23.822 1.00 10.37 391 PRO A C 1
ATOM 6150 O O . PRO A 1 389 ? -6.327 47.765 24.853 1.00 10.40 391 PRO A O 1
ATOM 6161 N N . ASP A 1 390 ? -5.968 48.876 22.926 1.00 10.88 392 ASP A N 1
ATOM 6162 C CA . ASP A 1 390 ? -4.601 49.312 23.176 1.00 10.77 392 ASP A CA 1
ATOM 6163 C C . ASP A 1 390 ? -3.610 48.197 23.418 1.00 9.50 392 ASP A C 1
ATOM 6164 O O . ASP A 1 390 ? -2.611 48.402 24.064 1.00 9.86 392 ASP A O 1
ATOM 6173 N N . GLN A 1 391 ? -3.890 47.041 22.857 1.00 8.70 393 GLN A N 1
ATOM 6174 C CA . GLN A 1 391 ? -2.982 45.915 23.008 1.00 8.62 393 GLN A CA 1
ATOM 6175 C C . GLN A 1 391 ? -3.165 44.856 21.948 1.00 7.45 393 GLN A C 1
ATOM 6176 O O . GLN A 1 391 ? -4.201 44.776 21.289 1.00 8.26 393 GLN A O 1
ATOM 6190 N N . ASN A 1 392 ? -2.142 44.020 21.808 1.00 7.81 394 ASN A N 1
ATOM 6191 C CA . ASN A 1 392 ? -2.215 42.866 20.934 1.00 8.61 394 ASN A CA 1
ATOM 6192 C C . ASN A 1 392 ? -2.527 41.620 21.766 1.00 7.27 394 ASN A C 1
ATOM 6193 O O . ASN A 1 392 ? -2.829 41.739 22.947 1.00 7.59 394 ASN A O 1
ATOM 6204 N N . ALA A 1 393 ? -2.520 40.447 21.151 1.00 7.30 395 ALA A N 1
ATOM 6205 C CA . ALA A 1 393 ? -2.948 39.243 21.844 1.00 7.49 395 ALA A CA 1
ATOM 6206 C C . ALA A 1 393 ? -1.965 38.871 22.958 1.00 7.87 395 ALA A C 1
ATOM 6207 O O . ALA A 1 393 ? -2.352 38.319 23.979 1.00 8.52 395 ALA A O 1
ATOM 6214 N N . THR A 1 394 ? -0.693 39.144 22.729 1.00 7.91 396 THR A N 1
ATOM 6215 C CA . THR A 1 394 ? 0.312 38.876 23.749 1.00 7.76 396 THR A CA 1
ATOM 6216 C C . THR A 1 394 ? 0.004 39.725 24.971 1.00 8.16 396 THR A C 1
ATOM 6217 O O . THR A 1 394 ? -0.043 39.245 26.102 1.00 7.84 396 THR A O 1
ATOM 6228 N N . GLY A 1 395 ? -0.237 40.998 24.724 1.00 8.16 397 GLY A N 1
ATOM 6229 C CA . GLY A 1 395 ? -0.519 41.934 25.792 1.00 8.36 397 GLY A CA 1
ATOM 6230 C C . GLY A 1 395 ? -1.750 41.561 26.580 1.00 8.03 397 GLY A C 1
ATOM 6231 O O . GLY A 1 395 ? -1.741 41.658 27.802 1.00 8.34 397 GLY A O 1
ATOM 6235 N N . LEU A 1 396 ? -2.807 41.139 25.898 1.00 7.53 398 LEU A N 1
ATOM 6236 C CA . LEU A 1 396 ? -4.071 40.892 26.577 1.00 7.44 398 LEU A CA 1
ATOM 6237 C C . LEU A 1 396 ? -4.010 39.693 27.503 1.00 7.65 398 LEU A C 1
ATOM 6238 O O . LEU A 1 396 ? -4.632 39.693 28.550 1.00 8.24 398 LEU A O 1
ATOM 6254 N N . GLN A 1 397 ? -3.236 38.680 27.161 1.00 7.59 399 GLN A N 1
ATOM 6255 C CA . GLN A 1 397 ? -3.093 37.545 28.074 1.00 7.79 399 GLN A CA 1
ATOM 6256 C C . GLN A 1 397 ? -2.413 38.000 29.356 1.00 7.34 399 GLN A C 1
ATOM 6257 O O . GLN A 1 397 ? -2.744 37.523 30.447 1.00 8.19 399 GLN A O 1
ATOM 6271 N N . VAL A 1 398 ? -1.485 38.937 29.239 1.00 7.02 400 VAL A N 1
ATOM 6272 C CA . VAL A 1 398 ? -0.771 39.421 30.409 1.00 7.19 400 VAL A CA 1
ATOM 6273 C C . VAL A 1 398 ? -1.620 40.378 31.223 1.00 7.87 400 VAL A C 1
ATOM 6274 O O . VAL A 1 398 ? -1.703 40.247 32.444 1.00 7.79 400 VAL A O 1
ATOM 6287 N N . SER A 1 399 ? -2.236 41.339 30.556 1.00 7.55 401 SER A N 1
ATOM 6288 C CA . SER A 1 399 ? -2.993 42.358 31.263 1.00 8.30 401 SER A CA 1
ATOM 6289 C C . SER A 1 399 ? -4.195 41.737 31.978 1.00 7.87 401 SER A C 1
ATOM 6290 O O . SER A 1 399 ? -4.544 42.162 33.079 1.00 7.81 401 SER A O 1
ATOM 6298 N N . SER A 1 400 ? -4.834 40.764 31.341 1.00 7.02 402 SER A N 1
ATOM 6299 C CA . SER A 1 400 ? -5.984 40.091 31.965 1.00 8.08 402 SER A CA 1
ATOM 6300 C C . SER A 1 400 ? -5.547 39.252 33.157 1.00 8.94 402 SER A C 1
ATOM 6301 O O . SER A 1 400 ? -6.321 39.080 34.093 1.00 8.26 402 SER A O 1
ATOM 6309 N N . ALA A 1 401 ? -4.314 38.763 33.133 1.00 8.14 403 ALA A N 1
ATOM 6310 C CA . ALA A 1 401 ? -3.777 38.034 34.281 1.00 7.21 403 ALA A CA 1
ATOM 6311 C C . ALA A 1 401 ? -3.508 38.991 35.426 1.00 7.40 403 ALA A C 1
ATOM 6312 O O . ALA A 1 401 ? -3.732 38.642 36.573 1.00 7.91 403 ALA A O 1
ATOM 6319 N N . VAL A 1 402 ? -2.995 40.176 35.131 1.00 7.69 404 VAL A N 1
ATOM 6320 C CA . VAL A 1 402 ? -2.800 41.189 36.160 1.00 7.75 404 VAL A CA 1
ATOM 6321 C C . VAL A 1 402 ? -4.151 41.563 36.754 1.00 7.75 404 VAL A C 1
ATOM 6322 O O . VAL A 1 402 ? -4.288 41.662 37.968 1.00 7.94 404 VAL A O 1
ATOM 6335 N N . LEU A 1 403 ? -5.154 41.725 35.911 1.00 8.19 405 LEU A N 1
ATOM 6336 C CA . LEU A 1 403 ? -6.516 41.983 36.377 1.00 9.02 405 LEU A CA 1
ATOM 6337 C C . LEU A 1 403 ? -6.961 40.887 37.343 1.00 7.43 405 LEU A C 1
ATOM 6338 O O . LEU A 1 403 ? -7.505 41.165 38.410 1.00 8.64 405 LEU A O 1
ATOM 6354 N N . ALA A 1 404 ? -6.763 39.633 36.967 1.00 8.03 406 ALA A N 1
ATOM 6355 C CA . ALA A 1 404 ? -7.198 38.538 37.828 1.00 7.93 406 ALA A CA 1
ATOM 6356 C C . ALA A 1 404 ? -6.457 38.554 39.168 1.00 8.34 406 ALA A C 1
ATOM 6357 O O . ALA A 1 404 ? -7.059 38.330 40.213 1.00 8.62 406 ALA A O 1
ATOM 6364 N N . GLY A 1 405 ? -5.167 38.827 39.141 1.00 8.41 407 GLY A N 1
ATOM 6365 C CA . GLY A 1 405 ? -4.397 38.877 40.358 1.00 7.22 407 GLY A CA 1
ATOM 6366 C C . GLY A 1 405 ? -4.819 40.032 41.232 1.00 6.90 407 GLY A C 1
ATOM 6367 O O . GLY A 1 405 ? -4.791 39.918 42.450 1.00 8.17 407 GLY A O 1
ATOM 6371 N N . MET A 1 406 ? -5.175 41.143 40.617 1.00 8.25 408 MET A N 1
ATOM 6372 C CA . MET A 1 406 ? -5.621 42.287 41.387 1.00 7.80 408 MET A CA 1
ATOM 6373 C C . MET A 1 406 ? -6.946 41.961 42.055 1.00 8.19 408 MET A C 1
ATOM 6374 O O . MET A 1 406 ? -7.158 42.308 43.214 1.00 9.02 408 MET A O 1
ATOM 6388 N N . VAL A 1 407 ? -7.847 41.314 41.332 1.00 9.41 409 VAL A N 1
ATOM 6389 C CA . VAL A 1 407 ? -9.113 40.912 41.941 1.00 9.52 409 VAL A CA 1
ATOM 6390 C C . VAL A 1 407 ? -8.819 39.991 43.106 1.00 9.52 409 VAL A C 1
ATOM 6391 O O . VAL A 1 407 ? -9.367 40.171 44.189 1.00 9.68 409 VAL A O 1
ATOM 6404 N N . TRP A 1 408 ? -7.970 38.999 42.891 1.00 9.52 410 TRP A N 1
ATOM 6405 C CA . TRP A 1 408 ? -7.678 38.060 43.963 1.00 9.01 410 TRP A CA 1
ATOM 6406 C C . TRP A 1 408 ? -7.094 38.780 45.168 1.00 9.48 410 TRP A C 1
ATOM 6407 O O . TRP A 1 408 ? -7.477 38.496 46.310 1.00 9.49 410 TRP A O 1
ATOM 6428 N N . ALA A 1 409 ? -6.160 39.682 44.944 1.00 9.18 411 ALA A N 1
ATOM 6429 C CA . ALA A 1 409 ? -5.530 40.393 46.047 1.00 8.92 411 ALA A CA 1
ATOM 6430 C C . ALA A 1 409 ? -6.527 41.244 46.825 1.00 8.82 411 ALA A C 1
ATOM 6431 O O . ALA A 1 409 ? -6.472 41.297 48.054 1.00 10.23 411 ALA A O 1
ATOM 6438 N N . LEU A 1 410 ? -7.435 41.901 46.136 1.00 8.82 412 LEU A N 1
ATOM 6439 C CA . LEU A 1 410 ? -8.457 42.697 46.811 1.00 9.23 412 LEU A CA 1
ATOM 6440 C C . LEU A 1 410 ? -9.385 41.793 47.612 1.00 10.71 412 LEU A C 1
ATOM 6441 O O . LEU A 1 410 ? -9.852 42.169 48.685 1.00 11.47 412 LEU A O 1
ATOM 6457 N N . GLU A 1 411 ? -9.653 40.604 47.091 1.00 9.60 413 GLU A N 1
ATOM 6458 C CA . GLU A 1 411 ? -10.549 39.633 47.743 1.00 9.89 413 GLU A CA 1
ATOM 6459 C C . GLU A 1 411 ? -9.845 38.910 48.882 1.00 10.08 413 GLU A C 1
ATOM 6460 O O . GLU A 1 411 ? -10.498 38.448 49.822 1.00 10.40 413 GLU A O 1
ATOM 6472 N N . ASN A 1 412 ? -8.520 38.841 48.826 1.00 9.42 414 ASN A N 1
ATOM 6473 C CA . ASN A 1 412 ? -7.714 38.139 49.828 1.00 10.61 414 ASN A CA 1
ATOM 6474 C C . ASN A 1 412 ? -6.576 39.082 50.214 1.00 11.49 414 ASN A C 1
ATOM 6475 O O . ASN A 1 412 ? -5.452 38.860 49.835 1.00 10.75 414 ASN A O 1
ATOM 6486 N N . PRO A 1 413 ? -6.885 40.159 50.951 1.00 10.94 415 PRO A N 1
ATOM 6487 C CA . PRO A 1 413 ? -5.909 41.238 51.092 1.00 10.64 415 PRO A CA 1
ATOM 6488 C C . PRO A 1 413 ? -4.915 41.081 52.233 1.00 10.43 415 PRO A C 1
ATOM 6489 O O . PRO A 1 413 ? -4.066 41.946 52.411 1.00 10.46 415 PRO A O 1
ATOM 6500 N N . ASN A 1 414 ? -5.029 39.988 52.977 1.00 10.48 416 ASN A N 1
ATOM 6501 C CA . ASN A 1 414 ? -4.182 39.745 54.132 1.00 10.84 416 ASN A CA 1
ATOM 6502 C C . ASN A 1 414 ? -3.384 38.463 53.992 1.00 11.66 416 ASN A C 1
ATOM 6503 O O . ASN A 1 414 ? -3.095 37.798 54.977 1.00 11.49 416 ASN A O 1
ATOM 6514 N N . ALA A 1 415 ? -3.020 38.126 52.755 1.00 10.82 417 ALA A N 1
ATOM 6515 C CA . ALA A 1 415 ? -2.422 36.839 52.440 1.00 10.62 417 ALA A CA 1
ATOM 6516 C C . ALA A 1 415 ? -0.894 36.842 52.380 1.00 11.32 417 ALA A C 1
ATOM 6517 O O . ALA A 1 415 ? -0.280 35.798 52.167 1.00 10.48 417 ALA A O 1
ATOM 6524 N N . GLY A 1 416 ? -0.274 38.000 52.565 1.00 11.20 418 GLY A N 1
ATOM 6525 C CA . GLY A 1 416 ? 1.170 38.109 52.476 1.00 9.74 418 GLY A CA 1
ATOM 6526 C C . GLY A 1 416 ? 1.692 38.020 51.049 1.00 7.98 418 GLY A C 1
ATOM 6527 O O . GLY A 1 416 ? 0.966 38.192 50.093 1.00 8.69 418 GLY A O 1
ATOM 6531 N N . ILE A 1 417 ? 2.976 37.770 50.948 1.00 8.68 419 ILE A N 1
ATOM 6532 C CA . ILE A 1 417 ? 3.641 37.609 49.660 1.00 8.78 419 ILE A CA 1
ATOM 6533 C C . ILE A 1 417 ? 3.214 36.277 49.060 1.00 8.84 419 ILE A C 1
ATOM 6534 O O . ILE A 1 417 ? 3.365 35.237 49.701 1.00 9.73 419 ILE A O 1
ATOM 6550 N N . VAL A 1 418 ? 2.659 36.317 47.853 1.00 8.75 420 VAL A N 1
ATOM 6551 C CA . VAL A 1 418 ? 2.143 35.117 47.200 1.00 9.09 420 VAL A CA 1
ATOM 6552 C C . VAL A 1 418 ? 2.607 35.061 45.761 1.00 8.90 420 VAL A C 1
ATOM 6553 O O . VAL A 1 418 ? 2.819 36.096 45.122 1.00 9.58 420 VAL A O 1
ATOM 6566 N N . GLU A 1 419 ? 2.798 33.843 45.282 1.00 9.54 421 GLU A N 1
ATOM 6567 C CA . GLU A 1 419 ? 3.081 33.582 43.882 1.00 9.90 421 GLU A CA 1
ATOM 6568 C C . GLU A 1 419 ? 1.786 33.201 43.180 1.00 9.19 421 GLU A C 1
ATOM 6569 O O . GLU A 1 419 ? 0.792 32.932 43.812 1.00 8.59 421 GLU A O 1
ATOM 6581 N N . ALA A 1 420 ? 1.826 33.130 41.850 1.00 8.57 422 ALA A N 1
ATOM 6582 C CA . ALA A 1 420 ? 0.643 32.735 41.102 1.00 9.78 422 ALA A CA 1
ATOM 6583 C C . ALA A 1 420 ? 0.169 31.341 41.517 1.00 9.72 422 ALA A C 1
ATOM 6584 O O . ALA A 1 420 ? -1.019 31.045 41.473 1.00 9.70 422 ALA A O 1
ATOM 6591 N N . ASP A 1 421 ? 1.121 30.508 41.932 1.00 9.71 423 ASP A N 1
ATOM 6592 C CA . ASP A 1 421 ? 0.820 29.157 42.397 1.00 9.12 423 ASP A CA 1
ATOM 6593 C C . ASP A 1 421 ? 0.037 29.119 43.714 1.00 9.63 423 ASP A C 1
ATOM 6594 O O . ASP A 1 421 ? -0.541 28.093 44.053 1.00 10.25 423 ASP A O 1
ATOM 6603 N N . ASP A 1 422 ? 0.020 30.233 44.440 1.00 9.32 424 ASP A N 1
ATOM 6604 C CA . ASP A 1 422 ? -0.640 30.313 45.742 1.00 10.64 424 ASP A CA 1
ATOM 6605 C C . ASP A 1 422 ? -2.076 30.801 45.628 1.00 11.20 424 ASP A C 1
ATOM 6606 O O . ASP A 1 422 ? -2.858 30.675 46.562 1.00 12.38 424 ASP A O 1
ATOM 6615 N N . LEU A 1 423 ? -2.439 31.387 44.497 1.00 10.13 425 LEU A N 1
ATOM 6616 C CA . LEU A 1 423 ? -3.761 31.972 44.363 1.00 11.59 425 LEU A CA 1
ATOM 6617 C C . LEU A 1 423 ? -4.807 30.910 44.075 1.00 10.92 425 LEU A C 1
ATOM 6618 O O . LEU A 1 423 ? -4.474 29.806 43.663 1.00 12.24 425 LEU A O 1
ATOM 6634 N N . ASP A 1 424 ? -6.071 31.260 44.268 1.00 10.93 426 ASP A N 1
ATOM 6635 C CA . ASP A 1 424 ? -7.191 30.391 43.921 1.00 10.19 426 ASP A CA 1
ATOM 6636 C C . ASP A 1 424 ? -7.293 30.369 42.404 1.00 10.49 426 ASP A C 1
ATOM 6637 O O . ASP A 1 424 ? -7.741 31.338 41.795 1.00 11.40 426 ASP A O 1
ATOM 6646 N N . PHE A 1 425 ? -6.869 29.269 41.800 1.00 9.80 427 PHE A N 1
ATOM 6647 C CA . PHE A 1 425 ? -6.759 29.217 40.344 1.00 10.01 427 PHE A CA 1
ATOM 6648 C C . PHE A 1 425 ? -8.114 29.310 39.681 1.00 9.92 427 PHE A C 1
ATOM 6649 O O . PHE A 1 425 ? -8.240 29.872 38.595 1.00 9.56 427 PHE A O 1
ATOM 6666 N N . ARG A 1 426 ? -9.141 28.772 40.314 1.00 10.18 428 ARG A N 1
ATOM 6667 C CA . ARG A 1 426 ? -10.456 28.833 39.706 1.00 10.07 428 ARG A CA 1
ATOM 6668 C C . ARG A 1 426 ? -11.004 30.261 39.687 1.00 10.48 428 ARG A C 1
ATOM 6669 O O . ARG A 1 426 ? -11.559 30.705 38.694 1.00 11.84 428 ARG A O 1
ATOM 6690 N N . ARG A 1 427 ? -10.833 30.991 40.777 1.00 10.26 429 ARG A N 1
ATOM 6691 C CA . ARG A 1 427 ? -11.278 32.376 40.813 1.00 9.62 429 ARG A CA 1
ATOM 6692 C C . ARG A 1 427 ? -10.508 33.226 39.789 1.00 9.52 429 ARG A C 1
ATOM 6693 O O . ARG A 1 427 ? -11.093 34.026 39.056 1.00 10.00 429 ARG A O 1
ATOM 6714 N N . CYS A 1 428 ? -9.197 33.031 39.747 1.00 8.98 430 CYS A N 1
ATOM 6715 C CA . CYS A 1 428 ? -8.381 33.795 38.816 1.00 9.59 430 CYS A CA 1
ATOM 6716 C C . CYS A 1 428 ? -8.778 33.511 37.379 1.00 9.33 430 CYS A C 1
ATOM 6717 O O . CYS A 1 428 ? -8.946 34.444 36.608 1.00 8.98 430 CYS A O 1
ATOM 6725 N N . LEU A 1 429 ? -8.936 32.241 37.011 1.00 9.59 431 LEU A N 1
ATOM 6726 C CA . LEU A 1 429 ? -9.379 31.920 35.648 1.00 9.54 431 LEU A CA 1
ATOM 6727 C C . LEU A 1 429 ? -10.798 32.401 35.352 1.00 10.45 431 LEU A C 1
ATOM 6728 O O . LEU A 1 429 ? -11.096 32.754 34.220 1.00 11.40 431 LEU A O 1
ATOM 6744 N N . GLU A 1 430 ? -11.670 32.439 36.349 1.00 10.21 432 GLU A N 1
ATOM 6745 C CA . GLU A 1 430 ? -13.013 32.968 36.134 1.00 11.70 432 GLU A CA 1
ATOM 6746 C C . GLU A 1 430 ? -12.934 34.431 35.699 1.00 11.52 432 GLU A C 1
ATOM 6747 O O . GLU A 1 430 ? -13.661 34.863 34.810 1.00 11.73 432 GLU A O 1
ATOM 6759 N N . VAL A 1 431 ? -12.046 35.190 36.329 1.00 9.65 433 VAL A N 1
ATOM 6760 C CA . VAL A 1 431 ? -11.886 36.596 35.989 1.00 9.29 433 VAL A CA 1
ATOM 6761 C C . VAL A 1 431 ? -11.195 36.727 34.631 1.00 9.39 433 VAL A C 1
ATOM 6762 O O . VAL A 1 431 ? -11.558 37.568 33.812 1.00 10.27 433 VAL A O 1
ATOM 6775 N N . GLN A 1 432 ? -10.191 35.898 34.399 1.00 8.73 434 GLN A N 1
ATOM 6776 C CA . GLN A 1 432 ? -9.355 36.072 33.198 1.00 8.48 434 GLN A CA 1
ATOM 6777 C C . GLN A 1 432 ? -9.969 35.562 31.890 1.00 9.76 434 GLN A C 1
ATOM 6778 O O . GLN A 1 432 ? -9.720 36.114 30.813 1.00 9.48 434 GLN A O 1
ATOM 6792 N N . THR A 1 433 ? -10.773 34.523 31.992 1.00 9.74 435 THR A N 1
ATOM 6793 C CA . THR A 1 433 ? -11.197 33.769 30.820 1.00 10.93 435 THR A CA 1
ATOM 6794 C C . THR A 1 433 ? -11.930 34.582 29.748 1.00 10.62 435 THR A C 1
ATOM 6795 O O . THR A 1 433 ? -11.740 34.309 28.571 1.00 10.10 435 THR A O 1
ATOM 6806 N N . PRO A 1 434 ? -12.707 35.600 30.123 1.00 11.52 436 PRO A N 1
ATOM 6807 C CA . PRO A 1 434 ? -13.324 36.418 29.068 1.00 11.79 436 PRO A CA 1
ATOM 6808 C C . PRO A 1 434 ? -12.316 37.068 28.124 1.00 9.52 436 PRO A C 1
ATOM 6809 O O . PRO A 1 434 ? -12.724 37.537 27.067 1.00 10.29 436 PRO A O 1
ATOM 6820 N N . TYR A 1 435 ? -11.037 37.085 28.490 1.00 8.30 437 TYR A N 1
ATOM 6821 C CA . TYR A 1 435 ? -9.993 37.708 27.667 1.00 8.85 437 TYR A CA 1
ATOM 6822 C C . TYR A 1 435 ? -9.014 36.718 27.046 1.00 8.53 437 TYR A C 1
ATOM 6823 O O . TYR A 1 435 ? -8.020 37.134 26.485 1.00 9.92 437 TYR A O 1
ATOM 6841 N N . LEU A 1 436 ? -9.304 35.428 27.127 1.00 9.17 438 LEU A N 1
ATOM 6842 C CA . LEU A 1 436 ? -8.348 34.406 26.698 1.00 8.81 438 LEU A CA 1
ATOM 6843 C C . LEU A 1 436 ? -8.687 33.712 25.380 1.00 8.67 438 LEU A C 1
ATOM 6844 O O . LEU A 1 436 ? -7.934 32.874 24.913 1.00 9.01 438 LEU A O 1
ATOM 6860 N N . GLY A 1 437 ? -9.808 34.058 24.770 1.00 8.77 439 GLY A N 1
ATOM 6861 C CA . GLY A 1 437 ? -10.181 33.393 23.531 1.00 8.48 439 GLY A CA 1
ATOM 6862 C C . GLY A 1 437 ? -10.442 31.925 23.781 1.00 10.02 439 GLY A C 1
ATOM 6863 O O . GLY A 1 437 ? -10.812 31.545 24.876 1.00 10.47 439 GLY A O 1
ATOM 6867 N N . PRO A 1 438 ? -10.230 31.074 22.770 1.00 10.37 440 PRO A N 1
ATOM 6868 C CA . PRO A 1 438 ? -10.397 29.638 22.996 1.00 11.00 440 PRO A CA 1
ATOM 6869 C C . PRO A 1 438 ? -9.395 29.141 24.025 1.00 11.67 440 PRO A C 1
ATOM 6870 O O . PRO A 1 438 ? -8.201 29.398 23.905 1.00 11.68 440 PRO A O 1
ATOM 6881 N N . VAL A 1 439 ? -9.899 28.442 25.031 1.00 10.54 441 VAL A N 1
ATOM 6882 C CA . VAL A 1 439 ? -9.041 27.779 25.998 1.00 10.00 441 VAL A CA 1
ATOM 6883 C C . VAL A 1 439 ? -9.326 26.295 25.898 1.00 10.77 441 VAL A C 1
ATOM 6884 O O . VAL A 1 439 ? -10.447 25.863 26.151 1.00 13.16 441 VAL A O 1
ATOM 6897 N N . VAL A 1 440 ? -8.322 25.519 25.514 1.00 10.14 442 VAL A N 1
ATOM 6898 C CA . VAL A 1 440 ? -8.555 24.135 25.112 1.00 10.92 442 VAL A CA 1
ATOM 6899 C C . VAL A 1 440 ? -7.483 23.225 25.665 1.00 10.16 442 VAL A C 1
ATOM 6900 O O . VAL A 1 440 ? -6.370 23.662 25.936 1.00 9.71 442 VAL A O 1
ATOM 6913 N N . GLY A 1 441 ? -7.849 21.956 25.831 1.00 10.24 443 GLY A N 1
ATOM 6914 C CA . GLY A 1 441 ? -6.907 20.907 26.178 1.00 11.22 443 GLY A CA 1
ATOM 6915 C C . GLY A 1 441 ? -6.831 19.902 25.045 1.00 11.86 443 GLY A C 1
ATOM 6916 O O . GLY A 1 441 ? -7.869 19.437 24.574 1.00 13.17 443 GLY A O 1
ATOM 6920 N N . VAL A 1 442 ? -5.609 19.588 24.625 1.00 11.41 444 VAL A N 1
ATOM 6921 C CA . VAL A 1 442 ? -5.351 18.760 23.453 1.00 11.30 444 VAL A CA 1
ATOM 6922 C C . VAL A 1 442 ? -4.300 17.731 23.795 1.00 10.45 444 VAL A C 1
ATOM 6923 O O . VAL A 1 442 ? -3.225 18.085 24.287 1.00 10.59 444 VAL A O 1
ATOM 6936 N N . TYR A 1 443 ? -4.602 16.455 23.565 1.00 10.64 445 TYR A N 1
ATOM 6937 C CA . TYR A 1 443 ? -3.599 15.406 23.709 1.00 10.45 445 TYR A CA 1
ATOM 6938 C C . TYR A 1 443 ? -2.830 15.230 22.419 1.00 10.47 445 TYR A C 1
ATOM 6939 O O . TYR A 1 443 ? -3.367 15.490 21.349 1.00 12.09 445 TYR A O 1
ATOM 6957 N N . THR A 1 444 ? -1.590 14.779 22.530 1.00 10.62 446 THR A N 1
ATOM 6958 C CA . THR A 1 444 ? -0.827 14.417 21.346 1.00 10.72 446 THR A CA 1
ATOM 6959 C C . THR A 1 444 ? 0.023 13.199 21.636 1.00 11.16 446 THR A C 1
ATOM 6960 O O . THR A 1 444 ? 0.409 12.948 22.773 1.00 11.82 446 THR A O 1
ATOM 6971 N N . ASP A 1 445 ? 0.311 12.439 20.583 1.00 11.38 447 ASP A N 1
ATOM 6972 C CA . ASP A 1 445 ? 1.241 11.332 20.688 1.00 13.04 447 ASP A CA 1
ATOM 6973 C C . ASP A 1 445 ? 2.640 11.710 20.263 1.00 12.03 447 ASP A C 1
ATOM 6974 O O . ASP A 1 445 ? 3.540 10.881 20.296 1.00 12.40 447 ASP A O 1
ATOM 6983 N N . TRP A 1 446 ? 2.840 12.971 19.899 1.00 11.38 448 TRP A N 1
ATOM 6984 C CA . TRP A 1 446 ? 4.192 13.443 19.602 1.00 10.87 448 TRP A CA 1
ATOM 6985 C C . TRP A 1 446 ? 5.101 13.309 20.817 1.00 10.50 448 TRP A C 1
ATOM 6986 O O . TRP A 1 446 ? 4.668 13.541 21.930 1.00 10.06 448 TRP A O 1
ATOM 7007 N N . THR A 1 447 ? 6.352 12.926 20.578 1.00 10.30 449 THR A N 1
ATOM 7008 C CA . THR A 1 447 ? 7.391 13.011 21.604 1.00 10.50 449 THR A CA 1
ATOM 7009 C C . THR A 1 447 ? 8.648 13.573 20.967 1.00 10.75 449 THR A C 1
ATOM 7010 O O . THR A 1 447 ? 8.769 13.583 19.747 1.00 10.52 449 THR A O 1
ATOM 7021 N N . PRO A 1 448 ? 9.606 14.013 21.781 1.00 10.30 450 PRO A N 1
ATOM 7022 C CA . PRO A 1 448 ? 10.884 14.522 21.271 1.00 10.37 450 PRO A CA 1
ATOM 7023 C C . PRO A 1 448 ? 11.653 13.535 20.408 1.00 11.82 450 PRO A C 1
ATOM 7024 O O . PRO A 1 448 ? 12.574 13.965 19.722 1.00 12.31 450 PRO A O 1
ATOM 7035 N N . LEU A 1 449 ? 11.288 12.258 20.434 1.00 10.80 451 LEU A N 1
ATOM 7036 C CA . LEU A 1 449 ? 12.024 11.272 19.633 1.00 11.10 451 LEU A CA 1
ATOM 7037 C C . LEU A 1 449 ? 11.375 11.002 18.293 1.00 11.88 451 LEU A C 1
ATOM 7038 O O . LEU A 1 449 ? 11.876 10.181 17.527 1.00 13.63 451 LEU A O 1
ATOM 7054 N N . ALA A 1 450 ? 10.283 11.686 17.986 1.00 11.75 452 ALA A N 1
ATOM 7055 C CA . ALA A 1 450 ? 9.652 11.509 16.681 1.00 13.61 452 ALA A CA 1
ATOM 7056 C C . ALA A 1 450 ? 10.671 11.716 15.575 1.00 14.76 452 ALA A C 1
ATOM 7057 O O . ALA A 1 450 ? 11.364 12.724 15.525 1.00 16.90 452 ALA A O 1
ATOM 7064 N N . GLY A 1 451 ? 10.769 10.715 14.714 1.00 15.99 453 GLY A N 1
ATOM 7065 C CA . GLY A 1 451 ? 11.616 10.803 13.540 1.00 15.75 453 GLY A CA 1
ATOM 7066 C C . GLY A 1 451 ? 13.088 10.611 13.807 1.00 17.15 453 GLY A C 1
ATOM 7067 O O . GLY A 1 451 ? 13.907 10.801 12.906 1.00 20.10 453 GLY A O 1
ATOM 7071 N N . ARG A 1 452 ? 13.443 10.254 15.038 1.00 16.12 454 ARG A N 1
ATOM 7072 C CA . ARG A 1 452 ? 14.836 10.134 15.416 1.00 15.56 454 ARG A CA 1
ATOM 7073 C C . ARG A 1 452 ? 15.182 8.710 15.805 1.00 17.02 454 ARG A C 1
ATOM 7074 O O . ARG A 1 452 ? 14.321 7.985 16.280 1.00 18.24 454 ARG A O 1
ATOM 7095 N N . PRO A 1 453 ? 16.451 8.314 15.609 1.00 18.65 455 PRO A N 1
ATOM 7096 C CA . PRO A 1 453 ? 17.501 9.157 15.023 1.00 20.68 455 PRO A CA 1
ATOM 7097 C C . PRO A 1 453 ? 17.346 9.306 13.518 1.00 21.88 455 PRO A C 1
ATOM 7098 O O . PRO A 1 453 ? 16.723 8.462 12.877 1.00 22.51 455 PRO A O 1
ATOM 7109 N N . GLY A 1 454 ? 17.894 10.390 12.981 1.00 21.36 456 GLY A N 1
ATOM 7110 C CA . GLY A 1 454 ? 17.939 10.603 11.553 1.00 21.26 456 GLY A CA 1
ATOM 7111 C C . GLY A 1 454 ? 19.217 9.981 11.024 1.00 20.93 456 GLY A C 1
ATOM 7112 O O . GLY A 1 454 ? 19.647 8.925 11.494 1.00 20.23 456 GLY A O 1
ATOM 7116 N N . LEU A 1 455 ? 19.849 10.644 10.067 1.00 20.61 457 LEU A N 1
ATOM 7117 C CA . LEU A 1 455 ? 20.994 10.034 9.405 1.00 20.03 457 LEU A CA 1
ATOM 7118 C C . LEU A 1 455 ? 22.321 10.346 10.068 1.00 18.38 457 LEU A C 1
ATOM 7119 O O . LEU A 1 455 ? 23.355 9.987 9.531 1.00 21.66 457 LEU A O 1
ATOM 7135 N N . PHE A 1 456 ? 22.304 10.994 11.232 1.00 16.87 458 PHE A N 1
ATOM 7136 C CA . PHE A 1 456 ? 23.532 11.207 11.987 1.00 16.35 458 PHE A CA 1
ATOM 7137 C C . P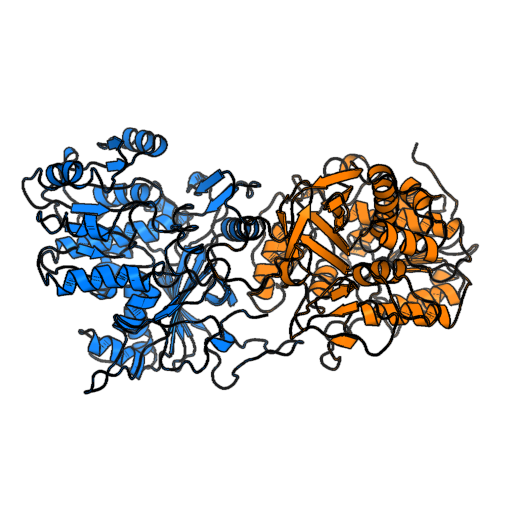HE A 1 456 ? 23.425 10.552 13.364 1.00 17.45 458 PHE A C 1
ATOM 7138 O O . PHE A 1 456 ? 22.335 10.453 13.914 1.00 18.09 458 PHE A O 1
ATOM 7155 N N . PRO A 1 457 ? 24.562 10.102 13.920 1.00 19.54 459 PRO A N 1
ATOM 7156 C CA . PRO A 1 457 ? 24.521 9.587 15.284 1.00 20.35 459 PRO A CA 1
ATOM 7157 C C . PRO A 1 457 ? 24.022 10.651 16.229 1.00 19.38 459 PRO A C 1
ATOM 7158 O O . PRO A 1 457 ? 24.410 11.806 16.105 1.00 20.57 459 PRO A O 1
ATOM 7169 N N . GLU A 1 458 ? 23.165 10.280 17.168 1.00 19.40 460 GLU A N 1
ATOM 7170 C CA . GLU A 1 458 ? 22.895 11.201 18.251 1.00 20.90 460 GLU A CA 1
ATOM 7171 C C . GLU A 1 458 ? 22.706 10.479 19.562 1.00 20.36 460 GLU A C 1
ATOM 7172 O O . GLU A 1 458 ? 22.373 9.302 19.609 1.00 21.37 460 GLU A O 1
ATOM 7184 N N . ASP A 1 459 ? 22.969 11.219 20.621 1.00 20.19 461 ASP A N 1
ATOM 7185 C CA . ASP A 1 459 ? 22.833 10.710 21.961 1.00 19.50 461 ASP A CA 1
ATOM 7186 C C . ASP A 1 459 ? 21.402 10.911 22.426 1.00 17.72 461 ASP A C 1
ATOM 7187 O O . ASP A 1 459 ? 21.011 12.017 22.800 1.00 21.33 461 ASP A O 1
ATOM 7196 N N . ILE A 1 460 ? 20.629 9.840 22.385 1.00 16.36 462 ILE A N 1
ATOM 7197 C CA . ILE A 1 460 ? 19.240 9.863 22.793 1.00 15.13 462 ILE A CA 1
ATOM 7198 C C . ILE A 1 460 ? 18.956 8.714 23.739 1.00 14.76 462 ILE A C 1
ATOM 7199 O O . ILE A 1 460 ? 19.688 7.718 23.776 1.00 16.37 462 ILE A O 1
ATOM 7215 N N . ASP A 1 461 ? 17.896 8.874 24.516 1.00 14.52 463 ASP A N 1
ATOM 7216 C CA . ASP A 1 461 ? 17.442 7.856 25.446 1.00 13.19 463 ASP A CA 1
ATOM 7217 C C . ASP A 1 461 ? 16.093 7.345 24.953 1.00 13.89 463 ASP A C 1
ATOM 7218 O O . ASP A 1 461 ? 15.058 7.970 25.158 1.00 14.10 463 ASP A O 1
ATOM 7227 N N . THR A 1 462 ? 16.110 6.197 24.279 1.00 16.42 464 THR A N 1
ATOM 7228 C CA . THR A 1 462 ? 14.896 5.668 23.671 1.00 16.63 464 THR A CA 1
ATOM 7229 C C . THR A 1 462 ? 13.947 5.044 24.678 1.00 16.60 464 THR A C 1
ATOM 7230 O O . THR A 1 462 ? 12.789 4.765 24.359 1.00 19.47 464 THR A O 1
ATOM 7241 N N . SER A 1 463 ? 14.421 4.853 25.903 1.00 15.10 465 SER A N 1
ATOM 7242 C CA . SER A 1 463 ? 13.595 4.258 26.947 1.00 15.91 465 SER A CA 1
ATOM 7243 C C . SER A 1 463 ? 12.667 5.280 27.585 1.00 15.36 465 SER A C 1
ATOM 7244 O O . SER A 1 463 ? 11.747 4.920 28.304 1.00 16.55 465 SER A O 1
ATOM 7252 N N . ASP A 1 464 ? 12.907 6.562 27.321 1.00 14.38 466 ASP A N 1
ATOM 7253 C CA . ASP A 1 464 ? 12.210 7.629 28.034 1.00 13.54 466 ASP A CA 1
ATOM 7254 C C . ASP A 1 464 ? 12.231 8.874 27.144 1.00 13.03 466 ASP A C 1
ATOM 7255 O O . ASP A 1 464 ? 13.094 9.722 27.276 1.00 14.00 466 ASP A O 1
ATOM 7264 N N . PRO A 1 465 ? 11.274 8.961 26.216 1.00 13.51 467 PRO A N 1
ATOM 7265 C CA . PRO A 1 465 ? 11.358 9.980 25.168 1.00 12.85 467 PRO A CA 1
ATOM 7266 C C . PRO A 1 465 ? 11.430 11.422 25.670 1.00 12.40 467 PRO A C 1
ATOM 7267 O O . PRO A 1 465 ? 12.001 12.250 24.993 1.00 12.51 467 PRO A O 1
ATOM 7278 N N . TRP A 1 466 ? 10.845 11.716 26.830 1.00 10.86 468 TRP A N 1
ATOM 7279 C CA . TRP A 1 466 ? 10.749 13.097 27.296 1.00 10.62 468 TRP A CA 1
ATOM 7280 C C . TRP A 1 466 ? 11.926 13.523 28.159 1.00 9.83 468 TRP A C 1
ATOM 7281 O O . TRP A 1 466 ? 11.961 14.645 28.628 1.00 10.96 468 TRP A O 1
ATOM 7302 N N . GLN A 1 467 ? 12.925 12.663 28.321 1.00 10.87 469 GLN A N 1
ATOM 7303 C CA . GLN A 1 467 ? 14.159 13.077 28.968 1.00 10.65 469 GLN A CA 1
ATOM 7304 C C . GLN A 1 467 ? 14.708 14.353 28.346 1.00 9.94 469 GLN A C 1
ATOM 7305 O O . GLN A 1 467 ? 14.694 14.506 27.125 1.00 10.73 469 GLN A O 1
ATOM 7319 N N . PHE A 1 468 ? 15.216 15.257 29.183 1.00 10.87 470 PHE A N 1
ATOM 7320 C CA . PHE A 1 468 ? 15.835 16.490 28.696 1.00 10.06 470 PHE A CA 1
ATOM 7321 C C . PHE A 1 468 ? 16.959 16.195 27.699 1.00 10.40 470 PHE A C 1
ATOM 7322 O O . PHE A 1 468 ? 17.179 16.960 26.752 1.00 10.38 470 PHE A O 1
ATOM 7339 N N . ARG A 1 469 ? 17.645 15.076 27.890 1.00 11.00 471 ARG A N 1
ATOM 7340 C CA . ARG A 1 469 ? 18.633 14.592 26.928 1.00 12.10 471 ARG A CA 1
ATOM 7341 C C . ARG A 1 469 ? 18.086 14.592 25.500 1.00 11.59 471 ARG A C 1
ATOM 7342 O O . ARG A 1 469 ? 18.815 14.916 24.572 1.00 12.94 471 ARG A O 1
ATOM 7363 N N . ASN A 1 470 ? 16.822 14.234 25.340 1.00 10.56 472 ASN A N 1
ATOM 7364 C CA . ASN A 1 470 ? 16.194 14.168 24.013 1.00 10.85 472 ASN A CA 1
ATOM 7365 C C . ASN A 1 470 ? 15.570 15.496 23.589 1.00 10.75 472 ASN A C 1
ATOM 7366 O O . ASN A 1 470 ? 15.436 15.772 22.403 1.00 11.32 472 ASN A O 1
ATOM 7377 N N . VAL A 1 471 ? 15.171 16.306 24.564 1.00 9.55 473 VAL A N 1
ATOM 7378 C CA . VAL A 1 471 ? 14.520 17.591 24.307 1.00 9.56 473 VAL A CA 1
ATOM 7379 C C . VAL A 1 471 ? 15.524 18.660 23.870 1.00 10.39 473 VAL A C 1
ATOM 7380 O O . VAL A 1 471 ? 15.299 19.391 22.920 1.00 9.60 473 VAL A O 1
ATOM 7393 N N . LEU A 1 472 ? 16.641 18.754 24.567 1.00 9.76 474 LEU A N 1
ATOM 7394 C CA . LEU A 1 472 ? 17.616 19.789 24.296 1.00 9.61 474 LEU A CA 1
ATOM 7395 C C . LEU A 1 472 ? 18.238 19.613 22.910 1.00 10.30 474 LEU A C 1
ATOM 7396 O O . LEU A 1 472 ? 18.625 18.515 22.535 1.00 11.35 474 LEU A O 1
ATOM 7412 N N . VAL A 1 473 ? 18.347 20.700 22.162 1.00 10.00 475 VAL A N 1
ATOM 7413 C CA . VAL A 1 473 ? 18.961 20.672 20.846 1.00 11.37 475 VAL A CA 1
ATOM 7414 C C . VAL A 1 473 ? 20.450 20.785 21.036 1.00 12.84 475 VAL A C 1
ATOM 7415 O O . VAL A 1 473 ? 20.927 21.751 21.605 1.00 13.57 475 VAL A O 1
ATOM 7428 N N . ARG A 1 474 ? 21.155 19.751 20.581 1.00 15.94 476 ARG A N 1
ATOM 7429 C CA . ARG A 1 474 ? 22.583 19.559 20.812 1.00 19.84 476 ARG A CA 1
ATOM 7430 C C . ARG A 1 474 ? 23.245 19.310 19.465 1.00 22.81 476 ARG A C 1
ATOM 7431 O O . ARG A 1 474 ? 22.587 18.856 18.526 1.00 25.08 476 ARG A O 1
ATOM 7452 N N . ASP A 1 475 ? 24.538 19.601 19.376 1.00 25.88 477 ASP A N 1
ATOM 7453 C CA . ASP A 1 475 ? 25.268 19.477 18.116 1.00 28.35 477 ASP A CA 1
ATOM 7454 C C . ASP A 1 475 ? 25.047 18.115 17.451 1.00 29.10 477 ASP A C 1
ATOM 7455 O O . ASP A 1 475 ? 25.271 17.058 18.046 1.00 28.39 477 ASP A O 1
ATOM 7465 N N . ASP B 1 1 ? 24.724 46.668 -28.334 1.00 30.80 3 ASP B N 1
ATOM 7466 C CA . ASP B 1 1 ? 23.866 45.494 -28.243 1.00 30.64 3 ASP B CA 1
ATOM 7467 C C . ASP B 1 1 ? 24.557 44.397 -27.454 1.00 27.57 3 ASP B C 1
ATOM 7468 O O . ASP B 1 1 ? 25.771 44.425 -27.250 1.00 28.55 3 ASP B O 1
ATOM 7476 N N . TRP B 1 2 ? 23.781 43.413 -27.017 1.00 24.71 4 TRP B N 1
ATOM 7477 C CA . TRP B 1 2 ? 24.352 42.284 -26.305 1.00 21.71 4 TRP B CA 1
ATOM 7478 C C . TRP B 1 2 ? 25.303 41.510 -27.202 1.00 19.31 4 TRP B C 1
ATOM 7479 O O . TRP B 1 2 ? 24.976 41.227 -28.355 1.00 20.83 4 TRP B O 1
ATOM 7500 N N . PRO B 1 3 ? 26.469 41.132 -26.667 1.00 16.76 5 PRO B N 1
ATOM 7501 C CA . PRO B 1 3 ? 27.436 40.375 -27.449 1.00 16.79 5 PRO B CA 1
ATOM 7502 C C . PRO B 1 3 ? 26.950 38.982 -27.770 1.00 16.60 5 PRO B C 1
ATOM 7503 O O . PRO B 1 3 ? 26.423 38.300 -26.903 1.00 15.29 5 PRO B O 1
ATOM 7514 N N . VAL B 1 4 ? 27.099 38.576 -29.022 1.00 17.19 6 VAL B N 1
ATOM 7515 C CA . VAL B 1 4 ? 26.869 37.202 -29.418 1.00 15.66 6 VAL B CA 1
ATOM 7516 C C . VAL B 1 4 ? 28.241 36.577 -29.555 1.00 16.19 6 VAL B C 1
ATOM 7517 O O . VAL B 1 4 ? 28.968 36.846 -30.507 1.00 18.29 6 VAL B O 1
ATOM 7530 N N . TYR B 1 5 ? 28.605 35.761 -28.577 1.00 14.98 7 TYR B N 1
ATOM 7531 C CA . TYR B 1 5 ? 29.973 35.296 -28.438 1.00 14.46 7 TYR B CA 1
ATOM 7532 C C . TYR B 1 5 ? 30.373 34.309 -29.514 1.00 15.88 7 TYR B C 1
ATOM 7533 O O . TYR B 1 5 ? 31.464 34.394 -30.054 1.00 16.99 7 TYR B O 1
ATOM 7551 N N . HIS B 1 6 ? 29.483 33.372 -29.813 1.00 15.81 8 HIS B N 1
ATOM 7552 C CA . HIS B 1 6 ? 29.768 32.290 -30.737 1.00 15.65 8 HIS B CA 1
ATOM 7553 C C . HIS B 1 6 ? 28.500 31.720 -31.300 1.00 17.33 8 HIS B C 1
ATOM 7554 O O . HIS B 1 6 ? 27.427 31.924 -30.760 1.00 15.91 8 HIS B O 1
ATOM 7568 N N . ARG B 1 7 ? 28.649 30.990 -32.395 1.00 17.84 9 ARG B N 1
ATOM 7569 C CA . ARG B 1 7 ? 27.573 30.169 -32.911 1.00 19.76 9 ARG B CA 1
ATOM 7570 C C . ARG B 1 7 ? 27.717 28.787 -32.306 1.00 20.80 9 ARG B C 1
ATOM 7571 O O . ARG B 1 7 ? 28.823 28.267 -32.193 1.00 21.97 9 ARG B O 1
ATOM 7592 N N . ILE B 1 8 ? 26.600 28.203 -31.894 1.00 19.88 10 ILE B N 1
ATOM 7593 C CA . ILE B 1 8 ? 26.568 26.804 -31.497 1.00 19.77 10 ILE B CA 1
ATOM 7594 C C . ILE B 1 8 ? 25.852 26.087 -32.640 1.00 19.96 10 ILE B C 1
ATOM 7595 O O . ILE B 1 8 ? 24.729 26.448 -32.988 1.00 21.99 10 ILE B O 1
ATOM 7611 N N . ASP B 1 9 ? 26.500 25.098 -33.243 1.00 21.66 11 ASP B N 1
ATOM 7612 C CA . ASP B 1 9 ? 25.930 24.485 -34.444 1.00 22.43 11 ASP B CA 1
ATOM 7613 C C . ASP B 1 9 ? 25.156 23.213 -34.177 1.00 21.36 11 ASP B C 1
ATOM 7614 O O . ASP B 1 9 ? 24.365 22.777 -35.020 1.00 25.61 11 ASP B O 1
ATOM 7623 N N . GLY B 1 10 ? 25.402 22.605 -33.025 1.00 17.68 12 GLY B N 1
ATOM 7624 C CA . GLY B 1 10 ? 24.791 21.338 -32.697 1.00 14.83 12 GLY B CA 1
ATOM 7625 C C . GLY B 1 10 ? 23.610 21.499 -31.751 1.00 15.62 12 GLY B C 1
ATOM 7626 O O . GLY B 1 10 ? 23.107 22.594 -31.511 1.00 16.51 12 GLY B O 1
ATOM 7630 N N . PRO B 1 11 ? 23.142 20.375 -31.223 1.00 15.33 13 PRO B N 1
ATOM 7631 C CA . PRO B 1 11 ? 22.030 20.419 -30.278 1.00 13.94 13 PRO B CA 1
ATOM 7632 C C . PRO B 1 11 ? 22.424 21.059 -28.958 1.00 14.68 13 PRO B C 1
ATOM 7633 O O . PRO B 1 11 ? 23.528 20.834 -28.489 1.00 14.16 13 PRO B O 1
ATOM 7644 N N . ILE B 1 12 ? 21.519 21.851 -28.411 1.00 14.21 14 ILE B N 1
ATOM 7645 C CA . ILE B 1 12 ? 21.667 22.368 -27.054 1.00 13.61 14 ILE B CA 1
ATOM 7646 C C . ILE B 1 12 ? 20.626 21.648 -26.207 1.00 12.84 14 ILE B C 1
ATOM 7647 O O . ILE B 1 12 ? 19.432 21.869 -26.361 1.00 13.71 14 ILE B O 1
ATOM 7663 N N . VAL B 1 13 ? 21.110 20.786 -25.322 1.00 12.13 15 VAL B N 1
ATOM 7664 C CA . VAL B 1 13 ? 20.253 19.883 -24.552 1.00 10.82 15 VAL B CA 1
ATOM 7665 C C . VAL B 1 13 ? 20.237 20.358 -23.101 1.00 11.59 15 VAL B C 1
ATOM 7666 O O . VAL B 1 13 ? 21.208 20.154 -22.376 1.00 11.00 15 VAL B O 1
ATOM 7679 N N . MET B 1 14 ? 19.141 20.997 -22.715 1.00 10.87 16 MET B N 1
ATOM 7680 C CA A MET B 1 14 ? 18.983 21.517 -21.362 0.45 10.90 16 MET B CA 1
ATOM 7681 C CA B MET B 1 14 ? 19.004 21.503 -21.357 0.55 11.31 16 MET B CA 1
ATOM 7682 C C . MET B 1 14 ? 18.244 20.496 -20.517 1.00 10.86 16 MET B C 1
ATOM 7683 O O . MET B 1 14 ? 17.080 20.224 -20.757 1.00 12.09 16 MET B O 1
ATOM 7710 N N . ILE B 1 15 ? 18.932 19.937 -19.534 1.00 10.31 17 ILE B N 1
ATOM 7711 C CA . ILE B 1 15 ? 18.334 18.995 -18.605 1.00 10.76 17 ILE B CA 1
ATOM 7712 C C . ILE B 1 15 ? 17.909 19.754 -17.359 1.00 10.81 17 ILE B C 1
ATOM 7713 O O . ILE B 1 15 ? 18.742 20.286 -16.617 1.00 10.86 17 ILE B O 1
ATOM 7729 N N . GLY B 1 16 ? 16.603 19.803 -17.135 1.00 10.47 18 GLY B N 1
ATOM 7730 C CA . GLY B 1 16 ? 16.038 20.540 -16.016 1.00 11.13 18 GLY B CA 1
ATOM 7731 C C . GLY B 1 16 ? 15.685 21.950 -16.414 1.00 12.18 18 GLY B C 1
ATOM 7732 O O . GLY B 1 16 ? 16.463 22.665 -17.048 1.00 12.87 18 GLY B O 1
ATOM 7736 N N . PHE B 1 17 ? 14.493 22.356 -16.027 1.00 10.50 19 PHE B N 1
ATOM 7737 C CA . PHE B 1 17 ? 13.989 23.672 -16.356 1.00 10.42 19 PHE B CA 1
ATOM 7738 C C . PHE B 1 17 ? 13.217 24.224 -15.159 1.00 10.89 19 PHE B C 1
ATOM 7739 O O . PHE B 1 17 ? 12.026 24.519 -15.230 1.00 11.53 19 PHE B O 1
ATOM 7756 N N . GLY B 1 18 ? 13.946 24.344 -14.049 1.00 10.78 20 GLY B N 1
ATOM 7757 C CA . GLY B 1 18 ? 13.439 24.994 -12.850 1.00 11.30 20 GLY B CA 1
ATOM 7758 C C . GLY B 1 18 ? 13.986 26.406 -12.788 1.00 10.34 20 GLY B C 1
ATOM 7759 O O . GLY B 1 18 ? 14.151 27.027 -13.818 1.00 10.24 20 GLY B O 1
ATOM 7763 N N . SER B 1 19 ? 14.263 26.931 -11.596 1.00 9.90 21 SER B N 1
ATOM 7764 C CA . SER B 1 19 ? 14.583 28.348 -11.497 1.00 10.58 21 SER B CA 1
ATOM 7765 C C . SER B 1 19 ? 15.832 28.696 -12.301 1.00 10.85 21 SER B C 1
ATOM 7766 O O . SER B 1 19 ? 15.879 29.738 -12.946 1.00 11.39 21 SER B O 1
ATOM 7774 N N . ILE B 1 20 ? 16.823 27.820 -12.296 1.00 9.98 22 ILE B N 1
ATOM 7775 C CA . ILE B 1 20 ? 18.078 28.151 -12.976 1.00 11.21 22 ILE B CA 1
ATOM 7776 C C . ILE B 1 20 ? 17.936 27.951 -14.500 1.00 10.70 22 ILE B C 1
ATOM 7777 O O . ILE B 1 20 ? 18.380 28.788 -15.267 1.00 10.63 22 ILE B O 1
ATOM 7793 N N . GLY B 1 21 ? 17.301 26.871 -14.930 1.00 10.28 23 GLY B N 1
ATOM 7794 C CA . GLY B 1 21 ? 17.058 26.670 -16.358 1.00 10.96 23 GLY B CA 1
ATOM 7795 C C . GLY B 1 21 ? 16.251 27.818 -16.951 1.00 10.70 23 GLY B C 1
ATOM 7796 O O . GLY B 1 21 ? 16.559 28.290 -18.045 1.00 11.45 23 GLY B O 1
ATOM 7800 N N . ARG B 1 22 ? 15.231 28.279 -16.227 1.00 10.57 24 ARG B N 1
ATOM 7801 C CA . ARG B 1 22 ? 14.411 29.400 -16.693 1.00 11.09 24 ARG B CA 1
ATOM 7802 C C . ARG B 1 22 ? 15.220 30.676 -16.814 1.00 12.06 24 ARG B C 1
ATOM 7803 O O . ARG B 1 22 ? 14.966 31.495 -17.684 1.00 13.19 24 ARG B O 1
ATOM 7824 N N . GLY B 1 23 ? 16.214 30.844 -15.956 1.00 11.28 25 GLY B N 1
ATOM 7825 C CA . GLY B 1 23 ? 17.040 32.040 -16.023 1.00 11.44 25 GLY B CA 1
ATOM 7826 C C . GLY B 1 23 ? 18.149 31.924 -17.072 1.00 10.79 25 GLY B C 1
ATOM 7827 O O . GLY B 1 23 ? 18.644 32.916 -17.590 1.00 11.60 25 GLY B O 1
ATOM 7831 N N . THR B 1 24 ? 18.558 30.700 -17.372 1.00 10.31 26 THR B N 1
ATOM 7832 C CA . THR B 1 24 ? 19.706 30.459 -18.250 1.00 10.32 26 THR B CA 1
ATOM 7833 C C . THR B 1 24 ? 19.288 30.435 -19.720 1.00 11.06 26 THR B C 1
ATOM 7834 O O . THR B 1 24 ? 20.002 30.949 -20.574 1.00 10.53 26 THR B O 1
ATOM 7845 N N . LEU B 1 25 ? 18.126 29.869 -20.002 1.00 11.34 27 LEU B N 1
ATOM 7846 C CA . LEU B 1 25 ? 17.655 29.796 -21.393 1.00 12.43 27 LEU B CA 1
ATOM 7847 C C . LEU B 1 25 ? 17.685 31.147 -22.112 1.00 12.66 27 LEU B C 1
ATOM 7848 O O . LEU B 1 25 ? 18.227 31.233 -23.208 1.00 14.38 27 LEU B O 1
ATOM 7864 N N . PRO B 1 26 ? 17.166 32.208 -21.492 1.00 13.27 28 PRO B N 1
ATOM 7865 C CA . PRO B 1 26 ? 17.186 33.484 -22.210 1.00 13.33 28 PRO B CA 1
ATOM 7866 C C . PRO B 1 26 ? 18.584 34.009 -22.438 1.00 13.16 28 PRO B C 1
ATOM 7867 O O . PRO B 1 26 ? 18.788 34.724 -23.414 1.00 14.56 28 PRO B O 1
ATOM 7878 N N . LEU B 1 27 ? 19.523 33.684 -21.564 1.00 12.35 29 LEU B N 1
ATOM 7879 C CA . LEU B 1 27 ? 20.901 34.120 -21.773 1.00 11.63 29 LEU B CA 1
ATOM 7880 C C . LEU B 1 27 ? 21.566 33.344 -22.902 1.00 12.61 29 LEU B C 1
ATOM 7881 O O . LEU B 1 27 ? 22.382 33.891 -23.639 1.00 11.13 29 LEU B O 1
ATOM 7897 N N . ILE B 1 28 ? 21.221 32.074 -23.027 1.00 12.97 30 ILE B N 1
ATOM 7898 C CA . ILE B 1 28 ? 21.737 31.259 -24.120 1.00 12.96 30 ILE B CA 1
ATOM 7899 C C . ILE B 1 28 ? 21.208 31.827 -25.439 1.00 14.05 30 ILE B C 1
ATOM 7900 O O . ILE B 1 28 ? 21.964 32.009 -26.394 1.00 13.05 30 ILE B O 1
ATOM 7916 N N . GLU B 1 29 ? 19.923 32.140 -25.476 1.00 14.62 31 GLU B N 1
ATOM 7917 C CA . GLU B 1 29 ? 19.311 32.701 -26.689 1.00 14.91 31 GLU B CA 1
ATOM 7918 C C . GLU B 1 29 ? 19.918 34.062 -27.032 1.00 14.93 31 GLU B C 1
ATOM 7919 O O . GLU B 1 29 ? 20.120 34.391 -28.202 1.00 17.14 31 GLU B O 1
ATOM 7931 N N . ARG B 1 30 ? 20.231 34.844 -26.015 1.00 14.28 32 ARG B N 1
ATOM 7932 C CA . ARG B 1 30 ? 20.740 36.180 -26.197 1.00 13.75 32 ARG B CA 1
ATOM 7933 C C . ARG B 1 30 ? 22.173 36.186 -26.720 1.00 14.78 32 ARG B C 1
ATOM 7934 O O . ARG B 1 30 ? 22.530 37.024 -27.556 1.00 14.88 32 ARG B O 1
ATOM 7955 N N . HIS B 1 31 ? 22.989 35.260 -26.229 1.00 13.89 33 HIS B N 1
ATOM 7956 C CA . HIS B 1 31 ? 24.441 35.358 -26.353 1.00 13.22 33 HIS B CA 1
ATOM 7957 C C . HIS B 1 31 ? 25.083 34.360 -27.307 1.00 13.31 33 HIS B C 1
ATOM 7958 O O . HIS B 1 31 ? 26.282 34.417 -27.530 1.00 14.02 33 HIS B O 1
ATOM 7973 N N . PHE B 1 32 ? 24.285 33.464 -27.883 1.00 13.17 34 PHE B N 1
ATOM 7974 C CA . PHE B 1 32 ? 24.805 32.512 -28.858 1.00 13.40 34 PHE B CA 1
ATOM 7975 C C . PHE B 1 32 ? 23.912 32.537 -30.086 1.00 13.55 34 PHE B C 1
ATOM 7976 O O . PHE B 1 32 ? 22.724 32.809 -29.988 1.00 14.75 34 PHE B O 1
ATOM 7993 N N . ALA B 1 33 ? 24.519 32.304 -31.247 1.00 15.54 35 ALA B N 1
ATOM 7994 C CA . ALA B 1 33 ? 23.770 32.189 -32.491 1.00 16.18 35 ALA B CA 1
ATOM 7995 C C . ALA B 1 33 ? 23.472 30.719 -32.756 1.00 16.69 35 ALA B C 1
ATOM 7996 O O . ALA B 1 33 ? 24.353 29.878 -32.681 1.00 17.96 35 ALA B O 1
ATOM 8003 N N . PHE B 1 34 ? 22.208 30.415 -33.016 1.00 16.09 36 PHE B N 1
ATOM 8004 C CA . PHE B 1 34 ? 21.782 29.043 -33.321 1.00 15.10 36 PHE B CA 1
ATOM 8005 C C . PHE B 1 34 ? 20.339 29.054 -33.770 1.00 16.38 36 PHE B C 1
ATOM 8006 O O . PHE B 1 34 ? 19.609 29.989 -33.480 1.00 19.16 36 PHE B O 1
ATOM 8023 N N . ASP B 1 35 ? 19.910 28.007 -34.463 1.00 18.75 37 ASP B N 1
ATOM 8024 C CA . ASP B 1 35 ? 18.498 27.885 -34.804 1.00 18.57 37 ASP B CA 1
ATOM 8025 C C . ASP B 1 35 ? 17.763 27.435 -33.562 1.00 16.53 37 ASP B C 1
ATOM 8026 O O . ASP B 1 35 ? 18.156 26.456 -32.937 1.00 16.62 37 ASP B O 1
ATOM 8035 N N . ARG B 1 36 ? 16.713 28.157 -33.193 1.00 17.48 38 ARG B N 1
ATOM 8036 C CA . ARG B 1 36 ? 15.981 27.838 -31.976 1.00 17.52 38 ARG B CA 1
ATOM 8037 C C . ARG B 1 36 ? 15.536 26.380 -31.936 1.00 15.97 38 ARG B C 1
ATOM 8038 O O . ARG B 1 36 ? 15.462 25.786 -30.874 1.00 15.45 38 ARG B O 1
ATOM 8059 N N . SER B 1 37 ? 15.228 25.805 -33.096 1.00 15.50 39 SER B N 1
ATOM 8060 C CA . SER B 1 37 ? 14.750 24.424 -33.155 1.00 15.87 39 SER B CA 1
ATOM 8061 C C . SER B 1 37 ? 15.782 23.391 -32.666 1.00 15.04 39 SER B C 1
ATOM 8062 O O . SER B 1 37 ? 15.422 22.244 -32.406 1.00 16.29 39 SER B O 1
ATOM 8070 N N . LYS B 1 38 ? 17.043 23.801 -32.507 1.00 14.67 40 LYS B N 1
ATOM 8071 C CA . LYS B 1 38 ? 18.095 22.896 -32.034 1.00 15.10 40 LYS B CA 1
ATOM 8072 C C . LYS B 1 38 ? 18.155 22.785 -30.504 1.00 14.93 40 LYS B C 1
ATOM 8073 O O . LYS B 1 38 ? 18.879 21.957 -29.973 1.00 15.29 40 LYS B O 1
ATOM 8092 N N A LEU B 1 39 ? 17.392 23.614 -29.811 0.49 12.71 41 LEU B N 1
ATOM 8093 N N B LEU B 1 39 ? 17.390 23.637 -29.827 0.51 12.91 41 LEU B N 1
ATOM 8094 C CA A LEU B 1 39 ? 17.377 23.545 -28.358 0.49 13.70 41 LEU B CA 1
ATOM 8095 C CA B LEU B 1 39 ? 17.250 23.575 -28.375 0.51 13.70 41 LEU B CA 1
ATOM 8096 C C A LEU B 1 39 ? 16.274 22.599 -27.927 0.49 12.43 41 LEU B C 1
ATOM 8097 C C B LEU B 1 39 ? 16.296 22.464 -28.030 0.51 12.35 41 LEU B C 1
ATOM 8098 O O A LEU B 1 39 ? 15.174 22.645 -28.471 0.49 14.34 41 LEU B O 1
ATOM 8099 O O B LEU B 1 39 ? 15.316 22.253 -28.736 0.51 13.51 41 LEU B O 1
ATOM 8130 N N . VAL B 1 40 ? 16.579 21.746 -26.955 1.00 11.53 42 VAL B N 1
ATOM 8131 C CA . VAL B 1 40 ? 15.609 20.812 -26.405 1.00 11.47 42 VAL B CA 1
ATOM 8132 C C . VAL B 1 40 ? 15.721 20.866 -24.885 1.00 12.00 42 VAL B C 1
ATOM 8133 O O . VAL B 1 40 ? 16.825 20.929 -24.332 1.00 12.53 42 VAL B O 1
ATOM 8146 N N . VAL B 1 41 ? 14.564 20.891 -24.239 1.00 11.02 43 VAL B N 1
ATOM 8147 C CA . VAL B 1 41 ? 14.492 20.971 -22.785 1.00 11.93 43 VAL B CA 1
ATOM 8148 C C . VAL B 1 41 ? 13.849 19.685 -22.306 1.00 11.55 43 VAL B C 1
ATOM 8149 O O . VAL B 1 41 ? 12.844 19.255 -22.850 1.00 11.89 43 VAL B O 1
ATOM 8162 N N . ILE B 1 42 ? 14.453 19.074 -21.295 1.00 11.20 44 ILE B N 1
ATOM 8163 C CA . ILE B 1 42 ? 13.968 17.836 -20.704 1.00 11.46 44 ILE B CA 1
ATOM 8164 C C . ILE B 1 42 ? 13.683 18.072 -19.229 1.00 12.09 44 ILE B C 1
ATOM 8165 O O . ILE B 1 42 ? 14.570 18.477 -18.487 1.00 11.76 44 ILE B O 1
ATOM 8181 N N . ASP B 1 43 ? 12.450 17.821 -18.823 1.00 12.06 45 ASP B N 1
ATOM 8182 C CA . ASP B 1 43 ? 12.061 17.990 -17.424 1.00 11.38 45 ASP B CA 1
ATOM 8183 C C . ASP B 1 43 ? 10.772 17.212 -17.215 1.00 11.54 45 ASP B C 1
ATOM 8184 O O . ASP B 1 43 ? 9.904 17.224 -18.079 1.00 12.60 45 ASP B O 1
ATOM 8193 N N . PRO B 1 44 ? 10.630 16.540 -16.066 1.00 10.73 46 PRO B N 1
ATOM 8194 C CA . PRO B 1 44 ? 9.403 15.760 -15.851 1.00 12.04 46 PRO B CA 1
ATOM 8195 C C . PRO B 1 44 ? 8.159 16.565 -15.502 1.00 13.29 46 PRO B C 1
ATOM 8196 O O . PRO B 1 44 ? 7.072 16.001 -15.541 1.00 12.29 46 PRO B O 1
ATOM 8207 N N . SER B 1 45 ? 8.283 17.842 -15.179 1.00 12.76 47 SER B N 1
ATOM 8208 C CA . SER B 1 45 ? 7.139 18.548 -14.619 1.00 14.49 47 SER B CA 1
ATOM 8209 C C . SER B 1 45 ? 6.252 19.245 -15.652 1.00 13.68 47 SER B C 1
ATOM 8210 O O . SER B 1 45 ? 6.716 19.750 -16.672 1.00 13.41 47 SER B O 1
ATOM 8218 N N . ASP B 1 46 ? 4.953 19.263 -15.361 1.00 14.79 48 ASP B N 1
ATOM 8219 C CA . ASP B 1 46 ? 3.992 19.992 -16.177 1.00 15.85 48 ASP B CA 1
ATOM 8220 C C . ASP B 1 46 ? 4.296 21.484 -16.151 1.00 15.90 48 ASP B C 1
ATOM 8221 O O . ASP B 1 46 ? 4.142 22.175 -17.145 1.00 15.70 48 ASP B O 1
ATOM 8230 N N . GLU B 1 47 ? 4.721 21.968 -14.993 1.00 15.44 49 GLU B N 1
ATOM 8231 C CA . GLU B 1 47 ? 5.051 23.374 -14.836 1.00 15.64 49 GLU B CA 1
ATOM 8232 C C . GLU B 1 47 ? 6.143 23.772 -15.828 1.00 14.91 49 GLU B C 1
ATOM 8233 O O . GLU B 1 47 ? 6.040 24.774 -16.523 1.00 16.46 49 GLU B O 1
ATOM 8245 N N . ALA B 1 48 ? 7.176 22.954 -15.904 1.00 14.18 50 ALA B N 1
ATOM 8246 C CA . ALA B 1 48 ? 8.259 23.221 -16.846 1.00 13.36 50 ALA B CA 1
ATOM 8247 C C . ALA B 1 48 ? 7.768 23.117 -18.295 1.00 13.76 50 ALA B C 1
ATOM 8248 O O . ALA B 1 48 ? 8.140 23.924 -19.151 1.00 13.23 50 ALA B O 1
ATOM 8255 N N . ARG B 1 49 ? 6.931 22.125 -18.562 1.00 13.48 51 ARG B N 1
ATOM 8256 C CA . ARG B 1 49 ? 6.456 21.946 -19.923 1.00 14.65 51 ARG B CA 1
ATOM 8257 C C . ARG B 1 49 ? 5.739 23.196 -20.413 1.00 15.19 51 ARG B C 1
ATOM 8258 O O . ARG B 1 49 ? 6.013 23.669 -21.509 1.00 16.16 51 ARG B O 1
ATOM 8279 N N . LYS B 1 50 ? 4.842 23.742 -19.600 1.00 15.80 52 LYS B N 1
ATOM 8280 C CA . LYS B 1 50 ? 4.065 24.891 -20.045 1.00 18.32 52 LYS B CA 1
ATOM 8281 C C . LYS B 1 50 ? 4.968 26.105 -20.269 1.00 17.10 52 LYS B C 1
ATOM 8282 O O . LYS B 1 50 ? 4.749 26.888 -21.185 1.00 16.97 52 LYS B O 1
ATOM 8301 N N . LEU B 1 51 ? 6.010 26.240 -19.459 1.00 15.79 53 LEU B N 1
ATOM 8302 C CA . LEU B 1 51 ? 6.926 27.357 -19.633 1.00 15.78 53 LEU B CA 1
ATOM 8303 C C . LEU B 1 51 ? 7.751 27.189 -20.906 1.00 15.79 53 LEU B C 1
ATOM 8304 O O . LEU B 1 51 ? 7.984 28.152 -21.626 1.00 17.11 53 LEU B O 1
ATOM 8320 N N . ALA B 1 52 ? 8.169 25.964 -21.195 1.00 14.82 54 ALA B N 1
ATOM 8321 C CA . ALA B 1 52 ? 8.930 25.702 -22.410 1.00 16.50 54 ALA B CA 1
ATOM 8322 C C . ALA B 1 52 ? 8.039 25.930 -23.633 1.00 16.37 54 ALA B C 1
ATOM 8323 O O . ALA B 1 52 ? 8.467 26.525 -24.625 1.00 17.65 54 ALA B O 1
ATOM 8330 N N . GLU B 1 53 ? 6.795 25.467 -23.550 1.00 16.17 55 GLU B N 1
ATOM 8331 C CA . GLU B 1 53 ? 5.863 25.634 -24.656 1.00 18.33 55 GLU B CA 1
ATOM 8332 C C . GLU B 1 53 ? 5.591 27.115 -24.900 1.00 20.37 55 GLU B C 1
ATOM 8333 O O . GLU B 1 53 ? 5.493 27.549 -26.047 1.00 22.37 55 GLU B O 1
ATOM 8345 N N . ALA B 1 54 ? 5.516 27.893 -23.827 1.00 20.31 56 ALA B N 1
ATOM 8346 C CA . ALA B 1 54 ? 5.336 29.336 -23.963 1.00 21.57 56 ALA B CA 1
ATOM 8347 C C . ALA B 1 54 ? 6.501 29.995 -24.702 1.00 23.07 56 ALA B C 1
ATOM 8348 O O . ALA B 1 54 ? 6.319 31.009 -25.377 1.00 24.12 56 ALA B O 1
ATOM 8355 N N . ARG B 1 55 ? 7.696 29.427 -24.577 1.00 22.64 57 ARG B N 1
ATOM 8356 C CA . ARG B 1 55 ? 8.865 29.952 -25.280 1.00 22.84 57 ARG B CA 1
ATOM 8357 C C . ARG B 1 55 ? 9.063 29.313 -26.654 1.00 21.47 57 ARG B C 1
ATOM 8358 O O . ARG B 1 55 ? 10.002 29.648 -27.375 1.00 22.15 57 ARG B O 1
ATOM 8379 N N . GLY B 1 56 ? 8.190 28.380 -27.002 1.00 20.33 58 GLY B N 1
ATOM 8380 C CA . GLY B 1 56 ? 8.236 27.764 -28.316 1.00 19.72 58 GLY B CA 1
ATOM 8381 C C . GLY B 1 56 ? 9.473 26.911 -28.507 1.00 17.90 58 GLY B C 1
ATOM 8382 O O . GLY B 1 56 ? 10.035 26.818 -29.604 1.00 20.60 58 GLY B O 1
ATOM 8386 N N . VAL B 1 57 ? 9.898 26.287 -27.416 1.00 15.78 59 VAL B N 1
ATOM 8387 C CA . VAL B 1 57 ? 11.072 25.437 -27.407 1.00 16.18 59 VAL B CA 1
ATOM 8388 C C . VAL B 1 57 ? 10.646 23.978 -27.297 1.00 14.70 59 VAL B C 1
ATOM 8389 O O . VAL B 1 57 ? 9.704 23.645 -26.577 1.00 14.71 59 VAL B O 1
ATOM 8402 N N . ARG B 1 58 ? 11.348 23.119 -28.021 1.00 13.96 60 ARG B N 1
ATOM 8403 C CA . ARG B 1 58 ? 11.106 21.686 -27.960 1.00 13.27 60 ARG B CA 1
ATOM 8404 C C . ARG B 1 58 ? 11.232 21.172 -26.528 1.00 11.97 60 ARG B C 1
ATOM 8405 O O . ARG B 1 58 ? 12.194 21.476 -25.822 1.00 12.17 60 ARG B O 1
ATOM 8426 N N . PHE B 1 59 ? 10.260 20.381 -26.104 1.00 11.61 61 PHE B N 1
ATOM 8427 C CA . PHE B 1 59 ? 10.239 19.887 -24.750 1.00 12.20 61 PHE B CA 1
ATOM 8428 C C . PHE B 1 59 ? 9.973 18.388 -24.724 1.00 11.87 61 PHE B C 1
ATOM 8429 O O . PHE B 1 59 ? 9.147 17.881 -25.481 1.00 12.10 61 PHE B O 1
ATOM 8446 N N . ILE B 1 60 ? 10.676 17.698 -23.837 1.00 11.37 62 ILE B N 1
ATOM 8447 C CA . ILE B 1 60 ? 10.458 16.288 -23.589 1.00 9.94 62 ILE B CA 1
ATOM 8448 C C . ILE B 1 60 ? 10.143 16.128 -22.099 1.00 9.76 62 ILE B C 1
ATOM 8449 O O . ILE B 1 60 ? 10.949 16.490 -21.240 1.00 11.30 62 ILE B O 1
ATOM 8465 N N . GLN B 1 61 ? 8.965 15.600 -21.804 1.00 10.29 63 GLN B N 1
ATOM 8466 C CA . GLN B 1 61 ? 8.527 15.475 -20.420 1.00 10.47 63 GLN B CA 1
ATOM 8467 C C . GLN B 1 61 ? 8.939 14.133 -19.829 1.00 12.48 63 GLN B C 1
ATOM 8468 O O . GLN B 1 61 ? 8.156 13.198 -19.758 1.00 14.03 63 GLN B O 1
ATOM 8482 N N . GLN B 1 62 ? 10.205 14.050 -19.433 1.00 11.49 64 GLN B N 1
ATOM 8483 C CA . GLN B 1 62 ? 10.744 12.835 -18.843 1.00 12.20 64 GLN B CA 1
ATOM 8484 C C . GLN B 1 62 ? 11.682 13.200 -17.720 1.00 11.83 64 GLN B C 1
ATOM 8485 O O . GLN B 1 62 ? 12.380 14.204 -17.785 1.00 13.19 64 GLN B O 1
ATOM 8499 N N . ALA B 1 63 ? 11.674 12.366 -16.689 1.00 12.06 65 ALA B N 1
ATOM 8500 C CA . ALA B 1 63 ? 12.738 12.374 -15.694 1.00 13.20 65 ALA B CA 1
ATOM 8501 C C . ALA B 1 63 ? 13.886 11.564 -16.267 1.00 13.11 65 ALA B C 1
ATOM 8502 O O . ALA B 1 63 ? 13.701 10.440 -16.714 1.00 14.95 65 ALA B O 1
ATOM 8509 N N . VAL B 1 64 ? 15.084 12.142 -16.261 1.00 11.88 66 VAL B N 1
ATOM 8510 C CA . VAL B 1 64 ? 16.287 11.407 -16.590 1.00 11.95 66 VAL B CA 1
ATOM 8511 C C . VAL B 1 64 ? 16.662 10.543 -15.398 1.00 12.10 66 VAL B C 1
ATOM 8512 O O . VAL B 1 64 ? 16.792 11.050 -14.291 1.00 12.71 66 VAL B O 1
ATOM 8525 N N . THR B 1 65 ? 16.836 9.249 -15.630 1.00 12.71 67 THR B N 1
ATOM 8526 C CA . THR B 1 65 ? 17.100 8.300 -14.565 1.00 12.19 67 THR B CA 1
ATOM 8527 C C . THR B 1 65 ? 18.274 7.409 -14.913 1.00 12.11 67 THR B C 1
ATOM 8528 O O . THR B 1 65 ? 18.716 7.362 -16.057 1.00 12.42 67 THR B O 1
ATOM 8539 N N . ARG B 1 66 ? 18.787 6.705 -13.922 1.00 12.56 68 ARG B N 1
ATOM 8540 C CA . ARG B 1 66 ? 19.852 5.758 -14.152 1.00 14.45 68 ARG B CA 1
ATOM 8541 C C . ARG B 1 66 ? 19.430 4.742 -15.214 1.00 14.58 68 ARG B C 1
ATOM 8542 O O . ARG B 1 66 ? 20.238 4.339 -16.048 1.00 15.12 68 ARG B O 1
ATOM 8563 N N A ASP B 1 67 ? 18.159 4.361 -15.203 0.58 14.60 69 ASP B N 1
ATOM 8564 N N B ASP B 1 67 ? 18.178 4.351 -15.211 0.42 14.60 69 ASP B N 1
ATOM 8565 C CA A ASP B 1 67 ? 17.658 3.353 -16.137 0.58 15.92 69 ASP B CA 1
ATOM 8566 C CA B ASP B 1 67 ? 17.688 3.360 -16.161 0.42 15.92 69 ASP B CA 1
ATOM 8567 C C A ASP B 1 67 ? 17.538 3.852 -17.578 0.58 15.52 69 ASP B C 1
ATOM 8568 C C B ASP B 1 67 ? 17.551 3.872 -17.585 0.42 15.52 69 ASP B C 1
ATOM 8569 O O A ASP B 1 67 ? 17.753 3.078 -18.521 0.58 18.40 69 ASP B O 1
ATOM 8570 O O B ASP B 1 67 ? 17.704 3.117 -18.496 0.42 18.40 69 ASP B O 1
ATOM 8587 N N . ASN B 1 68 ? 17.183 5.115 -17.771 1.00 14.58 70 ASN B N 1
ATOM 8588 C CA . ASN B 1 68 ? 16.886 5.604 -19.113 1.00 14.36 70 ASN B CA 1
ATOM 8589 C C . ASN B 1 68 ? 17.897 6.572 -19.698 1.00 14.49 70 ASN B C 1
ATOM 8590 O O . ASN B 1 68 ? 17.779 6.934 -20.848 1.00 14.82 70 ASN B O 1
ATOM 8601 N N . TYR B 1 69 ? 18.885 7.021 -18.942 1.00 13.65 71 TYR B N 1
ATOM 8602 C CA . TYR B 1 69 ? 19.625 8.189 -19.403 1.00 12.61 71 TYR B CA 1
ATOM 8603 C C . TYR B 1 69 ? 20.395 7.938 -20.708 1.00 12.28 71 TYR B C 1
ATOM 8604 O O . TYR B 1 69 ? 20.521 8.828 -21.536 1.00 12.26 71 TYR B O 1
ATOM 8622 N N . ARG B 1 70 ? 20.911 6.739 -20.884 1.00 12.14 72 ARG B N 1
ATOM 8623 C CA . ARG B 1 70 ? 21.697 6.465 -22.079 1.00 12.64 72 ARG B CA 1
ATOM 8624 C C . ARG B 1 70 ? 20.781 6.457 -23.300 1.00 13.78 72 ARG B C 1
ATOM 8625 O O . ARG B 1 70 ? 21.052 7.118 -24.296 1.00 14.63 72 ARG B O 1
ATOM 8646 N N . GLU B 1 71 ? 19.674 5.739 -23.200 1.00 14.38 73 GLU B N 1
ATOM 8647 C CA . GLU B 1 71 ? 18.802 5.606 -24.356 1.00 15.48 73 GLU B CA 1
ATOM 8648 C C . GLU B 1 71 ? 18.144 6.932 -24.684 1.00 14.03 73 GLU B C 1
ATOM 8649 O O . GLU B 1 71 ? 17.902 7.233 -25.853 1.00 15.54 73 GLU B O 1
ATOM 8661 N N . LEU B 1 72 ? 17.872 7.733 -23.652 1.00 13.62 74 LEU B N 1
ATOM 8662 C CA . LEU B 1 72 ? 17.195 9.010 -23.824 1.00 12.27 74 LEU B CA 1
ATOM 8663 C C . LEU B 1 72 ? 18.130 10.100 -24.337 1.00 12.91 74 LEU B C 1
ATOM 8664 O O . LEU B 1 72 ? 17.799 10.852 -25.245 1.00 15.22 74 LEU B O 1
ATOM 8680 N N . LEU B 1 73 ? 19.316 10.191 -23.756 1.00 11.93 75 LEU B N 1
ATOM 8681 C CA . LEU B 1 73 ? 20.193 11.317 -24.048 1.00 11.24 75 LEU B CA 1
ATOM 8682 C C . LEU B 1 73 ? 21.103 11.162 -25.255 1.00 12.80 75 LEU B C 1
ATOM 8683 O O . LEU B 1 73 ? 21.402 12.137 -25.898 1.00 12.44 75 LEU B O 1
ATOM 8699 N N . VAL B 1 74 ? 21.549 9.953 -25.557 1.00 13.10 76 VAL B N 1
ATOM 8700 C CA . VAL B 1 74 ? 22.531 9.812 -26.627 1.00 13.48 76 VAL B CA 1
ATOM 8701 C C . VAL B 1 74 ? 22.011 10.337 -27.983 1.00 14.10 76 VAL B C 1
ATOM 8702 O O . VAL B 1 74 ? 22.726 11.063 -28.648 1.00 13.43 76 VAL B O 1
ATOM 8715 N N . PRO B 1 75 ? 20.772 9.992 -28.375 1.00 14.59 77 PRO B N 1
ATOM 8716 C CA . PRO B 1 75 ? 20.315 10.541 -29.658 1.00 14.14 77 PRO B CA 1
ATOM 8717 C C . PRO B 1 75 ? 20.227 12.061 -29.650 1.00 14.04 77 PRO B C 1
ATOM 8718 O O . PRO B 1 75 ? 20.405 12.704 -30.668 1.00 15.75 77 PRO B O 1
ATOM 8729 N N . LEU B 1 76 ? 19.936 12.645 -28.494 1.00 14.05 78 LEU B N 1
ATOM 8730 C CA . LEU B 1 76 ? 19.816 14.093 -28.404 1.00 13.34 78 LEU B CA 1
ATOM 8731 C C . LEU B 1 76 ? 21.199 14.741 -28.489 1.00 14.41 78 LEU B C 1
ATOM 8732 O O . LEU B 1 76 ? 21.379 15.774 -29.123 1.00 15.72 78 LEU B O 1
ATOM 8748 N N . LEU B 1 77 ? 22.174 14.135 -27.831 1.00 13.62 79 LEU B N 1
ATOM 8749 C CA . LEU B 1 77 ? 23.514 14.689 -27.789 1.00 14.33 79 LEU B CA 1
ATOM 8750 C C . LEU B 1 77 ? 24.232 14.599 -29.123 1.00 15.50 79 LEU B C 1
ATOM 8751 O O . LEU B 1 77 ? 25.136 15.391 -29.392 1.00 17.76 79 LEU B O 1
ATOM 8767 N N . THR B 1 78 ? 23.819 13.630 -29.939 1.00 15.20 80 THR B N 1
ATOM 8768 C CA . THR B 1 78 ? 24.534 13.302 -31.169 1.00 15.54 80 THR B CA 1
ATOM 8769 C C . THR B 1 78 ? 23.733 13.671 -32.406 1.00 15.99 80 THR B C 1
ATOM 8770 O O . THR B 1 78 ? 24.078 13.235 -33.496 1.00 17.26 80 THR B O 1
ATOM 8781 N N . ALA B 1 79 ? 22.699 14.486 -32.245 1.00 17.32 81 ALA B N 1
ATOM 8782 C CA . ALA B 1 79 ? 21.798 14.827 -33.352 1.00 18.50 81 ALA B CA 1
ATOM 8783 C C . ALA B 1 79 ? 22.491 15.637 -34.445 1.00 19.78 81 ALA B C 1
ATOM 8784 O O . ALA B 1 79 ? 22.037 15.644 -35.594 1.00 21.12 81 ALA B O 1
ATOM 8791 N N . GLY B 1 80 ? 23.576 16.314 -34.095 1.00 19.49 82 GLY B N 1
ATOM 8792 C CA . GLY B 1 80 ? 24.344 17.093 -35.056 1.00 19.88 82 GLY B CA 1
ATOM 8793 C C . GLY B 1 80 ? 23.658 18.379 -35.473 1.00 21.49 82 GLY B C 1
ATOM 8794 O O . GLY B 1 80 ? 22.620 18.737 -34.930 1.00 21.53 82 GLY B O 1
ATOM 8798 N N . PRO B 1 81 ? 24.210 19.064 -36.491 1.00 22.35 83 PRO B N 1
ATOM 8799 C CA . PRO B 1 81 ? 25.361 18.651 -37.303 1.00 24.92 83 PRO B CA 1
ATOM 8800 C C . PRO B 1 81 ? 26.687 18.800 -36.594 1.00 26.17 83 PRO B C 1
ATOM 8801 O O . PRO B 1 81 ? 27.628 18.068 -36.886 1.00 29.01 83 PRO B O 1
ATOM 8812 N N . GLY B 1 82 ? 26.763 19.745 -35.672 1.00 24.76 84 GLY B N 1
ATOM 8813 C CA . GLY B 1 82 ? 28.008 20.006 -34.990 1.00 25.90 84 GLY B CA 1
ATOM 8814 C C . GLY B 1 82 ? 28.021 19.413 -33.602 1.00 24.91 84 GLY B C 1
ATOM 8815 O O . GLY B 1 82 ? 27.180 18.589 -33.227 1.00 24.37 84 GLY B O 1
ATOM 8819 N N . GLN B 1 83 ? 29.023 19.835 -32.849 1.00 22.79 85 GLN B N 1
ATOM 8820 C CA . GLN B 1 83 ? 29.154 19.488 -31.452 1.00 21.41 85 GLN B CA 1
ATOM 8821 C C . GLN B 1 83 ? 27.991 20.070 -30.675 1.00 20.07 85 GLN B C 1
ATOM 8822 O O . GLN B 1 83 ? 27.692 21.248 -30.792 1.00 20.74 85 GLN B O 1
ATOM 8836 N N . GLY B 1 84 ? 27.357 19.224 -29.871 1.00 18.67 86 GLY B N 1
ATOM 8837 C CA . GLY B 1 84 ? 26.269 19.637 -29.011 1.00 18.00 86 GLY B CA 1
ATOM 8838 C C . GLY B 1 84 ? 26.768 20.126 -27.666 1.00 16.06 86 GLY B C 1
ATOM 8839 O O . GLY B 1 84 ? 27.946 20.000 -27.344 1.00 15.87 86 GLY B O 1
ATOM 8843 N N . PHE B 1 85 ? 25.852 20.703 -26.905 1.00 14.99 87 PHE B N 1
ATOM 8844 C CA . PHE B 1 85 ? 26.172 21.216 -25.579 1.00 13.71 87 PHE B CA 1
ATOM 8845 C C . PHE B 1 85 ? 25.056 20.792 -24.631 1.00 13.83 87 PHE B C 1
ATOM 8846 O O . PHE B 1 85 ? 23.911 21.190 -24.791 1.00 13.09 87 PHE B O 1
ATOM 8863 N N . CYS B 1 86 ? 25.430 19.974 -23.657 1.00 13.17 88 CYS B N 1
ATOM 8864 C CA . CYS B 1 86 ? 24.528 19.559 -22.595 1.00 12.55 88 CYS B CA 1
ATOM 8865 C C . CYS B 1 86 ? 24.638 20.533 -21.426 1.00 11.73 88 CYS B C 1
ATOM 8866 O O . CYS B 1 86 ? 25.703 20.689 -20.846 1.00 11.36 88 CYS B O 1
ATOM 8874 N N . VAL B 1 87 ? 23.524 21.185 -21.136 1.00 11.47 89 VAL B N 1
ATOM 8875 C CA . VAL B 1 87 ? 23.451 22.195 -20.092 1.00 10.09 89 VAL B CA 1
ATOM 8876 C C . VAL B 1 87 ? 22.567 21.574 -19.015 1.00 10.63 89 VAL B C 1
ATOM 8877 O O . VAL B 1 87 ? 21.357 21.506 -19.139 1.00 10.32 89 VAL B O 1
ATOM 8890 N N . ASN B 1 88 ? 23.223 21.070 -17.981 1.00 10.35 90 ASN B N 1
ATOM 8891 C CA . ASN B 1 88 ? 22.545 20.288 -16.958 1.00 11.01 90 ASN B CA 1
ATOM 8892 C C . ASN B 1 88 ? 22.267 21.131 -15.731 1.00 9.74 90 ASN B C 1
ATOM 8893 O O . ASN B 1 88 ? 23.188 21.543 -15.030 1.00 9.64 90 ASN B O 1
ATOM 8904 N N . LEU B 1 89 ? 20.988 21.396 -15.513 1.00 9.95 91 LEU B N 1
ATOM 8905 C CA . LEU B 1 89 ? 20.502 22.283 -14.450 1.00 10.23 91 LEU B CA 1
ATOM 8906 C C . LEU B 1 89 ? 19.363 21.597 -13.704 1.00 9.89 91 LEU B C 1
ATOM 8907 O O . LEU B 1 89 ? 18.319 22.183 -13.446 1.00 10.33 91 LEU B O 1
ATOM 8923 N N . SER B 1 90 ? 19.594 20.341 -13.358 1.00 9.89 92 SER B N 1
ATOM 8924 C CA . SER B 1 90 ? 18.549 19.488 -12.815 1.00 9.23 92 SER B CA 1
ATOM 8925 C C . SER B 1 90 ? 18.813 19.107 -11.354 1.00 9.93 92 SER B C 1
ATOM 8926 O O . SER B 1 90 ? 19.872 19.413 -10.796 1.00 10.67 92 SER B O 1
ATOM 8934 N N . VAL B 1 91 ? 17.837 18.433 -10.755 1.00 10.36 93 VAL B N 1
ATOM 8935 C CA . VAL B 1 91 ? 18.054 17.688 -9.518 1.00 10.06 93 VAL B CA 1
ATOM 8936 C C . VAL B 1 91 ? 17.798 16.220 -9.815 1.00 9.98 93 VAL B C 1
ATOM 8937 O O . VAL B 1 91 ? 17.204 15.887 -10.839 1.00 10.76 93 VAL B O 1
ATOM 8950 N N . ASP B 1 92 ? 18.275 15.358 -8.923 1.00 10.82 94 ASP B N 1
ATOM 8951 C CA . ASP B 1 92 ? 17.949 13.930 -8.902 1.00 11.54 94 ASP B CA 1
ATOM 8952 C C . ASP B 1 92 ? 18.664 13.134 -9.997 1.00 10.08 94 ASP B C 1
ATOM 8953 O O . ASP B 1 92 ? 18.394 11.946 -10.166 1.00 11.63 94 ASP B O 1
ATOM 8962 N N . THR B 1 93 ? 19.618 13.770 -10.672 1.00 10.40 95 THR B N 1
ATOM 8963 C CA . THR B 1 93 ? 20.345 13.136 -11.774 1.00 10.24 95 THR B CA 1
ATOM 8964 C C . THR B 1 93 ? 21.830 13.051 -11.445 1.00 9.97 95 THR B C 1
ATOM 8965 O O . THR B 1 93 ? 22.359 13.907 -10.756 1.00 11.09 95 THR B O 1
ATOM 8976 N N . SER B 1 94 ? 22.520 12.042 -11.960 1.00 10.16 96 SER B N 1
ATOM 8977 C CA . SER B 1 94 ? 23.950 11.927 -11.746 1.00 11.09 96 SER B CA 1
ATOM 8978 C C . SER B 1 94 ? 24.742 12.831 -12.671 1.00 9.63 96 SER B C 1
ATOM 8979 O O . SER B 1 94 ? 24.819 12.590 -13.884 1.00 10.69 96 SER B O 1
ATOM 8987 N N . SER B 1 95 ? 25.349 13.866 -12.106 1.00 10.77 97 SER B N 1
ATOM 8988 C CA . SER B 1 95 ? 26.225 14.723 -12.865 1.00 10.86 97 SER B CA 1
ATOM 8989 C C . SER B 1 95 ? 27.347 13.920 -13.496 1.00 11.52 97 SER B C 1
ATOM 8990 O O . SER B 1 95 ? 27.683 14.115 -14.663 1.00 11.81 97 SER B O 1
ATOM 8998 N N . LEU B 1 96 ? 27.914 13.011 -12.727 1.00 11.60 98 LEU B N 1
ATOM 8999 C CA . LEU B 1 96 ? 29.042 12.229 -13.204 1.00 13.38 98 LEU B CA 1
ATOM 9000 C C . LEU B 1 96 ? 28.649 11.389 -14.411 1.00 12.74 98 LEU B C 1
ATOM 9001 O O . LEU B 1 96 ? 29.328 11.390 -15.422 1.00 13.31 98 LEU B O 1
ATOM 9017 N N . ASP B 1 97 ? 27.558 10.656 -14.296 1.00 11.24 99 ASP B N 1
ATOM 9018 C CA . ASP B 1 97 ? 27.197 9.747 -15.372 1.00 11.81 99 ASP B CA 1
ATOM 9019 C C . ASP B 1 97 ? 26.797 10.521 -16.615 1.00 12.15 99 ASP B C 1
ATOM 9020 O O . ASP B 1 97 ? 27.141 10.120 -17.732 1.00 12.57 99 ASP B O 1
ATOM 9029 N N . ILE B 1 98 ? 26.106 11.645 -16.457 1.00 11.35 100 ILE B N 1
ATOM 9030 C CA . ILE B 1 98 ? 25.682 12.405 -17.632 1.00 10.67 100 ILE B CA 1
ATOM 9031 C C . ILE B 1 98 ? 26.888 13.058 -18.281 1.00 10.64 100 ILE B C 1
ATOM 9032 O O . ILE B 1 98 ? 27.034 13.063 -19.495 1.00 11.46 100 ILE B O 1
ATOM 9048 N N . MET B 1 99 ? 27.780 13.589 -17.458 1.00 12.11 101 MET B N 1
ATOM 9049 C CA . MET B 1 99 ? 29.004 14.191 -17.953 1.00 12.91 101 MET B CA 1
ATOM 9050 C C . MET B 1 99 ? 29.823 13.183 -18.758 1.00 12.23 101 MET B C 1
ATOM 9051 O O . MET B 1 99 ? 30.366 13.514 -19.814 1.00 13.55 101 MET B O 1
ATOM 9065 N N . GLU B 1 100 ? 29.948 11.972 -18.233 1.00 13.69 102 GLU B N 1
ATOM 9066 C CA . GLU B 1 100 ? 30.739 10.944 -18.903 1.00 14.69 102 GLU B CA 1
ATOM 9067 C C . GLU B 1 100 ? 30.087 10.555 -20.226 1.00 13.66 102 GLU B C 1
ATOM 9068 O O . GLU B 1 100 ? 30.776 10.306 -21.222 1.00 13.61 102 GLU B O 1
ATOM 9080 N N . LEU B 1 101 ? 28.762 10.539 -20.237 1.00 12.92 103 LEU B N 1
ATOM 9081 C CA . LEU B 1 101 ? 28.018 10.224 -21.448 1.00 12.04 103 LEU B CA 1
ATOM 9082 C C . LEU B 1 101 ? 28.208 11.316 -22.495 1.00 11.89 103 LEU B C 1
ATOM 9083 O O . LEU B 1 101 ? 28.419 11.029 -23.667 1.00 12.55 103 LEU B O 1
ATOM 9099 N N . ALA B 1 102 ? 28.135 12.569 -22.077 1.00 12.30 104 ALA B N 1
ATOM 9100 C CA . ALA B 1 102 ? 28.368 13.678 -22.987 1.00 11.71 104 ALA B CA 1
ATOM 9101 C C . ALA B 1 102 ? 29.765 13.556 -23.581 1.00 13.14 104 ALA B C 1
ATOM 9102 O O . ALA B 1 102 ? 29.941 13.641 -24.800 1.00 13.39 104 ALA B O 1
ATOM 9109 N N . ARG B 1 103 ? 30.764 13.342 -22.739 1.00 13.49 105 ARG B N 1
ATOM 9110 C CA . ARG B 1 103 ? 32.140 13.242 -23.230 1.00 14.88 105 ARG B CA 1
ATOM 9111 C C . ARG B 1 103 ? 32.349 12.070 -24.182 1.00 15.18 105 ARG B C 1
ATOM 9112 O O . ARG B 1 103 ? 33.070 12.188 -25.177 1.00 15.55 105 ARG B O 1
ATOM 9133 N N . GLU B 1 104 ? 31.726 10.943 -23.868 1.00 15.07 106 GLU B N 1
ATOM 9134 C CA . GLU B 1 104 ? 31.841 9.745 -24.711 1.00 16.48 106 GLU B CA 1
ATOM 9135 C C . GLU B 1 104 ? 31.317 10.021 -26.104 1.00 16.74 106 GLU B C 1
ATOM 9136 O O . GLU B 1 104 ? 31.725 9.385 -27.076 1.00 17.97 106 GLU B O 1
ATOM 9148 N N . ASN B 1 105 ? 30.395 10.968 -26.184 1.00 14.87 107 ASN B N 1
ATOM 9149 C CA . ASN B 1 105 ? 29.708 11.275 -27.424 1.00 15.23 107 ASN B CA 1
ATOM 9150 C C . ASN B 1 105 ? 30.113 12.615 -28.019 1.00 16.50 107 ASN B C 1
ATOM 9151 O O . ASN B 1 105 ? 29.480 13.120 -28.953 1.00 18.09 107 ASN B O 1
ATOM 9162 N N . GLY B 1 106 ? 31.189 13.179 -27.481 1.00 15.82 108 GLY B N 1
ATOM 9163 C CA . GLY B 1 106 ? 31.755 14.399 -28.015 1.00 15.52 108 GLY B CA 1
ATOM 9164 C C . GLY B 1 106 ? 30.975 15.673 -27.794 1.00 15.47 108 GLY B C 1
ATOM 9165 O O . GLY B 1 106 ? 31.182 16.655 -28.484 1.00 17.74 108 GLY B O 1
ATOM 9169 N N . ALA B 1 107 ? 30.082 15.668 -26.814 1.00 14.23 109 ALA B N 1
ATOM 9170 C CA . ALA B 1 107 ? 29.258 16.829 -26.528 1.00 13.76 109 ALA B CA 1
ATOM 9171 C C . ALA B 1 107 ? 29.856 17.570 -25.349 1.00 13.07 109 ALA B C 1
ATOM 9172 O O . ALA B 1 107 ? 30.301 16.940 -24.399 1.00 14.04 109 ALA B O 1
ATOM 9179 N N . LEU B 1 108 ? 29.859 18.893 -25.435 1.00 12.44 110 LEU B N 1
ATOM 9180 C CA . LEU B 1 108 ? 30.274 19.727 -24.309 1.00 12.11 110 LEU B CA 1
ATOM 9181 C C . LEU B 1 108 ? 29.243 19.571 -23.192 1.00 12.02 110 LEU B C 1
ATOM 9182 O O . LEU B 1 108 ? 28.110 19.190 -23.430 1.00 13.21 110 LEU B O 1
ATOM 9198 N N . TYR B 1 109 ? 29.663 19.877 -21.970 1.00 11.08 111 TYR B N 1
ATOM 9199 C CA . TYR B 1 109 ? 28.826 19.672 -20.792 1.00 11.18 111 TYR B CA 1
ATOM 9200 C C . TYR B 1 109 ? 29.136 20.730 -19.743 1.00 10.93 111 TYR B C 1
ATOM 9201 O O . TYR B 1 109 ? 30.283 21.103 -19.559 1.00 11.25 111 TYR B O 1
ATOM 9219 N N . ILE B 1 110 ? 28.089 21.176 -19.054 1.00 9.51 112 ILE B N 1
ATOM 9220 C CA . ILE B 1 110 ? 28.219 22.066 -17.897 1.00 9.51 112 ILE B CA 1
ATOM 9221 C C . ILE B 1 110 ? 27.133 21.757 -16.885 1.00 9.95 112 ILE B C 1
ATOM 9222 O O . ILE B 1 110 ? 25.996 21.424 -17.250 1.00 9.78 112 ILE B O 1
ATOM 9238 N N . ASP B 1 111 ? 27.497 21.867 -15.604 1.00 9.47 113 ASP B N 1
ATOM 9239 C CA . ASP B 1 111 ? 26.519 21.800 -14.528 1.00 10.17 113 ASP B CA 1
ATOM 9240 C C . ASP B 1 111 ? 26.934 22.730 -13.416 1.00 10.61 113 ASP B C 1
ATOM 9241 O O . ASP B 1 111 ? 27.917 23.430 -13.536 1.00 9.89 113 ASP B O 1
ATOM 9250 N N . THR B 1 112 ? 26.139 22.729 -12.359 1.00 9.29 114 THR B N 1
ATOM 9251 C CA . THR B 1 112 ? 26.358 23.644 -11.244 1.00 8.92 114 THR B CA 1
ATOM 9252 C C . THR B 1 112 ? 26.455 22.896 -9.904 1.00 9.23 114 THR B C 1
ATOM 9253 O O . THR B 1 112 ? 26.462 23.526 -8.860 1.00 9.65 114 THR B O 1
ATOM 9264 N N . VAL B 1 113 ? 26.565 21.577 -9.932 1.00 9.09 115 VAL B N 1
ATOM 9265 C CA . VAL B 1 113 ? 26.535 20.763 -8.717 1.00 9.34 115 VAL B CA 1
ATOM 9266 C C . VAL B 1 113 ? 26.957 19.364 -9.114 1.00 9.03 115 VAL B C 1
ATOM 9267 O O . VAL B 1 113 ? 26.706 18.951 -10.247 1.00 10.77 115 VAL B O 1
ATOM 9280 N N . VAL B 1 114 ? 27.626 18.637 -8.223 1.00 9.69 116 VAL B N 1
ATOM 9281 C CA . VAL B 1 114 ? 27.827 17.217 -8.428 1.00 10.18 116 VAL B CA 1
ATOM 9282 C C . VAL B 1 114 ? 26.640 16.507 -7.790 1.00 9.95 116 VAL B C 1
ATOM 9283 O O . VAL B 1 114 ? 26.640 16.133 -6.604 1.00 11.33 116 VAL B O 1
ATOM 9296 N N . GLU B 1 115 ? 25.595 16.344 -8.585 1.00 10.18 117 GLU B N 1
ATOM 9297 C CA . GLU B 1 115 ? 24.366 15.738 -8.109 1.00 10.92 117 GLU B CA 1
ATOM 9298 C C . GLU B 1 115 ? 24.465 14.229 -8.296 1.00 10.83 117 GLU B C 1
ATOM 9299 O O . GLU B 1 115 ? 25.093 13.765 -9.251 1.00 10.07 117 GLU B O 1
ATOM 9311 N N . PRO B 1 116 ? 23.872 13.454 -7.373 1.00 11.32 118 PRO B N 1
ATOM 9312 C CA . PRO B 1 116 ? 23.794 11.996 -7.492 1.00 12.35 118 PRO B CA 1
ATOM 9313 C C . PRO B 1 116 ? 22.434 11.562 -8.041 1.00 12.03 118 PRO B C 1
ATOM 9314 O O . PRO B 1 116 ? 21.485 12.325 -8.012 1.00 11.31 118 PRO B O 1
ATOM 9325 N N . TRP B 1 117 ? 22.338 10.334 -8.543 1.00 11.71 119 TRP B N 1
ATOM 9326 C CA . TRP B 1 117 ? 21.026 9.793 -8.873 1.00 11.58 119 TRP B CA 1
ATOM 9327 C C . TRP B 1 117 ? 20.125 9.788 -7.651 1.00 12.70 119 TRP B C 1
ATOM 9328 O O . TRP B 1 117 ? 20.565 9.522 -6.531 1.00 12.59 119 TRP B O 1
ATOM 9349 N N . LEU B 1 118 ? 18.854 10.072 -7.901 1.00 13.24 120 LEU B N 1
ATOM 9350 C CA . LEU B 1 118 ? 17.808 9.972 -6.897 1.00 14.85 120 LEU B CA 1
ATOM 9351 C C . LEU B 1 118 ? 17.982 8.760 -6.006 1.00 14.10 120 LEU B C 1
ATOM 9352 O O . LEU B 1 118 ? 18.133 7.636 -6.472 1.00 14.55 120 LEU B O 1
ATOM 9368 N N . GLY B 1 119 ? 17.988 9.019 -4.704 1.00 14.94 121 GLY B N 1
ATOM 9369 C CA . GLY B 1 119 ? 18.103 7.965 -3.723 1.00 14.82 121 GLY B CA 1
ATOM 9370 C C . GLY B 1 119 ? 19.304 8.152 -2.821 1.00 15.15 121 GLY B C 1
ATOM 9371 O O . GLY B 1 119 ? 19.293 7.758 -1.670 1.00 17.88 121 GLY B O 1
ATOM 9375 N N . PHE B 1 120 ? 20.345 8.781 -3.337 1.00 14.31 122 PHE B N 1
ATOM 9376 C CA . PHE B 1 120 ? 21.610 8.927 -2.615 1.00 15.54 122 PHE B CA 1
ATOM 9377 C C . PHE B 1 120 ? 21.469 9.755 -1.337 1.00 17.20 122 PHE B C 1
ATOM 9378 O O . PHE B 1 120 ? 21.935 9.354 -0.267 1.00 17.53 122 PHE B O 1
ATOM 9395 N N . TYR B 1 121 ? 20.829 10.910 -1.435 1.00 16.67 123 TYR B N 1
ATOM 9396 C CA . TYR B 1 121 ? 20.900 11.873 -0.338 1.00 16.20 123 TYR B CA 1
ATOM 9397 C C . TYR B 1 121 ? 20.255 11.355 0.942 1.00 18.31 123 TYR B C 1
ATOM 9398 O O . TYR B 1 121 ? 20.639 11.783 2.036 1.00 20.58 123 TYR B O 1
ATOM 9416 N N . PHE B 1 122 ? 19.299 10.438 0.811 1.00 18.90 124 PHE B N 1
ATOM 9417 C CA . PHE B 1 122 ? 18.575 9.906 1.969 1.00 19.92 124 PHE B CA 1
ATOM 9418 C C . PHE B 1 122 ? 18.784 8.400 2.164 1.00 21.65 124 PHE B C 1
ATOM 9419 O O . PHE B 1 122 ? 18.095 7.767 2.964 1.00 22.17 124 PHE B O 1
ATOM 9436 N N . ASP B 1 123 ? 19.754 7.831 1.460 1.00 22.42 125 ASP B N 1
ATOM 9437 C CA . ASP B 1 123 ? 20.052 6.409 1.591 1.00 23.15 125 ASP B CA 1
ATOM 9438 C C . ASP B 1 123 ? 20.522 6.108 3.021 1.00 24.27 125 ASP B C 1
ATOM 9439 O O . ASP B 1 123 ? 21.549 6.620 3.450 1.00 24.55 125 ASP B O 1
ATOM 9448 N N . PRO B 1 124 ? 19.777 5.264 3.760 1.00 25.14 126 PRO B N 1
ATOM 9449 C CA . PRO B 1 124 ? 20.167 4.993 5.149 1.00 25.91 126 PRO B CA 1
ATOM 9450 C C . PRO B 1 124 ? 21.386 4.098 5.288 1.00 25.68 126 PRO B C 1
ATOM 9451 O O . PRO B 1 124 ? 21.962 4.033 6.369 1.00 26.46 126 PRO B O 1
ATOM 9462 N N . ASP B 1 125 ? 21.753 3.396 4.224 1.00 25.43 127 ASP B N 1
ATOM 9463 C CA . ASP B 1 125 ? 22.882 2.478 4.277 1.00 25.10 127 ASP B CA 1
ATOM 9464 C C . ASP B 1 125 ? 24.209 3.180 4.020 1.00 23.50 127 ASP B C 1
ATOM 9465 O O . ASP B 1 125 ? 25.269 2.591 4.182 1.00 24.71 127 ASP B O 1
ATOM 9474 N N . LEU B 1 126 ? 24.162 4.438 3.612 1.00 21.73 128 LEU B N 1
ATOM 9475 C CA . LEU B 1 126 ? 25.393 5.173 3.398 1.00 22.24 128 LEU B CA 1
ATOM 9476 C C . LEU B 1 126 ? 25.935 5.705 4.709 1.00 22.98 128 LEU B C 1
ATOM 9477 O O . LEU B 1 126 ? 25.193 6.217 5.538 1.00 24.96 128 LEU B O 1
ATOM 9493 N N A LYS B 1 127 ? 27.217 5.561 4.943 0.58 23.41 129 LYS B N 1
ATOM 9494 N N B LYS B 1 127 ? 27.238 5.584 4.892 0.42 23.43 129 LYS B N 1
ATOM 9495 C CA A LYS B 1 127 ? 27.898 6.224 6.063 0.58 23.56 129 LYS B CA 1
ATOM 9496 C CA B LYS B 1 127 ? 27.883 6.175 6.047 0.42 23.59 129 LYS B CA 1
ATOM 9497 C C A LYS B 1 127 ? 27.964 7.695 5.731 0.58 21.65 129 LYS B C 1
ATOM 9498 C C B LYS B 1 127 ? 28.044 7.662 5.736 0.42 21.51 129 LYS B C 1
ATOM 9499 O O A LYS B 1 127 ? 28.039 8.053 4.588 0.58 20.37 129 LYS B O 1
ATOM 9500 O O B LYS B 1 127 ? 28.153 8.036 4.569 0.42 19.70 129 LYS B O 1
ATOM 9537 N N . PRO B 1 128 ? 28.013 8.517 6.771 1.00 21.21 130 PRO B N 1
ATOM 9538 C CA . PRO B 1 128 ? 28.056 9.972 6.580 1.00 19.26 130 PRO B CA 1
ATOM 9539 C C . PRO B 1 128 ? 29.143 10.429 5.608 1.00 17.73 130 PRO B C 1
ATOM 9540 O O . PRO B 1 128 ? 28.898 11.330 4.811 1.00 18.04 130 PRO B O 1
ATOM 9551 N N . GLU B 1 129 ? 30.304 9.789 5.656 1.00 17.37 131 GLU B N 1
ATOM 9552 C CA . GLU B 1 129 ? 31.430 10.183 4.819 1.00 16.24 131 GLU B CA 1
ATOM 9553 C C . GLU B 1 129 ? 31.060 10.039 3.349 1.00 16.13 131 GLU B C 1
ATOM 9554 O O . GLU B 1 129 ? 31.461 10.830 2.493 1.00 16.91 131 GLU B O 1
ATOM 9566 N N . ALA B 1 130 ? 30.272 9.016 3.064 1.00 15.16 132 ALA B N 1
ATOM 9567 C CA . ALA B 1 130 ? 29.917 8.700 1.695 1.00 16.03 132 ALA B CA 1
ATOM 9568 C C . ALA B 1 130 ? 28.854 9.668 1.182 1.00 16.41 132 ALA B C 1
ATOM 9569 O O . ALA B 1 130 ? 28.683 9.829 -0.030 1.00 16.77 132 ALA B O 1
ATOM 9576 N N . ARG B 1 131 ? 28.153 10.320 2.101 1.00 15.74 133 ARG B N 1
ATOM 9577 C CA . ARG B 1 131 ? 27.134 11.298 1.735 1.00 15.43 133 ARG B CA 1
ATOM 9578 C C . ARG B 1 131 ? 27.744 12.675 1.481 1.00 14.15 133 ARG B C 1
ATOM 9579 O O . ARG B 1 131 ? 27.019 13.614 1.163 1.00 15.73 133 ARG B O 1
ATOM 9600 N N . SER B 1 132 ? 29.060 12.805 1.616 1.00 13.28 134 SER B N 1
ATOM 9601 C CA . SER B 1 132 ? 29.707 14.111 1.588 1.00 12.36 134 SER B CA 1
ATOM 9602 C C . SER B 1 132 ? 29.965 14.622 0.176 1.00 12.18 134 SER B C 1
ATOM 9603 O O . SER B 1 132 ? 30.108 13.845 -0.767 1.00 12.34 134 SER B O 1
ATOM 9611 N N . ASN B 1 133 ? 30.009 15.936 0.040 1.00 11.08 135 ASN B N 1
ATOM 9612 C CA . ASN B 1 133 ? 30.406 16.538 -1.232 1.00 9.86 135 ASN B CA 1
ATOM 9613 C C . ASN B 1 133 ? 31.836 16.231 -1.586 1.00 10.63 135 ASN B C 1
ATOM 9614 O O . ASN B 1 133 ? 32.175 16.167 -2.757 1.00 10.80 135 ASN B O 1
ATOM 9625 N N . TYR B 1 134 ? 32.669 16.038 -0.583 1.00 10.75 136 TYR B N 1
ATOM 9626 C CA . TYR B 1 134 ? 34.032 15.605 -0.850 1.00 11.08 136 TYR B CA 1
ATOM 9627 C C . TYR B 1 134 ? 34.010 14.283 -1.604 1.00 11.92 136 TYR B C 1
ATOM 9628 O O . TYR B 1 134 ? 34.686 14.139 -2.611 1.00 10.68 136 TYR B O 1
ATOM 9646 N N . ALA B 1 135 ? 33.220 13.329 -1.132 1.00 11.54 137 ALA B N 1
ATOM 9647 C CA . ALA B 1 135 ? 33.141 12.023 -1.779 1.00 12.93 137 ALA B CA 1
ATOM 9648 C C . ALA B 1 135 ? 32.604 12.147 -3.206 1.00 11.96 137 ALA B C 1
ATOM 9649 O O . ALA B 1 135 ? 33.123 11.528 -4.139 1.00 12.00 137 ALA B O 1
ATOM 9656 N N . LEU B 1 136 ? 31.569 12.944 -3.377 1.00 10.37 138 LEU B N 1
ATOM 9657 C CA . LEU B 1 136 ? 31.000 13.143 -4.702 1.00 10.41 138 LEU B CA 1
ATOM 9658 C C . LEU B 1 136 ? 32.031 13.774 -5.644 1.00 10.82 138 LEU B C 1
ATOM 9659 O O . LEU B 1 136 ? 32.203 13.347 -6.782 1.00 11.06 138 LEU B O 1
ATOM 9675 N N . ARG B 1 137 ? 32.720 14.797 -5.183 1.00 10.35 139 ARG B N 1
ATOM 9676 C CA . ARG B 1 137 ? 33.748 15.433 -5.990 1.00 10.97 139 ARG B CA 1
ATOM 9677 C C . ARG B 1 137 ? 34.847 14.439 -6.339 1.00 11.22 139 ARG B C 1
ATOM 9678 O O . ARG B 1 137 ? 35.398 14.475 -7.435 1.00 11.62 139 ARG B O 1
ATOM 9699 N N . GLU B 1 138 ? 35.192 13.563 -5.413 1.00 12.00 140 GLU B N 1
ATOM 9700 C CA . GLU B 1 138 ? 36.249 12.605 -5.707 1.00 12.50 140 GLU B CA 1
ATOM 9701 C C . GLU B 1 138 ? 35.841 11.703 -6.877 1.00 12.26 140 GLU B C 1
ATOM 9702 O O . GLU B 1 138 ? 36.702 11.239 -7.627 1.00 12.44 140 GLU B O 1
ATOM 9714 N N . THR B 1 139 ? 34.545 11.484 -7.090 1.00 11.84 141 THR B N 1
ATOM 9715 C CA . THR B 1 139 ? 34.176 10.634 -8.236 1.00 12.23 141 THR B CA 1
ATOM 9716 C C . THR B 1 139 ? 34.510 11.359 -9.530 1.00 11.99 141 THR B C 1
ATOM 9717 O O . THR B 1 139 ? 34.904 10.731 -10.513 1.00 13.10 141 THR B O 1
ATOM 9728 N N . VAL B 1 140 ? 34.377 12.675 -9.522 1.00 11.07 142 VAL B N 1
ATOM 9729 C CA . VAL B 1 140 ? 34.739 13.499 -10.661 1.00 11.27 142 VAL B CA 1
ATOM 9730 C C . VAL B 1 140 ? 36.253 13.556 -10.859 1.00 12.83 142 VAL B C 1
ATOM 9731 O O . VAL B 1 140 ? 36.720 13.475 -11.990 1.00 13.33 142 VAL B O 1
ATOM 9744 N N . LEU B 1 141 ? 37.014 13.712 -9.786 1.00 13.06 143 LEU B N 1
ATOM 9745 C CA . LEU B 1 141 ? 38.473 13.728 -9.927 1.00 12.59 143 LEU B CA 1
ATOM 9746 C C . LEU B 1 141 ? 38.970 12.392 -10.469 1.00 12.89 143 LEU B C 1
ATOM 9747 O O . LEU B 1 141 ? 39.936 12.340 -11.228 1.00 13.46 143 LEU B O 1
ATOM 9763 N N . ALA B 1 142 ? 38.323 11.311 -10.061 1.00 12.75 144 ALA B N 1
ATOM 9764 C CA . ALA B 1 142 ? 38.757 9.982 -10.493 1.00 13.61 144 ALA B CA 1
ATOM 9765 C C . ALA B 1 142 ? 38.475 9.818 -11.984 1.00 14.58 144 ALA B C 1
ATOM 9766 O O . ALA B 1 142 ? 39.281 9.239 -12.717 1.00 15.17 144 ALA B O 1
ATOM 9773 N N . ALA B 1 143 ? 37.336 10.331 -12.424 1.00 13.37 145 ALA B N 1
ATOM 9774 C CA . ALA B 1 143 ? 36.972 10.248 -13.835 1.00 13.86 145 ALA B CA 1
ATOM 9775 C C . ALA B 1 143 ? 37.992 10.999 -14.659 1.00 13.76 145 ALA B C 1
ATOM 9776 O O . ALA B 1 143 ? 38.367 10.569 -15.739 1.00 14.91 145 ALA B O 1
ATOM 9783 N N . ARG B 1 144 ? 38.465 12.116 -14.141 1.00 14.11 146 ARG B N 1
ATOM 9784 C CA . ARG B 1 144 ? 39.441 12.915 -14.841 1.00 15.34 146 ARG B CA 1
ATOM 9785 C C . ARG B 1 144 ? 40.775 12.181 -14.941 1.00 16.15 146 ARG B C 1
ATOM 9786 O O . ARG B 1 144 ? 41.423 12.215 -15.985 1.00 17.50 146 ARG B O 1
ATOM 9807 N N . ARG B 1 145 ? 41.192 11.518 -13.871 1.00 16.47 147 ARG B N 1
ATOM 9808 C CA . ARG B 1 145 ? 42.420 10.730 -13.906 1.00 17.69 147 ARG B CA 1
ATOM 9809 C C . ARG B 1 145 ? 42.282 9.571 -14.887 1.00 17.94 147 ARG B C 1
ATOM 9810 O O . ARG B 1 145 ? 43.225 9.241 -15.594 1.00 19.14 147 ARG B O 1
ATOM 9831 N N . ASN B 1 146 ? 41.095 8.977 -14.944 1.00 16.73 148 ASN B N 1
ATOM 9832 C CA . ASN B 1 146 ? 40.867 7.808 -15.793 1.00 17.72 148 ASN B CA 1
ATOM 9833 C C . ASN B 1 146 ? 40.854 8.169 -17.277 1.00 17.78 148 ASN B C 1
ATOM 9834 O O . ASN B 1 146 ? 41.294 7.390 -18.117 1.00 19.34 148 ASN B O 1
ATOM 9845 N N . LYS B 1 147 ? 40.357 9.360 -17.597 1.00 17.33 149 LYS B N 1
ATOM 9846 C CA . LYS B 1 147 ? 40.267 9.816 -18.979 1.00 18.17 149 LYS B CA 1
ATOM 9847 C C . LYS B 1 147 ? 40.690 11.268 -19.089 1.00 18.30 149 LYS B C 1
ATOM 9848 O O . LYS B 1 147 ? 39.851 12.154 -19.250 1.00 19.18 149 LYS B O 1
ATOM 9867 N N . PRO B 1 148 ? 41.999 11.520 -18.984 1.00 18.15 150 PRO B N 1
ATOM 9868 C CA . PRO B 1 148 ? 42.522 12.886 -19.055 1.00 18.92 150 PRO B CA 1
ATOM 9869 C C . PRO B 1 148 ? 42.292 13.505 -20.423 1.00 18.92 150 PRO B C 1
ATOM 9870 O O . PRO B 1 148 ? 42.225 12.787 -21.412 1.00 21.03 150 PRO B O 1
ATOM 9881 N N . GLY B 1 149 ? 42.158 14.824 -20.470 1.00 19.38 151 GLY B N 1
ATOM 9882 C CA . GLY B 1 149 ? 41.903 15.518 -21.716 1.00 19.00 151 GLY B CA 1
ATOM 9883 C C . GLY B 1 149 ? 40.569 15.129 -22.315 1.00 18.51 151 GLY B C 1
ATOM 9884 O O . GLY B 1 149 ? 39.679 14.627 -21.625 1.00 19.54 151 GLY B O 1
ATOM 9888 N N . GLY B 1 150 ? 40.439 15.357 -23.616 1.00 18.72 152 GLY B N 1
ATOM 9889 C CA . GLY B 1 150 ? 39.207 15.069 -24.322 1.00 18.77 152 GLY B CA 1
ATOM 9890 C C . GLY B 1 150 ? 38.224 16.221 -24.239 1.00 17.47 152 GLY B C 1
ATOM 9891 O O . GLY B 1 150 ? 38.582 17.347 -23.879 1.00 16.18 152 GLY B O 1
ATOM 9895 N N . THR B 1 151 ? 36.977 15.935 -24.578 1.00 17.40 153 THR B N 1
ATOM 9896 C CA . THR B 1 151 ? 35.944 16.953 -24.656 1.00 15.76 153 THR B CA 1
ATOM 9897 C C . THR B 1 151 ? 35.732 17.628 -23.297 1.00 14.69 153 THR B C 1
ATOM 9898 O O . THR B 1 151 ? 35.702 16.974 -22.272 1.00 15.92 153 THR B O 1
ATOM 9909 N N . THR B 1 152 ? 35.589 18.942 -23.324 1.00 13.43 154 THR B N 1
ATOM 9910 C CA . THR B 1 152 ? 35.448 19.724 -22.111 1.00 13.51 154 THR B CA 1
ATOM 9911 C C . THR B 1 152 ? 34.127 19.451 -21.427 1.00 13.66 154 THR B C 1
ATOM 9912 O O . THR B 1 152 ? 33.074 19.488 -22.038 1.00 13.81 154 THR B O 1
ATOM 9923 N N . ALA B 1 153 ? 34.215 19.211 -20.120 1.00 12.88 155 ALA B N 1
ATOM 9924 C CA . ALA B 1 153 ? 33.045 19.105 -19.252 1.00 12.93 155 ALA B CA 1
ATOM 9925 C C . ALA B 1 153 ? 33.328 19.992 -18.055 1.00 12.06 155 ALA B C 1
ATOM 9926 O O . ALA B 1 153 ? 34.312 19.786 -17.356 1.00 13.17 155 ALA B O 1
ATOM 9933 N N . VAL B 1 154 ? 32.454 20.969 -17.835 1.00 11.50 156 VAL B N 1
ATOM 9934 C CA . VAL B 1 154 ? 32.647 21.927 -16.756 1.00 10.87 156 VAL B CA 1
ATOM 9935 C C . VAL B 1 154 ? 31.764 21.542 -15.576 1.00 11.41 156 VAL B C 1
ATOM 9936 O O . VAL B 1 154 ? 30.549 21.584 -15.658 1.00 12.27 156 VAL B O 1
ATOM 9949 N N . SER B 1 155 ? 32.420 21.167 -14.490 1.00 11.69 157 SER B N 1
ATOM 9950 C CA . SER B 1 155 ? 31.761 20.754 -13.257 1.00 11.34 157 SER B CA 1
ATOM 9951 C C . SER B 1 155 ? 31.623 21.919 -12.285 1.00 12.53 157 SER B C 1
ATOM 9952 O O . SER B 1 155 ? 32.583 22.632 -12.026 1.00 12.73 157 SER B O 1
ATOM 9960 N N . CYS B 1 156 ? 30.408 22.107 -11.797 1.00 11.35 158 CYS B N 1
ATOM 9961 C CA . CYS B 1 156 ? 30.135 23.051 -10.712 1.00 10.12 158 CYS B CA 1
ATOM 9962 C C . CYS B 1 156 ? 30.473 24.482 -11.068 1.00 9.94 158 CYS B C 1
ATOM 9963 O O . CYS B 1 156 ? 31.253 25.152 -10.392 1.00 10.94 158 CYS B O 1
ATOM 9971 N N . CYS B 1 157 ? 29.816 24.954 -12.118 1.00 10.23 159 CYS B N 1
ATOM 9972 C CA . CYS B 1 157 ? 30.005 26.303 -12.613 1.00 10.19 159 CYS B CA 1
ATOM 9973 C C . CYS B 1 157 ? 28.716 27.109 -12.547 1.00 10.07 159 CYS B C 1
ATOM 9974 O O . CYS B 1 157 ? 28.172 27.511 -13.563 1.00 10.62 159 CYS B O 1
ATOM 9982 N N . GLY B 1 158 ? 28.227 27.323 -11.324 1.00 9.84 160 GLY B N 1
ATOM 9983 C CA . GLY B 1 158 ? 27.156 28.265 -11.044 1.00 9.35 160 GLY B CA 1
ATOM 9984 C C . GLY B 1 158 ? 27.723 29.483 -10.343 1.00 9.13 160 GLY B C 1
ATOM 9985 O O . GLY B 1 158 ? 28.842 29.885 -10.598 1.00 8.72 160 GLY B O 1
ATOM 9989 N N . ALA B 1 159 ? 26.942 30.065 -9.433 1.00 8.95 161 ALA B N 1
ATOM 9990 C CA . ALA B 1 159 ? 27.408 31.192 -8.652 1.00 9.67 161 ALA B CA 1
ATOM 9991 C C . ALA B 1 159 ? 28.364 30.721 -7.566 1.00 9.22 161 ALA B C 1
ATOM 9992 O O . ALA B 1 159 ? 29.413 31.320 -7.335 1.00 9.66 161 ALA B O 1
ATOM 9999 N N . ASN B 1 160 ? 27.974 29.661 -6.879 1.00 9.05 162 ASN B N 1
ATOM 10000 C CA . ASN B 1 160 ? 28.758 29.108 -5.783 1.00 9.15 162 ASN B CA 1
ATOM 10001 C C . ASN B 1 160 ? 28.255 27.712 -5.478 1.00 8.96 162 ASN B C 1
ATOM 10002 O O . ASN B 1 160 ? 27.191 27.560 -4.907 1.00 9.45 162 ASN B O 1
ATOM 10013 N N . PRO B 1 161 ? 28.990 26.678 -5.923 1.00 9.25 163 PRO B N 1
ATOM 10014 C CA . PRO B 1 161 ? 30.270 26.717 -6.642 1.00 9.15 163 PRO B CA 1
ATOM 10015 C C . PRO B 1 161 ? 30.196 27.369 -8.010 1.00 9.44 163 PRO B C 1
ATOM 10016 O O . PRO B 1 161 ? 29.148 27.328 -8.640 1.00 9.49 163 PRO B O 1
ATOM 10027 N N . GLY B 1 162 ? 31.312 27.951 -8.431 1.00 9.40 164 GLY B N 1
ATOM 10028 C CA . GLY B 1 162 ? 31.483 28.474 -9.776 1.00 9.47 164 GLY B CA 1
ATOM 10029 C C . GLY B 1 162 ? 32.182 29.819 -9.722 1.00 9.30 164 GLY B C 1
ATOM 10030 O O . GLY B 1 162 ? 33.381 29.908 -9.499 1.00 10.30 164 GLY B O 1
ATOM 10034 N N . MET B 1 163 ? 31.399 30.865 -9.911 1.00 9.36 165 MET B N 1
ATOM 10035 C CA . MET B 1 163 ? 31.873 32.249 -9.854 1.00 9.26 165 MET B CA 1
ATOM 10036 C C . MET B 1 163 ? 32.809 32.548 -8.696 1.00 8.98 165 MET B C 1
ATOM 10037 O O . MET B 1 163 ? 33.791 33.241 -8.858 1.00 10.22 165 MET B O 1
ATOM 10051 N N . VAL B 1 164 ? 32.503 32.036 -7.516 1.00 9.95 166 VAL B N 1
ATOM 10052 C CA . VAL B 1 164 ? 33.308 32.377 -6.352 1.00 10.25 166 VAL B CA 1
ATOM 10053 C C . VAL B 1 164 ? 34.774 31.940 -6.491 1.00 10.79 166 VAL B C 1
ATOM 10054 O O . VAL B 1 164 ? 35.643 32.570 -5.911 1.00 9.96 166 VAL B O 1
ATOM 10067 N N . SER B 1 165 ? 35.052 30.920 -7.308 1.00 10.42 167 SER B N 1
ATOM 10068 C CA . SER B 1 165 ? 36.443 30.551 -7.601 1.00 10.46 167 SER B CA 1
ATOM 10069 C C . SER B 1 165 ? 37.163 31.675 -8.323 1.00 11.82 167 SER B C 1
ATOM 10070 O O . SER B 1 165 ? 38.341 31.932 -8.060 1.00 11.59 167 SER B O 1
ATOM 10078 N N . TRP B 1 166 ? 36.452 32.345 -9.223 1.00 10.59 168 TRP B N 1
ATOM 10079 C CA . TRP B 1 166 ? 37.031 33.466 -9.970 1.00 9.96 168 TRP B CA 1
ATOM 10080 C C . TRP B 1 166 ? 37.234 34.656 -9.031 1.00 10.77 168 TRP B C 1
ATOM 10081 O O . TRP B 1 166 ? 38.239 35.354 -9.112 1.00 11.09 168 TRP B O 1
ATOM 10102 N N . PHE B 1 167 ? 36.273 34.872 -8.132 1.00 10.35 169 PHE B N 1
ATOM 10103 C CA . PHE B 1 167 ? 36.417 35.914 -7.119 1.00 9.82 169 PHE B CA 1
ATOM 10104 C C . PHE B 1 167 ? 37.626 35.666 -6.210 1.00 10.58 169 PHE B C 1
ATOM 10105 O O . PHE B 1 167 ? 38.290 36.607 -5.817 1.00 11.97 169 PHE B O 1
ATOM 10122 N N . VAL B 1 168 ? 37.909 34.407 -5.879 1.00 11.74 170 VAL B N 1
ATOM 10123 C CA . VAL B 1 168 ? 39.066 34.108 -5.037 1.00 12.03 170 VAL B CA 1
ATOM 10124 C C . VAL B 1 168 ? 40.333 34.559 -5.756 1.00 11.54 170 VAL B C 1
ATOM 10125 O O . VAL B 1 168 ? 41.204 35.191 -5.160 1.00 11.28 170 VAL B O 1
ATOM 10138 N N . LYS B 1 169 ? 40.437 34.243 -7.040 1.00 11.39 171 LYS B N 1
ATOM 10139 C CA . LYS B 1 169 ? 41.612 34.661 -7.789 1.00 12.20 171 LYS B CA 1
ATOM 10140 C C . LYS B 1 169 ? 41.739 36.181 -7.857 1.00 12.95 171 LYS B C 1
ATOM 10141 O O . LYS B 1 169 ? 42.808 36.719 -7.607 1.00 13.33 171 LYS B O 1
ATOM 10160 N N . GLN B 1 170 ? 40.656 36.886 -8.139 1.00 12.73 172 GLN B N 1
ATOM 10161 C CA . GLN B 1 170 ? 40.721 38.338 -8.182 1.00 13.50 172 GLN B CA 1
ATOM 10162 C C . GLN B 1 170 ? 41.068 38.905 -6.810 1.00 12.28 172 GLN B C 1
ATOM 10163 O O . GLN B 1 170 ? 41.841 39.852 -6.703 1.00 13.03 172 GLN B O 1
ATOM 10177 N N . ALA B 1 171 ? 40.514 38.304 -5.760 1.00 12.06 173 ALA B N 1
ATOM 10178 C CA . ALA B 1 171 ? 40.763 38.779 -4.405 1.00 11.87 173 ALA B CA 1
ATOM 10179 C C . ALA B 1 171 ? 42.231 38.598 -4.035 1.00 12.01 173 ALA B C 1
ATOM 10180 O O . ALA B 1 171 ? 42.820 39.449 -3.383 1.00 12.25 173 ALA B O 1
ATOM 10187 N N . LEU B 1 172 ? 42.826 37.488 -4.451 1.00 12.46 174 LEU B N 1
ATOM 10188 C CA . LEU B 1 172 ? 44.245 37.257 -4.187 1.00 12.33 174 LEU B CA 1
ATOM 10189 C C . LEU B 1 172 ? 45.111 38.311 -4.895 1.00 14.31 174 LEU B C 1
ATOM 10190 O O . LEU B 1 172 ? 46.061 38.838 -4.330 1.00 14.88 174 LEU B O 1
ATOM 10206 N N . VAL B 1 173 ? 44.776 38.609 -6.145 1.00 13.81 175 VAL B N 1
ATOM 10207 C CA . VAL B 1 173 ? 45.486 39.644 -6.892 1.00 14.90 175 VAL B CA 1
ATOM 10208 C C . VAL B 1 173 ? 45.347 41.000 -6.175 1.00 13.98 175 VAL B C 1
ATOM 10209 O O . VAL B 1 173 ? 46.323 41.743 -5.996 1.00 14.91 175 VAL B O 1
ATOM 10222 N N . ASN B 1 174 ? 44.143 41.340 -5.751 1.00 13.93 176 ASN B N 1
ATOM 10223 C CA . ASN B 1 174 ? 43.933 42.609 -5.072 1.00 14.27 176 ASN B CA 1
ATOM 10224 C C . ASN B 1 174 ? 44.682 42.678 -3.750 1.00 14.38 176 ASN B C 1
ATOM 10225 O O . ASN B 1 174 ? 45.283 43.700 -3.428 1.00 15.02 176 ASN B O 1
ATOM 10236 N N . LEU B 1 175 ? 44.629 41.600 -2.974 1.00 14.90 177 LEU B N 1
ATOM 10237 C CA . LEU B 1 175 ? 45.381 41.530 -1.724 1.00 15.23 177 LEU B CA 1
ATOM 10238 C C . LEU B 1 175 ? 46.875 41.681 -1.935 1.00 16.04 177 LEU B C 1
ATOM 10239 O O . LEU B 1 175 ? 47.544 42.375 -1.181 1.00 17.26 177 LEU B O 1
ATOM 10255 N N . ALA B 1 176 ? 47.398 41.026 -2.960 1.00 16.24 178 ALA B N 1
ATOM 10256 C CA . ALA B 1 176 ? 48.823 41.125 -3.248 1.00 16.97 178 ALA B CA 1
ATOM 10257 C C . ALA B 1 176 ? 49.215 42.576 -3.489 1.00 17.63 178 ALA B C 1
ATOM 10258 O O . ALA B 1 176 ? 50.228 43.044 -2.979 1.00 17.66 178 ALA B O 1
ATOM 10265 N N . ALA B 1 177 ? 48.412 43.297 -4.261 1.00 18.22 179 ALA B N 1
ATOM 10266 C CA . ALA B 1 177 ? 48.706 44.698 -4.516 1.00 18.52 179 ALA B CA 1
ATOM 10267 C C . ALA B 1 177 ? 48.637 45.509 -3.229 1.00 18.61 179 ALA B C 1
ATOM 10268 O O . ALA B 1 177 ? 49.508 46.343 -2.971 1.00 18.75 179 ALA B O 1
ATOM 10275 N N . ASP B 1 178 ? 47.610 45.260 -2.424 1.00 18.17 180 ASP B N 1
ATOM 10276 C CA . ASP B 1 178 ? 47.369 46.050 -1.223 1.00 19.94 180 ASP B CA 1
ATOM 10277 C C . ASP B 1 178 ? 48.368 45.748 -0.111 1.00 20.52 180 ASP B C 1
ATOM 10278 O O . ASP B 1 178 ? 48.636 46.604 0.738 1.00 21.92 180 ASP B O 1
ATOM 10287 N N . LEU B 1 179 ? 48.918 44.539 -0.117 1.00 21.47 181 LEU B N 1
ATOM 10288 C CA . LEU B 1 179 ? 49.894 44.128 0.887 1.00 21.90 181 LEU B CA 1
ATOM 10289 C C . LEU B 1 179 ? 51.322 44.335 0.372 1.00 23.87 181 LEU B C 1
ATOM 10290 O O . LEU B 1 179 ? 52.286 44.148 1.110 1.00 24.37 181 LEU B O 1
ATOM 10306 N N . GLY B 1 180 ? 51.442 44.727 -0.892 1.00 24.75 182 GLY B N 1
ATOM 10307 C CA . GLY B 1 180 ? 52.734 45.020 -1.484 1.00 26.91 182 GLY B CA 1
ATOM 10308 C C . GLY B 1 180 ? 53.564 43.779 -1.731 1.00 28.71 182 GLY B C 1
ATOM 10309 O O . GLY B 1 180 ? 54.796 43.820 -1.683 1.00 29.06 182 GLY B O 1
ATOM 10313 N N . VAL B 1 181 ? 52.888 42.669 -1.995 1.00 28.18 183 VAL B N 1
ATOM 10314 C CA . VAL B 1 181 ? 53.561 41.424 -2.311 1.00 28.63 183 VAL B CA 1
ATOM 10315 C C . VAL B 1 181 ? 53.898 41.403 -3.798 1.00 29.42 183 VAL B C 1
ATOM 10316 O O . VAL B 1 181 ? 53.026 41.551 -4.653 1.00 29.57 183 VAL B O 1
ATOM 10329 N N . THR B 1 182 ? 55.187 41.242 -4.079 1.00 30.51 184 THR B N 1
ATOM 10330 C CA . THR B 1 182 ? 55.731 41.384 -5.420 1.00 31.02 184 THR B CA 1
ATOM 10331 C C . THR B 1 182 ? 55.679 40.062 -6.164 1.00 29.48 184 THR B C 1
ATOM 10332 O O . THR B 1 182 ? 55.657 38.997 -5.556 1.00 29.92 184 THR B O 1
ATOM 10343 N N . GLY B 1 183 ? 55.641 40.143 -7.487 1.00 29.16 185 GLY B N 1
ATOM 10344 C CA . GLY B 1 183 ? 55.693 38.964 -8.326 1.00 29.46 185 GLY B CA 1
ATOM 10345 C C . GLY B 1 183 ? 54.677 39.070 -9.437 1.00 29.20 185 GLY B C 1
ATOM 10346 O O . GLY B 1 183 ? 53.778 39.909 -9.396 1.00 29.45 185 GLY B O 1
ATOM 10350 N N . GLU B 1 184 ? 54.827 38.227 -10.448 1.00 28.62 186 GLU B N 1
ATOM 10351 C CA . GLU B 1 184 ? 53.890 38.234 -11.551 1.00 27.80 186 GLU B CA 1
ATOM 10352 C C . GLU B 1 184 ? 52.631 37.495 -11.133 1.00 25.36 186 GLU B C 1
ATOM 10353 O O . GLU B 1 184 ? 52.662 36.647 -10.239 1.00 24.56 186 GLU B O 1
ATOM 10365 N N . GLU B 1 185 ? 51.524 37.840 -11.774 1.00 22.95 187 GLU B N 1
ATOM 10366 C CA . GLU B 1 185 ? 50.262 37.169 -11.512 1.00 21.84 187 GLU B CA 1
ATOM 10367 C C . GLU B 1 185 ? 50.435 35.682 -11.799 1.00 21.61 187 GLU B C 1
ATOM 10368 O O . GLU B 1 185 ? 51.021 35.310 -12.808 1.00 22.33 187 GLU B O 1
ATOM 10380 N N . PRO B 1 186 ? 49.949 34.819 -10.897 1.00 19.35 188 PRO B N 1
ATOM 10381 C CA . PRO B 1 186 ? 50.068 33.379 -11.132 1.00 19.01 188 PRO B CA 1
ATOM 10382 C C . PRO B 1 186 ? 49.389 32.953 -12.414 1.00 18.65 188 PRO B C 1
ATOM 10383 O O . PRO B 1 186 ? 48.400 33.560 -12.807 1.00 18.64 188 PRO B O 1
ATOM 10394 N N . THR B 1 187 ? 49.927 31.915 -13.041 1.00 20.01 189 THR B N 1
ATOM 10395 C CA . THR B 1 187 ? 49.365 31.362 -14.273 1.00 22.27 189 THR B CA 1
ATOM 10396 C C . THR B 1 187 ? 49.252 29.848 -14.202 1.00 22.03 189 THR B C 1
ATOM 10397 O O . THR B 1 187 ? 48.908 29.208 -15.192 1.00 24.04 189 THR B O 1
ATOM 10408 N N . THR B 1 188 ? 49.553 29.288 -13.033 1.00 20.43 190 THR B N 1
ATOM 10409 C CA . THR B 1 188 ? 49.384 27.866 -12.772 1.00 19.57 190 THR B CA 1
ATOM 10410 C C . THR B 1 188 ? 48.770 27.662 -11.386 1.00 17.96 190 THR B C 1
ATOM 10411 O O . THR B 1 188 ? 48.835 28.550 -10.533 1.00 18.21 190 THR B O 1
ATOM 10422 N N . ARG B 1 189 ? 48.200 26.486 -11.161 1.00 17.32 191 ARG B N 1
ATOM 10423 C CA . ARG B 1 189 ? 47.595 26.163 -9.871 1.00 17.01 191 ARG B CA 1
ATOM 10424 C C . ARG B 1 189 ? 48.640 26.308 -8.762 1.00 17.05 191 ARG B C 1
ATOM 10425 O O . ARG B 1 189 ? 48.380 26.873 -7.705 1.00 16.58 191 ARG B O 1
ATOM 10446 N N . GLU B 1 190 ? 49.833 25.783 -9.019 1.00 17.32 192 GLU B N 1
ATOM 10447 C CA . GLU B 1 190 ? 50.919 25.828 -8.048 1.00 18.26 192 GLU B CA 1
ATOM 10448 C C . GLU B 1 190 ? 51.267 27.265 -7.675 1.00 17.48 192 GLU B C 1
ATOM 10449 O O . GLU B 1 190 ? 51.517 27.575 -6.509 1.00 16.08 192 GLU B O 1
ATOM 10461 N N . GLU B 1 191 ? 51.262 28.150 -8.662 1.00 17.38 193 GLU B N 1
ATOM 10462 C CA . GLU B 1 191 ? 51.548 29.556 -8.409 1.00 17.60 193 GLU B CA 1
ATOM 10463 C C . GLU B 1 191 ? 50.430 30.258 -7.618 1.00 16.84 193 GLU B C 1
ATOM 10464 O O . GLU B 1 191 ? 50.706 31.097 -6.770 1.00 15.98 193 GLU B O 1
ATOM 10476 N N . TRP B 1 192 ? 49.174 29.930 -7.915 1.00 15.79 194 TRP B N 1
ATOM 10477 C CA . TRP B 1 192 ? 48.056 30.471 -7.135 1.00 15.13 194 TRP B CA 1
ATOM 10478 C C . TRP B 1 192 ? 48.133 30.009 -5.683 1.00 14.54 194 TRP B C 1
ATOM 10479 O O . TRP B 1 192 ? 47.966 30.815 -4.768 1.00 14.74 194 TRP B O 1
ATOM 10500 N N . ALA B 1 193 ? 48.385 28.723 -5.470 1.00 14.99 195 ALA B N 1
ATOM 10501 C CA . ALA B 1 193 ? 48.485 28.193 -4.118 1.00 15.52 195 ALA B CA 1
ATOM 10502 C C . ALA B 1 193 ? 49.621 28.895 -3.372 1.00 15.07 195 ALA B C 1
ATOM 10503 O O . ALA B 1 193 ? 49.465 29.316 -2.234 1.00 13.92 195 ALA B O 1
ATOM 10510 N N . ARG B 1 194 ? 50.762 29.054 -4.032 1.00 15.93 196 ARG B N 1
ATOM 10511 C CA . ARG B 1 194 ? 51.879 29.744 -3.411 1.00 17.41 196 ARG B CA 1
ATOM 10512 C C . ARG B 1 194 ? 51.562 31.212 -3.091 1.00 16.38 196 ARG B C 1
ATOM 10513 O O . ARG B 1 194 ? 52.008 31.733 -2.068 1.00 16.50 196 ARG B O 1
ATOM 10534 N N . LEU B 1 195 ? 50.790 31.884 -3.934 1.00 15.79 197 LEU B N 1
ATOM 10535 C CA . LEU B 1 195 ? 50.416 33.265 -3.651 1.00 15.55 197 LEU B CA 1
ATOM 10536 C C . LEU B 1 195 ? 49.546 33.330 -2.391 1.00 14.82 197 LEU B C 1
ATOM 10537 O O . LEU B 1 195 ? 49.756 34.167 -1.531 1.00 14.30 197 LEU B O 1
ATOM 10553 N N . ALA B 1 196 ? 48.568 32.441 -2.284 1.00 14.77 198 ALA B N 1
ATOM 10554 C CA . ALA B 1 196 ? 47.702 32.415 -1.104 1.00 13.58 198 ALA B CA 1
ATOM 10555 C C . ALA B 1 196 ? 48.556 32.192 0.150 1.00 13.67 198 ALA B C 1
ATOM 10556 O O . ALA B 1 196 ? 48.385 32.855 1.165 1.00 13.18 198 ALA B O 1
ATOM 10563 N N . MET B 1 197 ? 49.493 31.266 0.065 1.00 14.32 199 MET B N 1
ATOM 10564 C CA . MET B 1 197 ? 50.399 30.999 1.177 1.00 15.05 199 MET B CA 1
ATOM 10565 C C . MET B 1 197 ? 51.248 32.219 1.515 1.00 15.34 199 MET B C 1
ATOM 10566 O O . MET B 1 197 ? 51.408 32.578 2.694 1.00 15.74 199 MET B O 1
ATOM 10580 N N . ASP B 1 198 ? 51.801 32.857 0.489 1.00 15.47 200 ASP B N 1
ATOM 10581 C CA . ASP B 1 198 ? 52.684 34.004 0.699 1.00 16.84 200 ASP B CA 1
ATOM 10582 C C . ASP B 1 198 ? 51.940 35.201 1.279 1.00 17.49 200 ASP B C 1
ATOM 10583 O O . ASP B 1 198 ? 52.518 36.022 1.988 1.00 19.16 200 ASP B O 1
ATOM 10592 N N . LEU B 1 199 ? 50.653 35.312 0.955 1.00 16.14 201 LEU B N 1
ATOM 10593 C CA . LEU B 1 199 ? 49.829 36.401 1.474 1.00 16.30 201 LEU B CA 1
ATOM 10594 C C . LEU B 1 199 ? 49.338 36.116 2.877 1.00 16.84 201 LEU B C 1
ATOM 10595 O O . LEU B 1 199 ? 48.812 37.004 3.544 1.00 17.80 201 LEU B O 1
ATOM 10611 N N . GLY B 1 200 ? 49.497 34.877 3.319 1.00 15.67 202 GLY B N 1
ATOM 10612 C CA . GLY B 1 200 ? 49.101 34.503 4.667 1.00 14.96 202 GLY B CA 1
ATOM 10613 C C . GLY B 1 200 ? 47.602 34.399 4.787 1.00 14.13 202 GLY B C 1
ATOM 10614 O O . GLY B 1 200 ? 47.032 34.737 5.798 1.00 14.41 202 GLY B O 1
ATOM 10618 N N . VAL B 1 201 ? 46.954 33.938 3.728 1.00 13.08 203 VAL B N 1
ATOM 10619 C CA . VAL B 1 201 ? 45.517 33.646 3.805 1.00 13.04 203 VAL B CA 1
ATOM 10620 C C . VAL B 1 201 ? 45.268 32.378 4.600 1.00 12.99 203 VAL B C 1
ATOM 10621 O O . VAL B 1 201 ? 45.452 31.276 4.121 1.00 14.52 203 VAL B O 1
ATOM 10634 N N . LYS B 1 202 ? 44.791 32.540 5.824 1.00 11.48 204 LYS B N 1
ATOM 10635 C CA . LYS B 1 202 ? 44.525 31.393 6.667 1.00 11.85 204 LYS B CA 1
ATOM 10636 C C . LYS B 1 202 ? 43.280 30.651 6.206 1.00 11.15 204 LYS B C 1
ATOM 10637 O O . LYS B 1 202 ? 43.236 29.441 6.264 1.00 10.69 204 LYS B O 1
ATOM 10656 N N . GLY B 1 203 ? 42.270 31.389 5.775 1.00 10.87 205 GLY B N 1
ATOM 10657 C CA . GLY B 1 203 ? 41.059 30.742 5.303 1.00 10.27 205 GLY B CA 1
ATOM 10658 C C . GLY B 1 203 ? 40.162 31.680 4.537 1.00 8.99 205 GLY B C 1
ATOM 10659 O O . GLY B 1 203 ? 40.456 32.864 4.392 1.00 11.00 205 GLY B O 1
ATOM 10663 N N . ILE B 1 204 ? 39.070 31.109 4.045 1.00 9.29 206 ILE B N 1
ATOM 10664 C CA . ILE B 1 204 ? 38.142 31.794 3.163 1.00 9.77 206 ILE B CA 1
ATOM 10665 C C . ILE B 1 204 ? 36.737 31.358 3.527 1.00 9.70 206 ILE B C 1
ATOM 10666 O O . ILE B 1 204 ? 36.478 30.180 3.572 1.00 11.48 206 ILE B O 1
ATOM 10682 N N . HIS B 1 205 ? 35.833 32.305 3.756 1.00 8.70 207 HIS B N 1
ATOM 10683 C CA . HIS B 1 205 ? 34.403 31.973 3.771 1.00 8.62 207 HIS B CA 1
ATOM 10684 C C . HIS B 1 205 ? 33.796 32.331 2.443 1.00 9.37 207 HIS B C 1
ATOM 10685 O O . HIS B 1 205 ? 34.119 33.371 1.877 1.00 9.69 207 HIS B O 1
ATOM 10699 N N . ILE B 1 206 ? 32.892 31.474 1.969 1.00 8.78 208 ILE B N 1
ATOM 10700 C CA . ILE B 1 206 ? 31.981 31.882 0.916 1.00 9.35 208 ILE B CA 1
ATOM 10701 C C . ILE B 1 206 ? 30.881 32.571 1.698 1.00 9.66 208 ILE B C 1
ATOM 10702 O O . ILE B 1 206 ? 30.043 31.910 2.315 1.00 8.99 208 ILE B O 1
ATOM 10718 N N . ALA B 1 207 ? 30.934 33.895 1.693 1.00 8.91 209 ALA B N 1
ATOM 10719 C CA . ALA B 1 207 ? 30.204 34.721 2.655 1.00 9.11 209 ALA B CA 1
ATOM 10720 C C . ALA B 1 207 ? 29.057 35.389 1.925 1.00 9.14 209 ALA B C 1
ATOM 10721 O O . ALA B 1 207 ? 29.257 36.293 1.114 1.00 10.00 209 ALA B O 1
ATOM 10728 N N . GLU B 1 208 ? 27.853 34.896 2.182 1.00 8.34 210 GLU B N 1
ATOM 10729 C CA . GLU B 1 208 ? 26.681 35.292 1.427 1.00 9.22 210 GLU B CA 1
ATOM 10730 C C . GLU B 1 208 ? 25.562 35.774 2.340 1.00 8.50 210 GLU B C 1
ATOM 10731 O O . GLU B 1 208 ? 25.299 35.178 3.381 1.00 9.37 210 GLU B O 1
ATOM 10743 N N . ARG B 1 209 ? 24.936 36.860 1.932 1.00 8.67 211 ARG B N 1
ATOM 10744 C CA . ARG B 1 209 ? 23.739 37.367 2.607 1.00 9.10 211 ARG B CA 1
ATOM 10745 C C . ARG B 1 209 ? 22.700 37.686 1.545 1.00 8.85 211 ARG B C 1
ATOM 10746 O O . ARG B 1 209 ? 22.892 38.594 0.750 1.00 9.55 211 ARG B O 1
ATOM 10767 N N . ASP B 1 210 ? 21.592 36.949 1.555 1.00 9.50 212 ASP B N 1
ATOM 10768 C CA . ASP B 1 210 ? 20.489 37.184 0.633 1.00 9.75 212 ASP B CA 1
ATOM 10769 C C . ASP B 1 210 ? 19.433 37.981 1.388 1.00 9.50 212 ASP B C 1
ATOM 10770 O O . ASP B 1 210 ? 18.931 37.502 2.405 1.00 10.32 212 ASP B O 1
ATOM 10779 N N . THR B 1 211 ? 19.107 39.187 0.913 1.00 9.55 213 THR B N 1
ATOM 10780 C CA . THR B 1 211 ? 18.132 40.032 1.590 1.00 10.52 213 THR B CA 1
ATOM 10781 C C . THR B 1 211 ? 16.844 40.184 0.802 1.00 10.75 213 THR B C 1
ATOM 10782 O O . THR B 1 211 ? 16.034 41.031 1.111 1.00 12.27 213 THR B O 1
ATOM 10793 N N . GLN B 1 212 ? 16.636 39.331 -0.181 1.00 10.70 214 GLN B N 1
ATOM 10794 C CA . GLN B 1 212 ? 15.408 39.364 -0.950 1.00 12.17 214 GLN B CA 1
ATOM 10795 C C . GLN B 1 212 ? 14.194 39.019 -0.072 1.00 12.66 214 GLN B C 1
ATOM 10796 O O . GLN B 1 212 ? 14.233 38.113 0.763 1.00 11.23 214 GLN B O 1
ATOM 10810 N N . ARG B 1 213 ? 13.119 39.779 -0.265 1.00 15.57 215 ARG B N 1
ATOM 10811 C CA . ARG B 1 213 ? 11.911 39.697 0.569 1.00 17.58 215 ARG B CA 1
ATOM 10812 C C . ARG B 1 213 ? 10.712 39.674 -0.365 1.00 17.54 215 ARG B C 1
ATOM 10813 O O . ARG B 1 213 ? 10.738 40.333 -1.397 1.00 16.84 215 ARG B O 1
ATOM 10834 N N . ALA B 1 214 ? 9.657 38.933 -0.023 1.00 19.06 216 ALA B N 1
ATOM 10835 C CA . ALA B 1 214 ? 8.515 38.839 -0.922 1.00 20.43 216 ALA B CA 1
ATOM 10836 C C . ALA B 1 214 ? 7.380 39.741 -0.478 1.00 19.23 216 ALA B C 1
ATOM 10837 O O . ALA B 1 214 ? 7.397 40.297 0.619 1.00 19.55 216 ALA B O 1
ATOM 10844 N N . SER B 1 215 ? 6.403 39.886 -1.357 1.00 19.63 217 SER B N 1
ATOM 10845 C CA . SER B 1 215 ? 5.267 40.749 -1.089 1.00 19.58 217 SER B CA 1
ATOM 10846 C C . SER B 1 215 ? 4.261 40.085 -0.153 1.00 18.85 217 SER B C 1
ATOM 10847 O O . SER B 1 215 ? 3.288 40.709 0.238 1.00 21.02 217 SER B O 1
ATOM 10855 N N . PHE B 1 216 ? 4.496 38.823 0.191 1.00 17.55 218 PHE B N 1
ATOM 10856 C CA . PHE B 1 216 ? 3.620 38.090 1.101 1.00 17.21 218 PHE B CA 1
ATOM 10857 C C . PHE B 1 216 ? 4.481 37.502 2.206 1.00 17.21 218 PHE B C 1
ATOM 10858 O O . PHE B 1 216 ? 5.620 37.111 1.952 1.00 18.01 218 PHE B O 1
ATOM 10875 N N . PRO B 1 217 ? 3.940 37.430 3.428 1.00 17.28 219 PRO B N 1
ATOM 10876 C CA . PRO B 1 217 ? 4.724 36.876 4.534 1.00 18.62 219 PRO B CA 1
ATOM 10877 C C . PRO B 1 217 ? 4.866 35.374 4.397 1.00 18.64 219 PRO B C 1
ATOM 10878 O O . PRO B 1 217 ? 4.097 34.730 3.686 1.00 17.95 219 PRO B O 1
ATOM 10889 N N . LYS B 1 218 ? 5.837 34.808 5.099 1.00 18.71 220 LYS B N 1
ATOM 10890 C CA . LYS B 1 218 ? 6.086 33.392 4.955 1.00 17.65 220 LYS B CA 1
ATOM 10891 C C . LYS B 1 218 ? 4.889 32.586 5.426 1.00 16.56 220 LYS B C 1
ATOM 10892 O O . LYS B 1 218 ? 4.411 32.763 6.542 1.00 16.03 220 LYS B O 1
ATOM 10911 N N . PRO B 1 219 ? 4.421 31.682 4.565 1.00 15.67 221 PRO B N 1
ATOM 10912 C CA . PRO B 1 219 ? 3.282 30.862 4.966 1.00 14.16 221 PRO B CA 1
ATOM 10913 C C . PRO B 1 219 ? 3.698 29.743 5.909 1.00 13.69 221 PRO B C 1
ATOM 10914 O O . PRO B 1 219 ? 4.767 29.180 5.765 1.00 11.94 221 PRO B O 1
ATOM 10925 N N . PHE B 1 220 ? 2.844 29.441 6.875 1.00 12.22 222 PHE B N 1
ATOM 10926 C CA . PHE B 1 220 ? 3.056 28.312 7.761 1.00 12.35 222 PHE B CA 1
ATOM 10927 C C . PHE B 1 220 ? 3.175 27.028 6.939 1.00 11.62 222 PHE B C 1
ATOM 10928 O O . PHE B 1 220 ? 2.403 26.808 6.011 1.00 11.77 222 PHE B O 1
ATOM 10945 N N . ASP B 1 221 ? 4.157 26.203 7.283 1.00 10.90 223 ASP B N 1
ATOM 10946 C CA . ASP B 1 221 ? 4.305 24.879 6.697 1.00 11.28 223 ASP B CA 1
ATOM 10947 C C . ASP B 1 221 ? 4.550 24.967 5.203 1.00 10.49 223 ASP B C 1
ATOM 10948 O O . ASP B 1 221 ? 4.142 24.112 4.439 1.00 10.74 223 ASP B O 1
ATOM 10957 N N . VAL B 1 222 ? 5.299 25.983 4.814 1.00 10.05 224 VAL B N 1
ATOM 10958 C CA . VAL B 1 222 ? 5.770 26.122 3.442 1.00 10.13 224 VAL B CA 1
ATOM 10959 C C . VAL B 1 222 ? 7.232 26.531 3.539 1.00 9.31 224 VAL B C 1
ATOM 10960 O O . VAL B 1 222 ? 7.557 27.515 4.195 1.00 10.26 224 VAL B O 1
ATOM 10973 N N . PHE B 1 223 ? 8.114 25.775 2.892 1.00 8.95 225 PHE B N 1
ATOM 10974 C CA . PHE B 1 223 ? 9.519 26.162 2.792 1.00 9.97 225 PHE B CA 1
ATOM 10975 C C . PHE B 1 223 ? 9.663 27.151 1.649 1.00 9.67 225 PHE B C 1
ATOM 10976 O O . PHE B 1 223 ? 9.248 26.861 0.537 1.00 10.13 225 PHE B O 1
ATOM 10993 N N . VAL B 1 224 ? 10.267 28.302 1.917 1.00 8.76 226 VAL B N 1
ATOM 10994 C CA . VAL B 1 224 ? 10.440 29.366 0.937 1.00 9.89 226 VAL B CA 1
ATOM 10995 C C . VAL B 1 224 ? 11.917 29.626 0.719 1.00 8.95 226 VAL B C 1
ATOM 10996 O O . VAL B 1 224 ? 12.682 29.738 1.672 1.00 10.30 226 VAL B O 1
ATOM 11009 N N . ASN B 1 225 ? 12.323 29.720 -0.550 1.00 9.49 227 ASN B N 1
ATOM 11010 C CA . ASN B 1 225 ? 13.701 30.041 -0.903 1.00 9.59 227 ASN B CA 1
ATOM 11011 C C . ASN B 1 225 ? 13.740 30.821 -2.208 1.00 9.47 227 ASN B C 1
ATOM 11012 O O . ASN B 1 225 ? 12.729 30.949 -2.885 1.00 9.77 227 ASN B O 1
ATOM 11023 N N . THR B 1 226 ? 14.911 31.341 -2.552 1.00 9.31 228 THR B N 1
ATOM 11024 C CA . THR B 1 226 ? 15.082 32.084 -3.798 1.00 9.49 228 THR B CA 1
ATOM 11025 C C . THR B 1 226 ? 15.653 31.230 -4.924 1.00 9.53 228 THR B C 1
ATOM 11026 O O . THR B 1 226 ? 15.868 31.730 -6.034 1.00 9.90 228 THR B O 1
ATOM 11037 N N . TRP B 1 227 ? 15.923 29.965 -4.622 1.00 9.18 229 TRP B N 1
ATOM 11038 C CA . TRP B 1 227 ? 16.345 28.990 -5.620 1.00 9.74 229 TRP B CA 1
ATOM 11039 C C . TRP B 1 227 ? 15.899 27.643 -5.086 1.00 9.67 229 TRP B C 1
ATOM 11040 O O . TRP B 1 227 ? 15.235 27.580 -4.055 1.00 9.90 229 TRP B O 1
ATOM 11061 N N . SER B 1 228 ? 16.245 26.577 -5.786 1.00 9.25 230 SER B N 1
ATOM 11062 C CA . SER B 1 228 ? 15.782 25.227 -5.470 1.00 8.92 230 SER B CA 1
ATOM 11063 C C . SER B 1 228 ? 15.553 24.974 -3.993 1.00 8.46 230 SER B C 1
ATOM 11064 O O . SER B 1 228 ? 16.485 25.037 -3.208 1.00 9.21 230 SER B O 1
ATOM 11072 N N . VAL B 1 229 ? 14.308 24.696 -3.618 1.00 9.14 231 VAL B N 1
ATOM 11073 C CA . VAL B 1 229 ? 14.060 24.237 -2.265 1.00 9.73 231 VAL B CA 1
ATOM 11074 C C . VAL B 1 229 ? 14.592 22.824 -2.111 1.00 9.49 231 VAL B C 1
ATOM 11075 O O . VAL B 1 229 ? 15.270 22.513 -1.130 1.00 9.57 231 VAL B O 1
ATOM 11088 N N . GLU B 1 230 ? 14.299 21.959 -3.077 1.00 9.69 232 GLU B N 1
ATOM 11089 C CA . GLU B 1 230 ? 14.735 20.580 -2.990 1.00 10.59 232 GLU B CA 1
ATOM 11090 C C . GLU B 1 230 ? 16.255 20.519 -2.886 1.00 10.65 232 GLU B C 1
ATOM 11091 O O . GLU B 1 230 ? 16.785 19.801 -2.050 1.00 10.52 232 GLU B O 1
ATOM 11103 N N . GLY B 1 231 ? 16.944 21.279 -3.728 1.00 9.87 233 GLY B N 1
ATOM 11104 C CA . GLY B 1 231 ? 18.392 21.267 -3.736 1.00 10.16 233 GLY B CA 1
ATOM 11105 C C . GLY B 1 231 ? 18.977 21.843 -2.455 1.00 10.30 233 GLY B C 1
ATOM 11106 O O . GLY B 1 231 ? 19.949 21.308 -1.942 1.00 10.23 233 GLY B O 1
ATOM 11110 N N . PHE B 1 232 ? 18.391 22.924 -1.942 1.00 9.69 234 PHE B N 1
ATOM 11111 C CA . PHE B 1 232 ? 18.922 23.549 -0.728 1.00 10.31 234 PHE B CA 1
ATOM 11112 C C . PHE B 1 232 ? 18.731 22.620 0.452 1.00 10.16 234 PHE B C 1
ATOM 11113 O O . PHE B 1 232 ? 19.641 22.418 1.236 1.00 10.02 234 PHE B O 1
ATOM 11130 N N . VAL B 1 233 ? 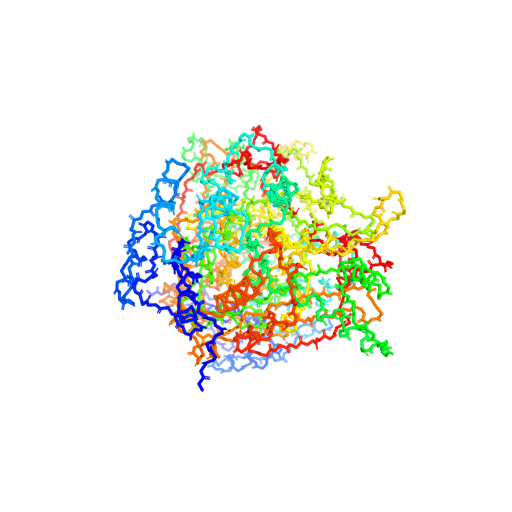17.554 22.017 0.561 1.00 9.32 235 VAL B N 1
ATOM 11131 C CA . VAL B 1 233 ? 17.303 21.101 1.662 1.00 9.81 235 VAL B CA 1
ATOM 11132 C C . VAL B 1 233 ? 18.203 19.873 1.586 1.00 10.35 235 VAL B C 1
ATOM 11133 O O . VAL B 1 233 ? 18.769 19.434 2.593 1.00 10.28 235 VAL B O 1
ATOM 11146 N N . SER B 1 234 ? 18.399 19.326 0.389 1.00 10.59 236 SER B N 1
ATOM 11147 C CA . SER B 1 234 ? 19.320 18.207 0.251 1.00 11.76 236 SER B CA 1
ATOM 11148 C C . SER B 1 234 ? 20.730 18.547 0.708 1.00 9.78 236 SER B C 1
ATOM 11149 O O . SER B 1 234 ? 21.315 17.786 1.463 1.00 11.04 236 SER B O 1
ATOM 11157 N N . GLU B 1 235 ? 21.285 19.666 0.275 1.00 10.67 237 GLU B N 1
ATOM 11158 C CA . GLU B 1 235 ? 22.628 20.013 0.729 1.00 11.20 237 GLU B CA 1
ATOM 11159 C C . GLU B 1 235 ? 22.626 20.375 2.220 1.00 9.67 237 GLU B C 1
ATOM 11160 O O . GLU B 1 235 ? 23.569 20.092 2.924 1.00 10.77 237 GLU B O 1
ATOM 11172 N N . GLY B 1 236 ? 21.532 20.959 2.692 1.00 8.66 238 GLY B N 1
ATOM 11173 C CA . GLY B 1 236 ? 21.429 21.311 4.101 1.00 9.06 238 GLY B CA 1
ATOM 11174 C C . GLY B 1 236 ? 21.391 20.111 5.023 1.00 9.50 238 GLY B C 1
ATOM 11175 O O . GLY B 1 236 ? 21.759 20.251 6.173 1.00 9.80 238 GLY B O 1
ATOM 11179 N N . LEU B 1 237 ? 20.920 18.960 4.540 1.00 9.54 239 LEU B N 1
ATOM 11180 C CA . LEU B 1 237 ? 20.857 17.740 5.336 1.00 9.39 239 LEU B CA 1
ATOM 11181 C C . LEU B 1 237 ? 22.077 16.854 5.146 1.00 9.99 239 LEU B C 1
ATOM 11182 O O . LEU B 1 237 ? 22.275 15.907 5.892 1.00 13.03 239 LEU B O 1
ATOM 11198 N N . GLN B 1 238 ? 22.934 17.190 4.192 1.00 9.88 240 GLN B N 1
ATOM 11199 C CA . GLN B 1 238 ? 24.227 16.549 4.116 1.00 10.19 240 GLN B CA 1
ATOM 11200 C C . GLN B 1 238 ? 25.061 17.037 5.303 1.00 9.24 240 GLN B C 1
ATOM 11201 O O . GLN B 1 238 ? 24.749 18.053 5.887 1.00 9.22 240 GLN B O 1
ATOM 11215 N N . PRO B 1 239 ? 26.113 16.304 5.662 1.00 8.95 241 PRO B N 1
ATOM 11216 C CA . PRO B 1 239 ? 26.992 16.773 6.738 1.00 8.94 241 PRO B CA 1
ATOM 11217 C C . PRO B 1 239 ? 27.514 18.178 6.484 1.00 9.38 241 PRO B C 1
ATOM 11218 O O . PRO B 1 239 ? 27.779 18.558 5.354 1.00 10.78 241 PRO B O 1
ATOM 11229 N N . ALA B 1 240 ? 27.659 18.962 7.540 1.00 9.14 242 ALA B N 1
ATOM 11230 C CA . ALA B 1 240 ? 28.435 20.188 7.461 1.00 9.55 242 ALA B CA 1
ATOM 11231 C C . ALA B 1 240 ? 29.818 19.819 6.969 1.00 9.75 242 ALA B C 1
ATOM 11232 O O . ALA B 1 240 ? 30.371 18.805 7.366 1.00 10.60 242 ALA B O 1
ATOM 11239 N N . GLU B 1 241 ? 30.394 20.665 6.131 1.00 9.14 243 GLU B N 1
ATOM 11240 C CA . GLU B 1 241 ? 31.618 20.281 5.454 1.00 9.45 243 GLU B CA 1
ATOM 11241 C C . GLU B 1 241 ? 32.454 21.492 5.114 1.00 9.15 243 GLU B C 1
ATOM 11242 O O . GLU B 1 241 ? 31.928 22.549 4.839 1.00 10.45 243 GLU B O 1
ATOM 11254 N N . LEU B 1 242 ? 33.770 21.330 5.182 1.00 10.03 244 LEU B N 1
ATOM 11255 C CA . LEU B 1 242 ? 34.660 22.439 4.953 1.00 10.21 244 LEU B CA 1
ATOM 11256 C C . LEU B 1 242 ? 35.998 21.948 4.457 1.00 10.34 244 LEU B C 1
ATOM 11257 O O . LEU B 1 242 ? 36.447 20.868 4.816 1.00 10.95 244 LEU B O 1
ATOM 11273 N N . GLY B 1 243 ? 36.618 22.768 3.618 1.00 8.75 245 GLY B N 1
ATOM 11274 C CA . GLY B 1 243 ? 38.026 22.618 3.306 1.00 9.22 245 GLY B CA 1
ATOM 11275 C C . GLY B 1 243 ? 38.777 23.023 4.565 1.00 9.96 245 GLY B C 1
ATOM 11276 O O . GLY B 1 243 ? 38.410 23.999 5.215 1.00 10.51 245 GLY B O 1
ATOM 11280 N N . TRP B 1 244 ? 39.800 22.258 4.907 1.00 10.69 246 TRP B N 1
ATOM 11281 C CA . TRP B 1 244 ? 40.405 22.332 6.229 1.00 11.62 246 TRP B CA 1
ATOM 11282 C C . TRP B 1 244 ? 41.829 22.881 6.180 1.00 11.10 246 TRP B C 1
ATOM 11283 O O . TRP B 1 244 ? 42.744 22.253 5.643 1.00 11.67 246 TRP B O 1
ATOM 11304 N N . GLY B 1 245 ? 42.010 24.044 6.791 1.00 11.11 247 GLY B N 1
ATOM 11305 C CA . GLY B 1 245 ? 43.256 24.764 6.679 1.00 12.21 247 GLY B CA 1
ATOM 11306 C C . GLY B 1 245 ? 44.366 24.194 7.541 1.00 12.01 247 GLY B C 1
ATOM 11307 O O . GLY B 1 245 ? 44.138 23.664 8.626 1.00 12.18 247 GLY B O 1
ATOM 11311 N N . THR B 1 246 ? 45.585 24.306 7.037 1.00 12.06 248 THR B N 1
ATOM 11312 C CA . THR B 1 246 ? 46.745 23.893 7.796 1.00 13.23 248 THR B CA 1
ATOM 11313 C C . THR B 1 246 ? 46.911 24.742 9.057 1.00 13.25 248 THR B C 1
ATOM 11314 O O . THR B 1 246 ? 47.542 24.286 9.997 1.00 13.86 248 THR B O 1
ATOM 11325 N N . PHE B 1 247 ? 46.357 25.959 9.095 1.00 12.70 249 PHE B N 1
ATOM 11326 C CA . PHE B 1 247 ? 46.506 26.788 10.302 1.00 12.20 249 PHE B CA 1
ATOM 11327 C C . PHE B 1 247 ? 45.608 26.343 11.455 1.00 12.14 249 PHE B C 1
ATOM 11328 O O . PHE B 1 247 ? 45.847 26.757 12.594 1.00 12.68 249 PHE B O 1
ATOM 11345 N N . GLU B 1 248 ? 44.589 25.527 11.192 1.00 11.95 250 GLU B N 1
ATOM 11346 C CA . GLU B 1 248 ? 43.628 25.168 12.233 1.00 12.52 250 GLU B CA 1
ATOM 11347 C C . GLU B 1 248 ? 44.303 24.335 13.313 1.00 12.08 250 GLU B C 1
ATOM 11348 O O . GLU B 1 248 ? 45.072 23.434 13.003 1.00 13.96 250 GLU B O 1
ATOM 11360 N N . ARG B 1 249 ? 43.989 24.642 14.575 1.00 13.07 251 ARG B N 1
ATOM 11361 C CA . ARG B 1 249 ? 44.585 23.952 15.722 1.00 13.77 251 ARG B CA 1
ATOM 11362 C C . ARG B 1 249 ? 43.598 23.084 16.484 1.00 14.74 251 ARG B C 1
ATOM 11363 O O . ARG B 1 249 ? 43.971 22.420 17.443 1.00 14.42 251 ARG B O 1
ATOM 11384 N N . TRP B 1 250 ? 42.342 23.093 16.067 1.00 13.41 252 TRP B N 1
ATOM 11385 C CA . TRP B 1 250 ? 41.282 22.413 16.791 1.00 13.18 252 TRP B CA 1
ATOM 11386 C C . TRP B 1 250 ? 40.184 22.020 15.829 1.00 12.86 252 TRP B C 1
ATOM 11387 O O . TRP B 1 250 ? 39.915 22.748 14.890 1.00 12.79 252 TRP B O 1
ATOM 11408 N N . MET B 1 251 ? 39.555 20.884 16.090 1.00 14.69 253 MET B N 1
ATOM 11409 C CA . MET B 1 251 ? 38.303 20.530 15.420 1.00 15.92 253 MET B CA 1
ATOM 11410 C C . MET B 1 251 ? 37.372 19.905 16.449 1.00 15.57 253 MET B C 1
ATOM 11411 O O . MET B 1 251 ? 37.831 19.373 17.454 1.00 15.05 253 MET B O 1
ATOM 11425 N N . PRO B 1 252 ? 36.056 20.004 16.228 1.00 14.29 254 PRO B N 1
ATOM 11426 C CA . PRO B 1 252 ? 35.138 19.440 17.222 1.00 14.88 254 PRO B CA 1
ATOM 11427 C C . PRO B 1 252 ? 35.227 17.930 17.284 1.00 14.98 254 PRO B C 1
ATOM 11428 O O . PRO B 1 252 ? 35.773 17.286 16.393 1.00 13.83 254 PRO B O 1
ATOM 11439 N N . ASP B 1 253 ? 34.689 17.365 18.3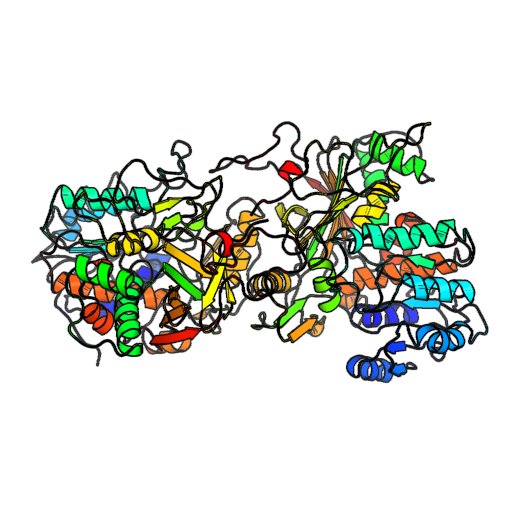57 1.00 16.41 255 ASP B N 1
ATOM 11440 C CA . ASP B 1 253 ? 34.754 15.939 18.566 1.00 17.61 255 ASP B CA 1
ATOM 11441 C C . ASP B 1 253 ? 34.046 15.191 17.466 1.00 15.85 255 ASP B C 1
ATOM 11442 O O . ASP B 1 253 ? 34.426 14.080 17.146 1.00 17.34 255 ASP B O 1
ATOM 11451 N N . ASN B 1 254 ? 33.017 15.800 16.890 1.00 13.45 256 ASN B N 1
ATOM 11452 C CA . ASN B 1 254 ? 32.254 15.120 15.850 1.00 13.75 256 ASN B CA 1
ATOM 11453 C C . ASN B 1 254 ? 32.722 15.435 14.435 1.00 12.07 256 ASN B C 1
ATOM 11454 O O . ASN B 1 254 ? 32.016 15.138 13.481 1.00 12.71 256 ASN B O 1
ATOM 11465 N N . ALA B 1 255 ? 33.920 15.997 14.306 1.00 12.71 257 ALA B N 1
ATOM 11466 C CA . ALA B 1 255 ? 34.546 16.166 13.004 1.00 12.92 257 ALA B CA 1
ATOM 11467 C C . ALA B 1 255 ? 35.280 14.907 12.583 1.00 13.55 257 ALA B C 1
ATOM 11468 O O . ALA B 1 255 ? 35.833 14.179 13.411 1.00 15.30 257 ALA B O 1
ATOM 11475 N N . ARG B 1 256 ? 35.310 14.673 11.280 1.00 13.41 258 ARG B N 1
ATOM 11476 C CA . ARG B 1 256 ? 35.981 13.520 10.707 1.00 14.22 258 ARG B CA 1
ATOM 11477 C C . ARG B 1 256 ? 36.686 13.929 9.435 1.00 13.75 258 ARG B C 1
ATOM 11478 O O . ARG B 1 256 ? 36.237 14.838 8.745 1.00 12.56 258 ARG B O 1
ATOM 11499 N N . GLY B 1 257 ? 37.744 13.200 9.092 1.00 16.18 259 GLY B N 1
ATOM 11500 C CA . GLY B 1 257 ? 38.449 13.406 7.844 1.00 16.42 259 GLY B CA 1
ATOM 11501 C C . GLY B 1 257 ? 38.140 12.313 6.836 1.00 16.63 259 GLY B C 1
ATOM 11502 O O . GLY B 1 257 ? 37.141 11.630 6.936 1.00 18.28 259 GLY B O 1
ATOM 11506 N N . HIS B 1 258 ? 39.020 12.157 5.857 1.00 16.04 260 HIS B N 1
ATOM 11507 C CA . HIS B 1 258 ? 38.835 11.174 4.801 1.00 16.10 260 HIS B CA 1
ATOM 11508 C C . HIS B 1 258 ? 40.085 10.337 4.683 1.00 16.78 260 HIS B C 1
ATOM 11509 O O . HIS B 1 258 ? 41.180 10.867 4.732 1.00 17.19 260 HIS B O 1
ATOM 11524 N N . ASP B 1 259 ? 39.909 9.033 4.499 1.00 19.23 261 ASP B N 1
ATOM 11525 C CA . ASP B 1 259 ? 41.029 8.108 4.347 1.00 22.13 261 ASP B CA 1
ATOM 11526 C C . ASP B 1 259 ? 41.719 8.198 2.988 1.00 21.97 261 ASP B C 1
ATOM 11527 O O . ASP B 1 259 ? 42.840 7.729 2.838 1.00 23.49 261 ASP B O 1
ATOM 11536 N N . SER B 1 260 ? 41.051 8.785 2.002 1.00 19.14 262 SER B N 1
ATOM 11537 C CA . SER B 1 260 ? 41.591 8.863 0.651 1.00 19.45 262 SER B CA 1
ATOM 11538 C C . SER B 1 260 ? 41.158 10.168 0.001 1.00 17.14 262 SER B C 1
ATOM 11539 O O . SER B 1 260 ? 40.488 10.971 0.642 1.00 17.59 262 SER B O 1
ATOM 11547 N N . GLY B 1 261 ? 41.539 10.371 -1.256 1.00 16.32 263 GLY B N 1
ATOM 11548 C CA . GLY B 1 261 ? 41.180 11.559 -2.013 1.00 15.29 263 GLY B CA 1
ATOM 11549 C C . GLY B 1 261 ? 42.185 12.692 -1.916 1.00 16.30 263 GLY B C 1
ATOM 11550 O O . GLY B 1 261 ? 43.323 12.495 -1.512 1.00 15.68 263 GLY B O 1
ATOM 11554 N N . CYS B 1 262 ? 41.755 13.898 -2.262 1.00 15.37 264 CYS B N 1
ATOM 11555 C CA . CYS B 1 262 ? 42.683 15.014 -2.375 1.00 14.53 264 CYS B CA 1
ATOM 11556 C C . CYS B 1 262 ? 43.249 15.489 -1.044 1.00 14.88 264 CYS B C 1
ATOM 11557 O O . CYS B 1 262 ? 44.264 16.171 -1.040 1.00 15.02 264 CYS B O 1
ATOM 11565 N N . GLY B 1 263 ? 42.575 15.137 0.055 1.00 14.35 265 GLY B N 1
ATOM 11566 C CA . GLY B 1 263 ? 43.079 15.386 1.404 1.00 14.24 265 GLY B CA 1
ATOM 11567 C C . GLY B 1 263 ? 42.653 16.710 2.010 1.00 14.52 265 GLY B C 1
ATOM 11568 O O . GLY B 1 263 ? 43.065 17.030 3.117 1.00 15.71 265 GLY B O 1
ATOM 11572 N N . ALA B 1 264 ? 41.801 17.458 1.317 1.00 12.34 266 ALA B N 1
ATOM 11573 C CA . ALA B 1 264 ? 41.554 18.847 1.664 1.00 12.24 266 ALA B CA 1
ATOM 11574 C C . ALA B 1 264 ? 40.377 19.101 2.601 1.00 13.32 266 ALA B C 1
ATOM 11575 O O . ALA B 1 264 ? 40.138 20.242 2.931 1.00 13.30 266 ALA B O 1
ATOM 11582 N N . GLY B 1 265 ? 39.650 18.065 3.002 1.00 13.50 267 GLY B N 1
ATOM 11583 C CA . GLY B 1 265 ? 38.367 18.262 3.667 1.00 13.58 267 GLY B CA 1
ATOM 11584 C C . GLY B 1 265 ? 38.180 17.590 5.015 1.00 12.34 267 GLY B C 1
ATOM 11585 O O . GLY B 1 265 ? 38.782 16.577 5.332 1.00 13.32 267 GLY B O 1
ATOM 11589 N N . ILE B 1 266 ? 37.325 18.194 5.831 1.00 10.76 268 ILE B N 1
ATOM 11590 C CA . ILE B 1 266 ? 36.696 17.489 6.935 1.00 10.98 268 ILE B CA 1
ATOM 11591 C C . ILE B 1 266 ? 35.182 17.639 6.821 1.00 9.65 268 ILE B C 1
ATOM 11592 O O . ILE B 1 266 ? 34.684 18.472 6.070 1.00 10.53 268 ILE B O 1
ATOM 11608 N N . TYR B 1 267 ? 34.453 16.833 7.574 1.00 11.50 269 TYR B N 1
ATOM 11609 C CA . TYR B 1 267 ? 33.017 17.023 7.703 1.00 10.24 269 TYR B CA 1
ATOM 11610 C C . TYR B 1 267 ? 32.629 16.815 9.163 1.00 10.02 269 TYR B C 1
ATOM 11611 O O . TYR B 1 267 ? 33.406 16.263 9.940 1.00 10.31 269 TYR B O 1
ATOM 11629 N N . LEU B 1 268 ? 31.438 17.281 9.528 1.00 9.66 270 LEU B N 1
ATOM 11630 C CA . LEU B 1 268 ? 30.920 17.156 10.887 1.00 10.54 270 LEU B CA 1
ATOM 11631 C C . LEU B 1 268 ? 29.708 16.245 10.839 1.00 11.10 270 LEU B C 1
ATOM 11632 O O . LEU B 1 268 ? 28.957 16.253 9.864 1.00 10.75 270 LEU B O 1
ATOM 11648 N N . LEU B 1 269 ? 29.506 15.475 11.907 1.00 10.72 271 LEU B N 1
ATOM 11649 C CA . LEU B 1 269 ? 28.420 14.517 11.969 1.00 11.04 271 LEU B CA 1
ATOM 11650 C C . LEU B 1 269 ? 27.143 15.219 12.416 1.00 11.47 271 LEU B C 1
ATOM 11651 O O . LEU B 1 269 ? 26.519 14.868 13.414 1.00 11.99 271 LEU B O 1
ATOM 11667 N N . GLN B 1 270 ? 26.763 16.228 11.639 1.00 9.53 272 GLN B N 1
ATOM 11668 C CA . GLN B 1 270 ? 25.553 16.989 11.905 1.00 9.13 272 GLN B CA 1
ATOM 11669 C C . GLN B 1 270 ? 25.187 17.700 10.609 1.00 9.52 272 GLN B C 1
ATOM 11670 O O . GLN B 1 270 ? 26.055 17.964 9.774 1.00 10.00 272 GLN B O 1
ATOM 11684 N N . PRO B 1 271 ? 23.909 18.020 10.437 1.00 9.11 273 PRO B N 1
ATOM 11685 C CA . PRO B 1 271 ? 23.522 18.660 9.167 1.00 9.77 273 PRO B CA 1
ATOM 11686 C C . PRO B 1 271 ? 23.979 20.102 9.037 1.00 9.41 273 PRO B C 1
ATOM 11687 O O . PRO B 1 271 ? 23.845 20.899 9.952 1.00 9.14 273 PRO B O 1
ATOM 11698 N N . GLY B 1 272 ? 24.476 20.457 7.860 1.00 9.73 274 GLY B N 1
ATOM 11699 C CA . GLY B 1 272 ? 25.048 21.771 7.652 1.00 8.64 274 GLY B CA 1
ATOM 11700 C C . GLY B 1 272 ? 24.056 22.900 7.794 1.00 8.28 274 GLY B C 1
ATOM 11701 O O . GLY B 1 272 ? 24.428 23.957 8.266 1.00 8.66 274 GLY B O 1
ATOM 11705 N N . ALA B 1 273 ? 22.805 22.696 7.383 1.00 8.74 275 ALA B N 1
ATOM 11706 C CA . ALA B 1 273 ? 21.847 23.782 7.490 1.00 8.15 275 ALA B CA 1
ATOM 11707 C C . ALA B 1 273 ? 21.357 24.015 8.912 1.00 9.44 275 ALA B C 1
ATOM 11708 O O . ALA B 1 273 ? 20.604 24.951 9.127 1.00 10.48 275 ALA B O 1
ATOM 11715 N N . ASN B 1 274 ? 21.780 23.173 9.856 1.00 8.47 276 ASN B N 1
ATOM 11716 C CA . ASN B 1 274 ? 21.528 23.428 11.275 1.00 9.42 276 ASN B CA 1
ATOM 11717 C C . ASN B 1 274 ? 22.842 23.615 12.001 1.00 9.62 276 ASN B C 1
ATOM 11718 O O . ASN B 1 274 ? 22.926 23.380 13.204 1.00 12.09 276 ASN B O 1
ATOM 11729 N N . THR B 1 275 ? 23.863 24.045 11.271 1.00 8.48 277 THR B N 1
ATOM 11730 C CA . THR B 1 275 ? 25.169 24.367 11.841 1.00 8.69 277 THR B CA 1
ATOM 11731 C C . THR B 1 275 ? 25.449 25.831 11.551 1.00 7.79 277 THR B C 1
ATOM 11732 O O . THR B 1 275 ? 25.407 26.256 10.401 1.00 9.70 277 THR B O 1
ATOM 11743 N N . ARG B 1 276 ? 25.729 26.617 12.587 1.00 8.15 278 ARG B N 1
ATOM 11744 C CA . ARG B 1 276 ? 25.979 28.039 12.404 1.00 7.89 278 ARG B CA 1
ATOM 11745 C C . ARG B 1 276 ? 27.457 28.350 12.566 1.00 8.68 278 ARG B C 1
ATOM 11746 O O . ARG B 1 276 ? 28.173 27.688 13.318 1.00 8.35 278 ARG B O 1
ATOM 11767 N N . VAL B 1 277 ? 27.890 29.353 11.822 1.00 8.67 279 VAL B N 1
ATOM 11768 C CA . VAL B 1 277 ? 29.248 29.884 11.902 1.00 8.64 279 VAL B CA 1
ATOM 11769 C C . VAL B 1 277 ? 29.187 31.406 11.951 1.00 8.66 279 VAL B C 1
ATOM 11770 O O . VAL B 1 277 ? 28.292 32.025 11.397 1.00 9.65 279 VAL B O 1
ATOM 11783 N N . ARG B 1 278 ? 30.144 31.999 12.657 1.00 8.31 280 ARG B N 1
ATOM 11784 C CA . ARG B 1 278 ? 30.253 33.439 12.734 1.00 8.38 280 ARG B CA 1
ATOM 11785 C C . ARG B 1 278 ? 30.979 33.938 11.502 1.00 9.63 280 ARG B C 1
ATOM 11786 O O . ARG B 1 278 ? 32.076 33.488 11.179 1.00 10.57 280 ARG B O 1
ATOM 11807 N N . SER B 1 279 ? 30.355 34.876 10.818 1.00 7.96 281 SER B N 1
ATOM 11808 C CA . SER B 1 279 ? 30.933 35.397 9.594 1.00 8.97 281 SER B CA 1
ATOM 11809 C C . SER B 1 279 ? 30.521 36.849 9.382 1.00 9.80 281 SER B C 1
ATOM 11810 O O . SER B 1 279 ? 30.031 37.515 10.296 1.00 9.46 281 SER B O 1
ATOM 11818 N N . TRP B 1 280 ? 30.762 37.351 8.181 1.00 9.46 282 TRP B N 1
ATOM 11819 C CA . TRP B 1 280 ? 30.665 38.781 7.902 1.00 9.64 282 TRP B CA 1
ATOM 11820 C C . TRP B 1 280 ? 30.502 39.020 6.412 1.00 9.47 282 TRP B C 1
ATOM 11821 O O . TRP B 1 280 ? 31.141 38.345 5.630 1.00 10.01 282 TRP B O 1
ATOM 11842 N N . THR B 1 281 ? 29.596 39.928 6.048 1.00 9.52 283 THR B N 1
ATOM 11843 C CA . THR B 1 281 ? 29.537 40.486 4.694 1.00 9.87 283 THR B CA 1
ATOM 11844 C C . THR B 1 281 ? 29.344 41.998 4.805 1.00 9.35 283 THR B C 1
ATOM 11845 O O . THR B 1 281 ? 28.988 42.505 5.844 1.00 10.09 283 THR B O 1
ATOM 11856 N N . PRO B 1 282 ? 29.600 42.740 3.727 1.00 10.18 284 PRO B N 1
ATOM 11857 C CA . PRO B 1 282 ? 29.534 44.198 3.865 1.00 10.66 284 PRO B CA 1
ATOM 11858 C C . PRO B 1 282 ? 28.153 44.720 4.258 1.00 11.56 284 PRO B C 1
ATOM 11859 O O . PRO B 1 282 ? 28.074 45.654 5.035 1.00 12.42 284 PRO B O 1
ATOM 11870 N N . THR B 1 283 ? 27.087 44.113 3.761 1.00 10.93 285 THR B N 1
ATOM 11871 C CA . THR B 1 283 ? 25.749 44.603 4.078 1.00 11.79 285 THR B CA 1
ATOM 11872 C C . THR B 1 283 ? 25.261 44.016 5.402 1.00 12.21 285 THR B C 1
ATOM 11873 O O . THR B 1 283 ? 24.572 44.691 6.166 1.00 13.11 285 THR B O 1
ATOM 11884 N N . ALA B 1 284 ? 25.613 42.768 5.673 1.00 10.73 286 ALA B N 1
ATOM 11885 C CA . ALA B 1 284 ? 25.162 42.108 6.895 1.00 11.21 286 ALA B CA 1
ATOM 11886 C C . ALA B 1 284 ? 25.963 42.574 8.083 1.00 9.67 286 ALA B C 1
ATOM 11887 O O . ALA B 1 284 ? 25.473 42.545 9.213 1.00 10.59 286 ALA B O 1
ATOM 11894 N N A MET B 1 285 ? 27.196 42.996 7.829 0.52 10.04 287 MET B N 1
ATOM 11895 N N B MET B 1 285 ? 27.189 43.019 7.826 0.48 9.93 287 MET B N 1
ATOM 11896 C CA A MET B 1 285 ? 28.185 43.120 8.881 0.52 10.95 287 MET B CA 1
ATOM 11897 C CA B MET B 1 285 ? 28.217 43.099 8.853 0.48 10.68 287 MET B CA 1
ATOM 11898 C C A MET B 1 285 ? 28.269 41.753 9.547 0.52 9.92 287 MET B C 1
ATOM 11899 C C B MET B 1 285 ? 28.274 41.743 9.543 0.48 9.82 287 MET B C 1
ATOM 11900 O O A MET B 1 285 ? 28.107 40.744 8.876 0.52 10.19 287 MET B O 1
ATOM 11901 O O B MET B 1 285 ? 28.101 40.730 8.882 0.48 10.02 287 MET B O 1
ATOM 11928 N N . ALA B 1 286 ? 28.526 41.703 10.846 1.00 9.59 288 ALA B N 1
ATOM 11929 C CA . ALA B 1 286 ? 28.656 40.411 11.524 1.00 9.37 288 ALA B CA 1
ATOM 11930 C C . ALA B 1 286 ? 27.327 39.671 11.484 1.00 9.17 288 ALA B C 1
A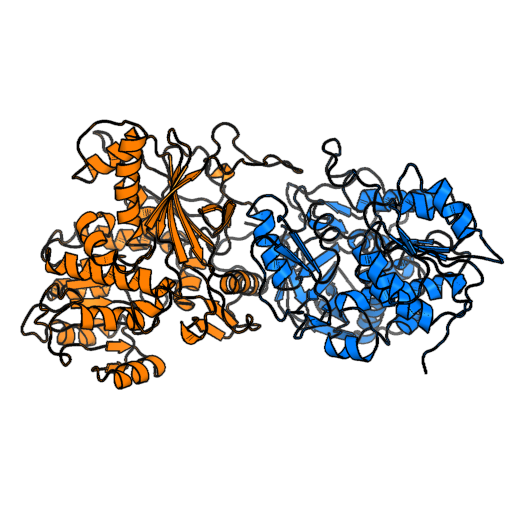TOM 11931 O O . ALA B 1 286 ? 26.290 40.246 11.796 1.00 9.60 288 ALA B O 1
ATOM 11938 N N . GLN B 1 287 ? 27.373 38.395 11.110 1.00 9.27 289 GLN B N 1
ATOM 11939 C CA . GLN B 1 287 ? 26.154 37.600 11.008 1.00 9.31 289 GLN B CA 1
ATOM 11940 C C . GLN B 1 287 ? 26.458 36.141 11.200 1.00 7.92 289 GLN B C 1
ATOM 11941 O O . GLN B 1 287 ? 27.611 35.709 11.112 1.00 8.66 289 GLN B O 1
ATOM 11955 N N . TYR B 1 288 ? 25.411 35.371 11.484 1.00 8.50 290 TYR B N 1
ATOM 11956 C CA . TYR B 1 288 ? 25.511 33.926 11.358 1.00 8.71 290 TYR B CA 1
ATOM 11957 C C . TYR B 1 288 ? 25.325 33.487 9.917 1.00 8.97 290 TYR B C 1
ATOM 11958 O O . TYR B 1 288 ? 24.433 33.960 9.222 1.00 9.62 290 TYR B O 1
ATOM 11976 N N . GLY B 1 289 ? 26.173 32.564 9.494 1.00 8.27 291 GLY B N 1
ATOM 11977 C CA . GLY B 1 289 ? 25.918 31.811 8.282 1.00 8.12 291 GLY B CA 1
ATOM 11978 C C . GLY B 1 289 ? 25.679 30.372 8.671 1.00 7.96 291 GLY B C 1
ATOM 11979 O O . GLY B 1 289 ? 26.024 29.935 9.755 1.00 9.91 291 GLY B O 1
ATOM 11983 N N . PHE B 1 290 ? 25.038 29.634 7.778 1.00 7.97 292 PHE B N 1
ATOM 11984 C CA . PHE B 1 290 ? 24.936 28.202 7.921 1.00 7.60 292 PHE B CA 1
ATOM 11985 C C . PHE B 1 290 ? 26.072 27.534 7.165 1.00 7.86 292 PHE B C 1
ATOM 11986 O O . PHE B 1 290 ? 26.422 27.953 6.050 1.00 8.99 292 PHE B O 1
ATOM 12003 N N . LEU B 1 291 ? 26.616 26.503 7.799 1.00 7.82 293 LEU B N 1
ATOM 12004 C CA . LEU B 1 291 ? 27.780 25.769 7.306 1.00 8.19 293 LEU B CA 1
ATOM 12005 C C . LEU B 1 291 ? 27.316 24.633 6.394 1.00 7.71 293 LEU B C 1
ATOM 12006 O O . LEU B 1 291 ? 27.541 23.462 6.645 1.00 8.65 293 LEU B O 1
ATOM 12022 N N . VAL B 1 292 ? 26.659 25.032 5.319 1.00 8.51 294 VAL B N 1
ATOM 12023 C CA . VAL B 1 292 ? 26.127 24.080 4.362 1.00 8.05 294 VAL B CA 1
ATOM 12024 C C . VAL B 1 292 ? 27.247 23.620 3.442 1.00 8.86 294 VAL B C 1
ATOM 12025 O O . VAL B 1 292 ? 28.031 24.410 2.957 1.00 9.55 294 VAL B O 1
ATOM 12038 N N . THR B 1 293 ? 27.303 22.318 3.221 1.00 8.23 295 THR B N 1
ATOM 12039 C CA . THR B 1 293 ? 28.330 21.762 2.352 1.00 8.70 295 THR B CA 1
ATOM 12040 C C . THR B 1 293 ? 28.196 22.272 0.934 1.00 9.22 295 THR B C 1
ATOM 12041 O O . THR B 1 293 ? 27.106 22.462 0.457 1.00 10.18 295 THR B O 1
ATOM 12052 N N . HIS B 1 294 ? 29.340 22.482 0.290 1.00 9.54 296 HIS B N 1
ATOM 12053 C CA . HIS B 1 294 ? 29.395 23.024 -1.058 1.00 9.82 296 HIS B CA 1
ATOM 12054 C C . HIS B 1 294 ? 30.655 22.505 -1.721 1.00 10.21 296 HIS B C 1
ATOM 12055 O O . HIS B 1 294 ? 31.675 22.355 -1.079 1.00 10.81 296 HIS B O 1
ATOM 12069 N N . ASN B 1 295 ? 30.587 22.244 -3.025 1.00 9.99 297 ASN B N 1
ATOM 12070 C CA . ASN B 1 295 ? 31.743 21.709 -3.752 1.00 10.16 297 ASN B CA 1
ATOM 12071 C C . ASN B 1 295 ? 32.968 22.602 -3.601 1.00 9.65 297 ASN B C 1
ATOM 12072 O O . ASN B 1 295 ? 34.097 22.119 -3.415 1.00 9.42 297 ASN B O 1
ATOM 12083 N N . GLU B 1 296 ? 32.751 23.909 -3.680 1.00 9.86 298 GLU B N 1
ATOM 12084 C CA . GLU B 1 296 ? 33.879 24.848 -3.668 1.00 10.30 298 GLU B CA 1
ATOM 12085 C C . GLU B 1 296 ? 34.605 24.918 -2.320 1.00 9.73 298 GLU B C 1
ATOM 12086 O O . GLU B 1 296 ? 35.759 25.306 -2.269 1.00 9.93 298 GLU B O 1
ATOM 12098 N N . SER B 1 297 ? 33.946 24.517 -1.240 1.00 8.72 299 SER B N 1
ATOM 12099 C CA . SER B 1 297 ? 34.629 24.442 0.044 1.00 8.84 299 SER B CA 1
ATOM 12100 C C . SER B 1 297 ? 35.818 23.515 -0.084 1.00 10.08 299 SER B C 1
ATOM 12101 O O . SER B 1 297 ? 36.878 23.783 0.449 1.00 10.35 299 SER B O 1
ATOM 12109 N N . ILE B 1 298 ? 35.623 22.429 -0.822 1.00 8.80 300 ILE B N 1
ATOM 12110 C CA . ILE B 1 298 ? 36.711 21.493 -1.061 1.00 10.87 300 ILE B CA 1
ATOM 12111 C C . ILE B 1 298 ? 37.590 21.931 -2.247 1.00 11.37 300 ILE B C 1
ATOM 12112 O O . ILE B 1 298 ? 38.813 21.916 -2.151 1.00 11.12 300 ILE B O 1
ATOM 12128 N N . SER B 1 299 ? 36.969 22.327 -3.360 1.00 10.56 301 SER B N 1
ATOM 12129 C CA . SER B 1 299 ? 37.751 22.603 -4.580 1.00 10.31 301 SER B CA 1
ATOM 12130 C C . SER B 1 299 ? 38.714 23.769 -4.432 1.00 9.98 301 SER B C 1
ATOM 12131 O O . SER B 1 299 ? 39.836 23.720 -4.938 1.00 10.11 301 SER B O 1
ATOM 12139 N N . ILE B 1 300 ? 38.291 24.817 -3.737 1.00 10.53 302 ILE B N 1
ATOM 12140 C CA . ILE B 1 300 ? 39.149 25.975 -3.537 1.00 10.73 302 ILE B CA 1
ATOM 12141 C C . ILE B 1 300 ? 40.297 25.643 -2.570 1.00 10.85 302 ILE B C 1
ATOM 12142 O O . ILE B 1 300 ? 41.445 26.015 -2.818 1.00 11.23 302 ILE B O 1
ATOM 12158 N N . ALA B 1 301 ? 39.993 24.937 -1.483 1.00 10.99 303 ALA B N 1
ATOM 12159 C CA . ALA B 1 301 ? 41.033 24.521 -0.549 1.00 11.26 303 ALA B CA 1
ATOM 12160 C C . ALA B 1 301 ? 42.043 23.603 -1.251 1.00 11.88 303 ALA B C 1
ATOM 12161 O O . ALA B 1 301 ? 43.244 23.711 -1.034 1.00 12.60 303 ALA B O 1
ATOM 12168 N N . ASP B 1 302 ? 41.541 22.705 -2.090 1.00 11.91 304 ASP B N 1
ATOM 12169 C CA . ASP B 1 302 ? 42.415 21.795 -2.820 1.00 12.28 304 ASP B CA 1
ATOM 12170 C C . ASP B 1 302 ? 43.271 22.589 -3.806 1.00 11.99 304 ASP B C 1
ATOM 12171 O O . ASP B 1 302 ? 44.494 22.429 -3.859 1.00 13.15 304 ASP B O 1
ATOM 12180 N N . PHE B 1 303 ? 42.639 23.474 -4.569 1.00 11.56 305 PHE B N 1
ATOM 12181 C CA . PHE B 1 303 ? 43.348 24.277 -5.548 1.00 12.37 305 PHE B CA 1
ATOM 12182 C C . PHE B 1 303 ? 44.486 25.072 -4.924 1.00 12.43 305 PHE B C 1
ATOM 12183 O O . PHE B 1 303 ? 45.557 25.198 -5.517 1.00 13.48 305 PHE B O 1
ATOM 12200 N N . LEU B 1 304 ? 44.264 25.588 -3.721 1.00 12.30 306 LEU B N 1
ATOM 12201 C CA . LEU B 1 304 ? 45.247 26.465 -3.090 1.00 12.39 306 LEU B CA 1
ATOM 12202 C C . LEU B 1 304 ? 46.154 25.700 -2.132 1.00 13.27 306 LEU B C 1
ATOM 12203 O O . LEU B 1 304 ? 46.762 26.298 -1.248 1.00 14.35 306 LEU B O 1
ATOM 12219 N N . THR B 1 305 ? 46.284 24.393 -2.341 1.00 13.05 307 THR B N 1
ATOM 12220 C CA . THR B 1 305 ? 47.159 23.572 -1.502 1.00 13.43 307 THR B CA 1
ATOM 12221 C C . THR B 1 305 ? 48.576 23.619 -2.051 1.00 13.64 307 THR B C 1
ATOM 12222 O O . THR B 1 305 ? 48.787 23.385 -3.244 1.00 13.98 307 THR B O 1
ATOM 12233 N N . VAL B 1 306 ? 49.531 23.935 -1.177 1.00 14.59 308 VAL B N 1
ATOM 12234 C CA . VAL B 1 306 ? 50.950 23.856 -1.499 1.00 15.93 308 VAL B CA 1
ATOM 12235 C C . VAL B 1 306 ? 51.476 22.582 -0.888 1.00 16.88 308 VAL B C 1
ATOM 12236 O O . VAL B 1 306 ? 51.254 22.297 0.285 1.00 17.14 308 VAL B O 1
ATOM 12249 N N . ARG B 1 307 ? 52.197 21.814 -1.696 1.00 17.98 309 ARG B N 1
ATOM 12250 C CA . ARG B 1 307 ? 52.802 20.589 -1.232 1.00 20.16 309 ARG B CA 1
ATOM 12251 C C . ARG B 1 307 ? 54.313 20.694 -1.349 1.00 22.22 309 ARG B C 1
ATOM 12252 O O . ARG B 1 307 ? 54.830 21.372 -2.239 1.00 23.62 309 ARG B O 1
ATOM 12273 N N . ASP B 1 308 ? 55.013 20.011 -0.464 1.00 23.34 310 ASP B N 1
ATOM 12274 C CA . ASP B 1 308 ? 56.467 19.939 -0.582 1.00 25.32 310 ASP B CA 1
ATOM 12275 C C . ASP B 1 308 ? 56.854 18.867 -1.600 1.00 27.58 310 ASP B C 1
ATOM 12276 O O . ASP B 1 308 ? 55.990 18.229 -2.202 1.00 26.90 310 ASP B O 1
ATOM 12285 N N . ALA B 1 309 ? 58.157 18.668 -1.775 1.00 29.03 311 ALA B N 1
ATOM 12286 C CA . ALA B 1 309 ? 58.674 17.730 -2.762 1.00 29.75 311 ALA B CA 1
ATOM 12287 C C . ALA B 1 309 ? 58.113 16.328 -2.562 1.00 29.05 311 ALA B C 1
ATOM 12288 O O . ALA B 1 309 ? 57.863 15.611 -3.529 1.00 30.71 311 ALA B O 1
ATOM 12295 N N . ALA B 1 310 ? 57.927 15.937 -1.308 1.00 28.87 312 ALA B N 1
ATOM 12296 C CA . ALA B 1 310 ? 57.405 14.613 -0.992 1.00 29.67 312 ALA B CA 1
ATOM 12297 C C . ALA B 1 310 ? 55.897 14.516 -1.217 1.00 30.58 312 ALA B C 1
ATOM 12298 O O . ALA B 1 310 ? 55.316 13.432 -1.117 1.00 31.74 312 ALA B O 1
ATOM 12305 N N . GLY B 1 311 ? 55.261 15.649 -1.497 1.00 29.45 313 GLY B N 1
ATOM 12306 C CA . GLY B 1 311 ? 53.840 15.667 -1.795 1.00 28.90 313 GLY B CA 1
ATOM 12307 C C . GLY B 1 311 ? 52.956 15.849 -0.576 1.00 27.82 313 GLY B C 1
ATOM 12308 O O . GLY B 1 311 ? 51.740 15.650 -0.642 1.00 26.65 313 GLY B O 1
ATOM 12312 N N . GLN B 1 312 ? 53.554 16.231 0.545 1.00 26.71 314 GLN B N 1
ATOM 12313 C CA . GLN B 1 312 ? 52.782 16.487 1.750 1.00 26.38 314 GLN B CA 1
ATOM 12314 C C . GLN B 1 312 ? 52.283 17.926 1.726 1.00 22.56 314 GLN B C 1
ATOM 12315 O O . GLN B 1 312 ? 53.019 18.832 1.359 1.00 21.94 314 GLN B O 1
ATOM 12329 N N . ALA B 1 313 ? 51.022 18.134 2.087 1.00 21.43 315 ALA B N 1
ATOM 12330 C CA . ALA B 1 313 ? 50.487 19.486 2.148 1.00 20.02 315 ALA B CA 1
ATOM 12331 C C . ALA B 1 313 ? 51.162 20.307 3.248 1.00 19.52 315 ALA B C 1
ATOM 12332 O O . ALA B 1 313 ? 51.108 19.940 4.420 1.00 22.79 315 ALA B O 1
ATOM 12339 N N . VAL B 1 314 ? 51.789 21.416 2.874 1.00 18.25 316 VAL B N 1
ATOM 12340 C CA . VAL B 1 314 ? 52.394 22.312 3.871 1.00 18.20 316 VAL B CA 1
ATOM 12341 C C . VAL B 1 314 ? 51.577 23.587 4.081 1.00 17.11 316 VAL B C 1
ATOM 12342 O O . VAL B 1 314 ? 51.759 24.288 5.074 1.00 17.09 316 VAL B O 1
ATOM 12355 N N . TYR B 1 315 ? 50.693 23.889 3.134 1.00 15.57 317 TYR B N 1
ATOM 12356 C CA . TYR B 1 315 ? 49.753 24.986 3.276 1.00 14.49 317 TYR B CA 1
ATOM 12357 C C . TYR B 1 315 ? 48.462 24.664 2.555 1.00 12.90 317 TYR B C 1
ATOM 12358 O O . TYR B 1 315 ? 48.482 24.134 1.453 1.00 12.96 317 TYR B O 1
ATOM 12376 N N . ARG B 1 316 ? 47.351 25.022 3.185 1.00 12.78 318 ARG B N 1
ATOM 12377 C CA . ARG B 1 316 ? 46.031 24.928 2.595 1.00 13.11 318 ARG B CA 1
ATOM 12378 C C . ARG B 1 316 ? 45.150 25.871 3.398 1.00 12.76 318 ARG B C 1
ATOM 12379 O O . ARG B 1 316 ? 45.248 25.888 4.605 1.00 12.57 318 ARG B O 1
ATOM 12400 N N . PRO B 1 317 ? 44.305 26.661 2.734 1.00 11.44 319 PRO B N 1
ATOM 12401 C CA . PRO B 1 317 ? 43.365 27.494 3.501 1.00 11.04 319 PRO B CA 1
ATOM 12402 C C . PRO B 1 317 ? 42.144 26.714 3.949 1.00 10.87 319 PRO B C 1
ATOM 12403 O O . PRO B 1 317 ? 41.734 25.782 3.284 1.00 12.11 319 PRO B O 1
ATOM 12414 N N . THR B 1 318 ? 41.571 27.084 5.090 1.00 10.03 320 THR B N 1
ATOM 12415 C CA . THR B 1 318 ? 40.217 26.643 5.411 1.00 9.62 320 THR B CA 1
ATOM 12416 C C . THR B 1 318 ? 39.308 27.288 4.380 1.00 9.19 320 THR B C 1
ATOM 12417 O O . THR B 1 318 ? 39.589 28.375 3.917 1.00 9.70 320 THR B O 1
ATOM 12428 N N . CYS B 1 319 ? 38.242 26.588 3.984 1.00 9.50 321 CYS B N 1
ATOM 12429 C CA . CYS B 1 319 ? 37.297 27.168 3.059 1.00 9.45 321 CYS B CA 1
ATOM 12430 C C . CYS B 1 319 ? 35.934 26.555 3.270 1.00 8.89 321 CYS B C 1
ATOM 12431 O O . CYS B 1 319 ? 35.785 25.353 3.214 1.00 9.80 321 CYS B O 1
ATOM 12439 N N . HIS B 1 320 ? 34.940 27.392 3.528 1.00 8.83 322 HIS B N 1
ATOM 12440 C CA . HIS B 1 320 ? 33.586 26.874 3.656 1.00 9.32 322 HIS B CA 1
ATOM 12441 C C . HIS B 1 320 ? 32.546 27.954 3.457 1.00 8.70 322 HIS B C 1
ATOM 12442 O O . HIS B 1 320 ? 32.827 29.144 3.462 1.00 9.14 322 HIS B O 1
ATOM 12456 N N . TYR B 1 321 ? 31.331 27.490 3.269 1.00 8.04 323 TYR B N 1
ATOM 12457 C CA . TYR B 1 321 ? 30.182 28.347 3.097 1.00 8.35 323 TYR B CA 1
ATOM 12458 C C . TYR B 1 321 ? 29.781 28.907 4.450 1.00 7.72 323 TYR B C 1
ATOM 12459 O O . TYR B 1 321 ? 29.859 28.225 5.469 1.00 8.60 323 TYR B O 1
ATOM 12477 N N . ALA B 1 322 ? 29.332 30.152 4.433 1.00 7.57 324 ALA B N 1
ATOM 12478 C CA . ALA B 1 322 ? 28.790 30.829 5.600 1.00 8.14 324 ALA B CA 1
ATOM 12479 C C . ALA B 1 322 ? 27.579 31.555 5.066 1.00 8.57 324 ALA B C 1
ATOM 12480 O O . ALA B 1 322 ? 27.640 32.727 4.724 1.00 9.17 324 ALA B O 1
ATOM 12487 N N . TYR B 1 323 ? 26.493 30.804 4.922 1.00 8.56 325 TYR B N 1
ATOM 12488 C CA . TYR B 1 323 ? 25.342 31.254 4.134 1.00 7.69 325 TYR B CA 1
ATOM 12489 C C . TYR B 1 323 ? 24.260 31.811 5.012 1.00 7.99 325 TYR B C 1
ATOM 12490 O O . TYR B 1 323 ? 23.729 31.089 5.839 1.00 7.71 325 TYR B O 1
ATOM 12508 N N . HIS B 1 324 ? 23.898 33.067 4.803 1.00 8.30 326 HIS B N 1
ATOM 12509 C CA . HIS B 1 324 ? 22.681 33.626 5.391 1.00 8.46 326 HIS B CA 1
ATOM 12510 C C . HIS B 1 324 ? 21.684 33.805 4.249 1.00 8.39 326 HIS B C 1
ATOM 12511 O O . HIS B 1 324 ? 21.772 34.758 3.487 1.00 8.79 326 HIS B O 1
ATOM 12525 N N . PRO B 1 325 ? 20.767 32.856 4.101 1.00 7.94 327 PRO B N 1
ATOM 12526 C CA . PRO B 1 325 ? 19.801 32.975 3.003 1.00 7.75 327 PRO B CA 1
ATOM 12527 C C . PRO B 1 325 ? 18.761 34.031 3.343 1.00 7.83 327 PRO B C 1
ATOM 12528 O O . PRO B 1 325 ? 18.836 34.707 4.361 1.00 8.36 327 PRO B O 1
ATOM 12539 N N . CYS B 1 326 ? 17.782 34.172 2.467 1.00 7.84 328 CYS B N 1
ATOM 12540 C CA . CYS B 1 326 ? 16.735 35.159 2.683 1.00 8.66 328 CYS B CA 1
ATOM 12541 C C . CYS B 1 326 ? 15.990 34.886 3.985 1.00 8.14 328 CYS B C 1
ATOM 12542 O O . CYS B 1 326 ? 16.000 33.789 4.507 1.00 8.92 328 CYS B O 1
ATOM 12550 N N . ASN B 1 327 ? 15.364 35.918 4.513 1.00 8.26 329 ASN B N 1
ATOM 12551 C CA . ASN B 1 327 ? 14.736 35.786 5.812 1.00 8.29 329 ASN B CA 1
ATOM 12552 C C . ASN B 1 327 ? 13.693 34.688 5.813 1.00 7.70 329 ASN B C 1
ATOM 12553 O O . ASN B 1 327 ? 13.550 33.978 6.791 1.00 8.36 329 ASN B O 1
ATOM 12564 N N . ASP B 1 328 ? 12.972 34.521 4.714 1.00 8.46 330 ASP B N 1
ATOM 12565 C CA . ASP B 1 328 ? 11.956 33.483 4.687 1.00 9.58 330 ASP B CA 1
ATOM 12566 C C . ASP B 1 328 ? 12.568 32.092 4.697 1.00 8.21 330 ASP B C 1
ATOM 12567 O O . ASP B 1 328 ? 11.952 31.151 5.214 1.00 8.49 330 ASP B O 1
ATOM 12576 N N . ALA B 1 329 ? 13.757 31.960 4.119 1.00 8.24 331 ALA B N 1
ATOM 12577 C CA . ALA B 1 329 ? 14.508 30.713 4.199 1.00 9.11 331 ALA B CA 1
ATOM 12578 C C . ALA B 1 329 ? 15.063 30.463 5.598 1.00 8.25 331 ALA B C 1
ATOM 12579 O O . ALA B 1 329 ? 15.108 29.323 6.034 1.00 8.42 331 ALA B O 1
ATOM 12586 N N . VAL B 1 330 ? 15.508 31.513 6.277 1.00 8.09 332 VAL B N 1
ATOM 12587 C CA . VAL B 1 330 ? 15.948 31.352 7.667 1.00 8.03 332 VAL B CA 1
ATOM 12588 C C . VAL B 1 330 ? 14.779 30.832 8.515 1.00 8.22 332 VAL B C 1
ATOM 12589 O O . VAL B 1 330 ? 14.937 29.884 9.250 1.00 8.77 332 VAL B O 1
ATOM 12602 N N . LEU B 1 331 ? 13.595 31.407 8.329 1.00 7.82 333 LEU B N 1
ATOM 12603 C CA . LEU B 1 331 ? 12.401 30.922 9.024 1.00 8.34 333 LEU B CA 1
ATOM 12604 C C . LEU B 1 331 ? 12.044 29.506 8.601 1.00 8.07 333 LEU B C 1
ATOM 12605 O O . LEU B 1 331 ? 11.613 28.690 9.417 1.00 8.33 333 LEU B O 1
ATOM 12621 N N . SER B 1 332 ? 12.213 29.208 7.314 1.00 7.95 334 SER B N 1
ATOM 12622 C CA . SER B 1 332 ? 11.930 27.875 6.806 1.00 7.74 334 SER B CA 1
ATOM 12623 C C . SER B 1 332 ? 12.816 26.809 7.424 1.00 7.76 334 SER B C 1
ATOM 12624 O O . SER B 1 332 ? 12.361 25.718 7.723 1.00 8.16 334 SER B O 1
ATOM 12632 N N . LEU B 1 333 ? 14.083 27.137 7.641 1.00 8.09 335 LEU B N 1
ATOM 12633 C CA . LEU B 1 333 ? 14.998 26.197 8.291 1.00 8.11 335 LEU B CA 1
ATOM 12634 C C . LEU B 1 333 ? 14.626 25.982 9.761 1.00 8.27 335 LEU B C 1
ATOM 12635 O O . LEU B 1 333 ? 14.656 24.861 10.263 1.00 8.99 335 LEU B O 1
ATOM 12651 N N . HIS B 1 334 ? 14.275 27.058 10.454 1.00 8.21 336 HIS B N 1
ATOM 12652 C CA . HIS B 1 334 ? 13.866 26.960 11.852 1.00 9.05 336 HIS B CA 1
ATOM 12653 C C . HIS B 1 334 ? 12.621 26.074 11.967 1.00 9.02 336 HIS B C 1
ATOM 12654 O O . HIS B 1 334 ? 12.482 25.248 12.872 1.00 8.94 336 HIS B O 1
ATOM 12668 N N . GLU B 1 335 ? 11.708 26.255 11.031 1.00 8.49 337 GLU B N 1
ATOM 12669 C CA . GLU B 1 335 ? 10.479 25.460 10.986 1.00 9.25 337 GLU B CA 1
ATOM 12670 C C . GLU B 1 335 ? 10.759 23.995 10.685 1.00 9.01 337 GLU B C 1
ATOM 12671 O O . GLU B 1 335 ? 10.232 23.105 11.342 1.00 9.49 337 GLU B O 1
ATOM 12683 N N . MET B 1 336 ? 11.606 23.740 9.692 1.00 8.35 338 MET B N 1
ATOM 12684 C CA . MET B 1 336 ? 11.866 22.373 9.256 1.00 9.10 338 MET B CA 1
ATOM 12685 C C . MET B 1 336 ? 12.632 21.598 10.331 1.00 8.40 338 MET B C 1
ATOM 12686 O O . MET B 1 336 ? 12.246 20.505 10.707 1.00 8.80 338 MET B O 1
ATOM 12700 N N . PHE B 1 337 ? 13.732 22.163 10.808 1.00 7.62 339 PHE B N 1
ATOM 12701 C CA . PHE B 1 337 ? 14.496 21.487 11.844 1.00 8.67 339 PHE B CA 1
ATOM 12702 C C . PHE B 1 337 ? 13.703 21.381 13.146 1.00 8.92 339 PHE B C 1
ATOM 12703 O O . PHE B 1 337 ? 13.792 20.379 13.833 1.00 9.13 339 PHE B O 1
ATOM 12720 N N . GLY B 1 338 ? 12.891 22.382 13.441 1.00 8.70 340 GLY B N 1
ATOM 12721 C CA . GLY B 1 338 ? 12.072 22.352 14.646 1.00 8.53 340 GLY B CA 1
ATOM 12722 C C . GLY B 1 338 ? 10.976 21.305 14.580 1.00 9.58 340 GLY B C 1
ATOM 12723 O O . GLY B 1 338 ? 10.572 20.759 15.601 1.00 10.55 340 GLY B O 1
ATOM 12727 N N A SER B 1 339 ? 10.512 21.014 13.368 0.60 9.74 341 SER B N 1
ATOM 12728 N N B SER B 1 339 ? 10.496 21.028 13.366 0.25 10.04 341 SER B N 1
ATOM 12729 N N C SER B 1 339 ? 10.498 21.014 13.374 0.15 10.29 341 SER B N 1
ATOM 12730 C CA A SER B 1 339 ? 9.466 20.024 13.167 0.60 9.75 341 SER B CA 1
ATOM 12731 C CA B SER B 1 339 ? 9.465 20.014 13.142 0.25 10.27 341 SER B CA 1
ATOM 12732 C CA C SER B 1 339 ? 9.456 20.009 13.196 0.15 10.85 341 SER B CA 1
ATOM 12733 C C A SER B 1 339 ? 10.064 18.630 13.067 0.60 10.55 341 SER B C 1
ATOM 12734 C C B SER B 1 339 ? 10.073 18.625 13.094 0.25 10.91 341 SER B C 1
ATOM 12735 C C C SER B 1 339 ? 10.063 18.617 13.076 0.15 11.06 341 SER B C 1
ATOM 12736 O O A SER B 1 339 ? 9.394 17.644 13.320 0.60 12.63 341 SER B O 1
ATOM 12737 O O B SER B 1 339 ? 9.419 17.640 13.415 0.25 12.50 341 SER B O 1
ATOM 12738 O O C SER B 1 339 ? 9.400 17.621 13.352 0.15 12.05 341 SER B O 1
ATOM 12760 N N . GLY B 1 340 ? 11.320 18.552 12.650 1.00 10.87 342 GLY B N 1
ATOM 12761 C CA . GLY B 1 340 ? 11.979 17.277 12.429 1.00 12.41 342 GLY B CA 1
ATOM 12762 C C . GLY B 1 340 ? 11.654 16.669 11.066 1.00 14.83 342 GLY B C 1
ATOM 12763 O O . GLY B 1 340 ? 11.937 15.496 10.818 1.00 18.23 342 GLY B O 1
ATOM 12767 N N . LYS B 1 341 ? 11.057 17.451 10.181 1.00 13.41 343 LYS B N 1
ATOM 12768 C CA . LYS B 1 341 ? 10.646 16.938 8.873 1.00 14.43 343 LYS B CA 1
ATOM 12769 C C . LYS B 1 341 ? 10.375 18.090 7.919 1.00 12.48 343 LYS B C 1
ATOM 12770 O O . LYS B 1 341 ? 10.042 19.188 8.321 1.00 12.81 343 LYS B O 1
ATOM 12789 N N . ARG B 1 342 ? 10.488 17.801 6.633 1.00 12.25 344 ARG B N 1
ATOM 12790 C CA . ARG B 1 342 ? 10.199 18.769 5.613 1.00 13.42 344 ARG B CA 1
ATOM 12791 C C . ARG B 1 342 ? 8.768 19.251 5.710 1.00 13.13 344 ARG B C 1
ATOM 12792 O O . ARG B 1 342 ? 7.850 18.485 6.015 1.00 13.39 344 ARG B O 1
ATOM 12813 N N . GLN B 1 343 ? 8.589 20.532 5.427 1.00 11.75 345 GLN B N 1
ATOM 12814 C CA . GLN B 1 343 ? 7.261 21.106 5.266 1.00 12.44 345 GLN B CA 1
ATOM 12815 C C . GLN B 1 343 ? 6.462 20.373 4.186 1.00 13.32 345 GLN B C 1
ATOM 12816 O O . GLN B 1 343 ? 7.023 19.756 3.276 1.00 13.49 345 GLN B O 1
ATOM 12830 N N . SER B 1 344 ? 5.144 20.508 4.262 1.00 13.41 346 SER B N 1
ATOM 12831 C CA A SER B 1 344 ? 4.301 19.811 3.308 0.46 14.30 346 SER B CA 1
ATOM 12832 C CA B SER B 1 344 ? 4.219 19.886 3.321 0.54 14.20 346 SER B CA 1
ATOM 12833 C C . SER B 1 344 ? 4.333 20.466 1.924 1.00 13.72 346 SER B C 1
ATOM 12834 O O . SER B 1 344 ? 3.968 19.825 0.941 1.00 15.27 346 SER B O 1
ATOM 12849 N N . ASP B 1 345 ? 4.788 21.711 1.842 1.00 12.79 347 ASP B N 1
ATOM 12850 C CA . ASP B 1 345 ? 4.828 22.432 0.580 1.00 12.90 347 ASP B CA 1
ATOM 12851 C C . ASP B 1 345 ? 6.043 23.328 0.537 1.00 12.22 347 ASP B C 1
ATOM 12852 O O . ASP B 1 345 ? 6.714 23.542 1.542 1.00 11.56 347 ASP B O 1
ATOM 12861 N N . TRP B 1 346 ? 6.349 23.827 -0.643 1.00 11.61 348 TRP B N 1
ATOM 12862 C CA . TRP B 1 346 ? 7.448 24.758 -0.802 1.00 11.54 348 TRP B CA 1
ATOM 12863 C C . TRP B 1 346 ? 7.201 25.662 -1.988 1.00 10.95 348 TRP B C 1
ATOM 12864 O O . TRP B 1 346 ? 6.351 25.383 -2.836 1.00 12.19 348 TRP B O 1
ATOM 12885 N N . ARG B 1 347 ? 7.915 26.775 -2.019 1.00 11.36 349 ARG B N 1
ATOM 12886 C CA . ARG B 1 347 ? 7.858 27.661 -3.162 1.00 12.89 349 ARG B CA 1
ATOM 12887 C C . ARG B 1 347 ? 9.158 28.412 -3.302 1.00 11.00 349 ARG B C 1
ATOM 12888 O O . ARG B 1 347 ? 9.855 28.699 -2.321 1.00 10.89 349 ARG B O 1
ATOM 12909 N N . ILE B 1 348 ? 9.492 28.701 -4.549 1.00 10.51 350 ILE B N 1
ATOM 12910 C CA . ILE B 1 348 ? 10.640 29.505 -4.907 1.00 11.24 350 ILE B CA 1
ATOM 12911 C C . ILE B 1 348 ? 10.122 30.885 -5.286 1.00 11.54 350 ILE B C 1
ATOM 12912 O O . ILE B 1 348 ? 9.218 31.012 -6.128 1.00 12.90 350 ILE B O 1
ATOM 12928 N N . LEU B 1 349 ? 10.671 31.909 -4.650 1.00 11.39 351 LEU B N 1
ATOM 12929 C CA . LEU B 1 349 ? 10.250 33.275 -4.913 1.00 12.18 351 LEU B CA 1
ATOM 12930 C C . LEU B 1 349 ? 10.581 33.715 -6.341 1.00 13.30 351 LEU B C 1
ATOM 12931 O O . LEU B 1 349 ? 11.721 33.598 -6.797 1.00 13.92 351 LEU B O 1
ATOM 12947 N N . ASP B 1 350 ? 9.552 34.228 -7.010 1.00 14.73 352 ASP B N 1
ATOM 12948 C CA . ASP B 1 350 ? 9.642 34.753 -8.373 1.00 15.64 352 ASP B CA 1
ATOM 12949 C C . ASP B 1 350 ? 10.027 36.212 -8.300 1.00 15.35 352 ASP B C 1
ATOM 12950 O O . ASP B 1 350 ? 9.745 36.875 -7.322 1.00 14.88 352 ASP B O 1
ATOM 12959 N N . GLU B 1 351 ? 10.639 36.744 -9.347 1.00 16.18 353 GLU B N 1
ATOM 12960 C CA . GLU B 1 351 ? 10.963 38.158 -9.313 1.00 18.47 353 GLU B CA 1
ATOM 12961 C C . GLU B 1 351 ? 9.690 38.996 -9.156 1.00 19.98 353 GLU B C 1
ATOM 12962 O O . GLU B 1 351 ? 9.719 40.046 -8.529 1.00 21.56 353 GLU B O 1
ATOM 12974 N N . THR B 1 352 ? 8.571 38.519 -9.696 1.00 19.69 354 THR B N 1
ATOM 12975 C CA . THR B 1 352 ? 7.315 39.264 -9.570 1.00 20.73 354 THR B CA 1
ATOM 12976 C C . THR B 1 352 ? 6.844 39.341 -8.116 1.00 20.66 354 THR B C 1
ATOM 12977 O O . THR B 1 352 ? 6.020 40.187 -7.762 1.00 22.43 354 THR B O 1
ATOM 12988 N N . GLU B 1 353 ? 7.380 38.469 -7.268 1.00 18.88 355 GLU B N 1
ATOM 12989 C CA . GLU B 1 353 ? 6.947 38.372 -5.886 1.00 18.28 355 GLU B CA 1
ATOM 12990 C C . GLU B 1 353 ? 7.879 39.095 -4.933 1.00 18.92 355 GLU B C 1
ATOM 12991 O O . GLU B 1 353 ? 7.527 39.338 -3.800 1.00 21.44 355 GLU B O 1
ATOM 13003 N N . ILE B 1 354 ? 9.083 39.417 -5.393 1.00 16.92 356 ILE B N 1
ATOM 13004 C CA . ILE B 1 354 ? 10.099 40.018 -4.535 1.00 16.11 356 ILE B CA 1
ATOM 13005 C C . ILE B 1 354 ? 10.011 41.548 -4.543 1.00 17.18 356 ILE B C 1
ATOM 13006 O O . ILE B 1 354 ? 10.034 42.167 -5.603 1.00 18.85 356 ILE B O 1
ATOM 13022 N N A VAL B 1 355 ? 9.927 42.149 -3.361 0.50 16.96 357 VAL B N 1
ATOM 13023 N N B VAL B 1 355 ? 9.933 42.138 -3.353 0.50 17.02 357 VAL B N 1
ATOM 13024 C CA A VAL B 1 355 ? 9.718 43.593 -3.253 0.50 17.53 357 VAL B CA 1
ATOM 13025 C CA B VAL B 1 355 ? 9.719 43.577 -3.194 0.50 17.61 357 VAL B CA 1
ATOM 13026 C C A VAL B 1 355 ? 11.025 44.375 -3.274 0.50 16.53 357 VAL B C 1
ATOM 13027 C C B VAL B 1 355 ? 11.026 44.348 -3.304 0.50 16.50 357 VAL B C 1
ATOM 13028 O O A VAL B 1 355 ? 11.061 45.510 -3.738 0.50 17.38 357 VAL B O 1
ATOM 13029 O O B VAL B 1 355 ? 11.067 45.443 -3.854 0.50 17.27 357 VAL B O 1
ATOM 13054 N N . ASP B 1 356 ? 12.093 43.767 -2.767 1.00 15.30 358 ASP B N 1
ATOM 13055 C CA . ASP B 1 356 ? 13.392 44.410 -2.737 1.00 15.53 358 ASP B CA 1
ATOM 13056 C C . ASP B 1 356 ? 14.429 43.403 -2.295 1.00 14.23 358 ASP B C 1
ATOM 13057 O O . ASP B 1 356 ? 14.076 42.268 -1.996 1.00 15.00 358 ASP B O 1
ATOM 13066 N N . GLY B 1 357 ? 15.685 43.834 -2.262 1.00 12.61 359 GLY B N 1
ATOM 13067 C CA . GLY B 1 357 ? 16.760 43.014 -1.755 1.00 12.47 359 GLY B CA 1
ATOM 13068 C C . GLY B 1 357 ? 17.847 42.686 -2.751 1.00 12.41 359 GLY B C 1
ATOM 13069 O O . GLY B 1 357 ? 17.720 42.929 -3.961 1.00 11.62 359 GLY B O 1
ATOM 13073 N N . ILE B 1 358 ? 18.911 42.099 -2.221 1.00 11.54 360 ILE B N 1
ATOM 13074 C CA . ILE B 1 358 ? 20.085 41.745 -3.000 1.00 10.31 360 ILE B CA 1
ATOM 13075 C C . ILE B 1 358 ? 20.503 40.323 -2.678 1.00 9.92 360 ILE B C 1
ATOM 13076 O O . ILE B 1 358 ? 20.082 39.760 -1.670 1.00 11.17 360 ILE B O 1
ATOM 13092 N N . ASP B 1 359 ? 21.336 39.733 -3.530 1.00 9.62 361 ASP B N 1
ATOM 13093 C CA . ASP B 1 359 ? 22.055 38.531 -3.164 1.00 8.66 361 ASP B CA 1
ATOM 13094 C C . ASP B 1 359 ? 23.536 38.917 -3.085 1.00 8.45 361 ASP B C 1
ATOM 13095 O O . ASP B 1 359 ? 24.222 39.028 -4.101 1.00 10.16 361 ASP B O 1
ATOM 13104 N N . GLU B 1 360 ? 23.999 39.199 -1.871 1.00 9.37 362 GLU B N 1
ATOM 13105 C CA . GLU B 1 360 ? 25.356 39.637 -1.657 1.00 10.12 362 GLU B CA 1
ATOM 13106 C C . GLU B 1 360 ? 26.195 38.396 -1.496 1.00 9.47 362 GLU B C 1
ATOM 13107 O O . GLU B 1 360 ? 26.059 37.667 -0.531 1.00 10.25 362 GLU B O 1
ATOM 13119 N N . LEU B 1 361 ? 27.027 38.127 -2.487 1.00 9.17 363 LEU B N 1
ATOM 13120 C CA . LEU B 1 361 ? 27.704 36.842 -2.583 1.00 10.09 363 LEU B CA 1
ATOM 13121 C C . LEU B 1 361 ? 29.159 37.114 -2.912 1.00 9.65 363 LEU B C 1
ATOM 13122 O O . LEU B 1 361 ? 29.483 37.683 -3.944 1.00 9.93 363 LEU B O 1
ATOM 13138 N N . GLY B 1 362 ? 30.041 36.744 -2.005 1.00 9.16 364 GLY B N 1
ATOM 13139 C CA . GLY B 1 362 ? 31.447 36.997 -2.205 1.00 9.38 364 GLY B CA 1
ATOM 13140 C C . GLY B 1 362 ? 32.291 36.044 -1.397 1.00 8.97 364 GLY B C 1
ATOM 13141 O O . GLY B 1 362 ? 31.781 35.094 -0.805 1.00 9.42 364 GLY B O 1
ATOM 13145 N N . VAL B 1 363 ? 33.592 36.309 -1.399 1.00 8.92 365 VAL B N 1
ATOM 13146 C CA . VAL B 1 363 ? 34.560 35.503 -0.710 1.00 10.09 365 VAL B CA 1
ATOM 13147 C C . VAL B 1 363 ? 35.264 36.387 0.316 1.00 8.95 365 VAL B C 1
ATOM 13148 O O . VAL B 1 363 ? 35.636 37.510 0.020 1.00 11.09 365 VAL B O 1
ATOM 13161 N N . LEU B 1 364 ? 35.357 35.869 1.533 1.00 9.20 366 LEU B N 1
ATOM 13162 C CA . LEU B 1 364 ? 35.951 36.566 2.655 1.00 9.45 366 LEU B CA 1
ATOM 13163 C C . LEU B 1 364 ? 37.288 35.884 2.956 1.00 9.46 366 LEU B C 1
ATOM 13164 O O . LEU B 1 364 ? 37.322 34.791 3.504 1.00 9.77 366 LEU B O 1
ATOM 13180 N N . LEU B 1 365 ? 38.384 36.520 2.547 1.00 9.93 367 LEU B N 1
ATOM 13181 C CA . LEU B 1 365 ? 39.731 35.984 2.770 1.00 10.68 367 LEU B CA 1
ATOM 13182 C C . LEU B 1 365 ? 40.245 36.604 4.042 1.00 10.15 367 LEU B C 1
ATOM 13183 O O . LEU B 1 365 ? 40.266 37.818 4.171 1.00 11.77 367 LEU B O 1
ATOM 13199 N N . TYR B 1 366 ? 40.669 35.761 4.971 1.00 9.93 368 TYR B N 1
ATOM 13200 C CA . TYR B 1 366 ? 41.103 36.246 6.275 1.00 10.81 368 TYR B CA 1
ATOM 13201 C C . TYR B 1 366 ? 42.429 35.669 6.722 1.00 11.71 368 TYR B C 1
ATOM 13202 O O . TYR B 1 366 ? 42.904 34.673 6.200 1.00 11.19 368 TYR B O 1
ATOM 13220 N N . GLY B 1 367 ? 43.026 36.329 7.711 1.00 12.96 369 GLY B N 1
ATOM 13221 C CA . GLY B 1 367 ? 44.234 35.838 8.352 1.00 14.24 369 GLY B CA 1
ATOM 13222 C C . GLY B 1 367 ? 45.485 36.552 7.872 1.00 13.77 369 GLY B C 1
ATOM 13223 O O . GLY B 1 367 ? 46.567 36.356 8.425 1.00 14.87 369 GLY B O 1
ATOM 13227 N N . HIS B 1 368 ? 45.335 37.380 6.843 1.00 14.36 370 HIS B N 1
ATOM 13228 C CA . HIS B 1 368 ? 46.451 38.129 6.247 1.00 15.11 370 HIS B CA 1
ATOM 13229 C C . HIS B 1 368 ? 46.662 39.449 6.991 1.00 15.92 370 HIS B C 1
ATOM 13230 O O . HIS B 1 368 ? 45.998 39.718 7.979 1.00 16.12 370 HIS B O 1
ATOM 13244 N N . GLY B 1 369 ? 47.574 40.283 6.495 1.00 16.07 371 GLY B N 1
ATOM 13245 C CA . GLY B 1 369 ? 47.970 41.484 7.223 1.00 16.61 371 GLY B CA 1
ATOM 13246 C C . GLY B 1 369 ? 46.928 42.579 7.330 1.00 16.83 371 GLY B C 1
ATOM 13247 O O . GLY B 1 369 ? 47.082 43.519 8.118 1.00 17.35 371 GLY B O 1
ATOM 13251 N N . LYS B 1 370 ? 45.868 42.478 6.539 1.00 16.14 372 LYS B N 1
ATOM 13252 C CA . LYS B 1 370 ? 44.758 43.424 6.634 1.00 15.50 372 LYS B CA 1
ATOM 13253 C C . LYS B 1 370 ? 43.495 42.773 7.194 1.00 14.80 372 LYS B C 1
ATOM 13254 O O . LYS B 1 370 ? 42.401 43.284 7.022 1.00 14.79 372 LYS B O 1
ATOM 13273 N N . ASN B 1 371 ? 43.702 41.676 7.913 1.00 13.72 373 ASN B N 1
ATOM 13274 C CA . ASN B 1 371 ? 42.672 40.968 8.670 1.00 13.96 373 ASN B CA 1
ATOM 13275 C C . ASN B 1 371 ? 41.715 40.177 7.810 1.00 12.48 373 ASN B C 1
ATOM 13276 O O . ASN B 1 371 ? 41.771 38.958 7.795 1.00 12.59 373 ASN B O 1
ATOM 13287 N N . ALA B 1 372 ? 40.819 40.884 7.142 1.00 11.85 374 ALA B N 1
ATOM 13288 C CA . ALA B 1 372 ? 39.801 40.234 6.349 1.00 12.10 374 ALA B CA 1
ATOM 13289 C C . ALA B 1 372 ? 39.380 41.148 5.214 1.00 12.15 374 ALA B C 1
ATOM 13290 O O . ALA B 1 372 ? 39.347 42.367 5.360 1.00 12.68 374 ALA B O 1
ATOM 13297 N N . TYR B 1 373 ? 39.069 40.513 4.078 1.00 11.37 375 TYR B N 1
ATOM 13298 C CA . TYR B 1 373 ? 38.770 41.193 2.831 1.00 11.76 375 TYR B CA 1
ATOM 13299 C C . TYR B 1 373 ? 37.657 40.417 2.162 1.00 10.47 375 TYR B C 1
ATOM 13300 O O . TYR B 1 373 ? 37.801 39.226 1.912 1.00 10.73 375 TYR B O 1
ATOM 13318 N N . TRP B 1 374 ? 36.559 41.106 1.879 1.00 11.35 376 TRP B N 1
ATOM 13319 C CA . TRP B 1 374 ? 35.431 40.492 1.197 1.00 10.77 376 TRP B CA 1
ATOM 13320 C C . TRP B 1 374 ? 35.413 41.018 -0.225 1.00 10.69 376 TRP B C 1
ATOM 13321 O O . TRP B 1 374 ? 35.488 42.219 -0.433 1.00 12.05 376 TRP B O 1
ATOM 13342 N N . TYR B 1 375 ? 35.279 40.116 -1.198 1.00 10.70 377 TYR B N 1
ATOM 13343 C CA . TYR B 1 375 ? 35.196 40.505 -2.601 1.00 10.91 377 TYR B CA 1
ATOM 13344 C C . TYR B 1 375 ? 34.041 39.765 -3.254 1.00 10.11 377 TYR B C 1
ATOM 13345 O O . TYR B 1 375 ? 33.982 38.540 -3.187 1.00 9.77 377 TYR B O 1
ATOM 13363 N N . GLY B 1 376 ? 33.153 40.504 -3.905 1.00 10.61 378 GLY B N 1
ATOM 13364 C CA . GLY B 1 376 ? 32.033 39.865 -4.571 1.00 9.63 378 GLY B CA 1
ATOM 13365 C C . GLY B 1 376 ? 30.934 40.789 -5.055 1.00 10.53 378 GLY B C 1
ATOM 13366 O O . GLY B 1 376 ? 31.100 41.997 -5.103 1.00 10.79 378 GLY B O 1
ATOM 13370 N N . SER B 1 377 ? 29.810 40.172 -5.409 1.00 9.71 379 SER B N 1
ATOM 13371 C CA . SER B 1 377 ? 28.684 40.826 -6.047 1.00 10.10 379 SER B CA 1
ATOM 13372 C C . SER B 1 377 ? 27.641 41.261 -5.037 1.00 10.11 379 SER B C 1
ATOM 13373 O O . SER B 1 377 ? 27.364 40.536 -4.066 1.00 10.20 379 SER B O 1
ATOM 13381 N N . GLN B 1 378 ? 27.025 42.403 -5.321 1.00 10.46 380 GLN B N 1
ATOM 13382 C CA . GLN B 1 378 ? 25.937 42.934 -4.505 1.00 9.79 380 GLN B CA 1
ATOM 13383 C C . GLN B 1 378 ? 24.674 43.104 -5.350 1.00 10.31 380 GLN B C 1
ATOM 13384 O O . GLN B 1 378 ? 23.866 43.983 -5.111 1.00 11.89 380 GLN B O 1
ATOM 13398 N N . LEU B 1 379 ? 24.496 42.215 -6.319 1.00 10.59 381 LEU B N 1
ATOM 13399 C CA . LEU B 1 379 ? 23.393 42.330 -7.266 1.00 10.60 381 LEU B CA 1
ATOM 13400 C C . LEU B 1 379 ? 22.021 42.453 -6.619 1.00 10.81 381 LEU B C 1
ATOM 13401 O O . LEU B 1 379 ? 21.635 41.603 -5.825 1.00 10.91 381 LEU B O 1
ATOM 13417 N N . SER B 1 380 ? 21.281 43.481 -7.013 1.00 11.60 382 SER B N 1
ATOM 13418 C CA . SER B 1 380 ? 19.928 43.714 -6.515 1.00 11.39 382 SER B CA 1
ATOM 13419 C C . SER B 1 380 ? 18.855 43.144 -7.435 1.00 11.40 382 SER B C 1
ATOM 13420 O O . SER B 1 380 ? 19.092 42.882 -8.618 1.00 11.71 382 SER B O 1
ATOM 13428 N N . ILE B 1 381 ? 17.669 42.923 -6.880 1.00 11.91 383 ILE B N 1
ATOM 13429 C CA . ILE B 1 381 ? 16.558 42.454 -7.674 1.00 12.67 383 ILE B CA 1
ATOM 13430 C C . ILE B 1 381 ? 16.168 43.526 -8.698 1.00 12.62 383 ILE B C 1
ATOM 13431 O O . ILE B 1 381 ? 15.753 43.197 -9.798 1.00 12.16 383 ILE B O 1
ATOM 13447 N N . GLU B 1 382 ? 16.303 44.792 -8.340 1.00 12.67 384 GLU B N 1
ATOM 13448 C CA . GLU B 1 382 ? 15.894 45.845 -9.269 1.00 14.27 384 GLU B CA 1
ATOM 13449 C C . GLU B 1 382 ? 16.804 45.851 -10.496 1.00 14.03 384 GLU B C 1
ATOM 13450 O O . GLU B 1 382 ? 16.336 46.000 -11.639 1.00 15.24 384 GLU B O 1
ATOM 13462 N N . GLU B 1 383 ? 18.102 45.696 -10.280 1.00 13.65 385 GLU B N 1
ATOM 13463 C CA A GLU B 1 383 ? 19.027 45.657 -11.401 0.63 14.30 385 GLU B CA 1
ATOM 13464 C CA B GLU B 1 383 ? 19.067 45.638 -11.378 0.37 13.61 385 GLU B CA 1
ATOM 13465 C C . GLU B 1 383 ? 18.814 44.395 -12.225 1.00 13.38 385 GLU B C 1
ATOM 13466 O O . GLU B 1 383 ? 18.889 44.431 -13.453 1.00 14.61 385 GLU B O 1
ATOM 13489 N N . THR B 1 384 ? 18.545 43.282 -11.551 1.00 12.55 386 THR B N 1
ATOM 13490 C CA . THR B 1 384 ? 18.286 42.020 -12.212 1.00 12.46 386 THR B CA 1
ATOM 13491 C C . THR B 1 384 ? 17.171 42.176 -13.233 1.00 12.32 386 THR B C 1
ATOM 13492 O O . THR B 1 384 ? 17.316 41.765 -14.379 1.00 13.48 386 THR B O 1
ATOM 13503 N N . ARG B 1 385 ? 16.077 42.784 -12.819 1.00 13.66 387 ARG B N 1
ATOM 13504 C CA . ARG B 1 385 ? 14.932 42.927 -13.699 1.00 15.22 387 ARG B CA 1
ATOM 13505 C C . ARG B 1 385 ? 15.257 43.801 -14.901 1.00 15.33 387 ARG B C 1
ATOM 13506 O O . ARG B 1 385 ? 14.698 43.621 -15.969 1.00 16.52 387 ARG B O 1
ATOM 13527 N N . ARG B 1 386 ? 16.142 44.763 -14.713 1.00 15.59 388 ARG B N 1
ATOM 13528 C CA . ARG B 1 386 ? 16.511 45.664 -15.802 1.00 17.85 388 ARG B CA 1
ATOM 13529 C C . ARG B 1 386 ? 17.288 44.927 -16.885 1.00 16.67 388 ARG B C 1
ATOM 13530 O O . ARG B 1 386 ? 17.201 45.274 -18.054 1.00 17.71 388 ARG B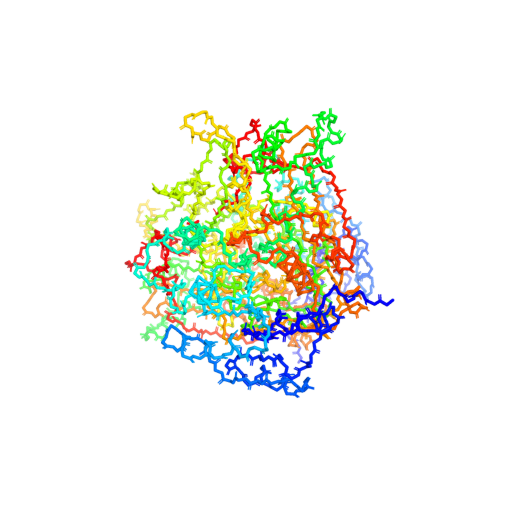 O 1
ATOM 13551 N N . ILE B 1 387 ? 18.040 43.901 -16.505 1.00 15.71 389 ILE B N 1
ATOM 13552 C CA . ILE B 1 387 ? 19.035 43.319 -17.407 1.00 14.08 389 ILE B CA 1
ATOM 13553 C C . ILE B 1 387 ? 18.824 41.876 -17.847 1.00 14.13 389 ILE B C 1
ATOM 13554 O O . ILE B 1 387 ? 19.467 41.434 -18.803 1.00 15.08 389 ILE B O 1
ATOM 13570 N N . ALA B 1 388 ? 17.941 41.137 -17.178 1.00 13.31 390 ALA B N 1
ATOM 13571 C CA . ALA B 1 388 ? 17.671 39.762 -17.578 1.00 13.86 390 ALA B CA 1
ATOM 13572 C C . ALA B 1 388 ? 16.290 39.325 -17.120 1.00 15.16 390 ALA B C 1
ATOM 13573 O O . ALA B 1 388 ? 15.860 39.680 -16.027 1.00 16.51 390 ALA B O 1
ATOM 13580 N N . PRO B 1 389 ? 15.588 38.546 -17.949 1.00 15.59 391 PRO B N 1
ATOM 13581 C CA . PRO B 1 389 ? 14.227 38.127 -17.632 1.00 14.65 391 PRO B CA 1
ATOM 13582 C C . PRO B 1 389 ? 14.163 36.819 -16.849 1.00 13.39 391 PRO B C 1
ATOM 13583 O O . PRO B 1 389 ? 15.136 36.065 -16.806 1.00 14.20 391 PRO B O 1
ATOM 13594 N N . ASP B 1 390 ? 12.996 36.583 -16.251 1.00 12.85 392 ASP B N 1
ATOM 13595 C CA . ASP B 1 390 ? 12.585 35.271 -15.758 1.00 13.92 392 ASP B CA 1
ATOM 13596 C C . ASP B 1 390 ? 13.411 34.749 -14.592 1.00 12.24 392 ASP B C 1
ATOM 13597 O O . ASP B 1 390 ? 13.565 33.546 -14.447 1.00 12.66 392 ASP B O 1
ATOM 13606 N N . GLN B 1 391 ? 13.950 35.654 -13.792 1.00 11.93 393 GLN B N 1
ATOM 13607 C CA . GLN B 1 391 ? 14.760 35.225 -12.652 1.00 11.35 393 GLN B CA 1
ATOM 13608 C C . GLN B 1 391 ? 14.941 36.323 -11.626 1.00 11.06 393 GLN B C 1
ATOM 13609 O O . GLN B 1 391 ? 14.766 37.501 -11.901 1.00 12.18 393 GLN B O 1
ATOM 13623 N N . ASN B 1 392 ? 15.286 35.903 -10.415 1.00 10.23 394 ASN B N 1
ATOM 13624 C CA . ASN B 1 392 ? 15.623 36.827 -9.346 1.00 10.28 394 ASN B CA 1
ATOM 13625 C C . ASN B 1 392 ? 17.140 37.009 -9.278 1.00 10.04 394 ASN B C 1
ATOM 13626 O O . ASN B 1 392 ? 17.865 36.499 -10.118 1.00 9.63 394 ASN B O 1
ATOM 13637 N N . ALA B 1 393 ? 17.627 37.728 -8.275 1.00 9.59 395 ALA B N 1
ATOM 13638 C CA . ALA B 1 393 ? 19.048 38.056 -8.220 1.00 10.64 395 ALA B CA 1
ATOM 13639 C C . ALA B 1 393 ? 19.882 36.815 -7.933 1.00 10.00 395 ALA B C 1
ATOM 13640 O O . ALA B 1 393 ? 21.010 36.700 -8.409 1.00 10.84 395 ALA B O 1
ATOM 13647 N N . THR B 1 394 ? 19.344 35.901 -7.131 1.00 9.62 396 THR B N 1
ATOM 13648 C CA . THR B 1 394 ? 20.026 34.631 -6.892 1.00 9.98 396 THR B CA 1
ATOM 13649 C C . THR B 1 394 ? 20.223 33.895 -8.218 1.00 9.83 396 THR B C 1
ATOM 13650 O O . THR B 1 394 ? 21.313 33.423 -8.522 1.00 10.06 396 THR B O 1
ATOM 13661 N N . GLY B 1 395 ? 19.142 33.777 -8.981 1.00 9.65 397 GLY B N 1
ATOM 13662 C CA . GLY B 1 395 ? 19.190 33.030 -10.223 1.00 10.54 397 GLY B CA 1
ATOM 13663 C C . GLY B 1 395 ? 20.147 33.639 -11.218 1.00 11.10 397 GLY B C 1
ATOM 13664 O O . GLY B 1 395 ? 20.849 32.907 -11.904 1.00 10.59 397 GLY B O 1
ATOM 13668 N N . LEU B 1 396 ? 20.175 34.968 -11.296 1.00 10.24 398 LEU B N 1
ATOM 13669 C CA . LEU B 1 396 ? 21.002 35.632 -12.308 1.00 9.55 398 LEU B CA 1
ATOM 13670 C C . LEU B 1 396 ? 22.499 35.434 -12.052 1.00 10.40 398 LEU B C 1
ATOM 13671 O O . LEU B 1 396 ? 23.283 35.256 -12.973 1.00 9.98 398 LEU B O 1
ATOM 13687 N N . GLN B 1 397 ? 22.918 35.436 -10.793 1.00 9.66 399 GLN B N 1
ATOM 13688 C CA . GLN B 1 397 ? 24.311 35.146 -10.529 1.00 9.65 399 GLN B CA 1
ATOM 13689 C C . GLN B 1 397 ? 24.679 33.741 -11.011 1.00 8.85 399 GLN B C 1
ATOM 13690 O O . GLN B 1 397 ? 25.785 33.497 -11.440 1.00 10.00 399 GLN B O 1
ATOM 13704 N N . VAL B 1 398 ? 23.746 32.814 -10.906 1.00 8.92 400 VAL B N 1
ATOM 13705 C CA . VAL B 1 398 ? 23.990 31.439 -11.324 1.00 9.59 400 VAL B CA 1
ATOM 13706 C C . VAL B 1 398 ? 23.949 31.311 -12.852 1.00 10.21 400 VAL B C 1
ATOM 13707 O O . VAL B 1 398 ? 24.864 30.755 -13.448 1.00 9.92 400 VAL B O 1
ATOM 13720 N N . SER B 1 399 ? 22.881 31.817 -13.459 1.00 9.43 401 SER B N 1
ATOM 13721 C CA . SER B 1 399 ? 22.715 31.658 -14.906 1.00 10.64 401 SER B CA 1
ATOM 13722 C C . SER B 1 399 ? 23.845 32.361 -15.661 1.00 10.20 401 SER B C 1
ATOM 13723 O O . SER B 1 399 ? 24.349 31.846 -16.653 1.00 10.47 401 SER B O 1
ATOM 13731 N N . SER B 1 400 ? 24.256 33.526 -15.182 1.00 9.81 402 SER B N 1
ATOM 13732 C CA . SER B 1 400 ? 25.344 34.248 -15.835 1.00 10.71 402 SER B CA 1
ATOM 13733 C C . SER B 1 400 ? 26.682 33.504 -15.700 1.00 10.82 402 SER B C 1
ATOM 13734 O O . SER B 1 400 ? 27.522 33.591 -16.586 1.00 10.46 402 SER B O 1
ATOM 13742 N N . ALA B 1 401 ? 26.880 32.762 -14.612 1.00 10.71 403 ALA B N 1
ATOM 13743 C CA . ALA B 1 401 ? 28.075 31.938 -14.477 1.00 10.96 403 ALA B CA 1
ATOM 13744 C C . ALA B 1 401 ? 28.035 30.746 -15.439 1.00 10.75 403 ALA B C 1
ATOM 13745 O O . ALA B 1 401 ? 29.047 30.352 -15.990 1.00 10.44 403 ALA B O 1
ATOM 13752 N N . VAL B 1 402 ? 26.855 30.157 -15.607 1.00 9.72 404 VAL B N 1
ATOM 13753 C CA . VAL B 1 402 ? 26.698 29.080 -16.585 1.00 10.09 404 VAL B CA 1
ATOM 13754 C C . VAL B 1 402 ? 27.031 29.620 -17.983 1.00 10.60 404 VAL B C 1
ATOM 13755 O O . VAL B 1 402 ? 27.757 28.986 -18.727 1.00 10.87 404 VAL B O 1
ATOM 13768 N N . LEU B 1 403 ? 26.520 30.804 -18.295 1.00 10.55 405 LEU B N 1
ATOM 13769 C CA . LEU B 1 403 ? 26.818 31.465 -19.570 1.00 10.63 405 LEU B CA 1
ATOM 13770 C C . LEU B 1 403 ? 28.325 31.605 -19.738 1.00 11.22 405 LEU B C 1
ATOM 13771 O O . LEU B 1 403 ? 28.887 31.257 -20.774 1.00 11.41 405 LEU B O 1
ATOM 13787 N N . ALA B 1 404 ? 28.992 32.108 -18.711 1.00 10.94 406 ALA B N 1
ATOM 13788 C CA . ALA B 1 404 ? 30.439 32.292 -18.785 1.00 10.93 406 ALA B CA 1
ATOM 13789 C C . ALA B 1 404 ? 31.159 30.979 -19.011 1.00 11.04 406 ALA B C 1
ATOM 13790 O O . ALA B 1 404 ? 32.095 30.890 -19.806 1.00 11.60 406 ALA B O 1
ATOM 13797 N N . GLY B 1 405 ? 30.731 29.945 -18.307 1.00 11.06 407 GLY B N 1
ATOM 13798 C CA . GLY B 1 405 ? 31.351 28.646 -18.460 1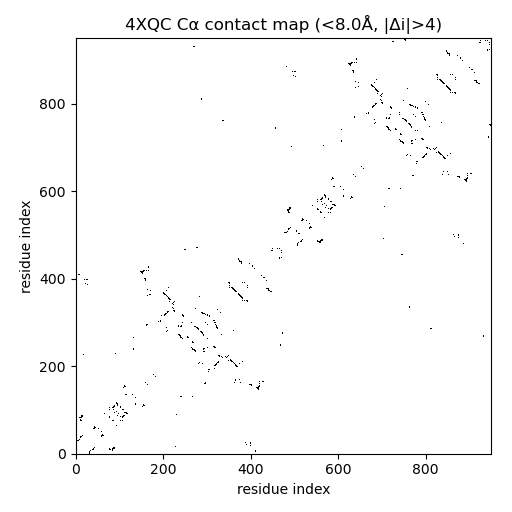.00 11.75 407 GLY B CA 1
ATOM 13799 C C . GLY B 1 405 ? 31.127 28.056 -19.845 1.00 11.35 407 GLY B C 1
ATOM 13800 O O . GLY B 1 405 ? 31.995 27.373 -20.360 1.00 11.40 407 GLY B O 1
ATOM 13804 N N . MET B 1 406 ? 29.957 28.312 -20.415 1.00 11.39 408 MET B N 1
ATOM 13805 C CA . MET B 1 406 ? 29.647 27.857 -21.775 1.00 11.08 408 MET B CA 1
ATOM 13806 C C . MET B 1 406 ? 30.543 28.578 -22.769 1.00 11.53 408 MET B C 1
ATOM 13807 O O . MET B 1 406 ? 31.086 27.946 -23.661 1.00 11.56 408 MET B O 1
ATOM 13821 N N . VAL B 1 407 ? 30.720 29.884 -22.601 1.00 12.31 409 VAL B N 1
ATOM 13822 C CA . VAL B 1 407 ? 31.613 30.632 -23.501 1.00 12.14 409 VAL B CA 1
ATOM 13823 C C . VAL B 1 407 ? 33.017 30.064 -23.375 1.00 11.75 409 VAL B C 1
ATOM 13824 O O . VAL B 1 407 ? 33.693 29.800 -24.373 1.00 12.31 409 VAL B O 1
ATOM 13837 N N . TRP B 1 408 ? 33.463 29.843 -22.149 1.00 12.49 410 TRP B N 1
ATOM 13838 C CA . TRP B 1 408 ? 34.800 29.317 -21.946 1.00 12.28 410 TRP B CA 1
ATOM 13839 C C . TRP B 1 408 ? 34.938 27.940 -22.599 1.00 12.49 410 TRP B C 1
ATOM 13840 O O . TRP B 1 408 ? 35.957 27.642 -23.208 1.00 12.39 410 TRP B O 1
ATOM 13861 N N . ALA B 1 409 ? 33.922 27.100 -22.465 1.00 12.33 411 ALA B N 1
ATOM 13862 C CA . ALA B 1 409 ? 33.999 25.742 -23.002 1.00 12.53 411 ALA B CA 1
ATOM 13863 C C . ALA B 1 409 ? 34.082 25.755 -24.529 1.00 12.04 411 ALA B C 1
ATOM 13864 O O . ALA B 1 409 ? 34.823 24.967 -25.135 1.00 13.06 411 ALA B O 1
ATOM 13871 N N . LEU B 1 410 ? 33.331 26.649 -25.149 1.00 11.72 412 LEU B N 1
ATOM 13872 C CA . LEU B 1 410 ? 33.366 26.751 -26.600 1.00 12.86 412 LEU B CA 1
ATOM 13873 C C . LEU B 1 410 ? 34.736 27.218 -27.050 1.00 12.79 412 LEU B C 1
ATOM 13874 O O . LEU B 1 410 ? 35.218 26.789 -28.091 1.00 12.43 412 LEU B O 1
ATOM 13890 N N . GLU B 1 411 ? 35.370 28.070 -26.257 1.00 12.76 413 GLU B N 1
ATOM 13891 C CA . GLU B 1 411 ? 36.680 28.608 -26.600 1.00 13.28 413 GLU B CA 1
ATOM 13892 C C . GLU B 1 411 ? 37.810 27.662 -26.200 1.00 13.86 413 GLU B C 1
ATOM 13893 O O . GLU B 1 411 ? 38.956 27.847 -26.607 1.00 14.48 413 GLU B O 1
ATOM 13905 N N . ASN B 1 412 ? 37.471 26.657 -25.394 1.00 13.35 414 ASN B N 1
ATOM 13906 C CA . ASN B 1 412 ? 38.412 25.658 -24.918 1.00 13.55 414 ASN B CA 1
ATOM 13907 C C . ASN B 1 412 ? 37.724 24.308 -24.851 1.00 13.56 414 ASN B C 1
ATOM 13908 O O . ASN B 1 412 ? 37.500 23.779 -23.775 1.00 12.64 414 ASN B O 1
ATOM 13919 N N . PRO B 1 413 ? 37.398 23.724 -26.011 1.00 14.03 415 PRO B N 1
ATOM 13920 C CA . PRO B 1 413 ? 36.492 22.572 -26.073 1.00 13.97 415 PRO B CA 1
ATOM 13921 C C . PRO B 1 413 ? 37.168 21.221 -25.903 1.00 14.71 415 PRO B C 1
ATOM 13922 O O . PRO B 1 413 ? 36.472 20.213 -25.874 1.00 14.35 415 PRO B O 1
ATOM 13933 N N . ASN B 1 414 ? 38.487 21.207 -25.770 1.00 14.33 416 ASN B N 1
ATOM 13934 C CA . ASN B 1 414 ? 39.231 19.968 -25.634 1.00 16.22 416 ASN B CA 1
ATOM 13935 C C . ASN B 1 414 ? 40.110 19.986 -24.398 1.00 14.80 416 ASN B C 1
ATOM 13936 O O . ASN B 1 414 ? 41.240 19.524 -24.403 1.00 15.84 416 ASN B O 1
ATOM 13947 N N . ALA B 1 415 ? 39.532 20.501 -23.313 1.00 13.89 417 ALA B N 1
ATOM 13948 C CA . ALA B 1 415 ? 40.247 20.737 -22.056 1.00 15.06 417 ALA B CA 1
ATOM 13949 C C . ALA B 1 415 ? 39.979 19.674 -21.002 1.00 15.07 417 ALA B C 1
ATOM 13950 O O . ALA B 1 415 ? 40.509 19.747 -19.905 1.00 15.22 417 ALA B O 1
ATOM 13957 N N . GLY B 1 416 ? 39.133 18.709 -21.320 1.00 15.31 418 GLY B N 1
ATOM 13958 C CA . GLY B 1 416 ? 38.823 17.642 -20.388 1.00 14.03 418 GLY B CA 1
ATOM 13959 C C . GLY B 1 416 ? 37.851 18.097 -19.306 1.00 13.61 418 GLY B C 1
ATOM 13960 O O . GLY B 1 416 ? 37.210 19.127 -19.417 1.00 12.78 418 GLY B O 1
ATOM 13964 N N . ILE B 1 417 ? 37.748 17.289 -18.268 1.00 13.11 419 ILE B N 1
ATOM 13965 C CA . ILE B 1 417 ? 36.928 17.616 -17.113 1.00 12.47 419 ILE B CA 1
ATOM 13966 C C . ILE B 1 417 ? 37.621 18.722 -16.324 1.00 11.53 419 ILE B C 1
ATOM 13967 O O . ILE B 1 417 ? 38.769 18.575 -15.932 1.00 13.60 419 ILE B O 1
ATOM 13983 N N . VAL B 1 418 ? 36.900 19.819 -16.110 1.00 11.61 420 VAL B N 1
ATOM 13984 C CA . VAL B 1 418 ? 37.443 20.991 -15.433 1.00 11.86 420 VAL B CA 1
ATOM 13985 C C . VAL B 1 418 ? 36.466 21.524 -14.393 1.00 12.28 420 VAL B C 1
ATOM 13986 O O . VAL B 1 418 ? 35.265 21.454 -14.554 1.00 12.16 420 VAL B O 1
ATOM 13999 N N . GLU B 1 419 ? 37.033 22.042 -13.315 1.00 12.60 421 GLU B N 1
ATOM 14000 C CA . GLU B 1 419 ? 36.265 22.741 -12.303 1.00 13.46 421 GLU B CA 1
ATOM 14001 C C . GLU B 1 419 ? 36.377 24.229 -12.546 1.00 12.35 421 GLU B C 1
ATOM 14002 O O . GLU B 1 419 ? 37.154 24.667 -13.368 1.00 12.24 421 GLU B O 1
ATOM 14014 N N . ALA B 1 420 ? 35.614 25.021 -11.811 1.00 11.40 422 ALA B N 1
ATOM 14015 C CA . ALA B 1 420 ? 35.651 26.452 -11.990 1.00 12.01 422 ALA B CA 1
ATOM 14016 C C . ALA B 1 420 ? 37.028 27.014 -11.696 1.00 12.14 422 ALA B C 1
ATOM 14017 O O . ALA B 1 420 ? 37.418 28.008 -12.271 1.00 11.88 422 ALA B O 1
ATOM 14024 N N . ASP B 1 421 ? 37.751 26.335 -10.817 1.00 11.16 423 ASP B N 1
ATOM 14025 C CA . ASP B 1 421 ? 39.093 26.750 -10.439 1.00 12.06 423 ASP B CA 1
ATOM 14026 C C . ASP B 1 421 ? 40.072 26.567 -11.594 1.00 11.46 423 ASP B C 1
ATOM 14027 O O . ASP B 1 421 ? 41.149 27.158 -11.598 1.00 12.75 423 ASP B O 1
ATOM 14036 N N . ASP B 1 422 ? 39.693 25.750 -12.568 1.00 11.04 424 ASP B N 1
ATOM 14037 C CA . ASP B 1 422 ? 40.555 25.462 -13.721 1.00 12.62 424 ASP B CA 1
ATOM 14038 C C . ASP B 1 422 ? 40.327 26.417 -14.885 1.00 12.80 424 ASP B C 1
ATOM 14039 O O . ASP B 1 422 ? 41.131 26.456 -15.812 1.00 15.15 424 ASP B O 1
ATOM 14048 N N . LEU B 1 423 ? 39.231 27.160 -14.872 1.00 13.16 425 LEU B N 1
ATOM 14049 C CA . LEU B 1 423 ? 38.895 28.035 -15.988 1.00 13.19 425 LEU B CA 1
ATOM 14050 C C . LEU B 1 423 ? 39.695 29.320 -15.926 1.00 13.45 425 LEU B C 1
ATOM 14051 O O . LEU B 1 423 ? 40.173 29.722 -14.870 1.00 16.33 425 LEU B O 1
ATOM 14067 N N . ASP B 1 424 ? 39.841 29.977 -17.067 1.00 14.06 426 ASP B N 1
ATOM 14068 C CA . ASP B 1 424 ? 40.468 31.281 -17.092 1.00 14.64 426 ASP B CA 1
ATOM 14069 C C . ASP B 1 424 ? 39.554 32.325 -16.455 1.00 14.73 426 ASP B C 1
ATOM 14070 O O . ASP B 1 424 ? 38.559 32.746 -17.026 1.00 13.89 426 ASP B O 1
ATOM 14079 N N . PHE B 1 425 ? 39.897 32.726 -15.236 1.00 13.96 427 PHE B N 1
ATOM 14080 C CA . PHE B 1 425 ? 38.993 33.532 -14.447 1.00 13.84 427 PHE B CA 1
ATOM 14081 C C . PHE B 1 425 ? 38.692 34.884 -15.063 1.00 13.02 427 PHE B C 1
ATOM 14082 O O . PHE B 1 425 ? 37.594 35.387 -14.951 1.00 13.19 427 PHE B O 1
ATOM 14099 N N . ARG B 1 426 ? 39.661 35.486 -15.737 1.00 14.10 428 ARG B N 1
ATOM 14100 C CA . ARG B 1 426 ? 39.387 36.791 -16.339 1.00 15.29 428 ARG B CA 1
ATOM 14101 C C . ARG B 1 426 ? 38.389 36.725 -17.495 1.00 14.75 428 ARG B C 1
ATOM 14102 O O . ARG B 1 426 ? 37.509 37.579 -17.606 1.00 15.25 428 ARG B O 1
ATOM 14123 N N . ARG B 1 427 ? 38.490 35.704 -18.336 1.00 13.50 429 ARG B N 1
ATOM 14124 C CA . ARG B 1 427 ? 37.559 35.568 -19.438 1.00 14.09 429 ARG B CA 1
ATOM 14125 C C . ARG B 1 427 ? 36.173 35.297 -18.901 1.00 13.50 429 ARG B C 1
ATOM 14126 O O . ARG B 1 427 ? 35.211 35.875 -19.349 1.00 13.15 429 ARG B O 1
ATOM 14147 N N . CYS B 1 428 ? 36.093 34.424 -17.901 1.00 12.54 430 CYS B N 1
ATOM 14148 C CA . CYS B 1 428 ? 34.798 34.093 -17.325 1.00 11.85 430 CYS B CA 1
ATOM 14149 C C . CYS B 1 428 ? 34.159 35.331 -16.712 1.00 11.99 430 CYS B C 1
ATOM 14150 O O . CYS B 1 428 ? 33.009 35.602 -16.953 1.00 12.34 430 CYS B O 1
ATOM 14158 N N . LEU B 1 429 ? 34.929 36.113 -15.960 1.00 12.42 431 LEU B N 1
ATOM 14159 C CA . LEU B 1 429 ? 34.379 37.318 -15.367 1.00 12.87 431 LEU B CA 1
ATOM 14160 C C . LEU B 1 429 ? 34.048 38.375 -16.419 1.00 13.20 431 LEU B C 1
ATOM 14161 O O . LEU B 1 429 ? 33.132 39.163 -16.233 1.00 13.61 431 LEU B O 1
ATOM 14177 N N . GLU B 1 430 ? 34.801 38.404 -17.518 1.00 13.61 432 GLU B N 1
ATOM 14178 C CA . GLU B 1 430 ? 34.493 39.346 -18.572 1.00 14.85 432 GLU B CA 1
ATOM 14179 C C . GLU B 1 430 ? 33.088 39.079 -19.138 1.00 14.39 432 GLU B C 1
ATOM 14180 O O . GLU B 1 430 ? 32.350 40.006 -19.441 1.00 15.25 432 GLU B O 1
ATOM 14192 N N . VAL B 1 431 ? 32.739 37.804 -19.275 1.00 12.93 433 VAL B N 1
ATOM 14193 C CA . VAL B 1 431 ? 31.425 37.426 -19.748 1.00 13.17 433 VAL B CA 1
ATOM 14194 C C . VAL B 1 431 ? 30.369 37.676 -18.662 1.00 12.53 433 VAL B C 1
ATOM 14195 O O . VAL B 1 431 ? 29.281 38.133 -18.948 1.00 12.32 433 VAL B O 1
ATOM 14208 N N . GLN B 1 432 ? 30.712 37.361 -17.420 1.00 11.88 434 GLN B N 1
ATOM 14209 C CA . GLN B 1 432 ? 29.706 37.340 -16.359 1.00 11.43 434 GLN B CA 1
ATOM 14210 C C . GLN B 1 432 ? 29.407 38.713 -15.778 1.00 11.30 434 GLN B C 1
ATOM 14211 O O . GLN B 1 432 ? 28.286 38.997 -15.424 1.00 11.06 434 GLN B O 1
ATOM 14225 N N . THR B 1 433 ? 30.414 39.573 -15.725 1.00 12.59 435 THR B N 1
ATOM 14226 C CA . THR B 1 433 ? 30.318 40.842 -14.997 1.00 12.65 435 THR B CA 1
ATOM 14227 C C . THR B 1 433 ? 29.122 41.737 -15.340 1.00 12.55 435 THR B C 1
ATOM 14228 O O . THR B 1 433 ? 28.588 42.377 -14.447 1.00 12.92 435 THR B O 1
ATOM 14239 N N . PRO B 1 434 ? 28.683 41.777 -16.614 1.00 12.00 436 PRO B N 1
ATOM 14240 C CA . PRO B 1 434 ? 27.521 42.620 -16.927 1.00 12.41 436 PRO B CA 1
ATOM 14241 C C . PRO B 1 434 ? 26.260 42.248 -16.134 1.00 11.85 436 PRO B C 1
ATOM 14242 O O . PRO B 1 434 ? 25.341 43.047 -16.053 1.00 12.71 436 PRO B O 1
ATOM 14253 N N . TYR B 1 435 ? 26.260 41.062 -15.530 1.00 10.79 437 TYR B N 1
ATOM 14254 C CA . TYR B 1 435 ? 25.084 40.543 -14.816 1.00 11.05 437 TYR B CA 1
ATOM 14255 C C . TYR B 1 435 ? 25.256 40.490 -13.304 1.00 10.82 437 TYR B C 1
ATOM 14256 O O . TYR B 1 435 ? 24.424 39.920 -12.625 1.00 11.71 437 TYR B O 1
ATOM 14274 N N . LEU B 1 436 ? 26.313 41.115 -12.792 1.00 11.26 438 LEU B N 1
ATOM 14275 C CA . LEU B 1 436 ? 26.667 40.983 -11.374 1.00 10.80 438 LEU B CA 1
ATOM 14276 C C . LEU B 1 436 ? 26.410 42.217 -10.523 1.00 10.62 438 LEU B C 1
ATOM 14277 O O . LEU B 1 436 ? 26.621 42.177 -9.318 1.00 11.24 438 LEU B O 1
ATOM 14293 N N . GLY B 1 437 ? 25.951 43.302 -11.125 1.00 11.73 439 GLY B N 1
ATOM 14294 C CA . GLY B 1 437 ? 25.713 44.513 -10.362 1.00 12.95 439 GLY B CA 1
ATOM 14295 C C . GLY B 1 437 ? 27.024 45.005 -9.770 1.00 11.88 439 GLY B C 1
ATOM 14296 O O . GLY B 1 437 ? 28.075 44.732 -10.296 1.00 12.11 439 GLY B O 1
ATOM 14300 N N . PRO B 1 438 ? 26.965 45.704 -8.634 1.00 12.51 440 PRO B N 1
ATOM 14301 C CA . PRO B 1 438 ? 28.225 46.122 -8.030 1.00 13.11 440 PRO B CA 1
ATOM 14302 C C . PRO B 1 438 ? 29.081 44.946 -7.600 1.00 13.51 440 PRO B C 1
ATOM 14303 O O . PRO B 1 438 ? 28.613 44.042 -6.911 1.00 13.59 440 PRO B O 1
ATOM 14314 N N . VAL B 1 439 ? 30.334 44.975 -8.018 1.00 12.63 441 VAL B N 1
ATOM 14315 C CA . VAL B 1 439 ? 31.330 43.996 -7.612 1.00 12.64 441 VAL B CA 1
ATOM 14316 C C . VAL B 1 439 ? 32.429 44.775 -6.899 1.00 12.50 441 VAL B C 1
ATOM 14317 O O . VAL B 1 439 ? 33.101 45.601 -7.511 1.00 14.36 441 VAL B O 1
ATOM 14330 N N . VAL B 1 440 ? 32.593 44.515 -5.612 1.00 12.30 442 VAL B N 1
ATOM 14331 C CA . VAL B 1 440 ? 33.431 45.348 -4.756 1.00 12.61 442 VAL B CA 1
ATOM 14332 C C . VAL B 1 440 ? 34.287 44.516 -3.807 1.00 12.58 442 VAL B C 1
ATOM 14333 O O . VAL B 1 440 ? 33.948 43.397 -3.458 1.00 12.46 442 VAL B O 1
ATOM 14346 N N . GLY B 1 441 ? 35.392 45.110 -3.389 1.00 12.53 443 GLY B N 1
ATOM 14347 C CA . GLY B 1 441 ? 36.254 44.564 -2.364 1.00 13.74 443 GLY B CA 1
ATOM 14348 C C . GLY B 1 441 ? 36.214 45.482 -1.160 1.00 14.11 443 GLY B C 1
ATOM 14349 O O . GLY B 1 441 ? 36.369 46.693 -1.302 1.00 16.47 443 GLY B O 1
ATOM 14353 N N . VAL B 1 442 ? 36.014 44.902 0.018 1.00 13.56 444 VAL B N 1
ATOM 14354 C CA . VAL B 1 442 ? 35.866 45.675 1.258 1.00 13.71 444 VAL B CA 1
ATOM 14355 C C . VAL B 1 442 ? 36.720 45.002 2.324 1.00 13.33 444 VAL B C 1
ATOM 14356 O O . VAL B 1 442 ? 36.625 43.801 2.496 1.00 13.38 444 VAL B O 1
ATOM 14369 N N . TYR B 1 443 ? 37.556 45.775 3.032 1.00 12.84 445 TYR B N 1
ATOM 14370 C CA . TYR B 1 443 ? 38.275 45.275 4.195 1.00 12.89 445 TYR B CA 1
ATOM 14371 C C . TYR B 1 443 ? 37.455 45.484 5.459 1.00 13.24 445 TYR B C 1
ATOM 14372 O O . TYR B 1 443 ? 36.640 46.399 5.538 1.00 14.17 445 TYR B O 1
ATOM 14390 N N . THR B 1 444 ? 37.670 44.632 6.448 1.00 12.78 446 THR B N 1
ATOM 14391 C CA . THR B 1 444 ? 37.045 44.841 7.747 1.00 12.50 446 THR B CA 1
ATOM 14392 C C . THR B 1 444 ? 37.998 44.466 8.852 1.00 12.01 446 THR B C 1
ATOM 14393 O O . THR B 1 444 ? 38.858 43.607 8.677 1.00 13.35 446 THR B O 1
ATOM 14404 N N . ASP B 1 445 ? 37.831 45.127 9.999 1.00 13.08 447 ASP B N 1
ATOM 14405 C CA . ASP B 1 445 ? 38.567 44.752 11.196 1.00 13.56 447 ASP B CA 1
ATOM 14406 C C . ASP B 1 445 ? 37.783 43.774 12.069 1.00 12.30 447 ASP B C 1
ATOM 14407 O O . ASP B 1 445 ? 38.258 43.367 13.119 1.00 13.55 447 ASP B O 1
ATOM 14416 N N . TRP B 1 446 ? 36.598 43.377 11.611 1.00 12.01 448 TRP B N 1
ATOM 14417 C CA . TRP B 1 446 ? 35.838 42.390 12.338 1.00 11.78 448 TRP B CA 1
ATOM 14418 C C . TRP B 1 446 ? 36.591 41.068 12.399 1.00 11.45 448 TRP B C 1
ATOM 14419 O O . TRP B 1 446 ? 37.236 40.683 11.433 1.00 10.35 448 TRP B O 1
ATOM 14440 N N . THR B 1 447 ? 36.488 40.370 13.527 1.00 11.81 449 THR B N 1
ATOM 14441 C CA . THR B 1 447 ? 36.946 38.986 13.652 1.00 10.51 449 THR B CA 1
ATOM 14442 C C . THR B 1 447 ? 35.930 38.203 14.469 1.00 10.16 449 THR B C 1
ATOM 14443 O O . THR B 1 447 ? 35.099 38.778 15.154 1.00 11.52 449 THR B O 1
ATOM 14454 N N . PRO B 1 448 ? 36.020 36.874 14.426 1.00 11.03 450 PRO B N 1
ATOM 14455 C CA . PRO B 1 448 ? 35.100 36.033 15.199 1.00 11.45 450 PRO B CA 1
ATOM 14456 C C . PRO B 1 448 ? 35.181 36.217 16.712 1.00 12.47 450 PRO B C 1
ATOM 14457 O O . PRO B 1 448 ? 34.272 35.777 17.403 1.00 13.11 450 PRO B O 1
ATOM 14468 N N . LEU B 1 449 ? 36.234 36.858 17.211 1.00 11.40 451 LEU B N 1
ATOM 14469 C CA . LEU B 1 449 ? 36.319 37.129 18.642 1.00 12.58 451 LEU B CA 1
ATOM 14470 C C . LEU B 1 449 ? 35.804 38.497 19.043 1.00 13.69 451 LEU B C 1
ATOM 14471 O O . LEU B 1 449 ? 35.852 38.842 20.218 1.00 14.75 451 LEU B O 1
ATOM 14487 N N . ALA B 1 450 ? 35.307 39.284 18.098 1.00 14.81 452 ALA B N 1
ATOM 14488 C CA . ALA B 1 450 ? 34.716 40.579 18.447 1.00 16.49 452 ALA B CA 1
ATOM 14489 C C . ALA B 1 450 ? 33.676 40.375 19.547 1.00 17.22 452 ALA B C 1
ATOM 14490 O O . ALA B 1 450 ? 32.799 39.551 19.413 1.00 17.71 452 ALA B O 1
ATOM 14497 N N . GLY B 1 451 ? 33.824 41.099 20.654 1.00 18.54 453 GLY B N 1
ATOM 14498 C CA . GLY B 1 451 ? 32.864 41.050 21.741 1.00 18.84 453 GLY B CA 1
ATOM 14499 C C . GLY B 1 451 ? 32.992 39.863 22.679 1.00 19.37 453 GLY B C 1
ATOM 14500 O O . GLY B 1 451 ? 32.188 39.705 23.605 1.00 20.57 453 GLY B O 1
ATOM 14504 N N . ARG B 1 452 ? 34.004 39.032 22.469 1.00 17.56 454 ARG B N 1
ATOM 14505 C CA . ARG B 1 452 ? 34.128 37.794 23.225 1.00 17.24 454 ARG B CA 1
ATOM 14506 C C . ARG B 1 452 ? 35.435 37.749 24.005 1.00 19.72 454 ARG B C 1
ATOM 14507 O O . ARG B 1 452 ? 36.422 38.319 23.574 1.00 20.00 454 ARG B O 1
ATOM 14528 N N . PRO B 1 453 ? 35.443 37.066 25.163 1.00 22.36 455 PRO B N 1
ATOM 14529 C CA . PRO B 1 453 ? 34.292 36.377 25.755 1.00 23.86 455 PRO B CA 1
ATOM 14530 C C . PRO B 1 453 ? 33.298 37.359 26.367 1.00 24.15 455 PRO B C 1
ATOM 14531 O O . PRO B 1 453 ? 33.675 38.466 26.741 1.00 24.57 455 PRO B O 1
ATOM 14542 N N . GLY B 1 454 ? 32.036 36.959 26.421 1.00 25.07 456 GLY B N 1
ATOM 14543 C CA . GLY B 1 454 ? 31.000 37.792 26.991 1.00 24.66 456 GLY B CA 1
ATOM 14544 C C . GLY B 1 454 ? 30.580 37.296 28.356 1.00 23.43 456 GLY B C 1
ATOM 14545 O O . GLY B 1 454 ? 31.420 36.952 29.183 1.00 21.83 456 GLY B O 1
ATOM 14549 N N . LEU B 1 455 ? 29.265 37.242 28.553 1.00 22.47 457 LEU B N 1
ATOM 14550 C CA . LEU B 1 455 ? 28.625 36.922 29.824 1.00 23.34 457 LEU B CA 1
ATOM 14551 C C . LEU B 1 455 ? 28.879 35.517 30.348 1.00 20.83 457 LEU B C 1
ATOM 14552 O O . LEU B 1 455 ? 28.735 35.266 31.539 1.00 23.72 457 LEU B O 1
ATOM 14568 N N . PHE B 1 456 ? 29.214 34.598 29.456 1.00 18.39 458 PHE B N 1
ATOM 14569 C CA . PHE B 1 456 ? 29.357 33.195 29.805 1.00 16.81 458 PHE B CA 1
ATOM 14570 C C . PHE B 1 456 ? 30.712 32.685 29.374 1.00 17.83 458 PHE B C 1
ATOM 14571 O O . PHE B 1 456 ? 31.298 33.228 28.450 1.00 18.61 458 PHE B O 1
ATOM 14588 N N . PRO B 1 457 ? 31.195 31.633 30.035 1.00 18.13 459 PRO B N 1
ATOM 14589 C CA . PRO B 1 457 ? 32.452 31.039 29.572 1.00 18.94 459 PRO B CA 1
ATOM 14590 C C . PRO B 1 457 ? 32.300 30.492 28.174 1.00 18.89 459 PRO B C 1
ATOM 14591 O O . PRO B 1 457 ? 31.275 29.904 27.846 1.00 19.76 459 PRO B O 1
ATOM 14602 N N . GLU B 1 458 ? 33.320 30.705 27.353 1.00 19.66 460 GLU B N 1
ATOM 14603 C CA . GLU B 1 458 ? 33.341 30.151 26.018 1.00 20.99 460 GLU B CA 1
ATOM 14604 C C . GLU B 1 458 ? 34.664 29.468 25.733 1.00 21.26 460 GLU B C 1
ATOM 14605 O O . GLU B 1 458 ? 35.709 29.850 26.242 1.00 21.19 460 GLU B O 1
ATOM 14617 N N . ASP B 1 459 ? 34.578 28.457 24.886 1.00 21.68 461 ASP B N 1
ATOM 14618 C CA . ASP B 1 459 ? 35.710 27.630 24.528 1.00 23.90 461 ASP B CA 1
ATOM 14619 C C . ASP B 1 459 ? 36.421 28.223 23.312 1.00 22.21 461 ASP B C 1
ATOM 14620 O O . ASP B 1 459 ? 36.353 27.676 22.216 1.00 25.40 461 ASP B O 1
ATOM 14629 N N . ILE B 1 460 ? 37.104 29.341 23.513 1.00 17.06 462 ILE B N 1
ATOM 14630 C CA . ILE B 1 460 ? 37.710 30.086 22.418 1.00 14.75 462 ILE B CA 1
ATOM 14631 C C . ILE B 1 460 ? 39.231 29.961 22.434 1.00 13.28 462 ILE B C 1
ATOM 14632 O O . ILE B 1 460 ? 39.824 29.578 23.440 1.00 14.14 462 ILE B O 1
ATOM 14648 N N . ASP B 1 461 ? 39.841 30.277 21.295 1.00 12.72 463 ASP B N 1
ATOM 14649 C CA . ASP B 1 461 ? 41.289 30.336 21.157 1.00 12.27 463 ASP B CA 1
ATOM 14650 C C . ASP B 1 461 ? 41.625 31.795 20.987 1.00 12.53 463 ASP B C 1
ATOM 14651 O O . ASP B 1 461 ? 41.461 32.358 19.924 1.00 11.74 463 ASP B O 1
ATOM 14660 N N . THR B 1 462 ? 42.100 32.427 22.053 1.00 13.72 464 THR B N 1
ATOM 14661 C CA . THR B 1 462 ? 42.375 33.848 21.996 1.00 14.57 464 THR B CA 1
ATOM 14662 C C . THR B 1 462 ? 43.654 34.184 21.220 1.00 14.44 464 THR B C 1
ATOM 14663 O O . THR B 1 462 ? 43.929 35.347 20.943 1.00 16.28 464 THR B O 1
ATOM 14674 N N . SER B 1 463 ? 44.429 33.174 20.856 1.00 13.33 465 SER B N 1
ATOM 14675 C CA . SER B 1 463 ? 45.701 33.430 20.190 1.00 14.00 465 SER B CA 1
ATOM 14676 C C . SER B 1 463 ? 45.543 33.776 18.719 1.00 13.90 465 SER B C 1
ATOM 14677 O O . SER B 1 463 ? 46.435 34.348 18.113 1.00 13.98 465 SER B O 1
ATOM 14685 N N . ASP B 1 464 ? 44.408 33.391 18.142 1.00 12.46 466 ASP B N 1
ATOM 14686 C CA . ASP B 1 464 ? 44.200 33.534 16.709 1.00 12.54 466 ASP B CA 1
ATOM 14687 C C . ASP B 1 464 ? 42.691 33.632 16.481 1.00 12.37 466 ASP B C 1
ATOM 14688 O O . ASP B 1 464 ? 42.001 32.639 16.541 1.00 12.40 466 ASP B O 1
ATOM 14697 N N . PRO B 1 465 ? 42.190 34.842 16.249 1.00 14.15 467 PRO B N 1
ATOM 14698 C CA . PRO B 1 465 ? 40.749 35.066 16.151 1.00 12.73 467 PRO B CA 1
ATOM 14699 C C . PRO B 1 465 ? 40.045 34.214 15.090 1.00 11.04 467 PRO B C 1
ATOM 14700 O O . PRO B 1 465 ? 38.888 33.895 15.280 1.00 11.10 467 PRO B O 1
ATOM 14711 N N . TRP B 1 466 ? 40.743 33.836 14.025 1.00 11.11 468 TRP B N 1
ATOM 14712 C CA . TRP B 1 466 ? 40.090 33.202 12.877 1.00 11.39 468 TRP B CA 1
ATOM 14713 C C . TRP B 1 466 ? 40.031 31.678 12.934 1.00 10.20 468 TRP B C 1
ATOM 14714 O O . TRP B 1 466 ? 39.510 31.033 12.017 1.00 10.24 468 TRP B O 1
ATOM 14735 N N . GLN B 1 467 ? 40.542 31.083 14.002 1.00 9.98 469 GLN B N 1
ATOM 14736 C CA . GLN B 1 467 ? 40.430 29.649 14.195 1.00 11.14 469 GLN B CA 1
ATOM 14737 C C . GLN B 1 467 ? 38.984 29.208 14.095 1.00 10.88 469 GLN B C 1
ATOM 14738 O O . GLN B 1 467 ? 38.088 29.900 14.567 1.00 10.26 469 GLN B O 1
ATOM 14752 N N . PHE B 1 468 ? 38.774 28.046 13.489 1.00 10.85 470 PHE B N 1
ATOM 14753 C CA . PHE B 1 468 ? 37.439 27.448 13.404 1.00 10.67 470 PHE B CA 1
ATOM 14754 C C . PHE B 1 468 ? 36.834 27.279 14.804 1.00 10.64 470 PHE B C 1
ATOM 14755 O O . PHE B 1 468 ? 35.635 27.365 14.981 1.00 11.41 470 PHE B O 1
ATOM 14772 N N . ARG B 1 469 ? 37.684 27.055 15.802 1.00 10.48 471 ARG B N 1
ATOM 14773 C CA . ARG B 1 469 ? 37.224 26.947 17.182 1.00 11.53 471 ARG B CA 1
ATOM 14774 C C . ARG B 1 469 ? 36.433 28.189 17.588 1.00 12.04 471 ARG B C 1
ATOM 14775 O O . ARG B 1 469 ? 35.484 28.095 18.373 1.00 13.37 471 ARG B O 1
ATOM 14796 N N . ASN B 1 470 ? 36.805 29.336 17.035 1.00 10.55 472 ASN B N 1
ATOM 14797 C CA . ASN B 1 470 ? 36.116 30.592 17.330 1.00 10.40 472 ASN B CA 1
ATOM 14798 C C . ASN B 1 470 ? 34.936 30.873 16.406 1.00 10.25 472 ASN B C 1
ATOM 14799 O O . ASN B 1 470 ? 33.999 31.553 16.776 1.00 10.92 472 ASN B O 1
ATOM 14810 N N . VAL B 1 471 ? 35.005 30.344 15.194 1.00 9.94 473 VAL B N 1
ATOM 14811 C CA . VAL B 1 471 ? 33.980 30.595 14.191 1.00 9.26 473 VAL B CA 1
ATOM 14812 C C . VAL B 1 471 ? 32.725 29.730 14.417 1.00 10.01 473 VAL B C 1
ATOM 14813 O O . VAL B 1 471 ? 31.603 30.199 14.311 1.00 10.47 473 VAL B O 1
ATOM 14826 N N . LEU B 1 472 ? 32.937 28.464 14.734 1.00 9.09 474 LEU B N 1
ATOM 14827 C CA . LEU B 1 472 ? 31.835 27.535 14.879 1.00 9.50 474 LEU B CA 1
ATOM 14828 C C . LEU B 1 472 ? 30.978 27.881 16.092 1.00 10.03 474 LEU B C 1
ATOM 14829 O O . LEU B 1 472 ? 31.472 28.163 17.179 1.00 11.71 474 LEU B O 1
ATOM 14845 N N . VAL B 1 473 ? 29.678 27.897 15.872 1.00 9.93 475 VAL B N 1
ATOM 14846 C CA . VAL B 1 473 ? 28.731 28.150 16.948 1.00 11.11 475 VAL B CA 1
ATOM 14847 C C . VAL B 1 473 ? 28.352 26.826 17.601 1.00 14.61 475 VAL B C 1
ATOM 14848 O O . VAL B 1 473 ? 27.942 25.882 16.932 1.00 15.00 475 VAL B O 1
ATOM 14861 N N . ARG B 1 474 ? 28.493 26.746 18.914 1.00 19.37 476 ARG B N 1
ATOM 14862 C CA . ARG B 1 474 ? 28.029 25.540 19.595 1.00 23.87 476 ARG B CA 1
ATOM 14863 C C . ARG B 1 474 ? 26.570 25.682 20.074 1.00 26.57 476 ARG B C 1
ATOM 14864 O O . ARG B 1 474 ? 26.168 26.739 20.575 1.00 27.41 476 ARG B O 1
ATOM 14885 N N . ASP B 1 475 ? 25.781 24.620 19.909 1.00 27.63 477 ASP B N 1
ATOM 14886 C CA . ASP B 1 475 ? 24.419 24.564 20.444 1.00 28.69 477 ASP B CA 1
ATOM 14887 C C . ASP B 1 475 ? 24.402 24.581 21.982 1.00 30.68 477 ASP B C 1
ATOM 14888 O O . ASP B 1 475 ? 25.336 24.113 22.632 1.00 31.13 477 ASP B O 1
#

B-factor: mean 16.45, std 7.15, range [6.35, 49.44]

Nearest PDB structures (foldseek):
  6s72-assembly1_B  TM=1.002E+00  e=0.000E+00  Blastochloris viridis
  6s4d-assembly1_B  TM=1.002E+00  e=0.000E+00  Blastochloris viridis
  6s49-assembly1_B  TM=1.002E+00  e=0.000E+00  Blastochloris viridis
  6s3x-assembly1_B  TM=1.002E+00  e=0.000E+00  Blastochloris viridis
  4xqg-assembly1_A  TM=1.002E+00  e=0.000E+00  Blastochloris viridis

CATH classification: 3.40.50.720 (+1 more: 3.30.360.30)

Foldseek 3Di:
DDEQQEEFFAAEEEEDQFQQVLQQVVVCVRHYDDDQQRYEYEAQDPVRVVVCVVVVHHYDNDDQAPVCPLVPPLCSQQVDDDEYEYEYEDAQDAPLVNLVSSQVNRHEEEYAARHHHPPLLPPPPDDLVCNALQNSVQSLVVVCVVPPWGFEYEYNQFLFVNLQLLQLLVVLVVLCVVVVNDDDRDDDLQSQLVSCVVQQFQAKEFEKAWAWDFPDDQDPLAAEFQGDPPVVVSQQFRFQKAFDWPVADDDDPQKDFDPDDLGGMITGPGGQNPWWWWDADPVVGTDIFGRGHGNCRRVVQSSNFHADPVRHTPTGHMYTYRHHGYPSNVVLSCNDVVVVHHGPYYDHDWLVGTPWTWIWTWMWTARGPLGIKTWFFGGMQVVQVVPTPSHGRSSLSGSQSSVLVVSQCVVVGGRTYDYSNRTDSVSSCVSRVVRRHDIDMDGDPDFLCVPPDDPDDADADPVGRNHSSSTTDDD/DAEQLEEDFAAEEEEDCFFQNLQQVVVCVRHYDYDQASYEYEEQDPVRVVVCVVVVHHYDNDDQAPVCPLVPCLCSQQVDPDAYEYEYEHAQDAPLVNLVSSQVRRHEEEYAARHHHPPLLPPPPDDLVCNALQVSVQSLVVVCVVPPWGFEYEYRQFLFVNLQLLQLLVVLVVLCVVVVPDDDRDDALQRQLVSCVVQQFQAKEFEKAWAWDFPDDQDPLAAEAQGDPPVQVSQQQRFQKAFDWPPADDDDPQKDFDPDDLRGMITGPGGQNPWWWWDADPVVGTDIFGRGHGNCRRVVQSSSFHADPVGHTPTGHMYTYRHHGYPSNVVLSCNDVVVVHHGPYYDHDWLVGTDKTWIWTWMWGARGPLGIKTWFFGGMQVLQVVPGPSHGRSSLSGSQSSVLVVSQCVVVGGRTYDYSNRTDSVSSCVSRVVRRHDIDMDGDPDFLCVCPDDDDDADDDPVGRHHSSSTIDDD

Sequence (950 aa):
DWPVYHRIDGPIVMMIGFGSIGRGTLPLIERHFAFDRSKLVVIDPSDEARKLAEARRGVRFIQQAVTRDDNYRELLVPLLTAGPGQGFCVNLSVDTSSLDIMELLARENGALYIDTVVEPWLGFYFDPDLKPEEARRSNYALRETVLAARRNKKPGGTTAVSCCGANPGMVSWFVKQALVNLAADLGVTGEEPTTREEWARLAMDLGVKGIHIAERDTQRASFPKPFDVFVNTWSVEGFVSSEGLQPAELGWGTFERWMPDNARGHDSGCGAGIYLLQPGANTRVRSWTPTAMMAQYGFLVTHNESISIADFLTVRDAAGQAVYRPTCHYAYHPCNDAVLSLHEMFGSSSGKRQSDWRILDETEIVDGIDELGVLLYGHGKNAYWYGSQLSIEETRRIAPDQNATGLQVSSAVLAGMVWALENPNAGIVEADDLDFRRCLEVQTPYLGPVVGVYTDWTPLAGRPGLFPEDIDTSDPWQFRNVLVRDDWPVYHRIDGPIVMMIGFGSIGRGTLPLIERHFAFDRSKLLVVIDPSDEARKLAEARGVRFIQQAVTRDDNYRELLVPLLTAGPGQGFCVNLSVDTSSLDIMELARENGALYIDTVVEPWLGFYFDPDLKKPEARSNYALRETVLAARRNKPGGTTAVSCCGANPGMVSWFVKQALVNLAADLGVTGEEPTTREEWARLAMDLGVKGIHIAERDTQRASFPKPFDVFVNTWSVEGFVSEGLQPAELGWGTFERWMPDNARGHDSGCGAGIYLLQPGANTRVRSWTPTAMMAQYGFLVTHNESISIADFLTVRDAAGQAVYRPTCHYAYHPCNDAVLSLHEMFGSSSGKRQSSDWRILDETEIVVDGIDELGVLLYGHGKNAYWYGSQLSIEEETRRIAPDQNATGLQVSSAVLAGMVWALENPNAGIVEADDLDFRRCLEVQTPYLGPVVGVYTDWTPLAGRPGLFPEDIDTSDPWQFRNVLVRD

Organism: Blastochloris viridis (NCBI:txid1079)

Secondary structure (DSSP, 8-state):
-----EE--S-EEEE--SHHHHHHHHHHHHHEE--GGGEEEE---HHHHHHHHHTT-EEE-----TTTHHHHHHHHHT-SSS--EEEE--SSS-HHHHHHHHHHTT-EEE-SS-PPPTTGGG-TTS-GGGGSHHHHHHHHHHHHHHS-SSS-EEES-BBTTBHHHHHHHHHHHHHHHHTT--SPPP-SHHHHHHHHHHHT--EEEEEEEE--EESSPPPTTEEEESS-HHHHHHHHHSEEEEE--TT-----TTEE--SSSSS-EEEEEEEGGG-EEEEEETTTEEEEEE----HHHHHHHHHT-EE-TTS-EEE--EEEEEEE--HHHHHHHHHHHHHTS--SEEEE--GGGEEE-BEEEEEEEESSTTSEEEEEE--BHHHHHHH-SS--HHHHHHHHHHHHHHHHHHHSTT--EEEGGGS-HHHHHHHHGGGS--EEEEEE---TTTT-S-SS-----TT-TTSHHHHB---/-----EE--S-EEEE--SHHHHHHHHHHHHHEE--GGGEEEE-S-HHHHHHHHHTT-EEE-----TTTHHHHHHHHHT--SS--EEEE--SSS-HHHHHHHHHHTT-EEE-SS-PPPTTSTT-TTS-GGGGSHHHHHHHHHHHHHHS-SSS-EEES-BBTTBHHHHHHHHHHHHHHHHHT--SPPP-SHHHHHHHHHHHT--EEEEEEEE--EESSPPPTTEEEESS-HHHHHHHHHSEEEEE--TT-----TTEE--SSSSS-EEEEEEEGGG-EEEEEETTTEEEEEE----HHHHHHHHHT-EE-TT--EEE--EEEEEEE--HHHHHHHHHHHHHTS--SEEEEPPGGGEEE-BEEEEEEEESSTTSEEEEEE--BHHHHHHH-SS--HHHHHHHHHHHHHHHHHHHSTTS-EEEGGGS-HHHHHHHHGGGS--EEEEEE---TTTT-S-SS-----TT-TTSHHHHBPP-

Radius of gyration: 31.28 Å; Cα contacts (8 Å, |Δi|>4): 2340; chains: 2; bounding box: 81×60×94 Å

Solvent-accessible surface area: 33400 Å² total; per-residue (Å²): 186,94,62,91,46,64,145,3,73,0,5,0,0,0,4,5,3,30,28,28,0,48,0,0,4,18,0,0,85,60,3,8,28,37,93,176,65,49,4,2,0,2,16,78,42,82,107,0,67,130,62,0,103,74,122,40,22,108,36,55,71,82,40,10,53,149,126,33,16,126,124,34,0,42,79,32,4,66,82,16,111,29,65,1,0,0,0,6,19,21,55,56,6,8,0,39,37,0,0,58,4,0,32,107,52,32,1,0,0,0,0,25,52,8,15,10,18,118,28,49,39,125,46,120,130,43,155,19,58,33,12,0,16,3,23,15,5,26,54,3,16,32,9,71,162,113,130,104,36,49,24,0,0,0,4,2,0,1,3,23,14,0,0,0,2,0,0,4,11,26,0,0,30,32,4,9,64,78,87,60,83,129,71,176,58,22,117,60,80,95,82,9,0,117,29,0,75,109,20,30,0,69,0,0,0,0,0,5,21,0,34,2,66,14,80,47,68,14,35,105,46,19,4,0,0,1,46,28,6,84,19,1,4,20,23,0,35,6,0,0,0,0,0,36,2,64,31,19,137,51,79,18,146,44,10,104,44,39,162,81,45,22,47,0,7,8,16,0,25,29,28,0,1,31,0,28,0,37,0,17,0,19,52,7,110,11,5,6,0,14,0,0,0,8,12,0,0,0,3,2,0,27,24,2,2,8,96,57,122,100,36,124,23,71,21,20,0,1,0,1,4,0,1,8,0,0,31,20,0,6,14,0,5,25,26,6,32,6,32,59,151,135,21,101,83,111,87,48,3,71,40,105,38,6,75,52,13,32,0,0,1,0,0,0,0,1,23,12,75,84,30,0,8,0,29,0,0,37,0,13,1,92,39,0,101,171,28,4,59,55,11,7,0,9,2,0,1,20,0,0,0,0,0,0,0,0,0,17,0,18,71,54,41,121,42,1,4,10,15,4,6,60,5,75,11,109,58,0,20,113,1,0,62,69,1,0,18,68,41,50,35,48,64,17,132,38,26,1,22,52,70,50,82,48,72,26,94,68,68,35,22,102,92,7,43,7,0,2,49,0,2,11,5,78,96,190,149,64,86,44,64,142,5,83,0,3,0,0,0,3,6,2,30,30,26,0,50,0,0,0,10,0,0,40,44,3,6,28,32,98,110,91,52,1,3,0,1,17,78,44,86,113,0,70,112,70,0,80,88,64,59,8,123,35,36,68,90,45,9,53,157,131,28,19,127,129,32,0,45,78,16,4,70,60,14,127,30,76,2,0,0,0,5,18,22,53,56,6,8,1,35,36,0,0,62,5,0,32,100,49,31,0,1,0,0,1,26,55,7,14,10,17,118,26,42,32,123,43,107,134,53,95,19,48,32,3,0,17,3,24,15,6,27,57,2,13,42,12,74,164,115,112,103,37,44,19,0,0,0,1,2,0,2,3,22,14,0,0,0,3,0,1,5,11,26,0,0,35,38,0,13,79,79,53,59,53,136,65,173,74,11,116,60,114,96,81,12,0,122,23,0,54,87,8,32,0,67,0,0,0,0,0,4,20,0,34,2,66,16,80,48,67,15,35,105,49,19,4,0,0,1,47,27,5,84,19,1,3,18,23,0,51,2,0,0,0,0,0,37,2,64,38,20,172,49,82,19,141,32,9,99,40,34,163,88,47,20,45,0,7,7,4,0,19,13,25,0,2,28,2,25,0,35,0,10,0,24,53,5,107,11,6,7,0,13,0,0,0,9,9,0,0,0,4,2,0,29,21,2,8,10,108,66,119,98,33,125,28,80,20,21,0,1,0,1,4,0,1,8,0,0,31,20,0,6,12,0,5,24,32,6,30,5,28,57,147,134,20,97,82,114,87,49,3,68,39,107,37,5,75,45,12,32,0,0,1,0,0,0,0,2,15,12,72,85,32,0,9,0,30,0,0,38,0,24,0,70,42,0,96,177,41,5,56,77,11,8,0,10,3,0,1,19,0,0,0,0,0,1,0,0,0,12,0,40,65,46,43,114,42,2,5,10,9,4,7,60,5,84,13,116,66,0,21,114,1,0,65,81,6,0,18,68,43,51,35,50,64,18,134,38,25,2,25,56,72,48,86,53,58,17,90,72,68,32,16,104,87,21,46,6,2,2,68,0,1,9,8,87,40